Protein AF-A0A7G2CVJ4-F1 (afdb_monomer_lite)

Foldseek 3Di:
DDDDDDDDDDDDPPVVVVVVVVVPPPDDPVLVVLQVVLLVLLCLLCLQFAAPVVVDDPVCLLPACPCCPAWFPLQFLLLLLVQLQSQCCQQLVQRGFSLNLCLQQVNACLSRRDQAAALQNSQQSSQSSLCSQQQDDPVPCPPPDPVSCPVNVRSVVRDDPVSSVLSNQKAKEWEAQFQFFQDPPPVAPPPQQSYDAHNNDLVSVLVCCSVAVSDSNKKKKWFFAVQLLLVVVLCVVLVVDPDPVVSVSSVVSDPDDPQDATAIWIFSHADSVQQKTKIWRKGFTLDFDDGDPPDDPSSVVSCVNHCVRCRRIHTHIGIGHSVSRSVGQQDQGPQLLTGTTIMMIGGDPSRHDHFDFLDDLCQLQQVVFLFAGLLQFGLLFAQLLLLLLSLVSLCLVPQDDPVLNVLQVPDDPPPDPQFQPLVTRGRCSLVLCLLLLAFPQNRRDYDFLCSQLLSQVSSCVSCVSSVCCLQKDKFWDAWAFVVNDPPGDIPADLVLVVVLLVLCSVQVWKKKAKFQPCLQSSGCSDPDPGNIHIWIFTGDDVVVQWTKTAGSNCSSHHGIDITRSVSSVSGRHSRTMMIMHSDPVSNVSNVRVVVNVVSVVVCVCPRNPPCVVVVPDADQHQDFWPLLQLQVLCVLLVDPGHSSLLSRQQNDDPSLRPDLDFFQLNSQSSNQSSCVRPVVQQKDKDWDAQQAEVVRFPPPCPDPPPDDDLPLRDYDDLVNVVVVLVVQQVCVNFKWKKWQFAVVLQCVDVVFQPPDPFGRMWTFDDADPVVQWTKTATSHNDPSRRITIDRSVSRSVRQQDQDSFLNGGHTMMMMGRHGPVVLVPAWPPQRLSLAPSHNLRGFRLALLLSQLQSLLQLLLLPPDQDADPVRHHPPPVDPVVVVVNVLSNDRHYSSLLQSLDPDDDSSCSSNDAPLVDDSQVSSQSSCVSSVHQKHKDWVCVVPVCLLVDLVSVLDLLVPDPDSFKWKKWKFACCLVNVDGGIHIWTFTDWAAPPPPPPPPDPPDDDDDAGTKTWTQGSGSSNHRDTDIDGSNSSSVTTDTMMMMGGNDDDPDDPDD

InterPro domains:
  IPR038156 Phytochelatin synthase, N-terminal domain superfamily [G3DSA:3.90.70.30] (670-821)
  IPR038765 Papain-like cysteine peptidase superfamily [SSF54001] (490-579)
  IPR038765 Papain-like cysteine peptidase superfamily [SSF54001] (715-815)

Sequence (1056 aa):
MGVGRAARQRGNMFNDDADRARAVDGQDIASRQQAQAVRNARKHFFAGIPRLNDVVDHSRMLERNYLESEIILASAPCSWLFCMALAISFVSKVPTPVEKILRTNHLGLHHISLPAVTLAEMYDCCNDYIHSRFHRHTSYNKNCGDDEFEDDEDAAHFLTEEEMLRLEHLHCEMATFDTNVIDPDEEDFCVGMGEHPPIPSLAQFRKELVDHASDPNSLYIFNFDPYVIEENEVRLKSNMAESEEEAAAILAAMRHTKETKGCFGILLDFNVVQRTVTFGVPHMTVQQYEQTEEGGEEVHANLERYSSVFANLILEEHTVSMQTLYDSLVQIDFFSKLSRGFVRVFISEDFAPKVESIFPLFVVDGSSAGGLMTNLLDVKIAPHILGLAMLHHLTITFLLTDSARRKQSSRNLLSKVNVCDVKLRGIPLTKIIQQLSLPLSVIVTGSEKSSVATAFVWYLFFLQQLQVQSDVRLGLVLPERRGGAEDGQPNIYEEEFIDHLRIVVESKSVMLIGFNLNRALNVRISERKEPAHFAIVIGLDEERGIVRLADVNVKRFRKTWHIPLQRLYNATMGFGYMVASSDKKIIKSLNCKEFNDFALSQARFGLPPQVGVIQGRFEFPPGTYAVTVLADAVARLGYRSDVERFLNFSGFHYTYFLSKHMPLECATFVLQNYSHYALDDALTITPAHYCYHAGCLPAGEEDPYNNLVNPLHIIRTEEGFAEVINSALEDPENKILIVKYDWQIIRDVPAVWNGSYGGSYGIVVAYDKAAGLVTLSTGDAVPFYRVFACPLSLLFEAVCSWDPTDQRARGTILMEKKSQESNYINTKGFDMAHCLVHHPFKPIFSSTCSCLALATTEMMQNIQSPQLLGGAPLAVEDEDETKRYKRYNNIFSAEDFLYALPSFNVHDWEVKAQSEYSIVDMANMAFLALKLPLVAKDMLQEHPELLEDAAAFTEACRGVSGLLTITLIAYDTDKLHGLPGSSAGIVNRVATLDDEEDENDPQVFKGEGAGTVQLVEGDPARWGMLVERTIEELMAATTAIILIEEVMGDEEGEEQ

Radius of gyration: 31.4 Å; chains: 1; bounding box: 134×71×77 Å

Structure (mmCIF, N/CA/C/O backbone):
data_AF-A0A7G2CVJ4-F1
#
_entry.id   AF-A0A7G2CVJ4-F1
#
loop_
_atom_site.group_PDB
_atom_site.id
_atom_site.type_symbol
_atom_site.label_atom_id
_atom_site.label_alt_id
_atom_site.label_comp_id
_atom_site.label_asym_id
_atom_site.label_entity_id
_atom_site.label_seq_id
_atom_site.pdbx_PDB_ins_code
_atom_site.Cartn_x
_atom_site.Cartn_y
_atom_site.Cartn_z
_atom_site.occupancy
_atom_site.B_iso_or_equiv
_atom_site.auth_seq_id
_atom_site.auth_comp_id
_atom_site.auth_asym_id
_atom_site.auth_atom_id
_atom_site.pdbx_PDB_model_num
ATOM 1 N N . MET A 1 1 ? -86.954 13.129 -22.525 1.00 35.19 1 MET A N 1
ATOM 2 C CA . MET A 1 1 ? -86.243 13.904 -23.565 1.00 35.19 1 MET A CA 1
ATOM 3 C C . MET A 1 1 ? -85.806 15.181 -22.878 1.00 35.19 1 MET A C 1
ATOM 5 O O . MET A 1 1 ? -86.655 15.963 -22.504 1.00 35.19 1 MET A O 1
ATOM 9 N N . GLY A 1 2 ? -84.583 15.280 -22.386 1.00 34.91 2 GLY A N 1
ATOM 10 C CA . GLY A 1 2 ? -83.389 15.346 -23.210 1.00 34.91 2 GLY A CA 1
ATOM 11 C C . GLY A 1 2 ? -82.899 16.790 -23.136 1.00 34.91 2 GLY A C 1
ATOM 12 O O . GLY A 1 2 ? -83.612 17.688 -23.564 1.00 34.91 2 GLY A O 1
ATOM 13 N N . VAL A 1 3 ? -81.681 16.941 -22.610 1.00 34.78 3 VAL A N 1
ATOM 14 C CA . VAL A 1 3 ? -80.866 18.160 -22.461 1.00 34.78 3 VAL A CA 1
ATOM 15 C C . VAL A 1 3 ? -81.141 19.019 -21.213 1.00 34.78 3 VAL A C 1
ATOM 17 O O . VAL A 1 3 ? -82.174 19.664 -21.089 1.00 34.78 3 VAL A O 1
ATOM 20 N N . GLY A 1 4 ? -80.149 19.079 -20.312 1.00 23.45 4 GLY A N 1
ATOM 21 C CA . GLY A 1 4 ? -80.100 20.039 -19.203 1.00 23.45 4 GLY A CA 1
ATOM 22 C C . GLY A 1 4 ? -78.860 19.879 -18.313 1.00 23.45 4 GLY A C 1
ATOM 23 O O . GLY A 1 4 ? -78.821 19.001 -17.462 1.00 23.45 4 GLY A O 1
ATOM 24 N N . ARG A 1 5 ? -77.849 20.730 -18.536 1.00 36.78 5 ARG A N 1
ATOM 25 C CA . ARG A 1 5 ? -76.620 20.914 -17.734 1.00 36.78 5 ARG A CA 1
ATOM 26 C C . ARG A 1 5 ? -76.907 21.220 -16.253 1.00 36.78 5 ARG A C 1
ATOM 28 O O . ARG A 1 5 ? -77.816 21.995 -15.984 1.00 36.78 5 ARG A O 1
ATOM 35 N N . ALA A 1 6 ? -75.997 20.825 -15.356 1.00 25.22 6 ALA A N 1
ATOM 36 C CA . ALA A 1 6 ? -75.563 21.661 -14.227 1.00 25.22 6 ALA A CA 1
ATOM 37 C C . ALA A 1 6 ? -74.190 21.218 -13.688 1.00 25.22 6 ALA A C 1
ATOM 39 O O . ALA A 1 6 ? -73.814 20.053 -13.759 1.00 25.22 6 ALA A O 1
ATOM 40 N N . ALA A 1 7 ? -73.434 22.204 -13.217 1.00 26.05 7 ALA A N 1
ATOM 41 C CA . ALA A 1 7 ? -72.014 22.180 -12.921 1.00 26.05 7 ALA A CA 1
ATOM 42 C C . ALA A 1 7 ? -71.673 21.776 -11.473 1.00 26.05 7 ALA A C 1
ATOM 44 O O . ALA A 1 7 ? -72.473 21.945 -10.561 1.00 26.05 7 ALA A O 1
ATOM 45 N N . ARG A 1 8 ? -70.423 21.309 -11.326 1.00 34.09 8 ARG A N 1
ATOM 46 C CA . ARG A 1 8 ? -69.495 21.349 -10.175 1.00 34.09 8 ARG A CA 1
ATOM 47 C C . ARG A 1 8 ? -70.000 21.939 -8.846 1.00 34.09 8 ARG A C 1
ATOM 49 O O . ARG A 1 8 ? -70.315 23.121 -8.784 1.00 34.09 8 ARG A O 1
ATOM 56 N N . GLN A 1 9 ? -69.690 21.224 -7.761 1.00 26.05 9 GLN A N 1
ATOM 57 C CA . GLN A 1 9 ? -68.959 21.816 -6.635 1.00 26.05 9 GLN A CA 1
ATOM 58 C C . GLN A 1 9 ? -67.910 20.835 -6.091 1.00 26.05 9 GLN A C 1
ATOM 60 O O . GLN A 1 9 ? -68.173 19.653 -5.902 1.00 26.05 9 GLN A O 1
ATOM 65 N N . ARG A 1 10 ? -66.689 21.361 -5.938 1.00 38.44 10 ARG A N 1
ATOM 66 C CA . ARG A 1 10 ? -65.493 20.719 -5.383 1.00 38.44 10 ARG A CA 1
ATOM 67 C C . ARG A 1 10 ? -65.669 20.528 -3.874 1.00 38.44 10 ARG A C 1
ATOM 69 O O . ARG A 1 10 ? -66.059 21.477 -3.202 1.00 38.44 10 ARG A O 1
ATOM 76 N N . GLY A 1 11 ? -65.287 19.362 -3.361 1.00 26.67 11 GLY A N 1
ATOM 77 C CA . GLY A 1 11 ? -65.088 19.105 -1.937 1.00 26.67 11 GLY A CA 1
ATOM 78 C C . GLY A 1 11 ? -63.849 18.233 -1.743 1.00 26.67 11 GLY A C 1
ATOM 79 O O . GLY A 1 11 ? -63.885 17.056 -2.069 1.00 26.67 11 GLY A O 1
ATOM 80 N N . ASN A 1 12 ? -62.760 18.876 -1.312 1.00 31.89 12 ASN A N 1
ATOM 81 C CA . ASN A 1 12 ? -61.518 18.363 -0.720 1.00 31.89 12 ASN A CA 1
ATOM 82 C C . ASN A 1 12 ? -61.091 16.914 -1.011 1.00 31.89 12 ASN A C 1
ATOM 84 O O . ASN A 1 12 ? -61.378 16.004 -0.247 1.00 31.89 12 ASN A O 1
ATOM 88 N N . MET A 1 13 ? -60.249 16.767 -2.037 1.00 31.00 13 MET A N 1
ATOM 89 C CA . MET A 1 13 ? -59.409 15.589 -2.303 1.00 31.00 13 MET A CA 1
ATOM 90 C C . MET A 1 13 ? -57.975 15.746 -1.743 1.00 31.00 13 MET A C 1
ATOM 92 O O . MET A 1 13 ? -57.115 14.932 -2.036 1.00 31.00 13 MET A O 1
ATOM 96 N N . PHE A 1 14 ? -57.700 16.805 -0.967 1.00 33.00 14 PHE A N 1
ATOM 97 C CA . PHE A 1 14 ? -56.354 17.150 -0.474 1.00 33.00 14 PHE A CA 1
ATOM 98 C C . PHE A 1 14 ? -56.033 16.634 0.941 1.00 33.00 14 PHE A C 1
ATOM 100 O O . PHE A 1 14 ? -54.885 16.733 1.359 1.00 33.00 14 PHE A O 1
ATOM 107 N N . ASN A 1 15 ? -57.006 16.080 1.674 1.00 33.94 15 ASN A N 1
ATOM 108 C CA . ASN A 1 15 ? -56.750 15.523 3.011 1.00 33.94 15 ASN A CA 1
ATOM 109 C C . ASN A 1 15 ? -56.404 14.025 2.991 1.00 33.94 15 ASN A C 1
ATOM 111 O O . ASN A 1 15 ? -55.645 13.586 3.846 1.00 33.94 15 ASN A O 1
ATOM 115 N N . ASP A 1 16 ? -56.867 13.260 1.997 1.00 37.03 16 ASP A N 1
ATOM 116 C CA . ASP A 1 16 ? -56.649 11.804 1.967 1.00 37.03 16 ASP A CA 1
ATOM 117 C C . ASP A 1 16 ? -55.207 11.403 1.597 1.00 37.03 16 ASP A C 1
ATOM 119 O O . ASP A 1 16 ? -54.724 10.377 2.073 1.00 37.03 16 ASP A O 1
ATOM 123 N N . ASP A 1 17 ? -54.477 12.213 0.820 1.00 37.53 17 ASP A N 1
ATOM 124 C CA . ASP A 1 17 ? -53.053 11.963 0.527 1.00 37.53 17 ASP A CA 1
ATOM 125 C C . ASP A 1 17 ? -52.140 12.373 1.694 1.00 37.53 17 ASP A C 1
ATOM 127 O O . ASP A 1 17 ? -51.135 11.713 1.960 1.00 37.53 17 ASP A O 1
ATOM 131 N N . ALA A 1 18 ? -52.524 13.400 2.461 1.00 37.34 18 ALA A N 1
ATOM 132 C CA . ALA A 1 18 ? -51.840 13.774 3.698 1.00 37.34 18 ALA A CA 1
ATOM 133 C C . ALA A 1 18 ? -52.062 12.728 4.806 1.00 37.34 18 ALA A C 1
ATOM 135 O O . ALA A 1 18 ? -51.136 12.428 5.558 1.00 37.34 18 ALA A O 1
ATOM 136 N N . ASP A 1 19 ? -53.255 12.128 4.874 1.00 34.34 19 ASP A N 1
ATOM 137 C CA . ASP A 1 19 ? -53.570 11.060 5.828 1.00 34.34 19 ASP A CA 1
ATOM 138 C C . ASP A 1 19 ? -52.986 9.695 5.408 1.00 34.34 19 ASP A C 1
ATOM 140 O O . ASP A 1 19 ? -52.562 8.920 6.269 1.00 34.34 19 ASP A O 1
ATOM 144 N N . ARG A 1 20 ? -52.811 9.427 4.104 1.00 38.19 20 ARG A N 1
ATOM 145 C CA . ARG A 1 20 ? -52.020 8.276 3.620 1.00 38.19 20 ARG A CA 1
ATOM 146 C C . ARG A 1 20 ? -50.516 8.444 3.850 1.00 38.19 20 ARG A C 1
ATOM 148 O O . ARG A 1 20 ? -49.867 7.473 4.226 1.00 38.19 20 ARG A O 1
ATOM 155 N N . ALA A 1 21 ? -49.976 9.659 3.730 1.00 37.94 21 ALA A N 1
ATOM 156 C CA . ALA A 1 21 ? -48.592 9.975 4.104 1.00 37.94 21 ALA A CA 1
ATOM 157 C C . ALA A 1 21 ? -48.347 9.962 5.631 1.00 37.94 21 ALA A C 1
ATOM 159 O O . ALA A 1 21 ? -47.205 9.865 6.077 1.00 37.94 21 ALA A O 1
ATOM 160 N N . ARG A 1 22 ? -49.402 10.049 6.456 1.00 40.47 22 ARG A N 1
ATOM 161 C CA . ARG A 1 22 ? -49.329 9.877 7.922 1.00 40.47 22 ARG A CA 1
ATOM 162 C C . ARG A 1 22 ? -49.321 8.408 8.354 1.00 40.47 22 ARG A C 1
ATOM 164 O O . ARG A 1 22 ? -48.756 8.097 9.394 1.00 40.47 22 ARG A O 1
ATOM 171 N N . ALA A 1 23 ? -49.920 7.509 7.571 1.00 40.59 23 ALA A N 1
ATOM 172 C CA . ALA A 1 23 ? -50.085 6.100 7.941 1.00 40.59 23 ALA A CA 1
ATOM 173 C C . ALA A 1 23 ? -48.883 5.195 7.597 1.00 40.59 23 ALA A C 1
ATOM 175 O O . ALA A 1 23 ? -48.774 4.106 8.151 1.00 40.59 23 ALA A O 1
ATOM 176 N N . VAL A 1 24 ? -47.994 5.618 6.689 1.00 46.50 24 VAL A N 1
ATOM 177 C CA . VAL A 1 24 ? -46.853 4.802 6.215 1.00 46.50 24 VAL A CA 1
ATOM 178 C C . VAL A 1 24 ? -45.586 4.997 7.063 1.00 46.50 24 VAL A C 1
ATOM 180 O O . VAL A 1 24 ? -44.699 4.147 7.024 1.00 46.50 24 VAL A O 1
ATOM 183 N N . ASP A 1 25 ? -45.504 6.081 7.841 1.00 46.97 25 ASP A N 1
ATOM 184 C CA . ASP A 1 25 ? -44.219 6.572 8.353 1.00 46.97 25 ASP A CA 1
ATOM 185 C C . ASP A 1 25 ? -43.848 6.156 9.775 1.00 46.97 25 ASP A C 1
ATOM 187 O O . ASP A 1 25 ? -42.663 6.036 10.046 1.00 46.97 25 ASP A O 1
ATOM 191 N N . GLY A 1 26 ? -44.779 5.977 10.715 1.00 48.78 26 GLY A N 1
ATOM 192 C CA . GLY A 1 26 ? -44.416 5.701 12.119 1.00 48.78 26 GLY A CA 1
ATOM 193 C C . GLY A 1 26 ? -43.493 6.742 12.799 1.00 48.78 26 GLY A C 1
ATOM 194 O O . GLY A 1 26 ? -43.196 6.586 13.977 1.00 48.78 26 GLY A O 1
ATOM 195 N N . GLN A 1 27 ? -43.061 7.796 12.095 1.00 51.28 27 GLN A N 1
ATOM 196 C CA . GLN A 1 27 ? -42.213 8.878 12.584 1.00 51.28 27 GLN A CA 1
ATOM 197 C C . GLN A 1 27 ? -43.063 10.061 13.044 1.00 51.28 27 GLN A C 1
ATOM 199 O O . GLN A 1 27 ? -43.998 10.483 12.355 1.00 51.28 27 GLN A O 1
ATOM 204 N N . ASP A 1 28 ? -42.715 10.612 14.203 1.00 57.44 28 ASP A N 1
ATOM 205 C CA . ASP A 1 28 ? -43.415 11.743 14.802 1.00 57.44 28 ASP A CA 1
ATOM 206 C C . ASP A 1 28 ? -43.076 13.068 14.081 1.00 57.44 28 ASP A C 1
ATOM 208 O O . ASP A 1 28 ? -42.069 13.191 13.376 1.00 57.44 28 ASP A O 1
ATOM 212 N N . ILE A 1 29 ? -43.914 14.096 14.250 1.00 59.16 29 ILE A N 1
ATOM 213 C CA . ILE A 1 29 ? -43.754 15.412 13.592 1.00 59.16 29 ILE A CA 1
ATOM 214 C C . ILE A 1 29 ? -42.399 16.054 13.943 1.00 59.16 29 ILE A C 1
ATOM 216 O O . ILE A 1 29 ? -41.788 16.706 13.093 1.00 59.16 29 ILE A O 1
ATOM 220 N N . ALA A 1 30 ? -41.917 15.829 15.168 1.00 56.38 30 ALA A N 1
ATOM 221 C CA . ALA A 1 30 ? -40.620 16.301 15.646 1.00 56.38 30 ALA A CA 1
ATOM 222 C C . ALA A 1 30 ? -39.446 15.713 14.838 1.00 56.38 30 ALA A C 1
ATOM 224 O O . ALA A 1 30 ? -38.562 16.457 14.418 1.00 56.38 30 ALA A O 1
ATOM 225 N N . SER A 1 31 ? -39.481 14.414 14.520 1.00 61.00 31 SER A N 1
ATOM 226 C CA . SER A 1 31 ? -38.434 13.735 13.740 1.00 61.00 31 SER A CA 1
ATOM 227 C C . SER A 1 31 ? -38.341 14.273 12.308 1.00 61.00 31 SER A C 1
ATOM 229 O O . SER A 1 31 ? -37.248 14.422 11.768 1.00 61.00 31 SER A O 1
ATOM 231 N N . ARG A 1 32 ? -39.476 14.651 11.700 1.00 65.69 32 ARG A N 1
ATOM 232 C CA . ARG A 1 32 ? -39.496 15.282 10.365 1.00 65.69 32 ARG A CA 1
ATOM 233 C C . ARG A 1 32 ? -38.907 16.694 10.372 1.00 65.69 32 ARG A C 1
ATOM 235 O O . ARG A 1 32 ? -38.212 17.069 9.431 1.00 65.69 32 ARG A O 1
ATOM 242 N N . GLN A 1 33 ? -39.187 17.480 11.414 1.00 67.19 33 GLN A N 1
ATOM 243 C CA . GLN A 1 33 ? -38.603 18.817 11.571 1.00 67.19 33 GLN A CA 1
ATOM 244 C C . GLN A 1 33 ? -37.090 18.739 11.792 1.00 67.19 33 GLN A C 1
ATOM 246 O O . GLN A 1 33 ? -36.349 19.511 11.188 1.00 67.19 33 GLN A O 1
ATOM 251 N N . GLN A 1 34 ? -36.637 17.767 12.585 1.00 70.56 34 GLN A N 1
ATOM 252 C CA . GLN A 1 34 ? -35.221 17.504 12.817 1.00 70.56 34 GLN A CA 1
ATOM 253 C C . GLN A 1 34 ? -34.504 17.062 11.533 1.00 70.56 34 GLN A C 1
ATOM 255 O O . GLN A 1 34 ? -33.504 17.670 11.166 1.00 70.56 34 GLN A O 1
ATOM 260 N N . ALA A 1 35 ? -35.056 16.101 10.784 1.00 70.94 35 ALA A N 1
ATOM 261 C CA . ALA A 1 35 ? -34.494 15.677 9.498 1.00 70.94 35 ALA A CA 1
ATOM 262 C C . ALA A 1 35 ? -34.384 16.842 8.493 1.00 70.94 35 ALA A C 1
ATOM 264 O O . ALA A 1 35 ? -33.372 16.985 7.808 1.00 70.94 35 ALA A O 1
ATOM 265 N N . GLN A 1 36 ? -35.388 17.727 8.443 1.00 76.12 36 GLN A N 1
ATOM 266 C CA . GLN A 1 36 ? -35.334 18.929 7.607 1.00 76.12 36 GLN A CA 1
ATOM 267 C C . GLN A 1 36 ? -34.261 19.925 8.079 1.00 76.12 36 GLN A C 1
ATOM 269 O O . GLN A 1 36 ? -33.605 20.546 7.243 1.00 76.12 36 GLN A O 1
ATOM 274 N N . ALA A 1 37 ? -34.065 20.078 9.391 1.00 78.06 37 ALA A N 1
ATOM 275 C CA . ALA A 1 37 ? -33.021 20.934 9.949 1.00 78.06 37 ALA A CA 1
ATOM 276 C C . ALA A 1 37 ? -31.616 20.406 9.620 1.00 78.06 37 ALA A C 1
ATOM 278 O O . ALA A 1 37 ? -30.773 21.181 9.176 1.00 78.06 37 ALA A O 1
ATOM 279 N N . VAL A 1 38 ? -31.384 19.095 9.737 1.00 80.69 38 VAL A N 1
ATOM 280 C CA . VAL A 1 38 ? -30.104 18.465 9.358 1.00 80.69 38 VAL A CA 1
ATOM 281 C C . VAL A 1 38 ? -29.830 18.594 7.870 1.00 80.69 38 VAL A C 1
ATOM 283 O O . VAL A 1 38 ? -28.730 18.978 7.473 1.00 80.69 38 VAL A O 1
ATOM 286 N N . ARG A 1 39 ? -30.846 18.343 7.040 1.00 80.25 39 ARG A N 1
ATOM 287 C CA . ARG A 1 39 ? -30.757 18.539 5.591 1.00 80.25 39 ARG A CA 1
ATOM 288 C C . ARG A 1 39 ? -30.375 19.973 5.245 1.00 80.25 39 ARG A C 1
ATOM 290 O O . ARG A 1 39 ? -29.508 20.193 4.405 1.00 80.25 39 ARG A O 1
ATOM 297 N N . ASN A 1 40 ? -31.000 20.946 5.909 1.00 81.25 40 ASN A N 1
ATOM 298 C CA . ASN A 1 40 ? -30.638 22.344 5.743 1.00 81.25 40 ASN A CA 1
ATOM 299 C C . ASN A 1 40 ? -29.189 22.573 6.190 1.00 81.25 40 ASN A C 1
ATOM 301 O O . ASN A 1 40 ? -28.427 23.112 5.402 1.00 81.25 40 ASN A O 1
ATOM 305 N N . ALA A 1 41 ? -28.773 22.133 7.378 1.00 82.38 41 ALA A N 1
ATOM 306 C CA . ALA A 1 41 ? -27.409 22.337 7.877 1.00 82.38 41 ALA A CA 1
ATOM 307 C C . ALA A 1 41 ? -26.334 21.782 6.922 1.00 82.38 41 ALA A C 1
ATOM 309 O O . ALA A 1 41 ? -25.382 22.489 6.592 1.00 82.38 41 ALA A O 1
ATOM 310 N N . ARG A 1 42 ? -26.522 20.560 6.401 1.00 86.50 42 ARG A N 1
ATOM 311 C CA . ARG A 1 42 ? -25.635 19.985 5.373 1.00 86.50 42 ARG A CA 1
ATOM 312 C C . ARG A 1 42 ? -25.647 20.822 4.101 1.00 86.50 42 ARG A C 1
ATOM 314 O O . ARG A 1 42 ? -24.587 21.184 3.605 1.00 86.50 42 ARG A O 1
ATOM 321 N N . LYS A 1 43 ? -26.834 21.192 3.607 1.00 83.25 43 LYS A N 1
ATOM 322 C CA . LYS A 1 43 ? -26.959 22.039 2.417 1.00 83.25 43 LYS A CA 1
ATOM 323 C C . LYS A 1 43 ? -26.214 23.368 2.579 1.00 83.25 43 LYS A C 1
ATOM 325 O O . LYS A 1 43 ? -25.572 23.785 1.629 1.00 83.25 43 LYS A O 1
ATOM 330 N N . HIS A 1 44 ? -26.278 24.011 3.746 1.00 83.06 44 HIS A N 1
ATOM 331 C CA . HIS A 1 44 ? -25.570 25.271 4.000 1.00 83.06 44 HIS A CA 1
ATOM 332 C C . HIS A 1 44 ? -24.050 25.076 4.043 1.00 83.06 44 HIS A C 1
ATOM 334 O O . HIS A 1 44 ? -23.334 25.885 3.467 1.00 83.06 44 HIS A O 1
ATOM 340 N N . PHE A 1 45 ? -23.561 24.000 4.669 1.00 86.12 45 PHE A N 1
ATOM 341 C CA . PHE A 1 45 ? -22.127 23.693 4.702 1.00 86.12 45 PHE A CA 1
ATOM 342 C C . PHE A 1 45 ? -21.563 23.413 3.301 1.00 86.12 45 PHE A C 1
ATOM 344 O O . PHE A 1 45 ? -20.556 23.994 2.912 1.00 86.12 45 PHE A O 1
ATOM 351 N N . PHE A 1 46 ? -22.239 22.568 2.516 1.00 87.25 46 PHE A N 1
ATOM 352 C CA . PHE A 1 46 ? -21.778 22.184 1.178 1.00 87.25 46 PHE A CA 1
ATOM 353 C C . PHE A 1 46 ? -22.103 23.211 0.085 1.00 87.25 46 PHE A C 1
ATOM 355 O O . PHE A 1 46 ? -21.589 23.085 -1.020 1.00 87.25 46 PHE A O 1
ATOM 362 N N . ALA A 1 47 ? -22.926 24.231 0.362 1.00 81.12 47 ALA A N 1
ATOM 363 C CA . ALA A 1 47 ? -23.245 25.280 -0.612 1.00 81.12 47 ALA A CA 1
ATOM 364 C C . ALA A 1 47 ? -22.011 26.082 -1.050 1.00 81.12 47 ALA A C 1
ATOM 366 O O . ALA A 1 47 ? -21.991 26.587 -2.165 1.00 81.12 47 ALA A O 1
ATOM 367 N N . GLY A 1 48 ? -20.991 26.177 -0.191 1.00 75.75 48 GLY A N 1
ATOM 368 C CA . GLY A 1 48 ? -19.737 26.859 -0.509 1.00 75.75 48 GLY A CA 1
ATOM 369 C C . GLY A 1 48 ? -18.788 26.072 -1.418 1.00 75.75 48 GLY A C 1
ATOM 370 O O . GLY A 1 48 ? -17.715 26.580 -1.726 1.00 75.75 48 GLY A O 1
ATOM 371 N N . ILE A 1 49 ? -19.148 24.850 -1.829 1.00 85.94 49 ILE A N 1
ATOM 372 C CA . ILE A 1 49 ? -18.315 23.992 -2.679 1.00 85.94 49 ILE A CA 1
ATOM 373 C C . ILE A 1 49 ? -18.972 23.886 -4.065 1.00 85.94 49 ILE A C 1
ATOM 375 O O . ILE A 1 49 ? -20.119 23.428 -4.144 1.00 85.94 49 ILE A O 1
ATOM 379 N N . PRO A 1 50 ? -18.290 24.288 -5.155 1.00 86.50 50 PRO A N 1
ATOM 380 C CA . PRO A 1 50 ? -18.857 24.216 -6.498 1.00 86.50 50 PRO A CA 1
ATOM 381 C C . PRO A 1 50 ? -19.223 22.780 -6.901 1.00 86.50 50 PRO A C 1
ATOM 383 O O . PRO A 1 50 ? -18.541 21.810 -6.548 1.00 86.50 50 PRO A O 1
ATOM 386 N N . ARG A 1 51 ? -20.311 22.624 -7.661 1.00 88.19 51 ARG A N 1
ATOM 387 C CA . ARG A 1 51 ? -20.768 21.316 -8.152 1.00 88.19 51 ARG A CA 1
ATOM 388 C C . ARG A 1 51 ? -20.197 21.057 -9.536 1.00 88.19 51 ARG A C 1
ATOM 390 O O . ARG A 1 51 ? -20.169 21.959 -10.368 1.00 88.19 51 ARG A O 1
ATOM 397 N N . LEU A 1 52 ? -19.849 19.804 -9.828 1.00 86.31 52 LEU A N 1
ATOM 398 C CA . LEU A 1 52 ? -19.313 19.423 -11.138 1.00 86.31 52 LEU A CA 1
ATOM 399 C C . LEU A 1 52 ? -20.249 19.848 -12.288 1.00 86.31 52 LEU A C 1
ATOM 401 O O . LEU A 1 52 ? -19.795 20.399 -13.283 1.00 86.31 52 LEU A O 1
ATOM 405 N N . ASN A 1 53 ? -21.563 19.665 -12.130 1.00 83.12 53 ASN A N 1
ATOM 406 C CA . ASN A 1 53 ? -22.547 20.045 -13.152 1.00 83.12 53 ASN A CA 1
ATOM 407 C C . ASN A 1 53 ? -22.611 21.556 -13.429 1.00 83.12 53 ASN A C 1
ATOM 409 O O . ASN A 1 53 ? -23.042 21.934 -14.512 1.00 83.12 53 ASN A O 1
ATOM 413 N N . ASP A 1 54 ? -22.201 22.401 -12.480 1.00 82.19 54 ASP A N 1
ATOM 414 C CA . ASP A 1 54 ? -22.227 23.860 -12.646 1.00 82.19 54 ASP A CA 1
ATOM 415 C C . ASP A 1 54 ? -20.993 24.360 -13.419 1.00 82.19 54 ASP A C 1
ATOM 417 O O . ASP A 1 54 ? -20.998 25.457 -13.974 1.00 82.19 54 ASP A O 1
ATOM 421 N N . VAL A 1 55 ? -19.940 23.540 -13.463 1.00 81.88 55 VAL A N 1
ATOM 422 C CA . VAL A 1 55 ? -18.632 23.859 -14.048 1.00 81.88 55 VAL A CA 1
ATOM 423 C C . VAL A 1 55 ? -18.455 23.242 -15.441 1.00 81.88 55 VAL A C 1
ATOM 425 O O . VAL A 1 55 ? -17.729 23.773 -16.281 1.00 81.88 55 VAL A O 1
ATOM 428 N N . VAL A 1 56 ? -19.107 22.109 -15.699 1.00 80.12 56 VAL A N 1
ATOM 429 C CA . VAL A 1 56 ? -18.933 21.319 -16.922 1.00 80.12 56 VAL A CA 1
ATOM 430 C C . VAL A 1 56 ? -19.681 21.914 -18.117 1.00 80.12 56 VAL A C 1
ATOM 432 O O . VAL A 1 56 ? -20.887 22.155 -18.061 1.00 80.12 56 VAL A O 1
ATOM 435 N N . ASP A 1 57 ? -19.001 22.023 -19.263 1.00 77.44 57 ASP A N 1
ATOM 436 C CA . ASP A 1 57 ? -19.663 22.287 -20.543 1.00 77.44 57 ASP A CA 1
ATOM 437 C C . ASP A 1 57 ? -20.383 21.025 -21.055 1.00 77.44 57 ASP A C 1
ATOM 439 O O . ASP A 1 57 ? -19.778 20.082 -21.576 1.00 77.44 57 ASP A O 1
ATOM 443 N N . HIS A 1 58 ? -21.714 21.011 -20.935 1.00 71.38 58 HIS A N 1
ATOM 444 C CA . HIS A 1 58 ? -22.563 19.898 -21.371 1.00 71.38 58 HIS A CA 1
ATOM 445 C C . HIS A 1 58 ? -22.441 19.549 -22.861 1.00 71.38 58 HIS A C 1
ATOM 447 O O . HIS A 1 58 ? -22.767 18.424 -23.240 1.00 71.38 58 HIS A O 1
ATOM 453 N N . SER A 1 59 ? -21.958 20.465 -23.709 1.00 64.88 59 SER A N 1
ATOM 454 C CA . SER A 1 59 ? -21.730 20.176 -25.130 1.00 64.88 59 SER A CA 1
ATOM 455 C C . SER A 1 59 ? -20.508 19.281 -25.375 1.00 64.88 59 SER A C 1
ATOM 457 O O . SER A 1 59 ? -20.462 18.582 -26.388 1.00 64.88 59 SER A O 1
ATOM 459 N N . ARG A 1 60 ? -19.565 19.245 -24.422 1.00 67.62 60 ARG A N 1
ATOM 460 C CA . ARG A 1 60 ? -18.304 18.489 -24.492 1.00 67.62 60 ARG A CA 1
ATOM 461 C C . ARG A 1 60 ? -18.282 17.250 -23.594 1.00 67.62 60 ARG A C 1
ATOM 463 O O . ARG A 1 60 ? -17.355 16.457 -23.676 1.00 67.62 60 ARG A O 1
ATOM 470 N N . MET A 1 61 ? -19.328 17.003 -22.797 1.00 62.78 61 MET A N 1
ATOM 471 C CA . MET A 1 61 ? -19.413 15.828 -21.906 1.00 62.78 61 MET A CA 1
ATOM 472 C C . MET A 1 61 ? -19.349 14.466 -22.612 1.00 62.78 61 MET A C 1
ATOM 474 O O . MET A 1 61 ? -19.065 13.463 -21.963 1.00 62.78 61 MET A O 1
ATOM 478 N N . LEU A 1 62 ? -19.644 14.412 -23.912 1.00 60.69 62 LEU A N 1
ATOM 479 C CA . LEU A 1 62 ? -19.543 13.186 -24.710 1.00 60.69 62 LEU A CA 1
ATOM 480 C C . LEU A 1 62 ? -18.108 12.919 -25.206 1.00 60.69 62 LEU A C 1
ATOM 482 O O . LEU A 1 62 ? -17.846 11.847 -25.751 1.00 60.69 62 LEU A O 1
ATOM 486 N N . GLU A 1 63 ? -17.181 13.869 -25.037 1.00 64.31 63 GLU A N 1
ATOM 487 C CA . GLU A 1 63 ? -15.762 13.672 -25.334 1.00 64.31 63 GLU A CA 1
ATOM 488 C C . GLU A 1 63 ? -15.142 12.741 -24.283 1.00 64.31 63 GLU A C 1
ATOM 490 O O . GLU A 1 63 ? -15.164 13.001 -23.076 1.00 64.31 63 GLU A O 1
ATOM 495 N N . ARG A 1 64 ? -14.565 11.631 -24.751 1.00 55.16 64 ARG A N 1
ATOM 496 C CA . ARG A 1 64 ? -13.890 10.651 -23.899 1.00 55.16 64 ARG A CA 1
ATOM 497 C C . ARG A 1 64 ? -12.697 11.336 -23.218 1.00 55.16 64 ARG A C 1
ATOM 499 O O . ARG A 1 64 ? -11.756 11.719 -23.903 1.00 55.16 64 ARG A O 1
ATOM 506 N N . ASN A 1 65 ? -12.757 11.455 -21.890 1.00 62.59 65 ASN A N 1
ATOM 507 C CA . ASN A 1 65 ? -11.744 12.032 -20.988 1.00 62.59 65 ASN A CA 1
ATOM 508 C C . ASN A 1 65 ? -11.777 13.557 -20.767 1.00 62.59 65 ASN A C 1
ATOM 510 O O . ASN A 1 65 ? -10.917 14.045 -20.043 1.00 62.59 65 ASN A O 1
ATOM 514 N N . TYR A 1 66 ? -12.774 14.302 -21.269 1.00 71.44 66 TYR A N 1
ATOM 515 C CA . TYR A 1 66 ? -12.872 15.763 -21.051 1.00 71.44 66 TYR A CA 1
ATOM 516 C C . TYR A 1 66 ? -12.734 16.174 -19.572 1.00 71.44 66 TYR A C 1
ATOM 518 O O . TYR A 1 66 ? -12.002 17.101 -19.228 1.00 71.44 66 TYR A O 1
ATOM 526 N N . LEU A 1 67 ? -13.402 15.432 -18.684 1.00 73.06 67 LEU A N 1
ATOM 527 C CA . LEU A 1 67 ? -13.364 15.676 -17.243 1.00 73.06 67 LEU A CA 1
ATOM 528 C C . LEU A 1 67 ? -11.961 15.503 -16.650 1.00 73.06 67 LEU A C 1
ATOM 530 O O . LEU A 1 67 ? -11.563 16.307 -15.818 1.00 73.06 67 LEU A O 1
ATOM 534 N N . GLU A 1 68 ? -11.224 14.480 -17.078 1.00 70.81 68 GLU A N 1
ATOM 535 C CA . GLU A 1 68 ? -9.897 14.125 -16.553 1.00 70.81 68 GLU A CA 1
ATOM 536 C C . GLU A 1 68 ? -8.768 14.948 -17.192 1.00 70.81 68 GLU A C 1
ATOM 538 O O . GLU A 1 68 ? -7.664 14.987 -16.655 1.00 70.81 68 GLU A O 1
ATOM 543 N N . SER A 1 69 ? -9.029 15.599 -18.332 1.00 67.50 69 SER A N 1
ATOM 544 C CA . SER A 1 69 ? -8.048 16.430 -19.036 1.00 67.50 69 SER A CA 1
ATOM 545 C C . SER A 1 69 ? -8.172 17.926 -18.750 1.00 67.50 69 SER A C 1
ATOM 547 O O . SER A 1 69 ? -7.170 18.629 -18.840 1.00 67.50 69 SER A O 1
ATOM 549 N N . GLU A 1 70 ? -9.377 18.437 -18.461 1.00 73.94 70 GLU A N 1
ATOM 550 C CA . GLU A 1 70 ? -9.615 19.891 -18.358 1.00 73.94 70 GLU A CA 1
ATOM 551 C C . GLU A 1 70 ? -10.148 20.369 -16.999 1.00 73.94 70 GLU A C 1
ATOM 553 O O . GLU A 1 70 ? -10.005 21.551 -16.692 1.00 73.94 70 GLU A O 1
ATOM 558 N N . ILE A 1 71 ? -10.760 19.499 -16.185 1.00 81.44 71 ILE A N 1
ATOM 559 C CA . ILE A 1 71 ? -11.459 19.921 -14.955 1.00 81.44 71 ILE A CA 1
ATOM 560 C C . ILE A 1 71 ? -10.844 19.278 -13.712 1.00 81.44 71 ILE A C 1
ATOM 562 O O . ILE A 1 71 ? -10.430 19.984 -12.793 1.00 81.44 71 ILE A O 1
ATOM 566 N N . ILE A 1 72 ? -10.792 17.947 -13.677 1.00 83.75 72 ILE A N 1
ATOM 567 C CA . ILE A 1 72 ? -10.316 17.153 -12.544 1.00 83.75 72 ILE A CA 1
ATOM 568 C C . ILE A 1 72 ? -8.825 16.884 -12.712 1.00 83.75 72 ILE A C 1
ATOM 570 O O . ILE A 1 72 ? -8.374 16.462 -13.776 1.00 83.75 72 ILE A O 1
ATOM 574 N N . LEU A 1 73 ? -8.069 17.071 -11.635 1.00 79.06 73 LEU A N 1
ATOM 575 C CA . LEU A 1 73 ? -6.649 16.759 -11.598 1.00 79.06 73 LEU A CA 1
ATOM 576 C C . LEU A 1 73 ? -6.445 15.237 -11.477 1.00 79.06 73 LEU A C 1
ATOM 578 O O . LEU A 1 73 ? -6.476 14.668 -10.384 1.00 79.06 73 LEU A O 1
ATOM 582 N N . ALA A 1 74 ? -6.246 14.564 -12.613 1.00 70.00 74 ALA A N 1
ATOM 583 C CA . ALA A 1 74 ? -6.151 13.102 -12.685 1.00 70.00 74 ALA A CA 1
ATOM 584 C C . ALA A 1 74 ? -4.963 12.497 -11.906 1.00 70.00 74 ALA A C 1
ATOM 586 O O . ALA A 1 74 ? -5.016 11.323 -11.534 1.00 70.00 74 ALA A O 1
ATOM 587 N N . SER A 1 75 ? -3.909 13.275 -11.634 1.00 65.75 75 SER A N 1
ATOM 588 C CA . SER A 1 75 ? -2.762 12.849 -10.817 1.00 65.75 75 SER A CA 1
ATOM 589 C C . SER A 1 75 ? -3.078 12.761 -9.318 1.00 65.75 75 SER A C 1
ATOM 591 O O . SER A 1 75 ? -2.363 12.068 -8.594 1.00 65.75 75 SER A O 1
ATOM 593 N N . ALA A 1 76 ? -4.175 13.378 -8.860 1.00 72.12 76 ALA A N 1
ATOM 594 C CA . ALA A 1 76 ? -4.563 13.463 -7.453 1.00 72.12 76 ALA A CA 1
ATOM 595 C C . ALA A 1 76 ? -6.041 13.069 -7.211 1.00 72.12 76 ALA A C 1
ATOM 597 O O . ALA A 1 76 ? -6.828 13.873 -6.704 1.00 72.12 76 ALA A O 1
ATOM 598 N N . PRO A 1 77 ? -6.456 11.820 -7.506 1.00 74.25 77 PRO A N 1
ATOM 599 C CA . PRO A 1 77 ? -7.843 11.355 -7.365 1.00 74.25 77 PRO A CA 1
ATOM 600 C C . PRO A 1 77 ? -8.320 11.190 -5.905 1.00 74.25 77 PRO A C 1
ATOM 602 O O . PRO A 1 77 ? -9.247 10.428 -5.656 1.00 74.25 77 PRO A O 1
ATOM 605 N N . CYS A 1 78 ? -7.687 11.835 -4.924 1.00 82.38 78 CYS A N 1
ATOM 606 C CA . CYS A 1 78 ? -7.703 11.571 -3.478 1.00 82.38 78 CYS A CA 1
ATOM 607 C C . CYS A 1 78 ? -9.036 11.820 -2.731 1.00 82.38 78 CYS A C 1
ATOM 609 O O . CYS A 1 78 ? -9.058 12.318 -1.603 1.00 82.38 78 CYS A O 1
ATOM 611 N N . SER A 1 79 ? -10.163 11.410 -3.316 1.00 89.50 79 SER A N 1
ATOM 612 C CA . SER A 1 79 ? -11.521 11.614 -2.808 1.00 89.50 79 SER A CA 1
ATOM 613 C C . SER A 1 79 ? -11.716 11.115 -1.377 1.00 89.50 79 SER A C 1
ATOM 615 O O . SER A 1 79 ? -12.419 11.745 -0.595 1.00 89.50 79 SER A O 1
ATOM 617 N N . TRP A 1 80 ? -11.043 10.032 -0.986 1.00 91.25 80 TRP A N 1
ATOM 618 C CA . TRP A 1 80 ? -11.110 9.490 0.371 1.00 91.25 80 TRP A CA 1
ATOM 619 C C . TRP A 1 80 ? -10.556 10.460 1.433 1.00 91.25 80 TRP A C 1
ATOM 621 O O . TRP A 1 80 ? -11.191 10.640 2.475 1.00 91.25 80 TRP A O 1
ATOM 631 N N . LEU A 1 81 ? -9.433 11.140 1.149 1.00 91.94 81 LEU A N 1
ATOM 632 C CA . LEU A 1 81 ? -8.843 12.151 2.035 1.00 91.94 81 LEU A CA 1
ATOM 633 C C . LEU A 1 81 ? -9.766 13.362 2.161 1.00 91.94 81 LEU A C 1
ATOM 635 O O . LEU A 1 81 ? -10.001 13.843 3.268 1.00 91.94 81 LEU A O 1
ATOM 639 N N . PHE A 1 82 ? -10.340 13.817 1.045 1.00 92.44 82 PHE A N 1
ATOM 640 C CA . PHE A 1 82 ? -11.307 14.912 1.057 1.00 92.44 82 PHE A CA 1
ATOM 641 C C . PHE A 1 82 ? -12.595 14.552 1.790 1.00 92.44 82 PHE A C 1
ATOM 643 O O . PHE A 1 82 ? -13.093 15.360 2.567 1.00 92.44 82 PHE A O 1
ATOM 650 N N . CYS A 1 83 ? -13.129 13.342 1.608 1.00 94.88 83 CYS A N 1
ATOM 651 C CA . CYS A 1 83 ? -14.276 12.883 2.384 1.00 94.88 83 CYS A CA 1
ATOM 652 C C . CYS A 1 83 ? -13.973 12.906 3.888 1.00 94.88 83 CYS A C 1
ATOM 654 O O . CYS A 1 83 ? -14.825 13.334 4.667 1.00 94.88 83 CYS A O 1
ATOM 656 N N . MET A 1 84 ? -12.769 12.486 4.294 1.00 94.69 84 MET A N 1
ATOM 657 C CA . MET A 1 84 ? -12.335 12.535 5.692 1.00 94.69 84 MET A CA 1
ATOM 658 C C . MET A 1 84 ? -12.248 13.973 6.211 1.00 94.69 84 MET A C 1
ATOM 660 O O . MET A 1 84 ? -12.843 14.293 7.240 1.00 94.69 84 MET A O 1
ATOM 664 N N . ALA A 1 85 ? -11.564 14.841 5.464 1.00 93.38 85 ALA A N 1
ATOM 665 C CA . ALA A 1 85 ? -11.405 16.265 5.748 1.00 93.38 85 ALA A CA 1
ATOM 666 C C . ALA A 1 85 ? -12.758 16.973 5.912 1.00 93.38 85 ALA A C 1
ATOM 668 O O . ALA A 1 85 ? -12.995 17.656 6.912 1.00 93.38 85 ALA A O 1
ATOM 669 N N . LEU A 1 86 ? -13.678 16.754 4.968 1.00 93.75 86 LEU A N 1
ATOM 670 C CA . LEU A 1 86 ? -15.027 17.316 4.984 1.00 93.75 86 LEU A CA 1
ATOM 671 C C . LEU A 1 86 ? -15.850 16.792 6.162 1.00 93.75 86 LEU A C 1
ATOM 673 O O . LEU A 1 86 ? -16.529 17.580 6.817 1.00 93.75 86 LEU A O 1
ATOM 677 N N . ALA A 1 87 ? -15.789 15.491 6.463 1.00 94.50 87 ALA A N 1
ATOM 678 C CA . ALA A 1 87 ? -16.550 14.921 7.572 1.00 94.50 87 ALA A CA 1
ATOM 679 C C . ALA A 1 87 ? -16.074 15.415 8.931 1.00 94.50 87 ALA A C 1
ATOM 681 O O . ALA A 1 87 ? -16.896 15.833 9.749 1.00 94.50 87 ALA A O 1
ATOM 682 N N . ILE A 1 88 ? -14.760 15.432 9.152 1.00 93.69 88 ILE A N 1
ATOM 683 C CA . ILE A 1 88 ? -14.182 15.968 10.384 1.00 93.69 88 ILE A CA 1
ATOM 684 C C . ILE A 1 88 ? -14.514 17.458 10.498 1.00 93.69 88 ILE A C 1
ATOM 686 O O . ILE A 1 88 ? -15.009 17.878 11.543 1.00 93.69 88 ILE A O 1
ATOM 690 N N . SER A 1 89 ? -14.347 18.238 9.425 1.00 91.94 89 SER A N 1
ATOM 691 C CA . SER A 1 89 ? -14.667 19.674 9.426 1.00 91.94 89 SER A CA 1
ATOM 692 C C . SER A 1 89 ? -16.143 19.951 9.698 1.00 91.94 89 SER A C 1
ATOM 694 O O . SER A 1 89 ? -16.468 20.847 10.473 1.00 91.94 89 SER A O 1
ATOM 696 N N . PHE A 1 90 ? -17.051 19.170 9.110 1.00 91.62 90 PHE A N 1
ATOM 697 C CA . PHE A 1 90 ? -18.489 19.332 9.313 1.00 91.62 90 PHE A CA 1
ATOM 698 C C . PHE A 1 90 ? -18.912 19.022 10.752 1.00 91.62 90 PHE A C 1
ATOM 700 O O . PHE A 1 90 ? -19.719 19.766 11.319 1.00 91.62 90 PHE A O 1
ATOM 707 N N . VAL A 1 91 ? -18.397 17.933 11.333 1.00 92.56 91 VAL A N 1
ATOM 708 C CA . VAL A 1 91 ? -18.818 17.447 12.656 1.00 92.56 91 VAL A CA 1
ATOM 709 C C . VAL A 1 91 ? -18.130 18.221 13.782 1.00 92.56 91 VAL A C 1
ATOM 711 O O . VAL A 1 91 ? -18.810 18.692 14.688 1.00 92.56 91 VAL A O 1
ATOM 714 N N . SER A 1 92 ? -16.807 18.408 13.711 1.00 90.62 92 SER A N 1
ATOM 715 C CA . SER A 1 92 ? -16.036 19.153 14.726 1.00 90.62 92 SER A CA 1
ATOM 716 C C . SER A 1 92 ? -16.193 20.671 14.618 1.00 90.62 92 SER A C 1
ATOM 718 O O . SER A 1 92 ? -15.839 21.398 15.540 1.00 90.62 92 SER A O 1
ATOM 720 N N . LYS A 1 93 ? -16.663 21.158 13.462 1.00 88.56 93 LYS A N 1
ATOM 721 C CA . LYS A 1 93 ? -16.617 22.562 13.033 1.00 88.56 93 LYS A CA 1
ATOM 722 C C . LYS A 1 93 ? -15.197 23.120 12.841 1.00 88.56 93 LYS A C 1
ATOM 724 O O . LYS A 1 93 ? -15.060 24.231 12.340 1.00 88.56 93 LYS A O 1
ATOM 729 N N . VAL A 1 94 ? -14.126 22.388 13.124 1.00 88.00 94 VAL A N 1
ATOM 730 C CA . VAL A 1 94 ? -12.748 22.866 12.921 1.00 88.00 94 VAL A CA 1
ATOM 731 C C . VAL A 1 94 ? -12.330 22.678 11.455 1.00 88.00 94 VAL A C 1
ATOM 733 O O . VAL A 1 94 ? -12.398 21.550 10.964 1.00 88.00 94 VAL A O 1
ATOM 736 N N . PRO A 1 95 ? -11.891 23.729 10.733 1.00 87.38 95 PRO A N 1
ATOM 737 C CA . PRO A 1 95 ? -11.397 23.582 9.364 1.00 87.38 95 PRO A CA 1
ATOM 738 C C . PRO A 1 95 ? -10.221 22.597 9.308 1.00 87.38 95 PRO A C 1
ATOM 740 O O . PRO A 1 95 ? -9.175 22.822 9.913 1.00 87.38 95 PRO A O 1
ATOM 743 N N . THR A 1 96 ? -10.411 21.480 8.608 1.00 88.69 96 THR A N 1
ATOM 744 C CA . THR A 1 96 ? -9.445 20.378 8.542 1.00 88.69 96 THR A CA 1
ATOM 745 C C . THR A 1 96 ? -9.025 20.144 7.089 1.00 88.69 96 THR A C 1
ATOM 747 O O . THR A 1 96 ? -9.750 19.457 6.370 1.00 88.69 96 THR A O 1
ATOM 750 N N . PRO A 1 97 ? -7.888 20.705 6.633 1.00 87.06 97 PRO A N 1
ATOM 751 C CA . PRO A 1 97 ? -7.345 20.425 5.305 1.00 87.06 97 PRO A CA 1
ATOM 752 C C . PRO A 1 97 ? -6.778 19.004 5.196 1.00 87.06 97 PRO A C 1
ATOM 754 O O . PRO A 1 97 ? -6.420 18.370 6.196 1.00 87.06 97 PRO A O 1
ATOM 757 N N . VAL A 1 98 ? -6.638 18.520 3.959 1.00 88.00 98 VAL A N 1
ATOM 758 C CA . VAL A 1 98 ? -6.050 17.204 3.654 1.00 88.00 98 VAL A CA 1
ATOM 759 C C . VAL A 1 98 ? -4.593 17.125 4.124 1.00 88.00 98 VAL A C 1
ATOM 761 O O . VAL A 1 98 ? -4.142 16.098 4.623 1.00 88.00 98 VAL A O 1
ATOM 764 N N . GLU A 1 99 ? -3.865 18.229 4.052 1.00 85.94 99 GLU A N 1
ATOM 765 C CA . GLU A 1 99 ? -2.468 18.349 4.461 1.00 85.94 99 GLU A CA 1
ATOM 766 C C . GLU A 1 99 ? -2.295 18.140 5.965 1.00 85.94 99 GLU A C 1
ATOM 768 O O . GLU A 1 99 ? -1.360 17.463 6.395 1.00 85.94 99 GLU A O 1
ATOM 773 N N . LYS A 1 100 ? -3.245 18.632 6.773 1.00 84.81 100 LYS A N 1
ATOM 774 C CA . LYS A 1 100 ? -3.239 18.419 8.229 1.00 84.81 100 LYS A CA 1
ATOM 775 C C . LYS A 1 100 ? -3.461 16.948 8.565 1.00 84.81 100 LYS A C 1
ATOM 777 O O . LYS A 1 100 ? -2.820 16.413 9.468 1.00 84.81 100 LYS A O 1
ATOM 782 N N . ILE A 1 101 ? -4.334 16.282 7.812 1.00 87.19 101 ILE A N 1
ATOM 783 C CA . ILE A 1 101 ? -4.558 14.837 7.904 1.00 87.19 101 ILE A CA 1
ATOM 784 C C . ILE A 1 101 ? -3.287 14.051 7.567 1.00 87.19 101 ILE A C 1
ATOM 786 O O . ILE A 1 101 ? -2.923 13.147 8.322 1.00 87.19 101 ILE A O 1
ATOM 790 N N . LEU A 1 102 ? -2.637 14.391 6.450 1.00 83.50 102 LEU A N 1
ATOM 791 C CA . LEU A 1 102 ? -1.422 13.736 5.965 1.00 83.50 102 LEU A CA 1
ATOM 792 C C . LEU A 1 102 ? -0.284 13.868 6.986 1.00 83.50 102 LEU A C 1
ATOM 794 O O . LEU A 1 102 ? 0.291 12.854 7.384 1.00 83.50 102 LEU A O 1
ATOM 798 N N . ARG A 1 103 ? -0.046 15.093 7.479 1.00 80.06 103 ARG A N 1
ATOM 799 C CA . ARG A 1 103 ? 0.969 15.411 8.495 1.00 80.06 103 ARG A CA 1
ATOM 800 C C . ARG A 1 103 ? 0.715 14.674 9.812 1.00 80.06 103 ARG A C 1
ATOM 802 O O . ARG A 1 103 ? 1.603 13.992 10.302 1.00 80.06 103 ARG A O 1
ATOM 809 N N . THR A 1 104 ? -0.504 14.759 10.356 1.00 79.00 104 THR A N 1
ATOM 810 C CA . THR A 1 104 ? -0.851 14.165 11.669 1.00 79.00 104 THR A CA 1
ATOM 811 C C . THR A 1 104 ? -0.710 12.641 11.681 1.00 79.00 104 THR A C 1
ATOM 813 O O . THR A 1 104 ? -0.377 12.054 12.705 1.00 79.00 104 THR A O 1
ATOM 816 N N . ASN A 1 105 ? -0.995 11.988 10.552 1.00 78.00 105 ASN A N 1
ATOM 817 C CA . ASN A 1 105 ? -0.940 10.532 10.430 1.00 78.00 105 ASN A CA 1
ATOM 818 C C . ASN A 1 105 ? 0.369 10.020 9.799 1.00 78.00 105 ASN A C 1
ATOM 820 O O . ASN A 1 105 ? 0.489 8.813 9.593 1.00 78.00 105 ASN A O 1
ATOM 824 N N . HIS A 1 106 ? 1.315 10.906 9.458 1.00 74.56 106 HIS A N 1
ATOM 825 C CA . HIS A 1 106 ? 2.549 10.581 8.726 1.00 74.56 106 HIS A CA 1
ATOM 826 C C . HIS A 1 106 ? 2.298 9.707 7.477 1.00 74.56 106 HIS A C 1
ATOM 828 O O . HIS A 1 106 ? 2.928 8.664 7.273 1.00 74.56 106 HIS A O 1
ATOM 834 N N . LEU A 1 107 ? 1.308 10.087 6.660 1.00 76.81 107 LEU A N 1
ATOM 835 C CA . LEU A 1 107 ? 0.891 9.300 5.494 1.00 76.81 107 LEU A CA 1
ATOM 836 C C . LEU A 1 107 ? 1.800 9.550 4.294 1.00 76.81 107 LEU A C 1
ATOM 838 O O . LEU A 1 107 ? 1.979 10.682 3.883 1.00 76.81 107 LEU A O 1
ATOM 842 N N . GLY A 1 108 ? 2.277 8.489 3.644 1.00 73.50 108 GLY A N 1
ATOM 843 C CA . GLY A 1 108 ? 3.050 8.645 2.411 1.00 73.50 108 GLY A CA 1
ATOM 844 C C . GLY A 1 108 ? 2.230 9.292 1.292 1.00 73.50 108 GLY A C 1
ATOM 845 O O . GLY A 1 108 ? 1.084 8.903 1.056 1.00 73.50 108 GLY A O 1
ATOM 846 N N . LEU A 1 109 ? 2.825 10.216 0.539 1.00 74.94 109 LEU A N 1
ATOM 847 C CA . LEU A 1 109 ? 2.097 11.055 -0.432 1.00 74.94 109 LEU A CA 1
ATOM 848 C C . LEU A 1 109 ? 1.540 10.289 -1.630 1.00 74.94 109 LEU A C 1
ATOM 850 O O . LEU A 1 109 ? 0.601 10.727 -2.283 1.00 74.94 109 LEU A O 1
ATOM 854 N N . HIS A 1 110 ? 2.010 9.065 -1.846 1.00 72.44 110 HIS A N 1
ATOM 855 C CA . HIS A 1 110 ? 1.387 8.114 -2.762 1.00 72.44 110 HIS A CA 1
ATOM 856 C C . HIS A 1 110 ? -0.095 7.811 -2.439 1.00 72.44 110 HIS A C 1
ATOM 858 O O . HIS A 1 110 ? -0.778 7.147 -3.215 1.00 72.44 110 HIS A O 1
ATOM 864 N N . HIS A 1 111 ? -0.591 8.215 -1.266 1.00 76.19 111 HIS A N 1
ATOM 865 C CA . HIS A 1 111 ? -2.008 8.193 -0.891 1.00 76.19 111 HIS A CA 1
ATOM 866 C C . HIS A 1 111 ? -2.858 9.237 -1.633 1.00 76.19 111 HIS A C 1
ATOM 868 O O . HIS A 1 111 ? -4.081 9.087 -1.691 1.00 76.19 111 HIS A O 1
ATOM 874 N N . ILE A 1 112 ? -2.216 10.262 -2.199 1.00 77.62 112 ILE A N 1
ATOM 875 C CA . ILE A 1 112 ? -2.843 11.280 -3.044 1.00 77.62 112 ILE A CA 1
ATOM 876 C C . ILE A 1 112 ? -3.088 10.707 -4.442 1.00 77.62 112 ILE A C 1
ATOM 878 O O . ILE A 1 112 ? -4.204 10.768 -4.953 1.00 77.62 112 ILE A O 1
ATOM 882 N N . SER A 1 113 ? -2.059 10.090 -5.026 1.00 68.25 113 SER A N 1
ATOM 883 C CA . SER A 1 113 ? -2.081 9.593 -6.405 1.00 68.25 113 SER A CA 1
ATOM 884 C C . SER A 1 113 ? -2.736 8.222 -6.571 1.00 68.25 113 SER A C 1
ATOM 886 O O . SER A 1 113 ? -3.096 7.829 -7.681 1.00 68.25 113 SER A O 1
ATOM 888 N N . LEU A 1 114 ? -2.930 7.467 -5.482 1.00 67.31 114 LEU A N 1
ATOM 889 C CA . LEU A 1 114 ? -3.572 6.160 -5.551 1.00 67.31 114 LEU A CA 1
ATOM 890 C C . LEU A 1 114 ? -5.056 6.200 -5.174 1.00 67.31 114 LEU A C 1
ATOM 892 O O . LEU A 1 114 ? -5.387 6.399 -4.007 1.00 67.31 114 LEU A O 1
ATOM 896 N N . PRO A 1 115 ? -5.958 5.815 -6.095 1.00 57.56 115 PRO A N 1
ATOM 897 C CA . PRO A 1 115 ? -7.399 5.790 -5.835 1.00 57.56 115 PRO A CA 1
ATOM 898 C C . PRO A 1 115 ? -7.843 4.618 -4.938 1.00 57.56 115 PRO A C 1
ATOM 900 O O . PRO A 1 115 ? -9.029 4.417 -4.711 1.00 57.56 115 PRO A O 1
ATOM 903 N N . ALA A 1 116 ? -6.914 3.776 -4.474 1.00 65.94 116 ALA A N 1
ATOM 904 C CA . ALA A 1 116 ? -7.211 2.470 -3.891 1.00 65.94 116 ALA A CA 1
ATOM 905 C C . ALA A 1 116 ? -6.822 2.396 -2.413 1.00 65.94 116 ALA A C 1
ATOM 907 O O . ALA A 1 116 ? -5.793 1.808 -2.071 1.00 65.94 116 ALA A O 1
ATOM 908 N N . VAL A 1 117 ? -7.664 2.971 -1.558 1.00 81.31 117 VAL A N 1
ATOM 909 C CA . VAL A 1 117 ? -7.570 2.848 -0.098 1.00 81.31 117 VAL A CA 1
ATOM 910 C C . VAL A 1 117 ? -8.691 1.946 0.398 1.00 81.31 117 VAL A C 1
ATOM 912 O O . VAL A 1 117 ? -9.829 2.010 -0.077 1.00 81.31 117 VAL A O 1
ATOM 915 N N . THR A 1 118 ? -8.365 1.029 1.304 1.00 86.81 118 THR A N 1
ATOM 916 C CA . THR A 1 118 ? -9.374 0.141 1.885 1.00 86.81 118 THR A CA 1
ATOM 917 C C . THR A 1 118 ? -10.270 0.904 2.863 1.00 86.81 118 THR A C 1
ATOM 919 O O . THR A 1 118 ? -9.886 1.929 3.422 1.00 86.81 118 THR A O 1
ATOM 922 N N . LEU A 1 119 ? -11.484 0.399 3.104 1.00 89.00 119 LEU A N 1
ATOM 923 C CA . LEU A 1 119 ? -12.377 0.984 4.112 1.00 89.00 119 LEU A CA 1
ATOM 924 C C . LEU A 1 119 ? -11.716 1.024 5.503 1.00 89.00 119 LEU A C 1
ATOM 926 O O . LEU A 1 119 ? -11.901 1.985 6.243 1.00 89.00 119 LEU A O 1
ATOM 930 N N . ALA A 1 120 ? -10.927 -0.002 5.831 1.00 88.81 120 ALA A N 1
ATOM 931 C CA . ALA A 1 120 ? -10.253 -0.102 7.115 1.00 88.81 120 ALA A CA 1
ATOM 932 C C . ALA A 1 120 ? -9.100 0.898 7.262 1.00 88.81 120 ALA A C 1
ATOM 934 O O . ALA A 1 120 ? -9.007 1.541 8.300 1.00 88.81 120 ALA A O 1
ATOM 935 N N . GLU A 1 121 ? -8.294 1.103 6.215 1.00 87.44 121 GLU A N 1
ATOM 936 C CA . GLU A 1 121 ? -7.272 2.158 6.205 1.00 87.44 121 GLU A CA 1
ATOM 937 C C . GLU A 1 121 ? -7.897 3.544 6.411 1.00 87.44 121 GLU A C 1
ATOM 939 O O . GLU A 1 121 ? -7.422 4.307 7.245 1.00 87.44 121 GLU A O 1
ATOM 944 N N . MET A 1 122 ? -9.003 3.846 5.720 1.00 90.81 122 MET A N 1
ATOM 945 C CA . MET A 1 122 ? -9.746 5.097 5.911 1.00 90.81 122 MET A CA 1
ATOM 946 C C . MET A 1 122 ? -10.238 5.257 7.361 1.00 90.81 122 MET A C 1
ATOM 948 O O . MET A 1 122 ? -10.079 6.322 7.957 1.00 90.81 122 MET A O 1
ATOM 952 N N . TYR A 1 123 ? -10.809 4.201 7.948 1.00 92.12 123 TYR A N 1
ATOM 953 C CA . TYR A 1 123 ? -11.239 4.206 9.348 1.00 92.12 123 TYR A CA 1
ATOM 954 C C . TYR A 1 123 ? -10.073 4.442 10.311 1.00 92.12 123 TYR A C 1
ATOM 956 O O . TYR A 1 123 ? -10.175 5.311 11.174 1.00 92.12 123 TYR A O 1
ATOM 964 N N . ASP A 1 124 ? -8.974 3.702 10.161 1.00 89.50 124 ASP A N 1
ATOM 965 C CA . ASP A 1 124 ? -7.821 3.802 11.056 1.00 89.50 124 ASP A CA 1
ATOM 966 C C . ASP A 1 124 ? -7.178 5.195 10.970 1.00 89.50 124 ASP A C 1
ATOM 968 O O . ASP A 1 124 ? -6.928 5.802 12.007 1.00 89.50 124 ASP A O 1
ATOM 972 N N . CYS A 1 125 ? -7.012 5.760 9.766 1.00 89.44 125 CYS A N 1
ATOM 973 C CA . CYS A 1 125 ? -6.513 7.129 9.583 1.00 89.44 125 CYS A CA 1
ATOM 974 C C . CYS A 1 125 ? -7.448 8.192 10.183 1.00 89.44 125 CYS A C 1
ATOM 976 O O . CYS A 1 125 ? -6.984 9.155 10.796 1.00 89.44 125 CYS A O 1
ATOM 978 N N . CYS A 1 126 ? -8.766 8.028 10.029 1.00 91.88 126 CYS A N 1
ATOM 979 C CA . CYS A 1 126 ? -9.745 8.940 10.623 1.00 91.88 126 CYS A CA 1
ATOM 980 C C . CYS A 1 126 ? -9.711 8.859 12.152 1.00 91.88 126 CYS A C 1
ATOM 982 O O . CYS A 1 126 ? -9.723 9.879 12.842 1.00 91.88 126 CYS A O 1
ATOM 984 N N . ASN A 1 127 ? -9.656 7.639 12.683 1.00 88.69 127 ASN A N 1
ATOM 985 C CA . ASN A 1 127 ? -9.611 7.376 14.109 1.00 88.69 127 ASN A CA 1
ATOM 986 C C . ASN A 1 127 ? -8.326 7.936 14.732 1.00 88.69 127 ASN A C 1
ATOM 988 O O . ASN A 1 127 ? -8.396 8.623 15.750 1.00 88.69 127 ASN A O 1
ATOM 992 N N . ASP A 1 128 ? -7.173 7.684 14.119 1.00 85.31 128 ASP A N 1
ATOM 993 C CA . ASP A 1 128 ? -5.879 8.153 14.615 1.00 85.31 128 ASP A CA 1
ATOM 994 C C . ASP A 1 128 ? -5.776 9.679 14.561 1.00 85.31 128 ASP A C 1
ATOM 996 O O . ASP A 1 128 ? -5.348 10.283 15.544 1.00 85.31 128 ASP A O 1
ATOM 1000 N N . TYR A 1 129 ? -6.281 10.321 13.500 1.00 87.31 129 TYR A N 1
ATOM 1001 C CA . TYR A 1 129 ? -6.394 11.781 13.450 1.00 87.31 129 TYR A CA 1
ATOM 1002 C C . TYR A 1 129 ? -7.210 12.325 14.628 1.00 87.31 129 TYR A C 1
ATOM 1004 O O . TYR A 1 129 ? -6.748 13.204 15.358 1.00 87.31 129 TYR A O 1
ATOM 1012 N N . ILE A 1 130 ? -8.417 11.783 14.834 1.00 87.38 130 ILE A N 1
ATOM 1013 C CA . ILE A 1 130 ? -9.316 12.229 15.902 1.00 87.38 130 ILE A CA 1
ATOM 1014 C C . ILE A 1 130 ? -8.657 12.036 17.271 1.00 87.38 130 ILE A C 1
ATOM 1016 O O . ILE A 1 130 ? -8.683 12.941 18.102 1.00 87.38 130 ILE A O 1
ATOM 1020 N N . HIS A 1 131 ? -8.019 10.888 17.505 1.00 81.00 131 HIS A N 1
ATOM 1021 C CA . HIS A 1 131 ? -7.331 10.625 18.766 1.00 81.00 131 HIS A CA 1
ATOM 1022 C C . HIS A 1 131 ? -6.154 11.566 19.009 1.00 81.00 131 HIS A C 1
ATOM 1024 O O . HIS A 1 131 ? -6.044 12.124 20.101 1.00 81.00 131 HIS A O 1
ATOM 1030 N N . SER A 1 132 ? -5.301 11.754 18.006 1.00 78.56 132 SER A N 1
ATOM 1031 C CA . SER A 1 132 ? -4.107 12.589 18.116 1.00 78.56 132 SER A CA 1
ATOM 1032 C C . SER A 1 132 ? -4.441 14.069 18.277 1.00 78.56 132 SER A C 1
ATOM 1034 O O . SER A 1 132 ? -3.681 14.781 18.931 1.00 78.56 132 SER A O 1
ATOM 1036 N N . ARG A 1 133 ? -5.556 14.547 17.709 1.00 79.88 133 ARG A N 1
ATOM 1037 C CA . ARG A 1 133 ? -5.942 15.969 17.738 1.00 79.88 133 ARG A CA 1
ATOM 1038 C C . ARG A 1 133 ? -6.942 16.322 18.838 1.00 79.88 133 ARG A C 1
ATOM 1040 O O . ARG A 1 133 ? -6.812 17.387 19.423 1.00 79.88 133 ARG A O 1
ATOM 1047 N N . PHE A 1 134 ? -7.910 15.456 19.138 1.00 81.50 134 PHE A N 1
ATOM 1048 C CA . PHE A 1 134 ? -9.055 15.811 19.991 1.00 81.50 134 PHE A CA 1
ATOM 1049 C C . PHE A 1 134 ? -9.147 15.021 21.307 1.00 81.50 134 PHE A C 1
ATOM 1051 O O . PHE A 1 134 ? -9.760 15.504 22.251 1.00 81.50 134 PHE A O 1
ATOM 1058 N N . HIS A 1 135 ? -8.502 13.852 21.429 1.00 76.88 135 HIS A N 1
ATOM 1059 C CA . HIS A 1 135 ? -8.522 13.033 22.660 1.00 76.88 135 HIS A CA 1
ATOM 1060 C C . HIS A 1 135 ? -7.239 13.151 23.506 1.00 76.88 135 HIS A C 1
ATOM 1062 O O . HIS A 1 135 ? -6.828 12.199 24.179 1.00 76.88 135 HIS A O 1
ATOM 1068 N N . ARG A 1 136 ? -6.551 14.296 23.453 1.00 64.31 136 ARG A N 1
ATOM 1069 C CA . ARG A 1 136 ? -5.260 14.498 24.128 1.00 64.31 136 ARG A CA 1
ATOM 1070 C C . ARG A 1 136 ? -5.428 14.466 25.661 1.00 64.31 136 ARG A C 1
ATOM 1072 O O . ARG A 1 136 ? -5.927 15.411 26.259 1.00 64.31 136 ARG A O 1
ATOM 1079 N N . HIS A 1 137 ? -4.947 13.409 26.327 1.00 54.66 137 HIS A N 1
ATOM 1080 C CA . HIS A 1 137 ? -4.845 13.342 27.795 1.00 54.66 137 HIS A CA 1
ATOM 1081 C C . HIS A 1 137 ? -3.389 13.478 28.282 1.00 54.66 137 HIS A C 1
ATOM 1083 O O . HIS A 1 137 ? -2.455 12.916 27.705 1.00 54.66 137 HIS A O 1
ATOM 1089 N N . THR A 1 138 ? -3.194 14.159 29.419 1.00 39.03 138 THR A N 1
ATOM 1090 C CA . THR A 1 138 ? -1.882 14.438 30.054 1.00 39.03 138 THR A CA 1
ATOM 1091 C C . THR A 1 138 ? -1.053 13.195 30.418 1.00 39.03 138 THR A C 1
ATOM 1093 O O . THR A 1 138 ? 0.143 13.308 30.689 1.00 39.03 138 THR A O 1
ATOM 1096 N N . SER A 1 139 ? -1.649 12.000 30.428 1.00 40.81 139 SER A N 1
ATOM 1097 C CA . SER A 1 139 ? -0.964 10.723 30.664 1.00 40.81 139 SER A CA 1
ATOM 1098 C C . SER A 1 139 ? -0.268 10.148 29.421 1.00 40.81 139 SER A C 1
ATOM 1100 O O . SER A 1 139 ? 0.751 9.476 29.583 1.00 40.81 139 SER A O 1
ATOM 1102 N N . TYR A 1 140 ? -0.762 10.430 28.208 1.00 37.75 140 TYR A N 1
ATOM 1103 C CA . TYR A 1 140 ? -0.208 9.924 26.939 1.00 37.75 140 TYR A CA 1
ATOM 1104 C C . TYR A 1 140 ? 0.852 10.855 26.325 1.00 37.75 140 TYR A C 1
ATOM 1106 O O . TYR A 1 140 ? 1.790 10.376 25.692 1.00 37.75 140 TYR A O 1
ATOM 1114 N N . ASN A 1 141 ? 0.764 12.163 26.586 1.00 41.44 141 ASN A N 1
ATOM 1115 C CA . ASN A 1 141 ? 1.500 13.188 25.831 1.00 41.44 141 ASN A CA 1
ATOM 1116 C C . ASN A 1 141 ? 2.718 13.782 26.558 1.00 41.44 141 ASN A C 1
ATOM 1118 O O . ASN A 1 141 ? 3.227 14.824 26.163 1.00 41.44 141 ASN A O 1
ATOM 1122 N N . LYS A 1 142 ? 3.234 13.135 27.615 1.00 37.53 142 LYS A N 1
ATOM 1123 C CA . LYS A 1 142 ? 4.409 13.640 28.365 1.00 37.53 142 LYS A CA 1
ATOM 1124 C C . LYS A 1 142 ? 5.701 13.766 27.539 1.00 37.53 142 LYS A C 1
ATOM 1126 O O . LYS A 1 142 ? 6.657 14.342 28.045 1.00 37.53 142 LYS A O 1
ATOM 1131 N N . ASN A 1 143 ? 5.732 13.214 26.324 1.00 35.84 143 ASN A N 1
ATOM 1132 C CA . ASN A 1 143 ? 6.913 13.154 25.462 1.00 35.84 143 ASN A CA 1
ATOM 1133 C C . ASN A 1 143 ? 6.737 13.871 24.105 1.00 35.84 143 ASN A C 1
ATOM 1135 O O . ASN A 1 143 ? 7.633 13.757 23.273 1.00 35.84 143 ASN A O 1
ATOM 1139 N N . CYS A 1 144 ? 5.618 14.565 23.865 1.00 38.47 144 CYS A N 1
ATOM 1140 C CA . CYS A 1 144 ? 5.418 15.378 22.656 1.00 38.47 144 CYS A CA 1
ATOM 1141 C C . CYS A 1 144 ? 6.189 16.702 22.787 1.00 38.47 144 CYS A C 1
ATOM 1143 O O . CYS A 1 144 ? 6.220 17.279 23.876 1.00 38.47 144 CYS A O 1
ATOM 1145 N N . GLY A 1 145 ? 6.856 17.149 21.719 1.00 41.44 145 GLY A N 1
ATOM 1146 C CA . GLY A 1 145 ? 7.597 18.419 21.705 1.00 41.44 145 GLY A CA 1
ATOM 1147 C C . GLY A 1 145 ? 6.665 19.621 21.545 1.00 41.44 145 GLY A C 1
ATOM 1148 O O . GLY A 1 145 ? 5.617 19.472 20.928 1.00 41.44 145 GLY A O 1
ATOM 1149 N N . ASP A 1 146 ? 7.049 20.788 22.078 1.00 37.03 146 ASP A N 1
ATOM 1150 C CA . ASP A 1 146 ? 6.257 22.039 22.075 1.00 37.03 146 ASP A CA 1
ATOM 1151 C C . ASP A 1 146 ? 5.759 22.458 20.665 1.00 37.03 146 ASP A C 1
ATOM 1153 O O . ASP A 1 146 ? 4.702 23.068 20.531 1.00 37.03 146 ASP A O 1
ATOM 1157 N N . ASP A 1 147 ? 6.453 22.020 19.612 1.00 41.47 147 ASP A N 1
ATOM 1158 C CA . ASP A 1 147 ? 6.145 22.268 18.197 1.00 41.47 147 ASP A CA 1
ATOM 1159 C C . ASP A 1 147 ? 4.869 21.509 17.708 1.00 41.47 147 ASP A C 1
ATOM 1161 O O . ASP A 1 147 ? 4.221 21.916 16.748 1.00 41.47 147 ASP A O 1
ATOM 1165 N N . GLU A 1 148 ? 4.438 20.429 18.387 1.00 42.72 148 GLU A N 1
ATOM 1166 C CA . GLU A 1 148 ? 3.198 19.665 18.083 1.00 42.72 148 GLU A CA 1
ATOM 1167 C C . GLU A 1 148 ? 1.922 20.268 18.725 1.00 42.72 148 GLU A C 1
ATOM 1169 O O . GLU A 1 148 ? 0.822 19.684 18.655 1.00 42.72 148 GLU A O 1
ATOM 1174 N N . PHE A 1 149 ? 2.068 21.418 19.395 1.00 42.47 149 PHE A N 1
ATOM 1175 C CA . PHE A 1 149 ? 1.012 22.108 20.141 1.00 42.47 149 PHE A CA 1
ATOM 1176 C C . PHE A 1 149 ? 0.483 23.376 19.448 1.00 42.47 149 PHE A C 1
ATOM 1178 O O . PHE A 1 149 ? -0.562 23.865 19.871 1.00 42.47 149 PHE A O 1
ATOM 1185 N N . GLU A 1 150 ? 1.109 23.862 18.364 1.00 48.75 150 GLU A N 1
ATOM 1186 C CA . GLU A 1 150 ? 0.609 25.027 17.597 1.00 48.75 150 GLU A CA 1
ATOM 1187 C C . GLU A 1 150 ? -0.820 24.798 17.067 1.00 48.75 150 GLU A C 1
ATOM 1189 O O . GLU A 1 150 ? -1.672 25.681 17.110 1.00 48.75 150 GLU A O 1
ATOM 1194 N N . ASP A 1 151 ? -1.138 23.568 16.661 1.00 50.88 151 ASP A N 1
ATOM 1195 C CA . ASP A 1 151 ? -2.430 23.232 16.057 1.00 50.88 151 ASP A CA 1
ATOM 1196 C C . ASP A 1 151 ? -3.624 23.237 17.044 1.00 50.88 151 ASP A C 1
ATOM 1198 O O . ASP A 1 151 ? -4.780 23.234 16.607 1.00 50.88 151 ASP A O 1
ATOM 1202 N N . ASP A 1 152 ? -3.386 23.171 18.363 1.00 51.12 152 ASP A N 1
ATOM 1203 C CA . ASP A 1 152 ? -4.451 23.228 19.385 1.00 51.12 152 ASP A CA 1
ATOM 1204 C C . ASP A 1 152 ? -4.961 24.663 19.588 1.00 51.12 152 ASP A C 1
ATOM 1206 O O . ASP A 1 152 ? -6.121 24.857 19.963 1.00 51.12 152 ASP A O 1
ATOM 1210 N N . GLU A 1 153 ? -4.142 25.667 19.255 1.00 61.53 153 GLU A N 1
ATOM 1211 C CA . GLU A 1 153 ? -4.571 27.064 19.225 1.00 61.53 153 GLU A CA 1
ATOM 1212 C C . GLU A 1 153 ? -5.593 27.296 18.104 1.00 61.53 153 GLU A C 1
ATOM 1214 O O . GLU A 1 153 ? -6.587 27.987 18.327 1.00 61.53 153 GLU A O 1
ATOM 1219 N N . ASP A 1 154 ? -5.440 26.662 16.934 1.00 65.69 154 ASP A N 1
ATOM 1220 C CA . ASP A 1 154 ? -6.362 26.812 15.795 1.00 65.69 154 ASP A CA 1
ATOM 1221 C C . ASP A 1 154 ? -7.818 26.514 16.171 1.00 65.69 154 ASP A C 1
ATOM 1223 O O . ASP A 1 154 ? -8.721 27.279 15.841 1.00 65.69 154 ASP A O 1
ATOM 1227 N N . ALA A 1 155 ? -8.077 25.410 16.880 1.00 69.44 155 ALA A N 1
ATOM 1228 C CA . ALA A 1 155 ? -9.443 25.029 17.248 1.00 69.44 155 ALA A CA 1
ATOM 1229 C C . ALA A 1 155 ? -10.093 26.070 18.178 1.00 69.44 155 ALA A C 1
ATOM 1231 O O . ALA A 1 155 ? -11.274 26.389 18.011 1.00 69.44 155 ALA A O 1
ATOM 1232 N N . ALA A 1 156 ? -9.311 26.652 19.093 1.00 70.00 156 ALA A N 1
ATOM 1233 C CA . ALA A 1 156 ? -9.759 27.699 20.008 1.00 70.00 156 ALA A CA 1
ATOM 1234 C C . ALA A 1 156 ? -10.102 29.023 19.298 1.00 70.00 156 ALA A C 1
ATOM 1236 O O . ALA A 1 156 ? -10.888 29.808 19.825 1.00 70.00 156 ALA A O 1
ATOM 1237 N N . HIS A 1 157 ? -9.581 29.265 18.087 1.00 79.81 157 HIS A N 1
ATOM 1238 C CA . HIS A 1 157 ? -9.971 30.425 17.275 1.00 79.81 157 HIS A CA 1
ATOM 1239 C C . HIS A 1 157 ? -11.392 30.303 16.711 1.00 79.81 157 HIS A C 1
ATOM 1241 O O . HIS A 1 157 ? -12.039 31.318 16.447 1.00 79.81 157 HIS A O 1
ATOM 1247 N N . PHE A 1 158 ? -11.884 29.077 16.510 1.00 79.56 158 PHE A N 1
ATOM 1248 C CA . PHE A 1 158 ? -13.148 28.833 15.810 1.00 79.56 158 PHE A CA 1
ATOM 1249 C C . PHE A 1 158 ? -14.292 28.347 16.703 1.00 79.56 158 PHE A C 1
ATOM 1251 O O . PHE A 1 158 ? -15.430 28.264 16.228 1.00 79.56 158 PHE A O 1
ATOM 1258 N N . LEU A 1 159 ? -13.996 27.964 17.944 1.00 84.19 159 LEU A N 1
ATOM 1259 C CA . LEU A 1 159 ? -14.934 27.317 18.856 1.00 84.19 159 LEU A CA 1
ATOM 1260 C C . LEU A 1 159 ? -15.035 28.073 20.178 1.00 84.19 159 LEU A C 1
ATOM 1262 O O . LEU A 1 159 ? -14.071 28.651 20.674 1.00 84.19 159 LEU A O 1
ATOM 1266 N N . THR A 1 160 ? -16.217 28.025 20.781 1.00 85.31 160 THR A N 1
ATOM 1267 C CA . THR A 1 160 ? -16.420 28.431 22.175 1.00 85.31 160 THR A CA 1
ATOM 1268 C C . THR A 1 160 ? -15.838 27.393 23.144 1.00 85.31 160 THR A C 1
ATOM 1270 O O . THR A 1 160 ? -15.641 26.235 22.778 1.00 85.31 160 THR A O 1
ATOM 1273 N N . GLU A 1 161 ? -15.606 27.765 24.410 1.00 82.12 161 GLU A N 1
ATOM 1274 C CA . GLU A 1 161 ? -15.128 26.818 25.440 1.00 82.12 161 GLU A CA 1
ATOM 1275 C C . GLU A 1 161 ? -16.040 25.584 25.579 1.00 82.12 161 GLU A C 1
ATOM 1277 O O . GLU A 1 161 ? -15.552 24.469 25.746 1.00 82.12 161 GLU A O 1
ATOM 1282 N N . GLU A 1 162 ? -17.361 25.763 25.465 1.00 82.75 162 GLU A N 1
ATOM 1283 C CA . GLU A 1 162 ? -18.331 24.662 25.521 1.00 82.75 162 GLU A CA 1
ATOM 1284 C C . GLU A 1 162 ? -18.204 23.731 24.306 1.00 82.75 162 GLU A C 1
ATOM 1286 O O . GLU A 1 162 ? -18.219 22.513 24.458 1.00 82.75 162 GLU A O 1
ATOM 1291 N N . GLU A 1 163 ? -18.025 24.279 23.103 1.00 84.06 163 GLU A N 1
ATOM 1292 C CA . GLU A 1 163 ? -17.811 23.485 21.887 1.00 84.06 163 GLU A CA 1
ATOM 1293 C C . GLU A 1 163 ? -16.471 22.746 21.906 1.00 84.06 163 GLU A C 1
ATOM 1295 O O . GLU A 1 163 ? -16.408 21.605 21.448 1.00 84.06 163 GLU A O 1
ATOM 1300 N N . MET A 1 164 ? -15.426 23.344 22.485 1.00 82.88 164 MET A N 1
ATOM 1301 C CA . MET A 1 164 ? -14.139 22.672 22.666 1.00 82.88 164 MET A CA 1
ATOM 1302 C C . MET A 1 164 ? -14.252 21.450 23.579 1.00 82.88 164 MET A C 1
ATOM 1304 O O . MET A 1 164 ? -13.709 20.400 23.245 1.00 82.88 164 MET A O 1
ATOM 1308 N N . LEU A 1 165 ? -15.003 21.541 24.683 1.00 83.00 165 LEU A N 1
ATOM 1309 C CA . LEU A 1 165 ? -15.227 20.395 25.578 1.00 83.00 165 LEU A CA 1
ATOM 1310 C C . LEU A 1 165 ? -15.943 19.233 24.872 1.00 83.00 165 LEU A C 1
ATOM 1312 O O . LEU A 1 165 ? -15.728 18.074 25.215 1.00 83.00 165 LEU A O 1
ATOM 1316 N N . ARG A 1 166 ? -16.759 19.516 23.849 1.00 85.06 166 ARG A N 1
ATOM 1317 C CA . ARG A 1 166 ? -17.449 18.474 23.070 1.00 85.06 166 ARG A CA 1
ATOM 1318 C C . ARG A 1 166 ? -16.519 17.707 22.130 1.00 85.06 166 ARG A C 1
ATOM 1320 O O . ARG A 1 166 ? -16.892 16.617 21.699 1.00 85.06 166 ARG A O 1
ATOM 1327 N N . LEU A 1 167 ? -15.331 18.234 21.818 1.00 85.25 167 LEU A N 1
ATOM 1328 C CA . LEU A 1 167 ? -14.363 17.556 20.950 1.00 85.25 167 LEU A CA 1
ATOM 1329 C C . LEU A 1 167 ? -13.807 16.272 21.579 1.00 85.25 167 LEU A C 1
ATOM 1331 O O . LEU A 1 167 ? -13.484 15.344 20.842 1.00 85.25 167 LEU A O 1
ATOM 1335 N N . GLU A 1 168 ? -13.780 16.167 22.914 1.00 83.06 168 GLU A N 1
ATOM 1336 C CA . GLU A 1 168 ? -13.398 14.930 23.621 1.00 83.06 168 GLU A CA 1
ATOM 1337 C C . GLU A 1 168 ? -14.364 13.760 23.348 1.00 83.06 168 GLU A C 1
ATOM 1339 O O . GLU A 1 168 ? -14.034 12.599 23.588 1.00 83.06 168 GLU A O 1
ATOM 1344 N N . HIS A 1 169 ? -15.557 14.068 22.832 1.00 87.62 169 HIS A N 1
ATOM 1345 C CA . HIS A 1 169 ? -16.607 13.114 22.482 1.00 87.62 169 HIS A CA 1
ATOM 1346 C C . HIS A 1 169 ? -16.732 12.903 20.966 1.00 87.62 169 HIS A C 1
ATOM 1348 O O . HIS A 1 169 ? -17.726 12.340 20.499 1.00 87.62 169 HIS A O 1
ATOM 1354 N N . LEU A 1 170 ? -15.769 13.392 20.173 1.00 89.94 170 LEU A N 1
ATOM 1355 C CA . LEU A 1 170 ? -15.727 13.158 18.734 1.00 89.94 170 LEU A CA 1
ATOM 1356 C C . LEU A 1 170 ? -15.210 11.747 18.455 1.00 89.94 170 LEU A C 1
ATOM 1358 O O . LEU A 1 170 ? -14.105 11.369 18.828 1.00 89.94 170 LEU A O 1
ATOM 1362 N N . HIS A 1 171 ? -15.983 10.957 17.730 1.00 89.81 171 HIS A N 1
ATOM 1363 C CA . HIS A 1 171 ? -15.663 9.569 17.451 1.00 89.81 171 HIS A CA 1
ATOM 1364 C C . HIS A 1 171 ? -15.864 9.245 15.976 1.00 89.81 171 HIS A C 1
ATOM 1366 O O . HIS A 1 171 ? -16.513 9.969 15.216 1.00 89.81 171 HIS A O 1
ATOM 1372 N N . CYS A 1 172 ? -15.295 8.116 15.566 1.00 91.44 172 CYS A N 1
ATOM 1373 C CA . CYS A 1 172 ? -15.653 7.499 14.307 1.00 91.44 172 CYS A CA 1
ATOM 1374 C C . CYS A 1 172 ? -15.849 5.996 14.479 1.00 91.44 172 CYS A C 1
ATOM 1376 O O . CYS A 1 172 ? -15.290 5.367 15.381 1.00 91.44 172 CYS A O 1
ATOM 1378 N N . GLU A 1 173 ? -16.649 5.427 13.592 1.00 90.25 173 GLU A N 1
ATOM 1379 C CA . GLU A 1 173 ? -16.918 3.997 13.518 1.00 90.25 173 GLU A CA 1
ATOM 1380 C C . GLU A 1 173 ? -16.984 3.550 12.059 1.00 90.25 173 GLU A C 1
ATOM 1382 O O . GLU A 1 173 ? -17.151 4.362 11.148 1.00 90.25 173 GLU A O 1
ATOM 1387 N N . MET A 1 174 ? -16.862 2.246 11.842 1.00 90.19 174 MET A N 1
ATOM 1388 C CA . MET A 1 174 ? -16.877 1.627 10.524 1.00 90.19 174 MET A CA 1
ATOM 1389 C C . MET A 1 174 ? -17.847 0.452 10.517 1.00 90.19 174 MET A C 1
ATOM 1391 O O . MET A 1 174 ? -17.839 -0.345 11.455 1.00 90.19 174 MET A O 1
ATOM 1395 N N . ALA A 1 175 ? -18.606 0.310 9.430 1.00 89.06 175 ALA A N 1
ATOM 1396 C CA . ALA A 1 175 ? -19.456 -0.849 9.178 1.00 89.06 175 ALA A CA 1
ATOM 1397 C C . ALA A 1 175 ? -19.231 -1.398 7.765 1.00 89.06 175 ALA A C 1
ATOM 1399 O O . ALA A 1 175 ? -19.153 -0.633 6.802 1.00 89.06 175 ALA A O 1
ATOM 1400 N N . THR A 1 176 ? -19.177 -2.725 7.636 1.00 89.12 176 THR A N 1
ATOM 1401 C CA . THR A 1 176 ? -19.203 -3.436 6.346 1.00 89.12 176 THR A CA 1
ATOM 1402 C C . THR A 1 176 ? -20.614 -3.932 6.028 1.00 89.12 176 THR A C 1
ATOM 1404 O O . THR A 1 176 ? -21.470 -4.012 6.910 1.00 89.12 176 THR A O 1
ATOM 1407 N N . PHE A 1 177 ? -20.881 -4.272 4.767 1.00 89.25 177 PHE A N 1
ATOM 1408 C CA . PHE A 1 177 ? -22.190 -4.748 4.290 1.00 89.25 177 PHE A CA 1
ATOM 1409 C C . PHE A 1 177 ? -22.208 -6.271 4.093 1.00 89.25 177 PHE A C 1
ATOM 1411 O O . PHE A 1 177 ? -22.894 -6.808 3.220 1.00 89.25 177 PHE A O 1
ATOM 1418 N N . ASP A 1 178 ? -21.434 -6.986 4.910 1.00 80.25 178 ASP A N 1
ATOM 1419 C CA . ASP A 1 178 ? -21.351 -8.438 4.853 1.00 80.25 178 ASP A CA 1
ATOM 1420 C C . ASP A 1 178 ? -22.677 -9.047 5.341 1.00 80.25 178 ASP A C 1
ATOM 1422 O O . ASP A 1 178 ? -23.139 -8.796 6.453 1.00 80.25 178 ASP A O 1
ATOM 1426 N N . THR A 1 179 ? -23.309 -9.867 4.501 1.00 69.62 179 THR A N 1
ATOM 1427 C CA . THR A 1 179 ? -24.715 -10.277 4.679 1.00 69.62 179 THR A CA 1
ATOM 1428 C C . THR A 1 179 ? -24.923 -11.555 5.495 1.00 69.62 179 THR A C 1
ATOM 1430 O O . THR A 1 179 ? -26.048 -11.868 5.884 1.00 69.62 179 THR A O 1
ATOM 1433 N N . ASN A 1 180 ? -23.854 -12.297 5.793 1.00 76.75 180 ASN A N 1
ATOM 1434 C CA . ASN A 1 180 ? -23.922 -13.631 6.396 1.00 76.75 180 ASN A CA 1
ATOM 1435 C C . ASN A 1 180 ? -23.492 -13.624 7.875 1.00 76.75 180 ASN A C 1
ATOM 1437 O O . ASN A 1 180 ? -22.400 -14.097 8.208 1.00 76.75 180 ASN A O 1
ATOM 1441 N N . VAL A 1 181 ? -24.348 -13.104 8.759 1.00 73.62 181 VAL A N 1
ATOM 1442 C CA . VAL A 1 181 ? -24.169 -13.187 10.224 1.00 73.62 181 VAL A CA 1
ATOM 1443 C C . VAL A 1 181 ? -24.351 -14.638 10.687 1.00 73.62 181 VAL A C 1
ATOM 1445 O O . VAL A 1 181 ? -25.246 -15.332 10.202 1.00 73.62 181 VAL A O 1
ATOM 1448 N N . ILE A 1 182 ? -23.474 -15.119 11.573 1.00 74.69 182 ILE A N 1
ATOM 1449 C CA . ILE A 1 182 ? -23.446 -16.535 11.992 1.00 74.69 182 ILE A CA 1
ATOM 1450 C C . ILE A 1 182 ? -24.376 -16.779 13.176 1.00 74.69 182 ILE A C 1
ATOM 1452 O O . ILE A 1 182 ? -25.131 -17.750 13.152 1.00 74.69 182 ILE A O 1
ATOM 1456 N N . ASP A 1 183 ? -24.324 -15.898 14.172 1.00 68.00 183 ASP A N 1
ATOM 1457 C CA . ASP A 1 183 ? -25.174 -15.932 15.355 1.00 68.00 183 ASP A CA 1
ATOM 1458 C C . ASP A 1 183 ? -25.980 -14.622 15.456 1.00 68.00 183 ASP A C 1
ATOM 1460 O O . ASP A 1 183 ? -25.390 -13.562 15.677 1.00 68.00 183 ASP A O 1
ATOM 1464 N N . PRO A 1 184 ? -27.298 -14.645 15.188 1.00 57.22 184 PRO A N 1
ATOM 1465 C CA . PRO A 1 184 ? -28.127 -13.447 15.129 1.00 57.22 184 PRO A CA 1
ATOM 1466 C C . PRO A 1 184 ? -28.660 -12.976 16.494 1.00 57.22 184 PRO A C 1
ATOM 1468 O O . PRO A 1 184 ? -29.503 -12.078 16.501 1.00 57.22 184 PRO A O 1
ATOM 1471 N N . ASP A 1 185 ? -28.239 -13.561 17.621 1.00 58.06 185 ASP A N 1
ATOM 1472 C CA . ASP A 1 185 ? -28.723 -13.147 18.945 1.00 58.06 185 ASP A CA 1
ATOM 1473 C C . ASP A 1 185 ? -28.386 -11.665 19.235 1.00 58.06 185 ASP A C 1
ATOM 1475 O O . ASP A 1 185 ? -27.228 -11.245 19.252 1.00 58.06 185 ASP A O 1
ATOM 1479 N N . GLU A 1 186 ? -29.433 -10.853 19.457 1.00 49.25 186 GLU A N 1
ATOM 1480 C CA . GLU A 1 186 ? -29.362 -9.383 19.572 1.00 49.25 186 GLU A CA 1
ATOM 1481 C C . GLU A 1 186 ? -28.507 -8.889 20.758 1.00 49.25 186 GLU A C 1
ATOM 1483 O O . GLU A 1 186 ? -27.959 -7.788 20.702 1.00 49.25 186 GLU A O 1
ATOM 1488 N N . GLU A 1 187 ? -28.356 -9.703 21.810 1.00 51.34 187 GLU A N 1
ATOM 1489 C CA . GLU A 1 187 ? -27.573 -9.374 23.015 1.00 51.34 187 GLU A CA 1
ATOM 1490 C C . GLU A 1 187 ? -26.053 -9.490 22.805 1.00 51.34 187 GLU A C 1
ATOM 1492 O O . GLU A 1 187 ? -25.286 -8.974 23.616 1.00 51.34 187 GLU A O 1
ATOM 1497 N N . ASP A 1 188 ? -25.617 -10.126 21.712 1.00 47.66 188 ASP A N 1
ATOM 1498 C CA . ASP A 1 188 ? -24.207 -10.406 21.423 1.00 47.66 188 ASP A CA 1
ATOM 1499 C C . ASP A 1 188 ? -23.634 -9.465 20.333 1.00 47.66 188 ASP A C 1
ATOM 1501 O O . ASP A 1 188 ? -22.447 -9.513 19.994 1.00 47.66 188 ASP A O 1
ATOM 1505 N N . PHE A 1 189 ? -24.442 -8.557 19.767 1.00 50.03 189 PHE A N 1
ATOM 1506 C CA . PHE A 1 189 ? -23.916 -7.505 18.889 1.00 50.03 189 PHE A CA 1
ATOM 1507 C C . PHE A 1 189 ? -23.090 -6.504 19.703 1.00 50.03 189 PHE A C 1
ATOM 1509 O O . PHE A 1 189 ? -23.406 -6.219 20.850 1.00 50.03 189 PHE A O 1
ATOM 1516 N N . CYS A 1 190 ? -22.018 -5.986 19.094 1.00 50.88 190 CYS A N 1
ATOM 1517 C CA . CYS A 1 190 ? -20.948 -5.162 19.673 1.00 50.88 190 CYS A CA 1
ATOM 1518 C C . CYS A 1 190 ? -21.386 -3.786 20.240 1.00 50.88 190 CYS A C 1
ATOM 1520 O O . CYS A 1 190 ? -20.709 -2.779 20.023 1.00 50.88 190 CYS A O 1
ATOM 1522 N N . VAL A 1 191 ? -22.508 -3.703 20.956 1.00 43.34 191 VAL A N 1
ATOM 1523 C CA . VAL A 1 191 ? -23.017 -2.471 21.555 1.00 43.34 191 VAL A CA 1
ATOM 1524 C C . VAL A 1 191 ? -22.031 -2.012 22.629 1.00 43.34 191 VAL A C 1
ATOM 1526 O O . VAL A 1 191 ? -21.745 -2.724 23.588 1.00 43.34 191 VAL A O 1
ATOM 1529 N N . GLY A 1 192 ? -21.475 -0.815 22.444 1.00 44.91 192 GLY A N 1
ATOM 1530 C CA . GLY A 1 192 ? -20.546 -0.213 23.398 1.00 44.91 192 GLY A CA 1
ATOM 1531 C C . GLY A 1 192 ? -19.083 -0.622 23.223 1.00 44.91 192 GLY A C 1
ATOM 1532 O O . GLY A 1 192 ? -18.303 -0.422 24.137 1.00 44.91 192 GLY A O 1
ATOM 1533 N N . MET A 1 193 ? -18.663 -1.173 22.084 1.00 51.03 193 MET A N 1
ATOM 1534 C CA . MET A 1 193 ? -17.245 -1.512 21.834 1.00 51.03 193 MET A CA 1
ATOM 1535 C C . MET A 1 193 ? -16.498 -0.450 21.015 1.00 51.03 193 MET A C 1
ATOM 1537 O O . MET A 1 193 ? -15.318 -0.607 20.708 1.00 51.03 193 MET A O 1
ATOM 1541 N N . GLY A 1 194 ? -17.210 0.612 20.631 1.00 51.50 194 GLY A N 1
ATOM 1542 C CA . GLY A 1 194 ? -16.766 1.603 19.657 1.00 51.50 194 GLY A CA 1
ATOM 1543 C C . GLY A 1 194 ? -16.706 1.094 18.214 1.00 51.50 194 GLY A C 1
ATOM 1544 O O . GLY A 1 194 ? -16.047 1.692 17.368 1.00 51.50 194 GLY A O 1
ATOM 1545 N N . GLU A 1 195 ? -17.372 -0.027 17.940 1.00 65.38 195 GLU A N 1
ATOM 1546 C CA . GLU A 1 195 ? -17.377 -0.709 16.653 1.00 65.38 195 GLU A CA 1
ATOM 1547 C C . GLU A 1 195 ? -18.820 -0.899 16.186 1.00 65.38 195 GLU A C 1
ATOM 1549 O O . GLU A 1 195 ? -19.633 -1.476 16.911 1.00 65.38 195 GLU A O 1
ATOM 1554 N N . HIS A 1 196 ? -19.134 -0.440 14.975 1.00 77.88 196 HIS A N 1
ATOM 1555 C CA . HIS A 1 196 ? -20.467 -0.611 14.413 1.00 77.88 196 HIS A CA 1
ATOM 1556 C C . HIS A 1 196 ? -20.632 -2.043 13.876 1.00 77.88 196 HIS A C 1
ATOM 1558 O O . HIS A 1 196 ? -19.747 -2.539 13.167 1.00 77.88 196 HIS A O 1
ATOM 1564 N N . PRO A 1 197 ? -21.740 -2.743 14.179 1.00 76.62 197 PRO A N 1
ATOM 1565 C CA . PRO A 1 197 ? -21.984 -4.063 13.618 1.00 76.62 197 PRO A CA 1
ATOM 1566 C C . PRO A 1 197 ? -22.147 -4.000 12.087 1.00 76.62 197 PRO A C 1
ATOM 1568 O O . PRO A 1 197 ? -22.597 -2.983 11.550 1.00 76.62 197 PRO A O 1
ATOM 1571 N N . PRO A 1 198 ? -21.831 -5.085 11.361 1.00 81.94 198 PRO A N 1
ATOM 1572 C CA . PRO A 1 198 ? -22.085 -5.162 9.925 1.00 81.94 198 PRO A CA 1
ATOM 1573 C C . PRO A 1 198 ? -23.567 -4.957 9.581 1.00 81.94 198 PRO A C 1
ATOM 1575 O O . PRO A 1 198 ? -24.449 -5.238 10.395 1.00 81.94 198 PRO A O 1
ATOM 1578 N N . ILE A 1 199 ? -23.839 -4.472 8.366 1.00 86.31 199 ILE A N 1
ATOM 1579 C CA . ILE A 1 199 ? -25.182 -4.190 7.843 1.00 86.31 199 ILE A CA 1
ATOM 1580 C C . ILE A 1 199 ? -25.650 -5.353 6.942 1.00 86.31 199 ILE A C 1
ATOM 1582 O O . ILE A 1 199 ? -25.404 -5.341 5.734 1.00 86.31 199 ILE A O 1
ATOM 1586 N N . PRO A 1 200 ? -26.365 -6.362 7.477 1.00 81.81 200 PRO A N 1
ATOM 1587 C CA . PRO A 1 200 ? -26.727 -7.571 6.741 1.00 81.81 200 PRO A CA 1
ATOM 1588 C C . PRO A 1 200 ? -27.861 -7.409 5.727 1.00 81.81 200 PRO A C 1
ATOM 1590 O O . PRO A 1 200 ? -28.071 -8.293 4.899 1.00 81.81 200 PRO A O 1
ATOM 1593 N N . SER A 1 201 ? -28.650 -6.332 5.795 1.00 87.38 201 SER A N 1
ATOM 1594 C CA . SER A 1 201 ? -29.823 -6.175 4.931 1.00 87.38 201 SER A CA 1
ATOM 1595 C C . SER A 1 201 ? -30.128 -4.723 4.590 1.00 87.38 201 SER A C 1
ATOM 1597 O O . SER A 1 201 ? -29.857 -3.806 5.364 1.00 87.38 201 SER A O 1
ATOM 1599 N N . LEU A 1 202 ? -30.809 -4.527 3.460 1.00 89.88 202 LEU A N 1
ATOM 1600 C CA . LEU A 1 202 ? -31.336 -3.226 3.050 1.00 89.88 202 LEU A CA 1
ATOM 1601 C C . LEU A 1 202 ? -32.282 -2.612 4.097 1.00 89.88 202 LEU A C 1
ATOM 1603 O O . LEU A 1 202 ? -32.339 -1.395 4.249 1.00 89.88 202 LEU A O 1
ATOM 1607 N N . ALA A 1 203 ? -33.046 -3.438 4.819 1.00 87.94 203 ALA A N 1
ATOM 1608 C CA . ALA A 1 203 ? -33.959 -2.960 5.855 1.00 87.94 203 ALA A CA 1
ATOM 1609 C C . ALA A 1 203 ? -33.197 -2.356 7.043 1.00 87.94 203 ALA A C 1
ATOM 1611 O O . ALA A 1 203 ? -33.583 -1.297 7.536 1.00 87.94 203 ALA A O 1
ATOM 1612 N N . GLN A 1 204 ? -32.097 -2.992 7.452 1.00 87.62 204 GLN A N 1
ATOM 1613 C CA . GLN A 1 204 ? -31.212 -2.456 8.482 1.00 87.62 204 GLN A CA 1
ATOM 1614 C C . GLN A 1 204 ? -30.462 -1.223 7.986 1.00 87.62 204 GLN A C 1
ATOM 1616 O O . GLN A 1 204 ? -30.389 -0.247 8.718 1.00 87.62 204 GLN A O 1
ATOM 1621 N N . PHE A 1 205 ? -30.014 -1.206 6.728 1.00 91.06 205 PHE A N 1
ATOM 1622 C CA . PHE A 1 205 ? -29.416 -0.005 6.144 1.00 91.06 205 PHE A CA 1
ATOM 1623 C C . PHE A 1 205 ? -30.390 1.181 6.138 1.00 91.06 205 PHE A C 1
ATOM 1625 O O . PHE A 1 205 ? -30.027 2.302 6.480 1.00 91.06 205 PHE A O 1
ATOM 1632 N N . ARG A 1 206 ? -31.665 0.935 5.812 1.00 89.25 206 ARG A N 1
ATOM 1633 C CA . ARG A 1 206 ? -32.706 1.963 5.902 1.00 89.25 206 ARG A CA 1
ATOM 1634 C C . ARG A 1 206 ? -32.859 2.473 7.330 1.00 89.25 206 ARG A C 1
ATOM 1636 O O . ARG A 1 206 ? -32.996 3.676 7.509 1.00 89.25 206 ARG A O 1
ATOM 1643 N N . LYS A 1 207 ? -32.892 1.570 8.313 1.00 87.62 207 LYS A N 1
ATOM 1644 C CA . LYS A 1 207 ? -32.985 1.936 9.729 1.00 87.62 207 LYS A CA 1
ATOM 1645 C C . LYS A 1 207 ? -31.790 2.805 10.135 1.00 87.62 207 LYS A C 1
ATOM 1647 O O . LYS A 1 207 ? -32.012 3.880 10.667 1.00 87.62 207 LYS A O 1
ATOM 1652 N N . GLU A 1 208 ? -30.577 2.403 9.761 1.00 88.38 208 GLU A N 1
ATOM 1653 C CA . GLU A 1 208 ? -29.337 3.148 10.015 1.00 88.38 208 GLU A CA 1
ATOM 1654 C C . GLU A 1 208 ? -29.414 4.589 9.493 1.00 88.38 208 GLU A C 1
ATOM 1656 O O . GLU A 1 208 ? -29.224 5.552 10.235 1.00 88.38 208 GLU A O 1
ATOM 1661 N N . LEU A 1 209 ? -29.790 4.758 8.221 1.00 87.31 209 LEU A N 1
ATOM 1662 C CA . LEU A 1 209 ? -29.941 6.088 7.633 1.00 87.31 209 LEU A CA 1
ATOM 1663 C C . LEU A 1 209 ? -31.071 6.888 8.291 1.00 87.31 209 LEU A C 1
ATOM 1665 O O . LEU A 1 209 ? -30.952 8.095 8.461 1.00 87.31 209 LEU A O 1
ATOM 1669 N N . VAL A 1 210 ? -32.177 6.253 8.672 1.00 84.19 210 VAL A N 1
ATOM 1670 C CA . VAL A 1 210 ? -33.281 6.953 9.338 1.00 84.19 210 VAL A CA 1
ATOM 1671 C C . VAL A 1 210 ? -32.868 7.459 10.723 1.00 84.19 210 VAL A C 1
ATOM 1673 O O . VAL A 1 210 ? -33.108 8.632 11.029 1.00 84.19 210 VAL A O 1
ATOM 1676 N N . ASP A 1 211 ? -32.248 6.591 11.520 1.00 79.62 211 ASP A N 1
ATOM 1677 C CA . ASP A 1 211 ? -31.926 6.839 12.925 1.00 79.62 211 ASP A CA 1
ATOM 1678 C C . ASP A 1 211 ? -30.774 7.847 13.061 1.00 79.62 211 ASP A C 1
ATOM 1680 O O . ASP A 1 211 ? -30.820 8.724 13.922 1.00 79.62 211 ASP A O 1
ATOM 1684 N N . HIS A 1 212 ? -29.786 7.787 12.161 1.00 76.31 212 HIS A N 1
ATOM 1685 C CA . HIS A 1 212 ? -28.537 8.537 12.309 1.00 76.31 212 HIS A CA 1
ATOM 1686 C C . HIS A 1 212 ? -28.254 9.546 11.192 1.00 76.31 212 HIS A C 1
ATOM 1688 O O . HIS A 1 212 ? -27.576 10.541 11.439 1.00 76.31 212 HIS A O 1
ATOM 1694 N N . ALA A 1 213 ? -28.788 9.392 9.972 1.00 68.56 213 ALA A N 1
ATOM 1695 C CA . ALA A 1 213 ? -28.596 10.443 8.961 1.00 68.56 213 ALA A CA 1
ATOM 1696 C C . ALA A 1 213 ? -29.377 11.724 9.297 1.00 68.56 213 ALA A C 1
ATOM 1698 O O . ALA A 1 213 ? -29.074 12.773 8.726 1.00 68.56 213 ALA A O 1
ATOM 1699 N N . SER A 1 214 ? -30.335 11.646 10.226 1.00 69.38 214 SER A N 1
ATOM 1700 C CA . SER A 1 214 ? -31.088 12.780 10.778 1.00 69.38 214 SER A CA 1
ATOM 1701 C C . SER A 1 214 ? -30.416 13.422 12.003 1.00 69.38 214 SER A C 1
ATOM 1703 O O . SER A 1 214 ? -31.021 14.297 12.624 1.00 69.38 214 SER A O 1
ATOM 1705 N N . ASP A 1 215 ? -29.199 13.002 12.368 1.00 81.06 215 ASP A N 1
ATOM 1706 C CA . ASP A 1 215 ? -28.392 13.621 13.423 1.00 81.06 215 ASP A CA 1
ATOM 1707 C C . ASP A 1 215 ? -27.516 14.751 12.836 1.00 81.06 215 ASP A C 1
ATOM 1709 O O . ASP A 1 215 ? -26.729 14.498 11.915 1.00 81.06 215 ASP A O 1
ATOM 1713 N N . PRO A 1 216 ? -27.637 16.007 13.321 1.00 79.00 216 PRO A N 1
ATOM 1714 C CA . PRO A 1 216 ? -26.803 17.117 12.855 1.00 79.00 216 PRO A CA 1
ATOM 1715 C C . PRO A 1 216 ? -25.319 16.956 13.208 1.00 79.00 216 PRO A C 1
ATOM 1717 O O . PRO A 1 216 ? -24.487 17.609 12.581 1.00 79.00 216 PRO A O 1
ATOM 1720 N N . ASN A 1 217 ? -24.988 16.101 14.180 1.00 86.44 217 ASN A N 1
ATOM 1721 C CA . ASN A 1 217 ? -23.622 15.860 14.639 1.00 86.44 217 ASN A CA 1
ATOM 1722 C C . ASN A 1 217 ? -23.032 14.579 14.043 1.00 86.44 217 ASN A C 1
ATOM 1724 O O . ASN A 1 217 ? -22.107 14.021 14.622 1.00 86.44 217 ASN A O 1
ATOM 1728 N N . SER A 1 218 ? -23.570 14.092 12.920 1.00 90.25 218 SER A N 1
ATOM 1729 C CA . SER A 1 218 ? -23.118 12.863 12.270 1.00 90.25 218 SER A CA 1
ATOM 1730 C C . SER A 1 218 ? -22.983 13.032 10.758 1.00 90.25 218 SER A C 1
ATOM 1732 O O . SER A 1 218 ? -23.830 13.655 10.097 1.00 90.25 218 SER A O 1
ATOM 1734 N N . LEU A 1 219 ? -21.929 12.439 10.192 1.00 93.19 219 LEU A N 1
ATOM 1735 C CA . LEU A 1 219 ? -21.712 12.388 8.752 1.00 93.19 219 LEU A CA 1
ATOM 1736 C C . LEU A 1 219 ? -21.143 11.043 8.296 1.00 93.19 219 LEU A C 1
ATOM 1738 O O . LEU A 1 219 ? -20.255 10.476 8.929 1.00 93.19 219 LEU A O 1
ATOM 1742 N N . TYR A 1 220 ? -21.663 10.561 7.167 1.00 94.69 220 TYR A N 1
ATOM 1743 C CA . TYR A 1 220 ? -21.316 9.273 6.574 1.00 94.69 220 TYR A CA 1
ATOM 1744 C C . TYR A 1 220 ? -20.411 9.444 5.364 1.00 94.69 220 TYR A C 1
ATOM 1746 O O . TYR A 1 220 ? -20.673 10.279 4.496 1.00 94.69 220 TYR A O 1
ATOM 1754 N N . ILE A 1 221 ? -19.411 8.576 5.285 1.00 96.06 221 ILE A N 1
ATOM 1755 C CA . ILE A 1 221 ? -18.514 8.410 4.151 1.00 96.06 221 ILE A CA 1
ATOM 1756 C C . ILE A 1 221 ? -18.679 6.979 3.650 1.00 96.06 221 ILE A C 1
ATOM 1758 O O . ILE A 1 221 ? -18.376 6.030 4.369 1.00 96.06 221 ILE A O 1
ATOM 1762 N N . PHE A 1 222 ? -19.154 6.812 2.425 1.00 95.69 222 PHE A N 1
ATOM 1763 C CA . PHE A 1 222 ? -19.367 5.516 1.791 1.00 95.69 222 PHE A CA 1
ATOM 1764 C C . PHE A 1 222 ? -18.172 5.137 0.924 1.00 95.69 222 PHE A C 1
ATOM 1766 O O . PHE A 1 222 ? -17.762 5.934 0.090 1.00 95.69 222 PHE A O 1
ATOM 1773 N N . ASN A 1 223 ? -17.670 3.911 1.065 1.00 94.12 223 ASN A N 1
ATOM 1774 C CA . ASN A 1 223 ? -16.846 3.241 0.059 1.00 94.12 223 ASN A CA 1
ATOM 1775 C C . ASN A 1 223 ? -17.784 2.422 -0.827 1.00 94.12 223 ASN A C 1
ATOM 1777 O O . ASN A 1 223 ? -18.382 1.467 -0.338 1.00 94.12 223 ASN A O 1
ATOM 1781 N N . PHE A 1 224 ? -17.920 2.772 -2.099 1.00 93.44 224 PHE A N 1
ATOM 1782 C CA . PHE A 1 224 ? -18.880 2.153 -3.011 1.00 93.44 224 PHE A CA 1
ATOM 1783 C C . PHE A 1 224 ? -18.228 1.718 -4.326 1.00 93.44 224 PHE A C 1
ATOM 1785 O O . PHE A 1 224 ? -17.093 2.081 -4.638 1.00 93.44 224 PHE A O 1
ATOM 1792 N N . ASP A 1 225 ? -18.940 0.886 -5.085 1.00 92.56 225 ASP A N 1
ATOM 1793 C CA . ASP A 1 225 ? -18.562 0.529 -6.450 1.00 92.56 225 ASP A CA 1
ATOM 1794 C C . ASP A 1 225 ? -19.076 1.598 -7.436 1.00 92.56 225 ASP A C 1
ATOM 1796 O O . ASP A 1 225 ? -20.293 1.681 -7.654 1.00 92.56 225 ASP A O 1
ATOM 1800 N N . PRO A 1 226 ? -18.190 2.419 -8.033 1.00 91.00 226 PRO A N 1
ATOM 1801 C CA . PRO A 1 226 ? -18.613 3.517 -8.894 1.00 91.00 226 PRO A CA 1
ATOM 1802 C C . PRO A 1 226 ? -19.243 3.044 -10.206 1.00 91.00 226 PRO A C 1
ATOM 1804 O O . PRO A 1 226 ? -20.106 3.735 -10.744 1.00 91.00 226 PRO A O 1
ATOM 1807 N N . TYR A 1 227 ? -18.909 1.839 -10.681 1.00 91.12 227 TYR A N 1
ATOM 1808 C CA . TYR A 1 227 ? -19.529 1.275 -11.877 1.00 91.12 227 TYR A CA 1
ATOM 1809 C C . TYR A 1 227 ? -21.014 0.977 -11.661 1.00 91.12 227 TYR A C 1
ATOM 1811 O O . TYR A 1 227 ? -21.826 1.226 -12.548 1.00 91.12 227 TYR A O 1
ATOM 1819 N N . VAL A 1 228 ? -21.399 0.485 -10.479 1.00 92.94 228 VAL A N 1
ATOM 1820 C CA . VAL A 1 228 ? -22.811 0.189 -10.166 1.00 92.94 228 VAL A CA 1
ATOM 1821 C C . VAL A 1 228 ? -23.656 1.467 -10.136 1.00 92.94 228 VAL A C 1
ATOM 1823 O O . VAL A 1 228 ? -24.796 1.468 -10.609 1.00 92.94 228 VAL A O 1
ATOM 1826 N N . ILE A 1 229 ? -23.097 2.552 -9.594 1.00 93.75 229 ILE A N 1
ATOM 1827 C CA . ILE A 1 229 ? -23.747 3.868 -9.555 1.00 93.75 229 ILE A CA 1
ATOM 1828 C C . ILE A 1 229 ? -23.895 4.423 -10.972 1.00 93.75 229 ILE A C 1
ATOM 1830 O O . ILE A 1 229 ? -25.015 4.711 -11.401 1.00 93.75 229 ILE A O 1
ATOM 1834 N N . GLU A 1 230 ? -22.789 4.502 -11.715 1.00 90.44 230 GLU A N 1
ATOM 1835 C CA . GLU A 1 230 ? -22.772 5.069 -13.064 1.00 90.44 230 GLU A CA 1
ATOM 1836 C C . GLU A 1 230 ? -23.647 4.256 -14.026 1.00 90.44 230 GLU A C 1
ATOM 1838 O O . GLU A 1 230 ? -24.446 4.831 -14.762 1.00 90.44 230 GLU A O 1
ATOM 1843 N N . GLU A 1 231 ? -23.604 2.919 -13.972 1.00 90.88 231 GLU A N 1
ATOM 1844 C CA . GLU A 1 231 ? -24.458 2.060 -14.800 1.00 90.88 231 GLU A CA 1
ATOM 1845 C C . GLU A 1 231 ? -25.948 2.357 -14.565 1.00 90.88 231 GLU A C 1
ATOM 1847 O O . GLU A 1 231 ? -26.740 2.370 -15.512 1.00 90.88 231 GLU A O 1
ATOM 1852 N N . ASN A 1 232 ? -26.356 2.608 -13.317 1.00 90.62 232 ASN A N 1
ATOM 1853 C CA . ASN A 1 232 ? -27.743 2.937 -13.003 1.00 90.62 232 ASN A CA 1
ATOM 1854 C C . ASN A 1 232 ? -28.150 4.300 -13.578 1.00 90.62 232 ASN A C 1
ATOM 1856 O O . ASN A 1 232 ? -29.187 4.400 -14.238 1.00 90.62 232 ASN A O 1
ATOM 1860 N N . GLU A 1 233 ? -27.324 5.325 -13.369 1.00 88.81 233 GLU A N 1
ATOM 1861 C CA . GLU A 1 233 ? -27.580 6.686 -13.849 1.00 88.81 233 GLU A CA 1
ATOM 1862 C C . GLU A 1 233 ? -27.580 6.755 -15.383 1.00 88.81 233 GLU A C 1
ATOM 1864 O O . GLU A 1 233 ? -28.494 7.327 -15.983 1.00 88.81 233 GLU A O 1
ATOM 1869 N N . VAL A 1 234 ? -26.611 6.109 -16.035 1.00 86.38 234 VAL A N 1
ATOM 1870 C CA . VAL A 1 234 ? -26.491 6.049 -17.498 1.00 86.38 234 VAL A CA 1
ATOM 1871 C C . VAL A 1 234 ? -27.644 5.260 -18.114 1.00 86.38 234 VAL A C 1
ATOM 1873 O O . VAL A 1 234 ? -28.213 5.703 -19.111 1.00 86.38 234 VAL A O 1
ATOM 1876 N N . ARG A 1 235 ? -28.075 4.140 -17.515 1.00 86.50 235 ARG A N 1
ATOM 1877 C CA . ARG A 1 235 ? -29.270 3.410 -17.985 1.00 86.50 235 ARG A CA 1
ATOM 1878 C C . ARG A 1 235 ? -30.538 4.251 -17.872 1.00 86.50 235 ARG A C 1
ATOM 1880 O O . ARG A 1 235 ? -31.377 4.197 -18.769 1.00 86.50 235 ARG A O 1
ATOM 1887 N N . LEU A 1 236 ? -30.695 5.023 -16.797 1.00 86.31 236 LEU A N 1
ATOM 1888 C CA . LEU A 1 236 ? -31.830 5.938 -16.651 1.00 86.31 236 LEU A CA 1
ATOM 1889 C C . LEU A 1 236 ? -31.805 7.032 -17.725 1.00 86.31 236 LEU A C 1
ATOM 1891 O O . LEU A 1 236 ? -32.835 7.252 -18.358 1.00 86.31 236 LEU A O 1
ATOM 1895 N N . LYS A 1 237 ? -30.641 7.646 -17.982 1.00 84.88 237 LYS A N 1
ATOM 1896 C CA . LYS A 1 237 ? -30.457 8.644 -19.053 1.00 84.88 237 LYS A CA 1
ATOM 1897 C C . LYS A 1 237 ? -30.723 8.051 -20.441 1.00 84.88 237 LYS A C 1
ATOM 1899 O O . LYS A 1 237 ? -31.477 8.628 -21.213 1.00 84.88 237 LYS A O 1
ATOM 1904 N N . SER A 1 238 ? -30.185 6.867 -20.728 1.00 86.75 238 SER A N 1
ATOM 1905 C CA . SER A 1 238 ? -30.374 6.147 -21.996 1.00 86.75 238 SER A CA 1
ATOM 1906 C C . SER A 1 238 ? -31.849 5.812 -22.255 1.00 86.75 238 SER A C 1
ATOM 1908 O O . SER A 1 238 ? -32.345 6.013 -23.359 1.00 86.75 238 SER A O 1
ATOM 1910 N N . ASN A 1 239 ? -32.599 5.405 -21.223 1.00 87.12 239 ASN A N 1
ATOM 1911 C CA . ASN A 1 239 ? -34.045 5.169 -21.329 1.00 87.12 239 ASN A CA 1
ATOM 1912 C C . ASN A 1 239 ? -34.866 6.446 -21.593 1.00 87.12 239 ASN A C 1
ATOM 1914 O O . ASN A 1 239 ? -36.033 6.346 -21.973 1.00 87.12 239 ASN A O 1
ATOM 1918 N N . MET A 1 240 ? -34.292 7.625 -21.342 1.00 86.62 240 MET A N 1
ATOM 1919 C CA . MET A 1 240 ? -34.909 8.929 -21.601 1.00 86.62 240 MET A CA 1
ATOM 1920 C C . MET A 1 240 ? -34.451 9.556 -22.928 1.00 86.62 240 MET A C 1
ATOM 1922 O O . MET A 1 240 ? -34.974 10.609 -23.283 1.00 86.62 240 MET A O 1
ATOM 1926 N N . ALA A 1 241 ? -33.511 8.930 -23.648 1.00 85.88 241 ALA A N 1
ATOM 1927 C CA . ALA A 1 241 ? -32.994 9.429 -24.920 1.00 85.88 241 ALA A CA 1
ATOM 1928 C C . ALA A 1 241 ? -34.073 9.428 -26.014 1.00 85.88 241 ALA A C 1
ATOM 1930 O O . ALA A 1 241 ? -34.934 8.542 -26.065 1.00 85.88 241 ALA A O 1
ATOM 1931 N N . GLU A 1 242 ? -34.012 10.406 -26.918 1.00 85.69 242 GLU A N 1
ATOM 1932 C CA . GLU A 1 242 ? -35.008 10.556 -27.986 1.00 85.69 242 GLU A CA 1
ATOM 1933 C C . GLU A 1 242 ? -34.706 9.651 -29.197 1.00 85.69 242 GLU A C 1
ATOM 1935 O O . GLU A 1 242 ? -35.600 9.374 -30.003 1.00 85.69 242 GLU A O 1
ATOM 1940 N N . SER A 1 243 ? -33.466 9.152 -29.320 1.00 86.88 243 SER A N 1
ATOM 1941 C CA . SER A 1 243 ? -33.015 8.285 -30.420 1.00 86.88 243 SER A CA 1
ATOM 1942 C C . SER A 1 243 ? -32.129 7.117 -29.962 1.00 86.88 243 SER A C 1
ATOM 1944 O O . SER A 1 243 ? -31.480 7.177 -28.920 1.00 86.88 243 SER A O 1
ATOM 1946 N N . GLU A 1 244 ? -32.063 6.050 -30.770 1.00 83.56 244 GLU A N 1
ATOM 1947 C CA . GLU A 1 244 ? -31.170 4.904 -30.515 1.00 83.56 244 GLU A CA 1
ATOM 1948 C C . GLU A 1 244 ? -29.682 5.288 -30.598 1.00 83.56 244 GLU A C 1
ATOM 1950 O O . GLU A 1 244 ? -28.868 4.740 -29.857 1.00 83.56 244 GLU A O 1
ATOM 1955 N N . GLU A 1 245 ? -29.323 6.244 -31.462 1.00 83.31 245 GLU A N 1
ATOM 1956 C CA . GLU A 1 245 ? -27.948 6.750 -31.592 1.00 83.31 245 GLU A CA 1
ATOM 1957 C C . GLU A 1 245 ? -27.512 7.509 -30.331 1.00 83.31 245 GLU A C 1
ATOM 1959 O O . GLU A 1 245 ? -26.421 7.274 -29.815 1.00 83.31 245 GLU A O 1
ATOM 1964 N N . GLU A 1 246 ? -28.387 8.355 -29.782 1.00 79.88 246 GLU A N 1
ATOM 1965 C CA . GLU A 1 246 ? -28.160 9.061 -28.516 1.00 79.88 246 GLU A CA 1
ATOM 1966 C C . GLU A 1 246 ? -28.088 8.084 -27.333 1.00 79.88 246 GLU A C 1
ATOM 1968 O O . GLU A 1 246 ? -27.175 8.163 -26.512 1.00 79.88 246 GLU A O 1
ATOM 1973 N N . ALA A 1 247 ? -28.994 7.102 -27.279 1.00 80.25 247 ALA A N 1
ATOM 1974 C CA . ALA A 1 247 ? -28.980 6.059 -26.256 1.00 80.25 247 ALA A CA 1
ATOM 1975 C C . ALA A 1 247 ? -27.673 5.245 -26.271 1.00 80.25 247 ALA A C 1
ATOM 1977 O O . ALA A 1 247 ? -27.139 4.922 -25.205 1.00 80.25 247 ALA A O 1
ATOM 1978 N N . ALA A 1 248 ? -27.153 4.928 -27.463 1.00 82.50 248 ALA A N 1
ATOM 1979 C CA . ALA A 1 248 ? -25.884 4.230 -27.643 1.00 82.50 248 ALA A CA 1
ATOM 1980 C C . ALA A 1 248 ? -24.680 5.108 -27.271 1.00 82.50 248 ALA A C 1
ATOM 1982 O O . ALA A 1 248 ? -23.761 4.619 -26.615 1.00 82.50 248 ALA A O 1
ATOM 1983 N N . ALA A 1 249 ? -24.699 6.397 -27.627 1.00 79.00 249 ALA A N 1
ATOM 1984 C CA . ALA A 1 249 ? -23.656 7.351 -27.252 1.00 79.00 249 ALA A CA 1
ATOM 1985 C C . ALA A 1 249 ? -23.568 7.534 -25.727 1.00 79.00 249 ALA A C 1
ATOM 1987 O O . ALA A 1 249 ? -22.474 7.497 -25.169 1.00 79.00 249 ALA A O 1
ATOM 1988 N N . ILE A 1 250 ? -24.714 7.633 -25.043 1.00 79.44 250 ILE A N 1
ATOM 1989 C CA . ILE A 1 250 ? -24.794 7.713 -23.575 1.00 79.44 250 ILE A CA 1
ATOM 1990 C C . ILE A 1 250 ? -24.166 6.473 -22.921 1.00 79.44 250 ILE A C 1
ATOM 1992 O O . ILE A 1 250 ? -23.385 6.602 -21.983 1.00 79.44 250 ILE A O 1
ATOM 1996 N N . LEU A 1 251 ? -24.465 5.271 -23.425 1.00 80.31 251 LEU A N 1
ATOM 1997 C CA . LEU A 1 251 ? -23.884 4.027 -22.903 1.00 80.31 251 LEU A CA 1
ATOM 1998 C C . LEU A 1 251 ? -22.380 3.910 -23.188 1.00 80.31 251 LEU A C 1
ATOM 2000 O O . LEU A 1 251 ? -21.648 3.360 -22.368 1.00 80.31 251 LEU A O 1
ATOM 2004 N N . ALA A 1 252 ? -21.919 4.421 -24.331 1.00 77.19 252 ALA A N 1
ATOM 2005 C CA . ALA A 1 252 ? -20.505 4.425 -24.700 1.00 77.19 252 ALA A CA 1
ATOM 2006 C C . ALA A 1 252 ? -19.665 5.422 -23.878 1.00 77.19 252 ALA A C 1
ATOM 2008 O O . ALA A 1 252 ? -18.446 5.272 -23.824 1.00 77.19 252 ALA A O 1
ATOM 2009 N N . ALA A 1 253 ? -20.302 6.404 -23.232 1.00 75.31 253 ALA A N 1
ATOM 2010 C CA . ALA A 1 253 ? -19.648 7.440 -22.433 1.00 75.31 253 ALA A CA 1
ATOM 2011 C C . ALA A 1 253 ? -19.364 7.041 -20.967 1.00 75.31 253 ALA A C 1
ATOM 2013 O O . ALA A 1 253 ? -18.861 7.870 -20.214 1.00 75.31 253 ALA A O 1
ATOM 2014 N N . MET A 1 254 ? -19.674 5.805 -20.541 1.00 79.25 254 MET A N 1
ATOM 2015 C CA . MET A 1 254 ? -19.338 5.331 -19.186 1.00 79.25 254 MET A CA 1
ATOM 2016 C C . MET A 1 254 ? -17.826 5.405 -18.929 1.00 79.25 254 MET A C 1
ATOM 2018 O O . MET A 1 254 ? -17.034 4.875 -19.714 1.00 79.25 254 MET A O 1
ATOM 2022 N N . ARG A 1 255 ? -17.436 6.020 -17.806 1.00 79.12 255 ARG A N 1
ATOM 2023 C CA . ARG A 1 255 ? -16.033 6.143 -17.375 1.00 79.12 255 ARG A CA 1
ATOM 2024 C C . ARG A 1 255 ? -15.553 4.903 -16.630 1.00 79.12 255 ARG A C 1
ATOM 2026 O O . ARG A 1 255 ? -14.384 4.528 -16.720 1.00 79.12 255 ARG A O 1
ATOM 2033 N N . HIS A 1 256 ? -16.441 4.259 -15.882 1.00 83.81 256 HIS A N 1
ATOM 2034 C CA . HIS A 1 256 ? -16.110 3.134 -15.026 1.00 83.81 256 HIS A CA 1
ATOM 2035 C C . HIS A 1 256 ? -16.420 1.797 -15.698 1.00 83.81 256 HIS A C 1
ATOM 2037 O O . HIS A 1 256 ? -17.340 1.633 -16.499 1.00 83.81 256 HIS A O 1
ATOM 2043 N N . THR A 1 257 ? -15.631 0.795 -15.333 1.00 80.75 257 THR A N 1
ATOM 2044 C CA . THR A 1 257 ? -15.778 -0.592 -15.766 1.00 80.75 257 THR A CA 1
ATOM 2045 C C . THR A 1 257 ? -16.034 -1.473 -14.550 1.00 80.75 257 THR A C 1
ATOM 2047 O O . THR A 1 257 ? -15.787 -1.075 -13.414 1.00 80.75 257 THR A O 1
ATOM 2050 N N . LYS A 1 258 ? -16.429 -2.729 -14.772 1.00 80.31 258 LYS A N 1
ATOM 2051 C CA . LYS A 1 258 ? -16.584 -3.730 -13.696 1.00 80.31 258 LYS A CA 1
ATOM 2052 C C . LYS A 1 258 ? -15.306 -3.996 -12.891 1.00 80.31 258 LYS A C 1
ATOM 2054 O O . LYS A 1 258 ? -15.363 -4.671 -11.870 1.00 80.31 258 LYS A O 1
ATOM 2059 N N . GLU A 1 259 ? -14.156 -3.545 -13.384 1.00 72.44 259 GLU A N 1
ATOM 2060 C CA . GLU A 1 259 ? -12.859 -3.698 -12.721 1.00 72.44 259 GLU A CA 1
ATOM 2061 C C . GLU A 1 259 ? -12.386 -2.419 -12.035 1.00 72.44 259 GLU A C 1
ATOM 2063 O O . GLU A 1 259 ? -11.333 -2.424 -11.390 1.00 72.44 259 GLU A O 1
ATOM 2068 N N . THR A 1 260 ? -13.142 -1.328 -12.175 1.00 77.50 260 THR A N 1
ATOM 2069 C CA . THR A 1 260 ? -12.842 -0.072 -11.504 1.00 77.50 260 THR A CA 1
ATOM 2070 C C . THR A 1 260 ? -12.826 -0.300 -9.996 1.00 77.50 260 THR A C 1
ATOM 2072 O O . THR A 1 260 ? -13.662 -1.001 -9.422 1.00 77.50 260 THR A O 1
ATOM 2075 N N . LYS A 1 261 ? -11.803 0.255 -9.346 1.00 80.25 261 LYS A N 1
ATOM 2076 C CA . LYS A 1 261 ? -11.629 0.140 -7.898 1.00 80.25 261 LYS A CA 1
ATOM 2077 C C . LYS A 1 261 ? -12.705 0.950 -7.167 1.00 80.25 261 LYS A C 1
ATOM 2079 O O . LYS A 1 261 ? -13.398 1.763 -7.767 1.00 80.25 261 LYS A O 1
ATOM 2084 N N . GLY A 1 262 ? -12.841 0.703 -5.866 1.00 84.62 262 GLY A N 1
ATOM 2085 C CA . GLY A 1 262 ? -13.777 1.461 -5.033 1.00 84.62 262 GLY A CA 1
ATOM 2086 C C . GLY A 1 262 ? -13.538 2.959 -5.067 1.00 84.62 262 GLY A C 1
ATOM 2087 O O . GLY A 1 262 ? -12.396 3.387 -5.207 1.00 84.62 262 GLY A O 1
ATOM 2088 N N . CYS A 1 263 ? -14.609 3.724 -4.885 1.00 90.31 263 CYS A N 1
ATOM 2089 C CA . CYS A 1 263 ? -14.558 5.169 -4.706 1.00 90.31 263 CYS A CA 1
ATOM 2090 C C . CYS A 1 263 ? -15.192 5.553 -3.363 1.00 90.31 263 CYS A C 1
ATOM 2092 O O . CYS A 1 263 ? -15.974 4.783 -2.798 1.00 90.31 263 CYS A O 1
ATOM 2094 N N . PHE A 1 264 ? -14.847 6.735 -2.855 1.00 93.88 264 PHE A N 1
ATOM 2095 C CA . PHE A 1 264 ? -15.404 7.282 -1.626 1.00 93.88 264 PHE A CA 1
ATOM 2096 C C . PHE A 1 264 ? -16.310 8.478 -1.915 1.00 93.88 264 PHE A C 1
ATOM 2098 O O . PHE A 1 264 ? -15.996 9.314 -2.758 1.00 93.88 264 PHE A O 1
ATOM 2105 N N . GLY A 1 265 ? -17.438 8.551 -1.210 1.00 94.81 265 GLY A N 1
ATOM 2106 C CA . GLY A 1 265 ? -18.397 9.647 -1.327 1.00 94.81 265 GLY A CA 1
ATOM 2107 C C . GLY A 1 265 ? -19.052 9.977 0.009 1.00 94.81 265 GLY A C 1
ATOM 2108 O O . GLY A 1 265 ? -19.160 9.124 0.889 1.00 94.81 265 GLY A O 1
ATOM 2109 N N . ILE A 1 266 ? -19.493 11.220 0.169 1.00 94.75 266 ILE A N 1
ATOM 2110 C CA . ILE A 1 266 ? -20.037 11.754 1.421 1.00 94.75 266 ILE A CA 1
ATOM 2111 C C . ILE A 1 266 ? -21.552 11.918 1.343 1.00 94.75 266 ILE A C 1
ATOM 2113 O O . ILE A 1 266 ? -22.079 12.388 0.335 1.00 94.75 266 ILE A O 1
ATOM 2117 N N . LEU A 1 267 ? -22.275 11.534 2.395 1.00 93.69 267 LEU A N 1
ATOM 2118 C CA . LEU A 1 267 ? -23.732 11.661 2.430 1.00 93.69 267 LEU A CA 1
ATOM 2119 C C . LEU A 1 267 ? -24.153 13.135 2.506 1.00 93.69 267 LEU A C 1
ATOM 2121 O O . LEU A 1 267 ? -23.926 13.796 3.519 1.00 93.69 267 LEU A O 1
ATOM 2125 N N . LEU A 1 268 ? -24.839 13.620 1.471 1.00 91.31 268 LEU A N 1
ATOM 2126 C CA . LEU A 1 268 ? -25.370 14.985 1.423 1.00 91.31 268 LEU A CA 1
ATOM 2127 C C . LEU A 1 268 ? -26.820 15.027 1.912 1.00 91.31 268 LEU A C 1
ATOM 2129 O O . LEU A 1 268 ? -27.185 15.875 2.729 1.00 91.31 268 LEU A O 1
ATOM 2133 N N . ASP A 1 269 ? -27.648 14.092 1.440 1.00 89.56 269 ASP A N 1
ATOM 2134 C CA . ASP A 1 269 ? -29.077 14.051 1.747 1.00 89.56 269 ASP A CA 1
ATOM 2135 C C . ASP A 1 269 ? -29.647 12.629 1.670 1.00 89.56 269 ASP A C 1
ATOM 2137 O O . ASP A 1 269 ? -29.220 11.799 0.865 1.00 89.56 269 ASP A O 1
ATOM 2141 N N . PHE A 1 270 ? -30.666 12.363 2.485 1.00 89.12 270 PHE A N 1
ATOM 2142 C CA . PHE A 1 270 ? -31.450 11.136 2.423 1.00 89.12 270 PHE A CA 1
ATOM 2143 C C . PHE A 1 270 ? -32.941 11.463 2.486 1.00 89.12 270 PHE A C 1
ATOM 2145 O O . PHE A 1 270 ? -33.480 11.871 3.517 1.00 89.12 270 PHE A O 1
ATOM 2152 N N . ASN A 1 271 ? -33.639 11.233 1.373 1.00 85.81 271 ASN A N 1
ATOM 2153 C CA . ASN A 1 271 ? -35.079 11.421 1.308 1.00 85.81 271 ASN A CA 1
ATOM 2154 C C . ASN A 1 271 ? -35.798 10.127 1.698 1.00 85.81 271 ASN A C 1
ATOM 2156 O O . ASN A 1 271 ? -35.963 9.215 0.884 1.00 85.81 271 ASN A O 1
ATOM 2160 N N . VAL A 1 272 ? -36.296 10.081 2.934 1.00 80.06 272 VAL A N 1
ATOM 2161 C CA . VAL A 1 272 ? -37.015 8.923 3.492 1.00 80.06 272 VAL A CA 1
ATOM 2162 C C . VAL A 1 272 ? -38.243 8.532 2.653 1.00 80.06 272 VAL A C 1
ATOM 2164 O O . VAL A 1 272 ? -38.526 7.341 2.491 1.00 80.06 272 VAL A O 1
ATOM 2167 N N . VAL A 1 273 ? -38.953 9.515 2.082 1.00 79.06 273 VAL A N 1
ATOM 2168 C CA . VAL A 1 273 ? -40.203 9.305 1.326 1.00 79.06 273 VAL A CA 1
ATOM 2169 C C . VAL A 1 273 ? -39.918 8.717 -0.052 1.00 79.06 273 VAL A C 1
ATOM 2171 O O . VAL A 1 273 ? -40.546 7.738 -0.455 1.00 79.06 273 VAL A O 1
ATOM 2174 N N . GLN A 1 274 ? -38.964 9.306 -0.773 1.00 81.62 274 GLN A N 1
ATOM 2175 C CA . GLN A 1 274 ? -38.587 8.860 -2.118 1.00 81.62 274 GLN A CA 1
ATOM 2176 C C . GLN A 1 274 ? -37.615 7.674 -2.092 1.00 81.62 274 GLN A C 1
ATOM 2178 O O . GLN A 1 274 ? -37.423 7.022 -3.116 1.00 81.62 274 GLN A O 1
ATOM 2183 N N . ARG A 1 275 ? -37.038 7.362 -0.921 1.00 86.25 275 ARG A N 1
ATOM 2184 C CA . ARG A 1 275 ? -35.960 6.378 -0.733 1.00 86.25 275 ARG A CA 1
ATOM 2185 C C . ARG A 1 275 ? -34.780 6.647 -1.664 1.00 86.25 275 ARG A C 1
ATOM 2187 O O . ARG A 1 275 ? -34.194 5.715 -2.215 1.00 86.25 275 ARG A O 1
ATOM 2194 N N . THR A 1 276 ? -34.464 7.922 -1.847 1.00 90.94 276 THR A N 1
ATOM 2195 C CA . THR A 1 276 ? -33.332 8.381 -2.648 1.00 90.94 276 THR A CA 1
ATOM 2196 C C . THR A 1 276 ? -32.238 8.886 -1.726 1.00 90.94 276 THR A C 1
ATOM 2198 O O . THR A 1 276 ? -32.516 9.544 -0.720 1.00 90.94 276 THR A O 1
ATOM 2201 N N . VAL A 1 277 ? -31.003 8.556 -2.075 1.00 92.31 277 VAL A N 1
ATOM 2202 C CA . VAL A 1 277 ? -29.800 9.017 -1.390 1.00 92.31 277 VAL A CA 1
ATOM 2203 C C . VAL A 1 277 ? -29.058 9.932 -2.350 1.00 92.31 277 VAL A C 1
ATOM 2205 O O . VAL A 1 277 ? -28.866 9.574 -3.514 1.00 92.31 277 VAL A O 1
ATOM 2208 N N . THR A 1 278 ? -28.651 11.094 -1.853 1.00 92.69 278 THR A N 1
ATOM 2209 C CA . THR A 1 278 ? -27.757 12.004 -2.561 1.00 92.69 278 THR A CA 1
ATOM 2210 C C . THR A 1 278 ? -26.425 12.025 -1.832 1.00 92.69 278 THR A C 1
ATOM 2212 O O . THR A 1 278 ? -26.370 12.310 -0.631 1.00 92.69 278 THR A O 1
ATOM 2215 N N . PHE A 1 279 ? -25.352 11.710 -2.548 1.00 93.81 279 PHE A N 1
ATOM 2216 C CA . PHE A 1 279 ? -23.991 11.747 -2.026 1.00 93.81 279 PHE A CA 1
ATOM 2217 C C . PHE A 1 279 ? -23.068 12.476 -3.004 1.00 93.81 279 PHE A C 1
ATOM 2219 O O . PHE A 1 279 ? -23.343 12.524 -4.201 1.00 93.81 279 PHE A O 1
ATOM 2226 N N . GLY A 1 280 ? -22.007 13.078 -2.473 1.00 93.50 280 GLY A N 1
ATOM 2227 C CA . GLY A 1 280 ? -21.022 13.831 -3.243 1.00 93.50 280 GLY A CA 1
ATOM 2228 C C . GLY A 1 280 ? -19.687 13.102 -3.293 1.00 93.50 280 GLY A C 1
ATOM 2229 O O . GLY A 1 280 ? -19.198 12.656 -2.253 1.00 93.50 280 GLY A O 1
ATOM 2230 N N . VAL A 1 281 ? -19.092 12.997 -4.476 1.00 94.12 281 VAL A N 1
ATOM 2231 C CA . VAL A 1 281 ? -17.708 12.552 -4.659 1.00 94.12 281 VAL A CA 1
ATOM 2232 C C . VAL A 1 281 ? -16.836 13.798 -4.833 1.00 94.12 281 VAL A C 1
ATOM 2234 O O . VAL A 1 281 ? -17.016 14.527 -5.811 1.00 94.12 281 VAL A O 1
ATOM 2237 N N . PRO A 1 282 ? -15.945 14.100 -3.875 1.00 92.44 282 PRO A N 1
ATOM 2238 C CA . PRO A 1 282 ? -15.042 15.236 -3.989 1.00 92.44 282 PRO A CA 1
ATOM 2239 C C . PRO A 1 282 ? -13.898 14.947 -4.962 1.00 92.44 282 PRO A C 1
ATOM 2241 O O . PRO A 1 282 ? -13.249 13.904 -4.861 1.00 92.44 282 PRO A O 1
ATOM 2244 N N . HIS A 1 283 ? -13.616 15.908 -5.840 1.00 89.38 283 HIS A N 1
ATOM 2245 C CA . HIS A 1 283 ? -12.496 15.878 -6.783 1.00 89.38 283 HIS A CA 1
ATOM 2246 C C . HIS A 1 283 ? -11.648 17.143 -6.663 1.00 89.38 283 HIS A C 1
ATOM 2248 O O . HIS A 1 283 ? -12.189 18.243 -6.529 1.00 89.38 283 HIS A O 1
ATOM 2254 N N . MET A 1 284 ? -10.325 16.986 -6.741 1.00 87.94 284 MET A N 1
ATOM 2255 C CA . MET A 1 284 ? -9.400 18.115 -6.861 1.00 87.94 284 MET A CA 1
ATOM 2256 C C . MET A 1 284 ? -9.443 18.665 -8.287 1.00 87.94 284 MET A C 1
ATOM 2258 O O . MET A 1 284 ? -9.477 17.885 -9.242 1.00 87.94 284 MET A O 1
ATOM 2262 N N . THR A 1 285 ? -9.437 19.986 -8.442 1.00 87.25 285 THR A N 1
ATOM 2263 C CA . THR A 1 285 ? -9.521 20.633 -9.758 1.00 87.25 285 THR A CA 1
ATOM 2264 C C . THR A 1 285 ? -8.190 21.168 -10.260 1.00 87.25 285 THR A C 1
ATOM 2266 O O . THR A 1 285 ? -7.299 21.451 -9.472 1.00 87.25 285 THR A O 1
ATOM 2269 N N . VAL A 1 286 ? -8.061 21.312 -11.585 1.00 81.06 286 VAL A N 1
ATOM 2270 C CA . VAL A 1 286 ? -6.878 21.918 -12.236 1.00 81.06 286 VAL A CA 1
ATOM 2271 C C . VAL A 1 286 ? -6.833 23.438 -12.025 1.00 81.06 286 VAL A C 1
ATOM 2273 O O . VAL A 1 286 ? -5.766 24.045 -12.010 1.00 81.06 286 VAL A O 1
ATOM 2276 N N . GLN A 1 287 ? -8.000 24.070 -11.893 1.00 79.50 287 GLN A N 1
ATOM 2277 C CA . GLN A 1 287 ? -8.150 25.507 -11.673 1.00 79.50 287 GLN A CA 1
ATOM 2278 C C . GLN A 1 287 ? -9.068 25.771 -10.481 1.00 79.50 287 GLN A C 1
ATOM 2280 O O . GLN A 1 287 ? -9.888 24.929 -10.108 1.00 79.50 287 GLN A O 1
ATOM 2285 N N . GLN A 1 288 ? -8.954 26.967 -9.910 1.00 78.06 288 GLN A N 1
ATOM 2286 C CA . GLN A 1 288 ? -9.883 27.458 -8.899 1.00 78.06 288 GLN A CA 1
ATOM 2287 C C . GLN A 1 288 ? -11.198 27.885 -9.544 1.00 78.06 288 GLN A C 1
ATOM 2289 O O . GLN A 1 288 ? -11.201 28.646 -10.512 1.00 78.06 288 GLN A O 1
ATOM 2294 N N . TYR A 1 289 ? -12.311 27.426 -8.977 1.00 74.12 289 TYR A N 1
ATOM 2295 C CA . TYR A 1 289 ? -13.647 27.848 -9.382 1.00 74.12 289 TYR A CA 1
ATOM 2296 C C . TYR A 1 289 ? -14.219 28.801 -8.335 1.00 74.12 289 TYR A C 1
ATOM 2298 O O . TYR A 1 289 ? -14.192 28.514 -7.138 1.00 74.12 289 TYR A O 1
ATOM 2306 N N . GLU A 1 290 ? -14.706 29.958 -8.790 1.00 62.69 290 GLU A N 1
ATOM 2307 C CA . GLU A 1 290 ? -15.255 30.985 -7.906 1.00 62.69 290 GLU A CA 1
ATOM 2308 C C . GLU A 1 290 ? -16.464 30.455 -7.127 1.00 62.69 290 GLU A C 1
ATOM 2310 O O . GLU A 1 290 ? -17.356 29.797 -7.667 1.00 62.69 290 GLU A O 1
ATOM 2315 N N . GLN A 1 291 ? -16.499 30.776 -5.837 1.00 63.62 291 GLN A N 1
ATOM 2316 C CA . GLN A 1 291 ? -17.608 30.439 -4.958 1.00 63.62 291 GLN A CA 1
ATOM 2317 C C . GLN A 1 291 ? -18.779 31.379 -5.257 1.00 63.62 291 GLN A C 1
ATOM 2319 O O . GLN A 1 291 ? -18.656 32.598 -5.153 1.00 63.62 291 GLN A O 1
ATOM 2324 N N . THR A 1 292 ? -19.936 30.833 -5.626 1.00 55.31 292 THR A N 1
ATOM 2325 C CA . THR A 1 292 ? -21.139 31.643 -5.848 1.00 55.31 292 THR A CA 1
ATOM 2326 C C . THR A 1 292 ? -21.686 32.171 -4.519 1.00 55.31 292 THR A C 1
ATOM 2328 O O . THR A 1 292 ? -22.126 31.389 -3.678 1.00 55.31 292 THR A O 1
ATOM 2331 N N . GLU A 1 293 ? -21.724 33.497 -4.351 1.00 54.41 293 GLU A N 1
ATOM 2332 C CA . GLU A 1 293 ? -22.252 34.232 -3.180 1.00 54.41 293 GLU A CA 1
ATOM 2333 C C . GLU A 1 293 ? -23.785 34.112 -2.971 1.00 54.41 293 GLU A C 1
ATOM 2335 O O . GLU A 1 293 ? -24.406 34.946 -2.310 1.00 54.41 293 GLU A O 1
ATOM 2340 N N . GLU A 1 294 ? -24.455 33.105 -3.534 1.00 53.22 294 GLU A N 1
ATOM 2341 C CA . GLU A 1 294 ? -25.908 32.965 -3.397 1.00 53.22 294 GLU A CA 1
ATOM 2342 C C . GLU A 1 294 ? -26.279 32.291 -2.062 1.00 53.22 294 GLU A C 1
ATOM 2344 O O . GLU A 1 294 ? -26.519 31.085 -1.983 1.00 53.22 294 GLU A O 1
ATOM 2349 N N . GLY A 1 295 ? -26.357 33.079 -0.983 1.00 57.41 295 GLY A N 1
ATOM 2350 C CA . GLY A 1 295 ? -26.725 32.573 0.343 1.00 57.41 295 GLY A CA 1
ATOM 2351 C C . GLY A 1 295 ? -27.081 33.649 1.376 1.00 57.41 295 GLY A C 1
ATOM 2352 O O . GLY A 1 295 ? -26.878 34.837 1.165 1.00 57.41 295 GLY A O 1
ATOM 2353 N N . GLY A 1 296 ? -27.676 33.238 2.502 1.00 64.88 296 GLY A N 1
ATOM 2354 C CA . GLY A 1 296 ? -27.902 34.118 3.663 1.00 64.88 296 GLY A CA 1
ATOM 2355 C C . GLY A 1 296 ? -26.639 34.304 4.522 1.00 64.88 296 GLY A C 1
ATOM 2356 O O . GLY A 1 296 ? -25.613 33.690 4.246 1.00 64.88 296 GLY A O 1
ATOM 2357 N N . GLU A 1 297 ? -26.717 35.090 5.606 1.00 68.50 297 GLU A N 1
ATOM 2358 C CA . GLU A 1 297 ? -25.580 35.394 6.512 1.00 68.50 297 GLU A CA 1
ATOM 2359 C C . GLU A 1 297 ? -24.826 34.142 7.014 1.00 68.50 297 GLU A C 1
ATOM 2361 O O . GLU A 1 297 ? -23.603 34.148 7.113 1.00 68.50 297 GLU A O 1
ATOM 2366 N N . GLU A 1 298 ? -25.536 33.041 7.273 1.00 64.06 298 GLU A N 1
ATOM 2367 C CA . GLU A 1 298 ? -24.952 31.777 7.747 1.00 64.06 298 GLU A CA 1
ATOM 2368 C C . GLU A 1 298 ? -24.138 31.039 6.664 1.00 64.06 298 GLU A C 1
ATOM 2370 O O . GLU A 1 298 ? -23.160 30.357 6.972 1.00 64.06 298 GLU A O 1
ATOM 2375 N N . VAL A 1 299 ? -24.501 31.196 5.384 1.00 65.94 299 VAL A N 1
ATOM 2376 C CA . VAL A 1 299 ? -23.709 30.668 4.259 1.00 65.94 299 VAL A CA 1
ATOM 2377 C C . VAL A 1 299 ? -22.424 31.472 4.127 1.00 65.94 299 VAL A C 1
ATOM 2379 O O . VAL A 1 299 ? -21.365 30.870 4.015 1.00 65.94 299 VAL A O 1
ATOM 2382 N N . HIS A 1 300 ? -22.503 32.804 4.220 1.00 68.88 300 HIS A N 1
ATOM 2383 C CA . HIS A 1 300 ? -21.328 33.677 4.167 1.00 68.88 300 HIS A CA 1
ATOM 2384 C C . HIS A 1 300 ? -20.333 33.395 5.296 1.00 68.88 300 HIS A C 1
ATOM 2386 O O . HIS A 1 300 ? -19.145 33.262 5.025 1.00 68.88 300 HIS A O 1
ATOM 2392 N N . ALA A 1 301 ? -20.802 33.215 6.535 1.00 70.88 301 ALA A N 1
ATOM 2393 C CA . ALA A 1 301 ? -19.926 32.879 7.660 1.00 70.88 301 ALA A CA 1
ATOM 2394 C C . ALA A 1 301 ? -19.219 31.519 7.478 1.00 70.88 301 ALA A C 1
ATOM 2396 O O . ALA A 1 301 ? -18.041 31.378 7.804 1.00 70.88 301 ALA A O 1
ATOM 2397 N N . ASN A 1 302 ? -19.913 30.514 6.929 1.00 71.56 302 ASN A N 1
ATOM 2398 C CA . ASN A 1 302 ? -19.291 29.228 6.593 1.00 71.56 302 ASN A CA 1
ATOM 2399 C C . ASN A 1 302 ? -18.322 29.349 5.409 1.00 71.56 302 ASN A C 1
ATOM 2401 O O . ASN A 1 302 ? -17.272 28.708 5.421 1.00 71.56 302 ASN A O 1
ATOM 2405 N N . LEU A 1 303 ? -18.649 30.178 4.415 1.00 71.25 303 LEU A N 1
ATOM 2406 C CA . LEU A 1 303 ? -17.767 30.485 3.293 1.00 71.25 303 LEU A CA 1
ATOM 2407 C C . LEU A 1 303 ? -16.460 31.096 3.807 1.00 71.25 303 LEU A C 1
ATOM 2409 O O . LEU A 1 303 ? -15.388 30.583 3.516 1.00 71.25 303 LEU A O 1
ATOM 2413 N N . GLU A 1 304 ? -16.528 32.121 4.657 1.00 74.44 304 GLU A N 1
ATOM 2414 C CA . GLU A 1 304 ? -15.341 32.727 5.275 1.00 74.44 304 GLU A CA 1
ATOM 2415 C C . GLU A 1 304 ? -14.531 31.703 6.085 1.00 74.44 304 GLU A C 1
ATOM 2417 O O . GLU A 1 304 ? -13.304 31.691 6.011 1.00 74.44 304 GLU A O 1
ATOM 2422 N N . ARG A 1 305 ? -15.206 30.799 6.806 1.00 80.38 305 ARG A N 1
ATOM 2423 C CA . ARG A 1 305 ? -14.562 29.790 7.661 1.00 80.38 305 ARG A CA 1
ATOM 2424 C C . ARG A 1 305 ? -13.849 28.671 6.893 1.00 80.38 305 ARG A C 1
ATOM 2426 O O . ARG A 1 305 ? -12.819 28.199 7.366 1.00 80.38 305 ARG A O 1
ATOM 2433 N N . TYR A 1 306 ? -14.396 28.206 5.766 1.00 82.06 306 TYR A N 1
ATOM 2434 C CA . TYR A 1 306 ? -13.903 27.007 5.063 1.00 82.06 306 TYR A CA 1
ATOM 2435 C C . TYR A 1 306 ? -13.379 27.266 3.641 1.00 82.06 306 TYR A C 1
ATOM 2437 O O . TYR A 1 306 ? -12.807 26.356 3.038 1.00 82.06 306 TYR A O 1
ATOM 2445 N N . SER A 1 307 ? -13.545 28.478 3.099 1.00 73.12 307 SER A N 1
ATOM 2446 C CA . SER A 1 307 ? -13.178 28.809 1.711 1.00 73.12 307 SER A CA 1
ATOM 2447 C C . SER A 1 307 ? -11.716 28.534 1.393 1.00 73.12 307 SER A C 1
ATOM 2449 O O . SER A 1 307 ? -11.435 27.959 0.349 1.00 73.12 307 SER A O 1
ATOM 2451 N N . SER A 1 308 ? -10.796 28.879 2.295 1.00 71.62 308 SER A N 1
ATOM 2452 C CA . SER A 1 308 ? -9.359 28.649 2.108 1.00 71.62 308 SER A CA 1
ATOM 2453 C C . SER A 1 308 ? -8.977 27.166 2.109 1.00 71.62 308 SER A C 1
ATOM 2455 O O . SER A 1 308 ? -7.996 26.787 1.477 1.00 71.62 308 SER A O 1
ATOM 2457 N N . VAL A 1 309 ? -9.756 26.320 2.791 1.00 76.19 309 VAL A N 1
ATOM 2458 C CA . VAL A 1 309 ? -9.466 24.890 2.977 1.00 76.19 309 VAL A CA 1
ATOM 2459 C C . VAL A 1 309 ? -9.961 24.051 1.799 1.00 76.19 309 VAL A C 1
ATOM 2461 O O . VAL A 1 309 ? -9.323 23.068 1.431 1.00 76.19 309 VAL A O 1
ATOM 2464 N N . PHE A 1 310 ? -11.082 24.441 1.186 1.00 82.38 310 PHE A N 1
ATOM 2465 C CA . PHE A 1 310 ? -11.725 23.690 0.099 1.00 82.38 310 PHE A CA 1
ATOM 2466 C C . PHE A 1 310 ? -11.791 24.471 -1.225 1.00 82.38 310 PHE A C 1
ATOM 2468 O O . PHE A 1 310 ? -12.639 24.185 -2.064 1.00 82.38 310 PHE A O 1
ATOM 2475 N N . ALA A 1 311 ? -10.898 25.447 -1.431 1.00 78.06 311 ALA A N 1
ATOM 2476 C CA . ALA A 1 311 ? -10.885 26.314 -2.616 1.00 78.06 311 ALA A CA 1
ATOM 2477 C C . ALA A 1 311 ? -10.719 25.559 -3.951 1.00 78.06 311 ALA A C 1
ATOM 2479 O O . ALA A 1 311 ? -11.274 25.969 -4.966 1.00 78.06 311 ALA A O 1
ATOM 2480 N N . ASN A 1 312 ? -9.965 24.456 -3.946 1.00 84.75 312 ASN A N 1
ATOM 2481 C CA . ASN A 1 312 ? -9.607 23.682 -5.145 1.00 84.75 312 ASN A CA 1
ATOM 2482 C C . ASN A 1 312 ? -10.420 22.380 -5.262 1.00 84.75 312 ASN A C 1
ATOM 2484 O O . ASN A 1 312 ? -9.915 21.356 -5.729 1.00 84.75 312 ASN A O 1
ATOM 2488 N N . LEU A 1 313 ? -11.643 22.387 -4.729 1.00 88.31 313 LEU A N 1
ATOM 2489 C CA . LEU A 1 313 ? -12.488 21.208 -4.594 1.00 88.31 313 LEU A CA 1
ATOM 2490 C C . LEU A 1 313 ? -13.806 21.401 -5.338 1.00 88.31 313 LEU A C 1
ATOM 2492 O O . LEU A 1 313 ? -14.478 22.415 -5.163 1.00 88.31 313 LEU A O 1
ATOM 2496 N N . ILE A 1 314 ? -14.224 20.379 -6.082 1.00 90.62 314 ILE A N 1
ATOM 2497 C CA . ILE A 1 314 ? -15.583 20.282 -6.624 1.00 90.62 314 ILE A CA 1
ATOM 2498 C C . ILE A 1 314 ? -16.274 19.018 -6.133 1.00 90.62 314 ILE A C 1
ATOM 2500 O O . ILE A 1 314 ? -15.629 18.002 -5.866 1.00 90.62 314 ILE A O 1
ATOM 2504 N N . LEU A 1 315 ? -17.602 19.068 -6.041 1.00 91.00 315 LEU A N 1
ATOM 2505 C CA . LEU A 1 315 ? -18.427 17.910 -5.704 1.00 91.00 315 LEU A CA 1
ATOM 2506 C C . LEU A 1 315 ? -19.167 17.388 -6.934 1.00 91.00 315 LEU A C 1
ATOM 2508 O O . LEU A 1 315 ? -20.011 18.071 -7.520 1.00 91.00 315 LEU A O 1
ATOM 2512 N N . GLU A 1 316 ? -18.896 16.138 -7.294 1.00 91.88 316 GLU A N 1
ATOM 2513 C CA . GLU A 1 316 ? -19.736 15.371 -8.206 1.00 91.88 316 GLU A CA 1
ATOM 2514 C C . GLU A 1 316 ? -20.905 14.758 -7.421 1.00 91.88 316 GLU A C 1
ATOM 2516 O O . GLU A 1 316 ? -20.724 13.854 -6.607 1.00 91.88 316 GLU A O 1
ATOM 2521 N N . GLU A 1 317 ? -22.114 15.289 -7.616 1.00 93.06 317 GLU A N 1
ATOM 2522 C CA . GLU A 1 317 ? -23.311 14.805 -6.923 1.00 93.06 317 GLU A CA 1
ATOM 2523 C C . GLU A 1 317 ? -23.976 13.650 -7.677 1.00 93.06 317 GLU A C 1
ATOM 2525 O O . GLU A 1 317 ? -24.410 13.808 -8.819 1.00 93.06 317 GLU A O 1
ATOM 2530 N N . HIS A 1 318 ? -24.173 12.531 -6.983 1.00 93.31 318 HIS A N 1
ATOM 2531 C CA . HIS A 1 318 ? -24.979 11.407 -7.453 1.00 93.31 318 HIS A CA 1
ATOM 2532 C C . HIS A 1 318 ? -26.280 11.340 -6.662 1.00 93.31 318 HIS A C 1
ATOM 2534 O O . HIS A 1 318 ? -26.280 11.427 -5.431 1.00 93.31 318 HIS A O 1
ATOM 2540 N N . THR A 1 319 ? -27.404 11.165 -7.358 1.00 92.75 319 THR A N 1
ATOM 2541 C CA . THR A 1 319 ? -28.717 10.970 -6.723 1.00 92.75 319 THR A CA 1
ATOM 2542 C C . THR A 1 319 ? -29.328 9.674 -7.221 1.00 92.75 319 THR A C 1
ATOM 2544 O O . THR A 1 319 ? -29.861 9.596 -8.327 1.00 92.75 319 THR A O 1
ATOM 2547 N N . VAL A 1 320 ? -29.287 8.656 -6.365 1.00 94.50 320 VAL A N 1
ATOM 2548 C CA . VAL A 1 320 ? -29.690 7.290 -6.709 1.00 94.50 320 VAL A CA 1
ATOM 2549 C C . VAL A 1 320 ? -30.714 6.742 -5.726 1.00 94.50 320 VAL A C 1
ATOM 2551 O O . VAL A 1 320 ? -30.946 7.282 -4.641 1.00 94.50 320 VAL A O 1
ATOM 2554 N N . SER A 1 321 ? -31.352 5.632 -6.094 1.00 93.88 321 SER A N 1
ATOM 2555 C CA . SER A 1 321 ? -32.186 4.897 -5.146 1.00 93.88 321 SER A CA 1
ATOM 2556 C C . SER A 1 321 ? -31.330 4.291 -4.025 1.00 93.88 321 SER A C 1
ATOM 2558 O O . SER A 1 321 ? -30.195 3.872 -4.250 1.00 93.88 321 SER A O 1
ATOM 2560 N N . MET A 1 322 ? -31.896 4.167 -2.824 1.00 93.31 322 MET A N 1
ATOM 2561 C CA . MET A 1 322 ? -31.248 3.489 -1.692 1.00 93.31 322 MET A CA 1
ATOM 2562 C C . MET A 1 322 ? -30.861 2.038 -2.031 1.00 93.31 322 MET A C 1
ATOM 2564 O O . MET A 1 322 ? -29.866 1.539 -1.518 1.00 93.31 322 MET A O 1
ATOM 2568 N N . GLN A 1 323 ? -31.625 1.375 -2.910 1.00 94.12 323 GLN A N 1
ATOM 2569 C CA . GLN A 1 323 ? -31.293 0.041 -3.418 1.00 94.12 323 GLN A CA 1
ATOM 2570 C C . GLN A 1 323 ? -29.997 0.068 -4.233 1.00 94.12 323 GLN A C 1
ATOM 2572 O O . GLN A 1 323 ? -29.117 -0.740 -3.981 1.00 94.12 323 GLN A O 1
ATOM 2577 N N . THR A 1 324 ? -29.864 1.018 -5.163 1.00 95.06 324 THR A N 1
ATOM 2578 C CA . THR A 1 324 ? -28.663 1.168 -5.997 1.00 95.06 324 THR A CA 1
ATOM 2579 C C . THR A 1 324 ? -27.420 1.386 -5.135 1.00 95.06 324 THR A C 1
ATOM 2581 O O . THR A 1 324 ? -26.405 0.726 -5.342 1.00 95.06 324 THR A O 1
ATOM 2584 N N . LEU A 1 325 ? -27.510 2.268 -4.129 1.00 95.25 325 LEU A N 1
ATOM 2585 C CA . LEU A 1 325 ? -26.405 2.482 -3.196 1.00 95.25 325 LEU A CA 1
ATOM 2586 C C . LEU A 1 325 ? -26.090 1.196 -2.423 1.00 95.25 325 LEU A C 1
ATOM 2588 O O . LEU A 1 325 ? -24.941 0.775 -2.399 1.00 95.25 325 LEU A O 1
ATOM 2592 N N . TYR A 1 326 ? -27.093 0.518 -1.863 1.00 94.81 326 TYR A N 1
ATOM 2593 C CA . TYR A 1 326 ? -26.885 -0.754 -1.167 1.00 94.81 326 TYR A CA 1
ATOM 2594 C C . TYR A 1 326 ? -26.196 -1.807 -2.053 1.00 94.81 326 TYR A C 1
ATOM 2596 O O . TYR A 1 326 ? -25.216 -2.416 -1.631 1.00 94.81 326 TYR A O 1
ATOM 2604 N N . ASP A 1 327 ? -26.638 -1.966 -3.302 1.00 93.94 327 ASP A N 1
ATOM 2605 C CA . ASP A 1 327 ? -26.059 -2.921 -4.256 1.00 93.94 327 ASP A CA 1
ATOM 2606 C C . ASP A 1 327 ? -24.595 -2.597 -4.593 1.00 93.94 327 ASP A C 1
ATOM 2608 O O . ASP A 1 327 ? -23.802 -3.513 -4.828 1.00 93.94 327 ASP A O 1
ATOM 2612 N N . SER A 1 328 ? -24.225 -1.310 -4.579 1.00 94.38 328 SER A N 1
ATOM 2613 C CA . SER A 1 328 ? -22.839 -0.858 -4.756 1.00 94.38 328 SER A CA 1
ATOM 2614 C C . SER A 1 328 ? -21.960 -1.100 -3.519 1.00 94.38 328 SER A C 1
ATOM 2616 O O . SER A 1 328 ? -20.753 -1.283 -3.663 1.00 94.38 328 SER A O 1
ATOM 2618 N N . LEU A 1 329 ? -22.549 -1.137 -2.314 1.00 93.44 329 LEU A N 1
ATOM 2619 C CA . LEU A 1 329 ? -21.845 -1.351 -1.041 1.00 93.44 329 LEU A CA 1
ATOM 2620 C C . LEU A 1 329 ? -21.629 -2.841 -0.729 1.00 93.44 329 LEU A C 1
ATOM 2622 O O . LEU A 1 329 ? -20.604 -3.215 -0.164 1.00 93.44 329 LEU A O 1
ATOM 2626 N N . VAL A 1 330 ? -22.564 -3.709 -1.130 1.00 91.19 330 VAL A N 1
ATOM 2627 C CA . VAL A 1 330 ? -22.493 -5.167 -0.892 1.00 91.19 330 VAL A CA 1
ATOM 2628 C C . VAL A 1 330 ? -21.438 -5.858 -1.772 1.00 91.19 330 VAL A C 1
ATOM 2630 O O . VAL A 1 330 ? -21.054 -6.996 -1.494 1.00 91.19 330 VAL A O 1
ATOM 2633 N N . GLN A 1 331 ? -20.937 -5.194 -2.822 1.00 88.00 331 GLN A N 1
ATOM 2634 C CA . GLN A 1 331 ? -19.893 -5.758 -3.683 1.00 88.00 331 GLN A CA 1
ATOM 2635 C C . GLN A 1 331 ? -18.641 -6.119 -2.878 1.00 88.00 331 GLN A C 1
ATOM 2637 O O . GLN A 1 331 ? -18.155 -5.333 -2.067 1.00 88.00 331 GLN A O 1
ATOM 2642 N N . ILE A 1 332 ? -18.096 -7.310 -3.129 1.00 86.12 332 ILE A N 1
ATOM 2643 C CA . ILE A 1 332 ? -16.863 -7.763 -2.485 1.00 86.12 332 ILE A CA 1
ATOM 2644 C C . ILE A 1 332 ? -15.676 -7.147 -3.219 1.00 86.12 332 ILE A C 1
ATOM 2646 O O . ILE A 1 332 ? -15.441 -7.438 -4.394 1.00 86.12 332 ILE A O 1
ATOM 2650 N N . ASP A 1 333 ? -14.891 -6.346 -2.505 1.00 82.50 333 ASP A N 1
ATOM 2651 C CA . ASP A 1 333 ? -13.663 -5.771 -3.028 1.00 82.50 333 ASP A CA 1
ATOM 2652 C C . ASP A 1 333 ? -12.656 -6.877 -3.386 1.00 82.50 333 ASP A C 1
ATOM 2654 O O . ASP A 1 333 ? -12.380 -7.805 -2.614 1.00 82.50 333 ASP A O 1
ATOM 2658 N N . PHE A 1 334 ? -12.088 -6.799 -4.591 1.00 78.06 334 PHE A N 1
ATOM 2659 C CA . PHE A 1 334 ? -11.199 -7.846 -5.086 1.00 78.06 334 PHE A CA 1
ATOM 2660 C C . PHE A 1 334 ? -9.891 -7.938 -4.284 1.00 78.06 334 PHE A C 1
ATOM 2662 O O . PHE A 1 334 ? -9.315 -9.031 -4.214 1.00 78.06 334 PHE A O 1
ATOM 2669 N N . PHE A 1 335 ? -9.409 -6.831 -3.716 1.00 78.44 335 PHE A N 1
ATOM 2670 C CA . PHE A 1 335 ? -8.142 -6.761 -2.995 1.00 78.44 335 PHE A CA 1
ATOM 2671 C C . PHE A 1 335 ? -8.305 -7.200 -1.535 1.00 78.44 335 PHE A C 1
ATOM 2673 O O . PHE A 1 335 ? -7.637 -8.150 -1.121 1.00 78.44 335 PHE A O 1
ATOM 2680 N N . SER A 1 336 ? -9.232 -6.597 -0.784 1.00 82.56 336 SER A N 1
ATOM 2681 C CA . SER A 1 336 ? -9.462 -6.927 0.633 1.00 82.56 336 SER A CA 1
ATOM 2682 C C . SER A 1 336 ? -10.293 -8.200 0.838 1.00 82.56 336 SER A C 1
ATOM 2684 O O . SER A 1 336 ? -10.235 -8.811 1.908 1.00 82.56 336 SER A O 1
ATOM 2686 N N . LYS A 1 337 ? -11.051 -8.643 -0.177 1.00 83.56 337 LYS A N 1
ATOM 2687 C CA . LYS A 1 337 ? -12.027 -9.745 -0.067 1.00 83.56 337 LYS A CA 1
ATOM 2688 C C . LYS A 1 337 ? -13.071 -9.510 1.034 1.00 83.56 337 LYS A C 1
ATOM 2690 O O . LYS A 1 337 ? -13.512 -10.476 1.654 1.00 83.56 337 LYS A O 1
ATOM 2695 N N . LEU A 1 338 ? -13.416 -8.252 1.293 1.00 84.75 338 LEU A N 1
ATOM 2696 C CA . LEU A 1 338 ? -14.515 -7.834 2.164 1.00 84.75 338 LEU A CA 1
ATOM 2697 C C . LEU A 1 338 ? -15.558 -7.100 1.328 1.00 84.75 338 LEU A C 1
ATOM 2699 O O . LEU A 1 338 ? -15.212 -6.529 0.290 1.00 84.75 338 LEU A O 1
ATOM 2703 N N . SER A 1 339 ? -16.815 -7.101 1.769 1.00 87.19 339 SER A N 1
ATOM 2704 C CA . SER A 1 339 ? -17.764 -6.114 1.248 1.00 87.19 339 SER A CA 1
ATOM 2705 C C . SER A 1 339 ? -17.275 -4.696 1.546 1.00 87.19 339 SER A C 1
ATOM 2707 O O . SER A 1 339 ? -16.427 -4.465 2.418 1.00 87.19 339 SER A O 1
ATOM 2709 N N . ARG A 1 340 ? -17.799 -3.730 0.796 1.00 90.75 340 ARG A N 1
ATOM 2710 C CA . ARG A 1 340 ? -17.564 -2.322 1.097 1.00 90.75 340 ARG A CA 1
ATOM 2711 C C . ARG A 1 340 ? -18.457 -1.877 2.261 1.00 90.75 340 ARG A C 1
ATOM 2713 O O . ARG A 1 340 ? -19.044 -2.694 2.975 1.00 90.75 340 ARG A O 1
ATOM 2720 N N . GLY A 1 341 ? -18.548 -0.571 2.486 1.00 92.56 341 GLY A N 1
ATOM 2721 C CA . GLY A 1 341 ? -19.369 -0.050 3.568 1.00 92.56 341 GLY A CA 1
ATOM 2722 C C . GLY A 1 341 ? -19.154 1.421 3.848 1.00 92.56 341 GLY A C 1
ATOM 2723 O O . GLY A 1 341 ? -18.926 2.189 2.916 1.00 92.56 341 GLY A O 1
ATOM 2724 N N . PHE A 1 342 ? -19.261 1.819 5.114 1.00 94.06 342 PHE A N 1
ATOM 2725 C CA . PHE A 1 342 ? -19.137 3.220 5.504 1.00 94.06 342 PHE A CA 1
ATOM 2726 C C . PHE A 1 342 ? -18.214 3.436 6.699 1.00 94.06 342 PHE A C 1
ATOM 2728 O O . PHE A 1 342 ? -18.036 2.551 7.538 1.00 94.06 342 PHE A O 1
ATOM 2735 N N . VAL A 1 343 ? -17.680 4.653 6.774 1.00 94.44 343 VAL A N 1
ATOM 2736 C CA . VAL A 1 343 ? -17.147 5.265 7.992 1.00 94.44 343 VAL A CA 1
ATOM 2737 C C . VAL A 1 343 ? -18.091 6.391 8.398 1.00 94.44 343 VAL A C 1
ATOM 2739 O O . VAL A 1 343 ? -18.488 7.200 7.558 1.00 94.44 343 VAL A O 1
ATOM 2742 N N . ARG A 1 344 ? -18.470 6.440 9.674 1.00 93.44 344 ARG A N 1
ATOM 2743 C CA . ARG A 1 344 ? -19.301 7.506 10.243 1.00 93.44 344 ARG A CA 1
ATOM 2744 C C . ARG A 1 344 ? -18.470 8.306 11.232 1.00 93.44 344 ARG A C 1
ATOM 2746 O O . ARG A 1 344 ? -17.906 7.720 12.150 1.00 93.44 344 ARG A O 1
ATOM 2753 N N . VAL A 1 345 ? -18.425 9.623 11.063 1.00 94.19 345 VAL A N 1
ATOM 2754 C CA . VAL A 1 345 ? -17.832 10.568 12.024 1.00 94.19 345 VAL A CA 1
ATOM 2755 C C . VAL A 1 345 ? -18.972 11.218 12.797 1.00 94.19 345 VAL A C 1
ATOM 2757 O O . VAL A 1 345 ? -19.947 11.652 12.179 1.00 94.19 345 VAL A O 1
ATOM 2760 N N . PHE A 1 346 ? -18.897 11.242 14.127 1.00 92.88 346 PHE A N 1
ATOM 2761 C CA . PHE A 1 346 ? -19.991 11.739 14.964 1.00 92.88 346 PHE A CA 1
ATOM 2762 C C . PHE A 1 346 ? -19.544 12.176 16.365 1.00 92.88 346 PHE A C 1
ATOM 2764 O O . PHE A 1 346 ? -18.482 11.770 16.818 1.00 92.88 346 PHE A O 1
ATOM 2771 N N . ILE A 1 347 ? -20.359 12.973 17.064 1.00 90.75 347 ILE A N 1
ATOM 2772 C CA . ILE A 1 347 ? -20.144 13.323 18.483 1.00 90.75 347 ILE A CA 1
ATOM 2773 C C . ILE A 1 347 ? -21.098 12.514 19.367 1.00 90.75 347 ILE A C 1
ATOM 2775 O O . ILE A 1 347 ? -22.304 12.523 19.123 1.00 90.75 347 ILE A O 1
ATOM 2779 N N . SER A 1 348 ? -20.581 11.842 20.401 1.00 87.00 348 SER A N 1
ATOM 2780 C CA . SER A 1 348 ? -21.393 11.054 21.340 1.00 87.00 348 SER A CA 1
ATOM 2781 C C . SER A 1 348 ? -20.765 10.960 22.730 1.00 87.00 348 SER A C 1
ATOM 2783 O O . SER A 1 348 ? -19.707 10.363 22.891 1.00 87.00 348 SER A O 1
ATOM 2785 N N . GLU A 1 349 ? -21.474 11.439 23.754 1.00 82.88 349 GLU A N 1
ATOM 2786 C CA . GLU A 1 349 ? -21.062 11.309 25.164 1.00 82.88 349 GLU A CA 1
ATOM 2787 C C . GLU A 1 349 ? -21.189 9.866 25.687 1.00 82.88 349 GLU A C 1
ATOM 2789 O O . GLU A 1 349 ? -20.415 9.439 26.538 1.00 82.88 349 GLU A O 1
ATOM 2794 N N . ASP A 1 350 ? -22.118 9.083 25.129 1.00 77.62 350 ASP A N 1
ATOM 2795 C CA . ASP A 1 350 ? -22.403 7.701 25.548 1.00 77.62 350 ASP A CA 1
ATOM 2796 C C . ASP A 1 350 ? -21.437 6.661 24.939 1.00 77.62 350 ASP A C 1
ATOM 2798 O O . ASP A 1 350 ? -21.675 5.450 25.002 1.00 77.62 350 ASP A O 1
ATOM 2802 N N . PHE A 1 351 ? -20.347 7.103 24.304 1.00 73.31 351 PHE A N 1
ATOM 2803 C CA . PHE A 1 351 ? -19.400 6.199 23.660 1.00 73.31 351 PHE A CA 1
ATOM 2804 C C . PHE A 1 351 ? -18.506 5.531 24.706 1.00 73.31 351 PHE A C 1
ATOM 2806 O O . PHE A 1 351 ? -17.806 6.188 25.475 1.00 73.31 351 PHE A O 1
ATOM 2813 N N . ALA A 1 352 ? -18.525 4.199 24.755 1.00 69.38 352 ALA A N 1
ATOM 2814 C CA . ALA A 1 352 ? -17.792 3.498 25.796 1.00 69.38 352 ALA A CA 1
ATOM 2815 C C . ALA A 1 352 ? -16.269 3.670 25.630 1.00 69.38 352 ALA A C 1
ATOM 2817 O O . ALA A 1 352 ? -15.756 3.623 24.505 1.00 69.38 352 ALA A O 1
ATOM 2818 N N . PRO A 1 353 ? -15.518 3.777 26.740 1.00 68.69 353 PRO A N 1
ATOM 2819 C CA . PRO A 1 353 ? -14.075 3.942 26.682 1.00 68.69 353 PRO A CA 1
ATOM 2820 C C . PRO A 1 353 ? -13.407 2.718 26.049 1.00 68.69 353 PRO A C 1
ATOM 2822 O O . PRO A 1 353 ? -13.839 1.574 26.234 1.00 68.69 353 PRO A O 1
ATOM 2825 N N . LYS A 1 354 ? -12.324 2.957 25.306 1.00 75.44 354 LYS A N 1
ATOM 2826 C CA . LYS A 1 354 ? -11.509 1.887 24.722 1.00 75.44 354 LYS A CA 1
ATOM 2827 C C . LYS A 1 354 ? -10.728 1.171 25.823 1.00 75.44 354 LYS A C 1
ATOM 2829 O O . LYS A 1 354 ? -10.222 1.809 26.743 1.00 75.44 354 LYS A O 1
ATOM 2834 N N . VAL A 1 355 ? -10.578 -0.147 25.693 1.00 82.62 355 VAL A N 1
ATOM 2835 C CA . VAL A 1 355 ? -9.732 -0.935 26.604 1.00 82.62 355 VAL A CA 1
ATOM 2836 C C . VAL A 1 355 ? -8.281 -0.474 26.455 1.00 82.62 355 VAL A C 1
ATOM 2838 O O . VAL A 1 355 ? -7.769 -0.365 25.334 1.00 82.62 355 VAL A O 1
ATOM 2841 N N . GLU A 1 356 ? -7.614 -0.187 27.572 1.00 83.75 356 GLU A N 1
ATOM 2842 C CA . GLU A 1 356 ? -6.227 0.278 27.559 1.00 83.75 356 GLU A CA 1
ATOM 2843 C C . GLU A 1 356 ? -5.284 -0.762 26.942 1.00 83.75 356 GLU A C 1
ATOM 2845 O O . GLU A 1 356 ? -5.458 -1.973 27.090 1.00 83.75 356 GLU A O 1
ATOM 2850 N N . SER A 1 357 ? -4.271 -0.271 26.226 1.00 87.62 357 SER A N 1
ATOM 2851 C CA . SER A 1 357 ? -3.258 -1.114 25.598 1.00 87.62 357 SER A CA 1
ATOM 2852 C C . SER A 1 357 ? -2.025 -1.237 26.494 1.00 87.62 357 SER A C 1
ATOM 2854 O O . SER A 1 357 ? -1.484 -0.231 26.949 1.00 87.62 357 SER A O 1
ATOM 2856 N N . ILE A 1 358 ? -1.517 -2.456 26.694 1.00 91.88 358 ILE A N 1
ATOM 2857 C CA . ILE A 1 358 ? -0.267 -2.723 27.430 1.00 91.88 358 ILE A CA 1
ATOM 2858 C C . ILE A 1 358 ? 0.981 -2.244 26.675 1.00 91.88 358 ILE A C 1
ATOM 2860 O O . ILE A 1 358 ? 2.041 -2.073 27.285 1.00 91.88 358 ILE A O 1
ATOM 2864 N N . PHE A 1 359 ? 0.855 -2.020 25.364 1.00 85.75 359 PHE A N 1
ATOM 2865 C CA . PHE A 1 359 ? 1.887 -1.455 24.496 1.00 85.75 359 PHE A CA 1
ATOM 2866 C C . PHE A 1 359 ? 1.391 -0.135 23.887 1.00 85.75 359 PHE A C 1
ATOM 2868 O O . PHE A 1 359 ? 0.230 -0.064 23.477 1.00 85.75 359 PHE A O 1
ATOM 2875 N N . PRO A 1 360 ? 2.233 0.902 23.752 1.00 82.62 360 PRO A N 1
ATOM 2876 C CA . PRO A 1 360 ? 1.849 2.098 23.010 1.00 82.62 360 PRO A CA 1
ATOM 2877 C C . PRO A 1 360 ? 1.475 1.747 21.562 1.00 82.62 360 PRO A C 1
ATOM 2879 O O . PRO A 1 360 ? 2.204 1.009 20.899 1.00 82.62 360 PRO A O 1
ATOM 2882 N N . LEU A 1 361 ? 0.347 2.262 21.063 1.00 80.06 361 LEU A N 1
ATOM 2883 C CA . LEU A 1 361 ? -0.196 1.861 19.755 1.00 80.06 361 LEU A CA 1
ATOM 2884 C C . LEU A 1 361 ? 0.743 2.204 18.592 1.00 80.06 361 LEU A C 1
ATOM 2886 O O . LEU A 1 361 ? 0.925 1.369 17.712 1.00 80.06 361 LEU A O 1
ATOM 2890 N N . PHE A 1 362 ? 1.426 3.350 18.668 1.00 73.31 362 PHE A N 1
ATOM 2891 C CA . PHE A 1 362 ? 2.448 3.764 17.699 1.00 73.31 362 PHE A CA 1
ATOM 2892 C C . PHE A 1 362 ? 3.674 2.825 17.665 1.00 73.31 362 PHE A C 1
ATOM 2894 O O . PHE A 1 362 ? 4.471 2.850 16.733 1.00 73.31 362 PHE A O 1
ATOM 2901 N N . VAL A 1 363 ? 3.880 1.997 18.697 1.00 77.00 363 VAL A N 1
ATOM 2902 C CA . VAL A 1 363 ? 4.893 0.930 18.673 1.00 77.00 363 VAL A CA 1
ATOM 2903 C C . VAL A 1 363 ? 4.308 -0.326 18.038 1.00 77.00 363 VAL A C 1
ATOM 2905 O O . VAL A 1 363 ? 4.994 -0.989 17.267 1.00 77.00 363 VAL A O 1
ATOM 2908 N N . VAL A 1 364 ? 3.056 -0.666 18.354 1.00 81.12 364 VAL A N 1
ATOM 2909 C CA . VAL A 1 364 ? 2.375 -1.866 17.838 1.00 81.12 364 VAL A CA 1
ATOM 2910 C C . VAL A 1 364 ? 2.252 -1.835 16.318 1.00 81.12 364 VAL A C 1
ATOM 2912 O O . VAL A 1 364 ? 2.482 -2.857 15.673 1.00 81.12 364 VAL A O 1
ATOM 2915 N N . ASP A 1 365 ? 1.936 -0.674 15.749 1.00 74.75 365 ASP A N 1
ATOM 2916 C CA . ASP A 1 365 ? 1.797 -0.506 14.303 1.00 74.75 365 ASP A CA 1
ATOM 2917 C C . ASP A 1 365 ? 3.129 -0.284 13.563 1.00 74.75 365 ASP A C 1
ATOM 2919 O O . ASP A 1 365 ? 3.144 -0.324 12.332 1.00 74.75 365 ASP A O 1
ATOM 2923 N N . GLY A 1 366 ? 4.240 -0.142 14.296 1.00 70.62 366 GLY A N 1
ATOM 2924 C CA . GLY A 1 366 ? 5.593 0.024 13.762 1.00 70.62 366 GLY A CA 1
ATOM 2925 C C . GLY A 1 366 ? 6.041 1.476 13.559 1.00 70.62 366 GLY A C 1
ATOM 2926 O O . GLY A 1 366 ? 7.207 1.682 13.215 1.00 70.62 366 GLY A O 1
ATOM 2927 N N . SER A 1 367 ? 5.179 2.465 13.821 1.00 66.75 367 SER A N 1
ATOM 2928 C CA . SER A 1 367 ? 5.457 3.894 13.581 1.00 66.75 367 SER A CA 1
ATOM 2929 C C . SER A 1 367 ? 6.663 4.406 14.375 1.00 66.75 367 SER A C 1
ATOM 2931 O O . SER A 1 367 ? 7.513 5.113 13.842 1.00 66.75 367 SER A O 1
ATOM 2933 N N . SER A 1 368 ? 6.818 3.959 15.628 1.00 57.53 368 SER A N 1
ATOM 2934 C CA . SER A 1 368 ? 7.912 4.354 16.532 1.00 57.53 368 SER A CA 1
ATOM 2935 C C . SER A 1 368 ? 9.308 4.053 16.000 1.00 57.53 368 SER A C 1
ATOM 2937 O O . SER A 1 368 ? 10.298 4.560 16.521 1.00 57.53 368 SER A O 1
ATOM 2939 N N . ALA A 1 369 ? 9.408 3.107 15.069 1.00 50.69 369 ALA A N 1
ATOM 2940 C CA . ALA A 1 369 ? 10.684 2.670 14.548 1.00 50.69 369 ALA A CA 1
ATOM 2941 C C . ALA A 1 369 ? 11.143 3.532 13.369 1.00 50.69 369 ALA A C 1
ATOM 2943 O O . ALA A 1 369 ? 12.325 3.461 13.062 1.00 50.69 369 ALA A O 1
ATOM 2944 N N . GLY A 1 370 ? 10.266 4.332 12.742 1.00 49.66 370 GLY A N 1
ATOM 2945 C CA . GLY A 1 370 ? 10.584 5.136 11.555 1.00 49.66 370 GLY A CA 1
ATOM 2946 C C . GLY A 1 370 ? 10.774 4.301 10.283 1.00 49.66 370 GLY A C 1
ATOM 2947 O O . GLY A 1 370 ? 11.695 4.561 9.518 1.00 49.66 370 GLY A O 1
ATOM 2948 N N . GLY A 1 371 ? 9.985 3.235 10.094 1.00 58.12 371 GLY A N 1
ATOM 2949 C CA . GLY A 1 371 ? 10.035 2.423 8.870 1.00 58.12 371 GLY A CA 1
ATOM 2950 C C . GLY A 1 371 ? 8.711 1.740 8.535 1.00 58.12 371 GLY A C 1
ATOM 2951 O O . GLY A 1 371 ? 7.662 2.333 8.759 1.00 58.12 371 GLY A O 1
ATOM 2952 N N . LEU A 1 372 ? 8.725 0.527 7.964 1.00 64.94 372 LEU A N 1
ATOM 2953 C CA . LEU A 1 372 ? 7.524 -0.060 7.358 1.00 64.94 372 LEU A CA 1
ATOM 2954 C C . LEU A 1 372 ? 6.446 -0.383 8.407 1.00 64.94 372 LEU A C 1
ATOM 2956 O O . LEU A 1 372 ? 6.555 -1.352 9.170 1.00 64.94 372 LEU A O 1
ATOM 2960 N N . MET A 1 373 ? 5.396 0.436 8.409 1.00 72.12 373 MET A N 1
ATOM 2961 C CA . MET A 1 373 ? 4.214 0.283 9.250 1.00 72.12 373 MET A CA 1
ATOM 2962 C C . MET A 1 373 ? 3.356 -0.917 8.822 1.00 72.12 373 MET A C 1
ATOM 2964 O O . MET A 1 373 ? 3.359 -1.350 7.667 1.00 72.12 373 MET A O 1
ATOM 2968 N N . THR A 1 374 ? 2.568 -1.442 9.758 1.00 77.38 374 THR A N 1
ATOM 2969 C CA . THR A 1 374 ? 1.657 -2.584 9.537 1.00 77.38 374 THR A CA 1
ATOM 2970 C C . THR A 1 374 ? 0.626 -2.358 8.422 1.00 77.38 374 THR A C 1
ATOM 2972 O O . THR A 1 374 ? 0.287 -3.306 7.715 1.00 77.38 374 THR A O 1
ATOM 2975 N N . ASN A 1 375 ? 0.171 -1.120 8.203 1.00 72.81 375 ASN A N 1
ATOM 2976 C CA . ASN A 1 375 ? -0.750 -0.748 7.114 1.00 72.81 375 ASN A CA 1
ATOM 2977 C C . ASN A 1 375 ? -0.104 -0.810 5.712 1.00 72.81 375 ASN A C 1
ATOM 2979 O O . ASN A 1 375 ? -0.799 -0.926 4.699 1.00 72.81 375 ASN A O 1
ATOM 2983 N N . LEU A 1 376 ? 1.230 -0.783 5.632 1.00 75.38 376 LEU A N 1
ATOM 2984 C CA . LEU A 1 376 ? 1.965 -0.928 4.378 1.00 75.38 376 LEU A CA 1
ATOM 2985 C C . LEU A 1 376 ? 2.202 -2.397 4.002 1.00 75.38 376 LEU A C 1
ATOM 2987 O O . LEU A 1 376 ? 2.622 -2.659 2.879 1.00 75.38 376 LEU A O 1
ATOM 2991 N N . LEU A 1 377 ? 1.921 -3.362 4.888 1.00 82.00 377 LEU A N 1
ATOM 2992 C CA . LEU A 1 377 ? 2.066 -4.796 4.609 1.00 82.00 377 LEU A CA 1
ATOM 2993 C C . LEU A 1 377 ? 0.950 -5.297 3.673 1.00 82.00 377 LEU A C 1
ATOM 2995 O O . LEU A 1 377 ? -0.212 -4.918 3.800 1.00 82.00 377 LEU A O 1
ATOM 2999 N N . ASP A 1 378 ? 1.299 -6.147 2.702 1.00 85.88 378 ASP A N 1
ATOM 3000 C CA . ASP A 1 378 ? 0.358 -6.578 1.662 1.00 85.88 378 ASP A CA 1
ATOM 3001 C C . ASP A 1 378 ? -0.628 -7.616 2.214 1.00 85.88 378 ASP A C 1
ATOM 3003 O O . ASP A 1 378 ? -0.245 -8.580 2.885 1.00 85.88 378 ASP A O 1
ATOM 3007 N N . VAL A 1 379 ? -1.909 -7.447 1.880 1.00 85.69 379 VAL A N 1
ATOM 3008 C CA . VAL A 1 379 ? -3.015 -8.283 2.375 1.00 85.69 379 VAL A CA 1
ATOM 3009 C C . VAL A 1 379 ? -2.896 -9.762 2.000 1.00 85.69 379 VAL A C 1
ATOM 3011 O O . VAL A 1 379 ? -3.554 -10.596 2.629 1.00 85.69 379 VAL A O 1
ATOM 3014 N N . LYS A 1 380 ? -2.096 -10.097 0.976 1.00 88.88 380 LYS A N 1
ATOM 3015 C CA . LYS A 1 380 ? -1.881 -11.472 0.498 1.00 88.88 380 LYS A CA 1
ATOM 3016 C C . LYS A 1 380 ? -0.920 -12.264 1.380 1.00 88.88 380 LYS A C 1
ATOM 3018 O O . LYS A 1 380 ? -0.884 -13.486 1.252 1.00 88.88 380 LYS A O 1
ATOM 3023 N N . ILE A 1 381 ? -0.133 -11.604 2.232 1.00 91.81 381 ILE A N 1
ATOM 3024 C CA . ILE A 1 381 ? 0.821 -12.289 3.108 1.00 91.81 381 ILE A CA 1
ATOM 3025 C C . ILE A 1 381 ? 0.055 -13.082 4.164 1.00 91.81 381 ILE A C 1
ATOM 3027 O O . ILE A 1 381 ? -0.922 -12.610 4.750 1.00 91.81 381 ILE A O 1
ATOM 3031 N N . ALA A 1 382 ? 0.502 -14.310 4.409 1.00 92.25 382 ALA A N 1
ATOM 3032 C CA . ALA A 1 382 ? -0.124 -15.200 5.365 1.00 92.25 382 ALA A CA 1
ATOM 3033 C C . ALA A 1 382 ? -0.182 -14.556 6.767 1.00 92.25 382 ALA A C 1
ATOM 3035 O O . ALA A 1 382 ? 0.864 -14.170 7.302 1.00 92.25 382 ALA A O 1
ATOM 3036 N N . PRO A 1 383 ? -1.359 -14.505 7.425 1.00 93.62 383 PRO A N 1
ATOM 3037 C CA . PRO A 1 383 ? -1.496 -13.872 8.738 1.00 93.62 383 PRO A CA 1
ATOM 3038 C C . PRO A 1 383 ? -0.538 -14.409 9.810 1.00 93.62 383 PRO A C 1
ATOM 3040 O O . PRO A 1 383 ? -0.087 -13.658 10.664 1.00 93.62 383 PRO A O 1
ATOM 3043 N N . HIS A 1 384 ? -0.174 -15.695 9.769 1.00 93.69 384 HIS A N 1
ATOM 3044 C CA . HIS A 1 384 ? 0.764 -16.260 10.745 1.00 93.69 384 HIS A CA 1
ATOM 3045 C C . HIS A 1 384 ? 2.204 -15.752 10.553 1.00 93.69 384 HIS A C 1
ATOM 3047 O O . HIS A 1 384 ? 2.939 -15.654 11.530 1.00 93.69 384 HIS A O 1
ATOM 3053 N N . ILE A 1 385 ? 2.603 -15.390 9.327 1.00 94.31 385 ILE A N 1
ATOM 3054 C CA . ILE A 1 385 ? 3.921 -14.803 9.030 1.00 94.31 385 ILE A CA 1
ATOM 3055 C C . ILE A 1 385 ? 3.946 -13.335 9.467 1.00 94.31 385 ILE A C 1
ATOM 3057 O O . ILE A 1 385 ? 4.884 -12.921 10.149 1.00 94.31 385 ILE A O 1
ATOM 3061 N N . LEU A 1 386 ? 2.891 -12.572 9.154 1.00 93.50 386 LEU A N 1
ATOM 3062 C CA . LEU A 1 386 ? 2.720 -11.200 9.654 1.00 93.50 386 LEU A CA 1
ATOM 3063 C C . LEU A 1 386 ? 2.716 -11.171 11.190 1.00 93.50 386 LEU A C 1
ATOM 3065 O O . LEU A 1 386 ? 3.424 -10.376 11.807 1.00 93.50 386 LEU A O 1
ATOM 3069 N N . GLY A 1 387 ? 2.002 -12.115 11.808 1.00 94.00 387 GLY A N 1
ATOM 3070 C CA . GLY A 1 387 ? 1.962 -12.288 13.255 1.00 94.00 387 GLY A CA 1
ATOM 3071 C C . GLY A 1 387 ? 3.321 -12.598 13.872 1.00 94.00 387 GLY A C 1
ATOM 3072 O O . GLY A 1 387 ? 3.636 -12.050 14.924 1.00 94.00 387 GLY A O 1
ATOM 3073 N N . LEU A 1 388 ? 4.163 -13.406 13.218 1.00 93.88 388 LEU A N 1
ATOM 3074 C CA . LEU A 1 388 ? 5.545 -13.620 13.661 1.00 93.88 388 LEU A CA 1
ATOM 3075 C C . LEU A 1 388 ? 6.388 -12.345 13.586 1.00 93.88 388 LEU A C 1
ATOM 3077 O O . LEU A 1 388 ? 7.174 -12.088 14.498 1.00 93.88 388 LEU A O 1
ATOM 3081 N N . ALA A 1 389 ? 6.216 -11.542 12.535 1.00 91.88 389 ALA A N 1
ATOM 3082 C CA . ALA A 1 389 ? 6.919 -10.271 12.387 1.00 91.88 389 ALA A CA 1
ATOM 3083 C C . ALA A 1 389 ? 6.537 -9.277 13.483 1.00 91.88 389 ALA A C 1
ATOM 3085 O O . ALA A 1 389 ? 7.421 -8.747 14.158 1.00 91.88 389 ALA A O 1
ATOM 3086 N N . MET A 1 390 ? 5.242 -9.109 13.747 1.00 92.31 390 MET A N 1
ATOM 3087 C CA . MET A 1 390 ? 4.764 -8.261 14.844 1.00 92.31 390 MET A CA 1
ATOM 3088 C C . MET A 1 390 ? 5.164 -8.798 16.224 1.00 92.31 390 MET A C 1
ATOM 3090 O O . MET A 1 390 ? 5.622 -8.034 17.073 1.00 92.31 390 MET A O 1
ATOM 3094 N N . LEU A 1 391 ? 5.068 -10.115 16.448 1.00 94.06 391 LEU A N 1
ATOM 3095 C CA . LEU A 1 391 ? 5.532 -10.760 17.681 1.00 94.06 391 LEU A CA 1
ATOM 3096 C C . LEU A 1 391 ? 7.017 -10.471 17.923 1.00 94.06 391 LEU A C 1
ATOM 3098 O O . LEU A 1 391 ? 7.408 -10.140 19.046 1.00 94.06 391 LEU A O 1
ATOM 3102 N N . HIS A 1 392 ? 7.848 -10.588 16.885 1.00 91.25 392 HIS A N 1
ATOM 3103 C CA . HIS A 1 392 ? 9.276 -10.330 17.002 1.00 91.25 392 HIS A CA 1
ATOM 310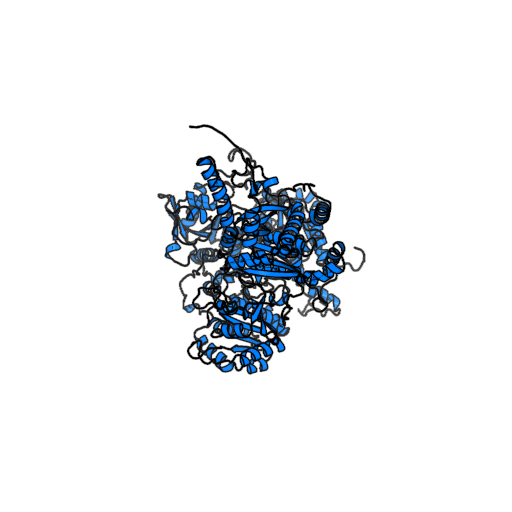4 C C . HIS A 1 392 ? 9.585 -8.852 17.233 1.00 91.25 392 HIS A C 1
ATOM 3106 O O . HIS A 1 392 ? 10.390 -8.549 18.111 1.00 91.25 392 HIS A O 1
ATOM 3112 N N . HIS A 1 393 ? 8.906 -7.948 16.523 1.00 87.81 393 HIS A N 1
ATOM 3113 C CA . HIS A 1 393 ? 9.002 -6.501 16.741 1.00 87.81 393 HIS A CA 1
ATOM 3114 C C . HIS A 1 393 ? 8.767 -6.135 18.211 1.00 87.81 393 HIS A C 1
ATOM 3116 O O . HIS A 1 393 ? 9.632 -5.557 18.868 1.00 87.81 393 HIS A O 1
ATOM 3122 N N . LEU A 1 394 ? 7.646 -6.582 18.781 1.00 88.88 394 LEU A N 1
ATOM 3123 C CA . LEU A 1 394 ? 7.325 -6.332 20.188 1.00 88.88 394 LEU A CA 1
ATOM 3124 C C . LEU A 1 394 ? 8.298 -7.039 21.144 1.00 88.88 394 LEU A C 1
ATOM 3126 O O . LEU A 1 394 ? 8.648 -6.492 22.189 1.00 88.88 394 LEU A O 1
ATOM 3130 N N . THR A 1 395 ? 8.796 -8.224 20.778 1.00 89.62 395 THR A N 1
ATOM 3131 C CA . THR A 1 395 ? 9.828 -8.929 21.556 1.00 89.62 395 THR A CA 1
ATOM 3132 C C . THR A 1 395 ? 11.126 -8.116 21.624 1.00 89.62 395 THR A C 1
ATOM 3134 O O . THR A 1 395 ? 11.706 -7.990 22.704 1.00 89.62 395 THR A O 1
ATOM 3137 N N . ILE A 1 396 ? 11.585 -7.547 20.504 1.00 83.44 396 ILE A N 1
ATOM 3138 C CA . ILE A 1 396 ? 12.785 -6.696 20.459 1.00 83.44 396 ILE A CA 1
ATOM 3139 C C . ILE A 1 396 ? 12.602 -5.464 21.345 1.00 83.44 396 ILE A C 1
ATOM 3141 O O . ILE A 1 396 ? 13.496 -5.123 22.132 1.00 83.44 396 ILE A O 1
ATOM 3145 N N . THR A 1 397 ? 11.443 -4.819 21.228 1.00 81.56 397 THR A N 1
ATOM 3146 C CA . THR A 1 397 ? 11.169 -3.551 21.901 1.00 81.56 397 THR A CA 1
ATOM 3147 C C . THR A 1 397 ? 10.997 -3.725 23.409 1.00 81.56 397 THR A C 1
ATOM 3149 O O . THR A 1 397 ? 11.611 -2.986 24.179 1.00 81.56 397 THR A O 1
ATOM 3152 N N . PHE A 1 398 ? 10.236 -4.735 23.848 1.00 85.62 398 PHE A N 1
ATOM 3153 C CA . PHE A 1 398 ? 9.815 -4.862 25.250 1.00 85.62 398 PHE A CA 1
ATOM 3154 C C . PHE A 1 398 ? 10.485 -5.992 26.038 1.00 85.62 398 PHE A C 1
ATOM 3156 O O . PHE A 1 398 ? 10.560 -5.898 27.262 1.00 85.62 398 PHE A O 1
ATOM 3163 N N . LEU A 1 399 ? 10.970 -7.057 25.387 1.00 88.69 399 LEU A N 1
ATOM 3164 C CA . LEU A 1 399 ? 11.455 -8.254 26.094 1.00 88.69 399 LEU A CA 1
ATOM 3165 C C . LEU A 1 399 ? 12.981 -8.416 26.076 1.00 88.69 399 LEU A C 1
ATOM 3167 O O . LEU A 1 399 ? 13.538 -9.003 27.005 1.00 88.69 399 LEU A O 1
ATOM 3171 N N . LEU A 1 400 ? 13.670 -7.931 25.039 1.00 83.50 400 LEU A N 1
ATOM 3172 C CA . LEU A 1 400 ? 15.122 -8.086 24.910 1.00 83.50 400 LEU A CA 1
ATOM 3173 C C . LEU A 1 400 ? 15.916 -7.054 25.720 1.00 83.50 400 LEU A C 1
ATOM 3175 O O . LEU A 1 400 ? 15.552 -5.887 25.825 1.00 83.50 400 LEU A O 1
ATOM 3179 N N . THR A 1 401 ? 17.077 -7.480 26.224 1.00 78.81 401 THR A N 1
ATOM 3180 C CA . THR A 1 401 ? 18.079 -6.572 26.806 1.00 78.81 401 THR A CA 1
ATOM 3181 C C . THR A 1 401 ? 18.836 -5.811 25.712 1.00 78.81 401 THR A C 1
ATOM 3183 O O . THR A 1 401 ? 18.978 -6.311 24.595 1.00 78.81 401 THR A O 1
ATOM 3186 N N . ASP A 1 402 ? 19.427 -4.654 26.033 1.00 69.62 402 ASP A N 1
ATOM 3187 C CA . ASP A 1 402 ? 20.272 -3.899 25.086 1.00 69.62 402 ASP A CA 1
ATOM 3188 C C . ASP A 1 402 ? 21.405 -4.740 24.491 1.00 69.62 402 ASP A C 1
ATOM 3190 O O . ASP A 1 402 ? 21.716 -4.647 23.303 1.00 69.62 402 ASP A O 1
ATOM 3194 N N . SER A 1 403 ? 22.008 -5.605 25.309 1.00 71.88 403 SER A N 1
ATOM 3195 C CA . SER A 1 403 ? 23.075 -6.502 24.863 1.00 71.88 403 SER A CA 1
ATOM 3196 C C . SER A 1 403 ? 22.581 -7.530 23.839 1.00 71.88 403 SER A C 1
ATOM 3198 O O . SER A 1 403 ? 23.299 -7.843 22.889 1.00 71.88 403 SER A O 1
ATOM 3200 N N . ALA A 1 404 ? 21.354 -8.036 24.003 1.00 72.75 404 ALA A N 1
ATOM 3201 C CA . ALA A 1 404 ? 20.728 -8.968 23.074 1.00 72.75 404 ALA A CA 1
ATOM 3202 C C . ALA A 1 404 ? 20.281 -8.258 21.788 1.00 72.75 404 ALA A C 1
ATOM 3204 O O . ALA A 1 404 ? 20.506 -8.793 20.705 1.00 72.75 404 ALA A O 1
ATOM 3205 N N . ARG A 1 405 ? 19.757 -7.027 21.888 1.00 71.69 405 ARG A N 1
ATOM 3206 C CA . ARG A 1 405 ? 19.426 -6.184 20.725 1.00 71.69 405 ARG A CA 1
ATOM 3207 C C . ARG A 1 405 ? 20.644 -5.936 19.831 1.00 71.69 405 ARG A C 1
ATOM 3209 O O . ARG A 1 405 ? 20.593 -6.210 18.637 1.00 71.69 405 ARG A O 1
ATOM 3216 N N . ARG A 1 406 ? 21.785 -5.530 20.403 1.00 66.00 406 ARG A N 1
ATOM 3217 C CA . ARG A 1 406 ? 23.031 -5.274 19.639 1.00 66.00 406 ARG A CA 1
ATOM 3218 C C . ARG A 1 406 ? 23.611 -6.520 18.952 1.00 66.00 406 ARG A C 1
ATOM 3220 O O . ARG A 1 406 ? 24.275 -6.416 17.922 1.00 66.00 406 ARG A O 1
ATOM 3227 N N . LYS A 1 407 ? 23.373 -7.720 19.494 1.00 65.94 407 LYS A N 1
ATOM 3228 C CA . LYS A 1 407 ? 23.787 -8.978 18.839 1.00 65.94 407 LYS A CA 1
ATOM 3229 C C . LYS A 1 407 ? 23.005 -9.256 17.554 1.00 65.94 407 LYS A C 1
ATOM 3231 O O . LYS A 1 407 ? 23.517 -9.959 16.691 1.00 65.94 407 LYS A O 1
ATOM 3236 N N . GLN A 1 408 ? 21.788 -8.725 17.432 1.00 63.16 408 GLN A N 1
ATOM 3237 C CA . GLN A 1 408 ? 20.933 -8.933 16.262 1.00 63.16 408 GLN A CA 1
ATOM 3238 C C . GLN A 1 408 ? 21.245 -7.991 15.099 1.00 63.16 408 GLN A C 1
ATOM 3240 O O . GLN A 1 408 ? 20.925 -8.342 13.965 1.00 63.16 408 GLN A O 1
ATOM 3245 N N . SER A 1 409 ? 21.838 -6.824 15.367 1.00 55.31 409 SER A N 1
ATOM 3246 C CA . SER A 1 409 ? 22.234 -5.840 14.349 1.00 55.31 409 SER A CA 1
ATOM 3247 C C . SER A 1 409 ? 23.622 -6.098 13.753 1.00 55.31 409 SER A C 1
ATOM 3249 O O . SER A 1 409 ? 23.980 -5.497 12.753 1.00 55.31 409 SER A O 1
ATOM 3251 N N . SER A 1 410 ? 24.421 -6.977 14.366 1.00 45.03 410 SER A N 1
ATOM 3252 C CA . SER A 1 410 ? 25.820 -7.241 13.985 1.00 45.03 410 SER A CA 1
ATOM 3253 C C . SER A 1 410 ? 26.029 -8.564 13.240 1.00 45.03 410 SER A C 1
ATOM 3255 O O . SER A 1 410 ? 27.161 -8.904 12.898 1.00 45.03 410 SER A O 1
ATOM 3257 N N . ARG A 1 411 ? 24.973 -9.356 13.020 1.00 51.28 411 ARG A N 1
ATOM 3258 C CA . ARG A 1 411 ? 25.085 -10.723 12.492 1.00 51.28 411 ARG A CA 1
ATOM 3259 C C . ARG A 1 411 ? 24.067 -11.002 11.395 1.00 51.28 411 ARG A C 1
ATOM 3261 O O . ARG A 1 411 ? 22.953 -11.428 11.685 1.00 51.28 411 ARG A O 1
ATOM 3268 N N . ASN A 1 412 ? 24.518 -10.885 10.151 1.00 50.03 412 ASN A N 1
ATOM 3269 C CA . ASN A 1 412 ? 23.886 -11.539 9.010 1.00 50.03 412 ASN A CA 1
ATOM 3270 C C . ASN A 1 412 ? 24.439 -12.963 8.904 1.00 50.03 412 ASN A C 1
ATOM 3272 O O . ASN A 1 412 ? 25.635 -13.177 8.718 1.00 50.03 412 ASN A O 1
ATOM 3276 N N . LEU A 1 413 ? 23.578 -13.954 9.151 1.00 47.06 413 LEU A N 1
ATOM 3277 C CA . LEU A 1 413 ? 23.967 -15.366 9.286 1.00 47.06 413 LEU A CA 1
ATOM 3278 C C . LEU A 1 413 ? 24.017 -16.121 7.958 1.00 47.06 413 LEU A C 1
ATOM 3280 O O . LEU A 1 413 ? 24.565 -17.223 7.903 1.00 47.06 413 LEU A O 1
ATOM 3284 N N . LEU A 1 414 ? 23.482 -15.542 6.886 1.00 48.59 414 LEU A N 1
ATOM 3285 C CA . LEU A 1 414 ? 23.776 -16.007 5.540 1.00 48.59 414 LEU A CA 1
ATOM 3286 C C . LEU A 1 414 ? 25.209 -15.562 5.245 1.00 48.59 414 LEU A C 1
ATOM 3288 O O . LEU A 1 414 ? 25.468 -14.389 5.027 1.00 48.59 414 LEU A O 1
ATOM 3292 N N . SER A 1 415 ? 26.148 -16.502 5.326 1.00 41.72 415 SER A N 1
ATOM 3293 C CA . SER A 1 415 ? 27.609 -16.330 5.312 1.00 41.72 415 SER A CA 1
ATOM 3294 C C . SER A 1 415 ? 28.206 -15.778 4.002 1.00 41.72 415 SER A C 1
ATOM 3296 O O . SER A 1 415 ? 29.318 -16.150 3.625 1.00 41.72 415 SER A O 1
ATOM 3298 N N . LYS A 1 416 ? 27.467 -14.944 3.272 1.00 42.53 416 LYS A N 1
ATOM 3299 C CA . LYS A 1 416 ? 27.939 -14.163 2.135 1.00 42.53 416 LYS A CA 1
ATOM 3300 C C . LYS A 1 416 ? 27.934 -12.690 2.522 1.00 42.53 416 LYS A C 1
ATOM 3302 O O . LYS A 1 416 ? 26.980 -12.207 3.115 1.00 42.53 416 LYS A O 1
ATOM 3307 N N . VAL A 1 417 ? 28.986 -11.997 2.108 1.00 44.78 417 VAL A N 1
ATOM 3308 C CA . VAL A 1 417 ? 29.191 -10.550 2.268 1.00 44.78 417 VAL A CA 1
ATOM 3309 C C . VAL A 1 417 ? 28.079 -9.719 1.589 1.00 44.78 417 VAL A C 1
ATOM 3311 O O . VAL A 1 417 ? 27.929 -8.551 1.905 1.00 44.78 417 VAL A O 1
ATOM 3314 N N . ASN A 1 418 ? 27.230 -10.336 0.752 1.00 41.66 418 ASN A N 1
ATOM 3315 C CA . ASN A 1 418 ? 26.303 -9.647 -0.156 1.00 41.66 418 ASN A CA 1
ATOM 3316 C C . ASN A 1 418 ? 24.815 -9.976 0.083 1.00 41.66 418 ASN A C 1
ATOM 3318 O O . ASN A 1 418 ? 24.019 -9.931 -0.851 1.00 41.66 418 ASN A O 1
ATOM 3322 N N . VAL A 1 419 ? 24.405 -10.387 1.287 1.00 45.09 419 VAL A N 1
ATOM 3323 C CA . VAL A 1 419 ? 22.961 -10.385 1.592 1.00 45.09 419 VAL A CA 1
ATOM 3324 C C . VAL A 1 419 ? 22.593 -8.946 1.902 1.00 45.09 419 VAL A C 1
ATOM 33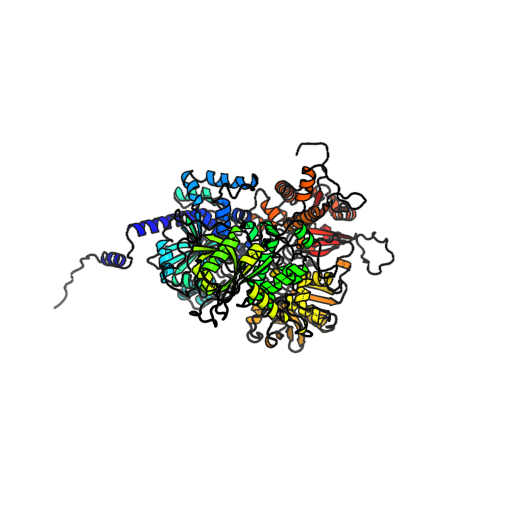26 O O . VAL A 1 419 ? 23.143 -8.389 2.851 1.00 45.09 419 VAL A O 1
ATOM 3329 N N . CYS A 1 420 ? 21.690 -8.362 1.112 1.00 45.25 420 CYS A N 1
ATOM 3330 C CA . CYS A 1 420 ? 21.102 -7.065 1.419 1.00 45.25 420 CYS A CA 1
ATOM 3331 C C . CYS A 1 420 ? 20.393 -7.187 2.767 1.00 45.25 420 CYS A C 1
ATOM 3333 O O . CYS A 1 420 ? 19.268 -7.692 2.858 1.00 45.25 420 CYS A O 1
ATOM 3335 N N . ASP A 1 421 ? 21.080 -6.773 3.826 1.00 44.53 421 ASP A N 1
ATOM 3336 C CA . ASP A 1 421 ? 20.460 -6.463 5.098 1.00 44.53 421 ASP A CA 1
ATOM 3337 C C . ASP A 1 421 ? 19.655 -5.211 4.828 1.00 44.53 421 ASP A C 1
ATOM 3339 O O . ASP A 1 421 ? 20.164 -4.098 4.927 1.00 44.53 421 ASP A O 1
ATOM 3343 N N . VAL A 1 422 ? 18.431 -5.396 4.339 1.00 48.69 422 VAL A N 1
ATOM 3344 C CA . VAL A 1 422 ? 17.528 -4.277 4.158 1.00 48.69 422 VAL A CA 1
ATOM 3345 C C . VAL A 1 422 ? 17.273 -3.783 5.578 1.00 48.69 422 VAL A C 1
ATOM 3347 O O . VAL A 1 422 ? 16.450 -4.358 6.297 1.00 48.69 422 VAL A O 1
ATOM 3350 N N . LYS A 1 423 ? 18.045 -2.779 6.017 1.00 50.41 423 LYS A N 1
ATOM 3351 C CA . LYS A 1 423 ? 17.982 -2.145 7.342 1.00 50.41 423 LYS A CA 1
ATOM 3352 C C . LYS A 1 423 ? 16.702 -1.312 7.456 1.00 50.41 423 LYS A C 1
ATOM 3354 O O . LYS A 1 423 ? 16.719 -0.166 7.892 1.00 50.41 423 LYS A O 1
ATOM 3359 N N . LEU A 1 424 ? 15.574 -1.878 7.040 1.00 49.59 424 LEU A N 1
ATOM 3360 C CA . LEU A 1 424 ? 14.278 -1.257 7.196 1.00 49.59 424 LEU A CA 1
ATOM 3361 C C . LEU A 1 424 ? 13.934 -1.276 8.677 1.00 49.59 424 LEU A C 1
ATOM 3363 O O . LEU A 1 424 ? 13.844 -2.322 9.324 1.00 49.59 424 LEU A O 1
ATOM 3367 N N . ARG A 1 425 ? 13.750 -0.069 9.195 1.00 51.59 425 ARG A N 1
ATOM 3368 C CA . ARG A 1 425 ? 13.054 0.204 10.443 1.00 51.59 425 ARG A CA 1
ATOM 3369 C C . ARG A 1 425 ? 11.624 -0.372 10.374 1.00 51.59 425 ARG A C 1
ATOM 3371 O O . ARG A 1 425 ? 11.070 -0.544 9.290 1.00 51.59 425 ARG A O 1
ATOM 3378 N N . GLY A 1 426 ? 11.007 -0.665 11.516 1.00 65.88 426 GLY A N 1
ATOM 3379 C CA . GLY A 1 426 ? 9.618 -1.150 11.583 1.00 65.88 426 GLY A CA 1
ATOM 3380 C C . GLY A 1 426 ? 9.481 -2.666 11.723 1.00 65.88 426 GLY A C 1
ATOM 3381 O O . GLY A 1 426 ? 10.319 -3.329 12.338 1.00 65.88 426 GLY A O 1
ATOM 3382 N N . ILE A 1 427 ? 8.381 -3.214 11.200 1.00 78.81 427 ILE A N 1
ATOM 3383 C CA . ILE A 1 427 ? 8.033 -4.632 11.356 1.00 78.81 427 ILE A CA 1
ATOM 3384 C C . ILE A 1 427 ? 9.045 -5.512 10.585 1.00 78.81 427 ILE A C 1
ATOM 3386 O O . ILE A 1 427 ? 9.124 -5.406 9.360 1.00 78.81 427 ILE A O 1
ATOM 3390 N N . PRO A 1 428 ? 9.797 -6.427 11.242 1.00 81.31 428 PRO A N 1
ATOM 3391 C CA . PRO A 1 428 ? 10.947 -7.133 10.659 1.00 81.31 428 PRO A CA 1
ATOM 3392 C C . PRO A 1 428 ? 10.542 -8.325 9.771 1.00 81.31 428 PRO A C 1
ATOM 3394 O O . PRO A 1 428 ? 11.046 -9.442 9.927 1.00 81.31 428 PRO A O 1
ATOM 3397 N N . LEU A 1 429 ? 9.616 -8.110 8.836 1.00 85.62 429 LEU A N 1
ATOM 3398 C CA . LEU A 1 429 ? 9.049 -9.161 7.993 1.00 85.62 429 LEU A CA 1
ATOM 3399 C C . LEU A 1 429 ? 10.097 -9.782 7.060 1.00 85.62 429 LEU A C 1
ATOM 3401 O O . LEU A 1 429 ? 10.266 -11.003 7.061 1.00 85.62 429 LEU A O 1
ATOM 3405 N N . THR A 1 430 ? 10.836 -8.957 6.310 1.00 81.75 430 THR A N 1
ATOM 3406 C CA . THR A 1 430 ? 11.900 -9.424 5.400 1.00 81.75 430 THR A CA 1
ATOM 3407 C C . THR A 1 430 ? 12.941 -10.266 6.133 1.00 81.75 430 THR A C 1
ATOM 3409 O O . THR A 1 430 ? 13.286 -11.348 5.664 1.00 81.75 430 THR A O 1
ATOM 3412 N N . LYS A 1 431 ? 13.371 -9.833 7.327 1.00 80.44 431 LYS A N 1
ATOM 3413 C CA . LYS A 1 431 ? 14.351 -10.562 8.143 1.00 80.44 431 LYS A CA 1
ATOM 3414 C C . LYS A 1 431 ? 13.851 -11.950 8.531 1.00 80.44 431 LYS A C 1
ATOM 3416 O O . LYS A 1 431 ? 14.602 -12.916 8.435 1.00 80.44 431 LYS A O 1
ATOM 3421 N N . ILE A 1 432 ? 12.590 -12.066 8.950 1.00 86.31 432 ILE A N 1
ATOM 3422 C CA . ILE A 1 432 ? 11.992 -13.365 9.285 1.00 86.31 432 ILE A CA 1
ATOM 3423 C C . ILE A 1 432 ? 11.946 -14.270 8.057 1.00 86.31 432 ILE A C 1
ATOM 3425 O O . ILE A 1 432 ? 12.379 -15.417 8.138 1.00 86.31 432 ILE A O 1
ATOM 3429 N N . ILE A 1 433 ? 11.468 -13.756 6.924 1.00 86.75 433 ILE A N 1
ATOM 3430 C CA . ILE A 1 433 ? 11.336 -14.528 5.685 1.00 86.75 433 ILE A CA 1
ATOM 3431 C C . ILE A 1 433 ? 12.702 -15.021 5.186 1.00 86.75 433 ILE A C 1
ATOM 3433 O O . ILE A 1 433 ? 12.851 -16.211 4.909 1.00 86.75 433 ILE A O 1
ATOM 3437 N N . GLN A 1 434 ? 13.704 -14.137 5.129 1.00 81.25 434 GLN A N 1
ATOM 3438 C CA . GLN A 1 434 ? 15.068 -14.455 4.690 1.00 81.25 434 GLN A CA 1
ATOM 3439 C C . GLN A 1 434 ? 15.731 -15.495 5.600 1.00 81.25 434 GLN A C 1
ATOM 3441 O O . GLN A 1 434 ? 16.288 -16.486 5.128 1.00 81.25 434 GLN A O 1
ATOM 3446 N N . GLN A 1 435 ? 15.656 -15.286 6.917 1.00 80.50 435 GLN A N 1
ATOM 3447 C CA . GLN A 1 435 ? 16.342 -16.114 7.911 1.00 80.50 435 GLN A CA 1
ATOM 3448 C C . GLN A 1 435 ? 15.724 -17.517 8.030 1.00 80.50 435 GLN A C 1
ATOM 3450 O O . GLN A 1 435 ? 16.432 -18.489 8.317 1.00 80.50 435 GLN A O 1
ATOM 3455 N N . LEU A 1 436 ? 14.418 -17.617 7.771 1.00 82.19 436 LEU A N 1
ATOM 3456 C CA . LEU A 1 436 ? 13.693 -18.878 7.656 1.00 82.19 436 LEU A CA 1
ATOM 3457 C C . LEU A 1 436 ? 13.750 -19.489 6.250 1.00 82.19 436 LEU A C 1
ATOM 3459 O O . LEU A 1 436 ? 13.362 -20.643 6.117 1.00 82.19 436 LEU A O 1
ATOM 3463 N N . SER A 1 437 ? 14.221 -18.766 5.228 1.00 80.56 437 SER A N 1
ATOM 3464 C CA . SER A 1 437 ? 14.238 -19.222 3.827 1.00 80.56 437 SER A CA 1
ATOM 3465 C C . SER A 1 437 ? 12.848 -19.677 3.352 1.00 80.56 437 SER A C 1
ATOM 3467 O O . SER A 1 437 ? 12.656 -20.808 2.907 1.00 80.56 437 SER A O 1
ATOM 3469 N N . LEU A 1 438 ? 11.834 -18.820 3.543 1.00 84.31 438 LEU A N 1
ATOM 3470 C CA . LEU A 1 438 ? 10.459 -19.142 3.147 1.00 84.31 438 LEU A CA 1
ATOM 3471 C C . LEU A 1 438 ? 10.247 -18.874 1.645 1.00 84.31 438 LEU A C 1
ATOM 3473 O O . LEU A 1 438 ? 10.480 -17.748 1.204 1.00 84.31 438 LEU A O 1
ATOM 3477 N N . PRO A 1 439 ? 9.744 -19.851 0.866 1.00 84.88 439 PRO A N 1
ATOM 3478 C CA . PRO A 1 439 ? 9.433 -19.650 -0.548 1.00 84.88 439 PRO A CA 1
ATOM 3479 C C . PRO A 1 439 ? 8.168 -18.799 -0.730 1.00 84.88 439 PRO A C 1
ATOM 3481 O O . PRO A 1 439 ? 7.298 -18.758 0.150 1.00 84.88 439 PRO A O 1
ATOM 3484 N N . LEU A 1 440 ? 8.022 -18.151 -1.892 1.00 87.31 440 LEU A N 1
ATOM 3485 C CA . LEU A 1 440 ? 6.936 -17.189 -2.126 1.00 87.31 440 LEU A CA 1
ATOM 3486 C C . LEU A 1 440 ? 5.552 -17.831 -2.019 1.00 87.31 440 LEU A C 1
ATOM 3488 O O . LEU A 1 440 ? 4.638 -17.222 -1.467 1.00 87.31 440 LEU A O 1
ATOM 3492 N N . SER A 1 441 ? 5.404 -19.077 -2.472 1.00 84.50 441 SER A N 1
ATOM 3493 C CA . SER A 1 441 ? 4.176 -19.857 -2.308 1.00 84.50 441 SER A CA 1
ATOM 3494 C C . SER A 1 441 ? 3.762 -19.975 -0.847 1.00 84.50 441 SER A C 1
ATOM 3496 O O . SER A 1 441 ? 2.585 -19.805 -0.560 1.00 84.50 441 SER A O 1
ATOM 3498 N N . VAL A 1 442 ? 4.693 -20.191 0.086 1.00 86.38 442 VAL A N 1
ATOM 3499 C CA . VAL A 1 442 ? 4.390 -20.256 1.525 1.00 86.38 442 VAL A CA 1
ATOM 3500 C C . VAL A 1 442 ? 4.028 -18.875 2.070 1.00 86.38 442 VAL A C 1
ATOM 3502 O O . VAL A 1 442 ? 3.090 -18.765 2.856 1.00 86.38 442 VAL A O 1
ATOM 3505 N N . ILE A 1 443 ? 4.712 -17.821 1.611 1.00 89.75 443 ILE A N 1
ATOM 3506 C CA . ILE A 1 443 ? 4.461 -16.435 2.037 1.00 89.75 443 ILE A CA 1
ATOM 3507 C C . ILE A 1 443 ? 3.030 -15.996 1.713 1.00 89.75 443 ILE A C 1
ATOM 3509 O O . ILE A 1 443 ? 2.390 -15.353 2.545 1.00 89.75 443 ILE A O 1
ATOM 3513 N N . VAL A 1 444 ? 2.520 -16.352 0.529 1.00 88.44 444 VAL A N 1
ATOM 3514 C CA . VAL A 1 444 ? 1.181 -15.945 0.058 1.00 88.44 444 VAL A CA 1
ATOM 3515 C C . VAL A 1 444 ? 0.103 -17.016 0.254 1.00 88.44 444 VAL A C 1
ATOM 3517 O O . VAL A 1 444 ? -1.037 -16.843 -0.183 1.00 88.44 444 VAL A O 1
ATOM 3520 N N . THR A 1 445 ? 0.435 -18.139 0.898 1.00 83.00 445 THR A N 1
ATOM 3521 C CA . THR A 1 445 ? -0.554 -19.170 1.240 1.00 83.00 445 THR A CA 1
ATOM 3522 C C . THR A 1 445 ? -1.275 -18.776 2.520 1.00 83.00 445 THR A C 1
ATOM 3524 O O . THR A 1 445 ? -0.657 -18.481 3.537 1.00 83.00 445 THR A O 1
ATOM 3527 N N . GLY A 1 446 ? -2.609 -18.777 2.490 1.00 82.50 446 GLY A N 1
ATOM 3528 C CA . GLY A 1 446 ? -3.408 -18.441 3.666 1.00 82.50 446 GLY A CA 1
ATOM 3529 C C . GLY A 1 446 ? -3.107 -19.344 4.870 1.00 82.50 446 GLY A C 1
ATOM 3530 O O . GLY A 1 446 ? -2.735 -20.501 4.716 1.00 82.50 446 GLY A O 1
ATOM 3531 N N . SER A 1 447 ? -3.309 -18.826 6.082 1.00 90.38 447 SER A N 1
ATOM 3532 C CA . SER A 1 447 ? -3.144 -19.611 7.313 1.00 90.38 447 SER A CA 1
ATOM 3533 C C . SER A 1 447 ? -4.206 -20.710 7.462 1.00 90.38 447 SER A C 1
ATOM 3535 O O . SER A 1 447 ? -5.342 -20.540 7.006 1.00 90.38 447 SER A O 1
ATOM 3537 N N . GLU A 1 448 ? -3.848 -21.763 8.199 1.00 91.06 448 GLU A N 1
ATOM 3538 C CA . GLU A 1 448 ? -4.665 -22.926 8.572 1.00 91.06 448 GLU A CA 1
ATOM 3539 C C . GLU A 1 448 ? -4.679 -23.115 10.103 1.00 91.06 448 GLU A C 1
ATOM 3541 O O . GLU A 1 448 ? -3.986 -22.402 10.837 1.00 91.06 448 GLU A O 1
ATOM 3546 N N . LYS A 1 449 ? -5.448 -24.087 10.611 1.00 88.62 449 LYS A N 1
ATOM 3547 C CA . LYS A 1 449 ? -5.536 -24.378 12.057 1.00 88.62 449 LYS A CA 1
ATOM 3548 C C . LYS A 1 449 ? -4.188 -24.712 12.697 1.00 88.62 449 LYS A C 1
ATOM 3550 O O . LYS A 1 449 ? -3.907 -24.284 13.813 1.00 88.62 449 LYS A O 1
ATOM 3555 N N . SER A 1 450 ? -3.318 -25.424 11.982 1.00 87.88 450 SER A N 1
ATOM 3556 C CA . SER A 1 450 ? -1.984 -25.801 12.467 1.00 87.88 450 SER A CA 1
ATOM 3557 C C . SER A 1 450 ? -0.951 -24.671 12.400 1.00 87.88 450 SER A C 1
ATOM 3559 O O . SER A 1 450 ? 0.160 -24.839 12.909 1.00 87.88 450 SER A O 1
ATOM 3561 N N . SER A 1 451 ? -1.280 -23.520 11.799 1.00 91.12 451 SER A N 1
ATOM 3562 C CA . SER A 1 451 ? -0.310 -22.447 11.560 1.00 91.12 451 SER A CA 1
ATOM 3563 C C . SER A 1 451 ? 0.298 -21.873 12.843 1.00 91.12 451 SER A C 1
ATOM 3565 O O . SER A 1 451 ? 1.445 -21.443 12.797 1.00 91.12 451 SER A O 1
ATOM 3567 N N . VAL A 1 452 ? -0.398 -21.895 13.990 1.00 92.62 452 VAL A N 1
ATOM 3568 C CA . VAL A 1 452 ? 0.176 -21.424 15.270 1.00 92.62 452 VAL A CA 1
ATOM 3569 C C . VAL A 1 452 ? 1.323 -22.333 15.716 1.00 92.62 452 VAL A C 1
ATOM 3571 O O . VAL A 1 452 ? 2.381 -21.846 16.108 1.00 92.62 452 VAL A O 1
ATOM 3574 N N . ALA A 1 453 ? 1.150 -23.655 15.615 1.00 90.62 453 ALA A N 1
ATOM 3575 C CA . ALA A 1 453 ? 2.199 -24.615 15.951 1.00 90.62 453 ALA A CA 1
ATOM 3576 C C . ALA A 1 453 ? 3.396 -24.488 14.995 1.00 90.62 453 ALA A C 1
ATOM 3578 O O . ALA A 1 453 ? 4.542 -24.483 15.445 1.00 90.62 453 ALA A O 1
ATOM 3579 N N . THR A 1 454 ? 3.135 -24.312 13.694 1.00 89.12 454 THR A N 1
ATOM 3580 C CA . THR A 1 454 ? 4.175 -24.022 12.694 1.00 89.12 454 THR A CA 1
ATOM 3581 C C . THR A 1 454 ? 4.933 -22.743 13.039 1.00 89.12 454 THR A C 1
ATOM 3583 O O . THR A 1 454 ? 6.161 -22.750 13.103 1.00 89.12 454 THR A O 1
ATOM 3586 N N . ALA A 1 455 ? 4.212 -21.662 13.335 1.00 91.75 455 ALA A N 1
ATOM 3587 C CA . ALA A 1 455 ? 4.802 -20.381 13.684 1.00 91.75 455 ALA A CA 1
ATOM 3588 C C . ALA A 1 455 ? 5.638 -20.469 14.976 1.00 91.75 455 ALA A C 1
ATOM 3590 O O . ALA A 1 455 ? 6.732 -19.916 15.033 1.00 91.75 455 ALA A O 1
ATOM 3591 N N . PHE A 1 456 ? 5.199 -21.239 15.978 1.00 94.06 456 PHE A N 1
ATOM 3592 C CA . PHE A 1 456 ? 5.976 -21.500 17.195 1.00 94.06 456 PHE A CA 1
ATOM 3593 C C . PHE A 1 456 ? 7.314 -22.189 16.890 1.00 94.06 456 PHE A C 1
ATOM 3595 O O . PHE A 1 456 ? 8.362 -21.770 17.387 1.00 94.06 456 PHE A O 1
ATOM 3602 N N . VAL A 1 457 ? 7.295 -23.224 16.045 1.00 91.50 457 VAL A N 1
ATOM 3603 C CA . VAL A 1 457 ? 8.504 -23.953 15.627 1.00 91.50 457 VAL A CA 1
ATOM 3604 C C . VAL A 1 457 ? 9.446 -23.040 14.843 1.00 91.50 457 VAL A C 1
ATOM 3606 O O . VAL A 1 457 ? 10.646 -23.008 15.125 1.00 91.50 457 VAL A O 1
ATOM 3609 N N . TRP A 1 458 ? 8.911 -22.276 13.888 1.00 90.88 458 TRP A N 1
ATOM 3610 C CA . TRP A 1 458 ? 9.682 -21.312 13.106 1.00 90.88 458 TRP A CA 1
ATOM 3611 C C . TRP A 1 458 ? 10.306 -20.241 13.991 1.00 90.88 458 TRP A C 1
ATOM 3613 O O . TRP A 1 458 ? 11.494 -19.962 13.855 1.00 90.88 458 TRP A O 1
ATOM 3623 N N . TYR A 1 459 ? 9.558 -19.694 14.950 1.00 92.75 459 TYR A N 1
ATOM 3624 C CA . TYR A 1 459 ? 10.087 -18.664 15.835 1.00 92.75 459 TYR A CA 1
ATOM 3625 C C . TYR A 1 459 ? 11.168 -19.205 16.772 1.00 92.75 459 TYR A C 1
ATOM 3627 O O . TYR A 1 459 ? 12.189 -18.551 16.964 1.00 92.75 459 TYR A O 1
ATOM 3635 N N . LEU A 1 460 ? 11.019 -20.431 17.289 1.00 90.88 460 LEU A N 1
ATOM 3636 C CA . LEU A 1 460 ? 12.092 -21.096 18.033 1.00 90.88 460 LEU A CA 1
ATOM 3637 C C . LEU A 1 460 ? 13.372 -21.220 17.199 1.00 90.88 460 LEU A C 1
ATOM 3639 O O . LEU A 1 460 ? 14.449 -20.884 17.691 1.00 90.88 460 LEU A O 1
ATOM 3643 N N . PHE A 1 461 ? 13.261 -21.687 15.954 1.00 87.81 461 PHE A N 1
ATOM 3644 C CA . PHE A 1 461 ? 14.404 -21.830 15.051 1.00 87.81 461 PHE A CA 1
ATOM 3645 C C . PHE A 1 461 ? 15.039 -20.474 14.706 1.00 87.81 461 PHE A C 1
ATOM 3647 O O . PHE A 1 461 ? 16.258 -20.322 14.761 1.00 87.81 461 PHE A O 1
ATOM 3654 N N . PHE A 1 462 ? 14.217 -19.461 14.455 1.00 87.69 462 PHE A N 1
ATOM 3655 C CA . PHE A 1 462 ? 14.662 -18.096 14.201 1.00 87.69 462 PHE A CA 1
ATOM 3656 C C . PHE A 1 462 ? 15.416 -17.497 15.403 1.00 87.69 462 PHE A C 1
ATOM 3658 O O . PHE A 1 462 ? 16.533 -17.001 15.258 1.00 87.69 462 PHE A O 1
ATOM 3665 N N . LEU A 1 463 ? 14.878 -17.621 16.624 1.00 87.88 463 LEU A N 1
ATOM 3666 C CA . LEU A 1 463 ? 15.559 -17.179 17.850 1.00 87.88 463 LEU A CA 1
ATOM 3667 C C . LEU A 1 463 ? 16.858 -17.959 18.118 1.00 87.88 463 LEU A C 1
ATOM 3669 O O . LEU A 1 463 ? 17.796 -17.397 18.697 1.00 87.88 463 LEU A O 1
ATOM 3673 N N . GLN A 1 464 ? 16.921 -19.235 17.711 1.00 86.19 464 GLN A N 1
ATOM 3674 C CA . GLN A 1 464 ? 18.140 -20.050 17.769 1.00 86.19 464 GLN A CA 1
ATOM 3675 C C . GLN A 1 464 ? 19.212 -19.522 16.822 1.00 86.19 464 GLN A C 1
ATOM 3677 O O . GLN A 1 464 ? 20.354 -19.327 17.245 1.00 86.19 464 GLN A O 1
ATOM 3682 N N . GLN A 1 465 ? 18.845 -19.241 15.569 1.00 81.31 465 GLN A N 1
ATOM 3683 C CA . GLN A 1 465 ? 19.752 -18.652 14.586 1.00 81.31 465 GLN A CA 1
ATOM 3684 C C . GLN A 1 465 ? 20.290 -17.308 15.094 1.00 81.31 465 GLN A C 1
ATOM 3686 O O . GLN A 1 465 ? 21.503 -17.118 15.138 1.00 81.31 465 GLN A O 1
ATOM 3691 N N . LEU A 1 466 ? 19.419 -16.442 15.621 1.00 79.00 466 LEU A N 1
ATOM 3692 C CA . LEU A 1 466 ? 19.807 -15.157 16.216 1.00 79.00 466 LEU A CA 1
ATOM 3693 C C . LEU A 1 466 ? 20.568 -15.267 17.555 1.00 79.00 466 LEU A C 1
ATOM 3695 O O . LEU A 1 466 ? 21.061 -14.260 18.062 1.00 79.00 466 LEU A O 1
ATOM 3699 N N . GLN A 1 467 ? 20.679 -16.463 18.143 1.00 81.50 467 GLN A N 1
ATOM 3700 C CA . GLN A 1 467 ? 21.325 -16.718 19.440 1.00 81.50 467 GLN A CA 1
ATOM 3701 C C . GLN A 1 467 ? 20.738 -15.912 20.618 1.00 81.50 467 GLN A C 1
ATOM 3703 O O . GLN A 1 467 ? 21.450 -15.599 21.573 1.00 81.50 467 GLN A O 1
ATOM 3708 N N . VAL A 1 468 ? 19.436 -15.609 20.575 1.00 83.81 468 VAL A N 1
ATOM 3709 C CA . VAL A 1 468 ? 18.692 -14.908 21.650 1.00 83.81 468 VAL A CA 1
ATOM 3710 C C . VAL A 1 468 ? 17.664 -15.803 22.350 1.00 83.81 468 VAL A C 1
ATOM 3712 O O . VAL A 1 468 ? 16.907 -15.366 23.212 1.00 83.81 468 VAL A O 1
ATOM 3715 N N . GLN A 1 469 ? 17.670 -17.099 22.037 1.00 84.56 469 GLN A N 1
ATOM 3716 C CA . GLN A 1 469 ? 16.867 -18.132 22.704 1.00 84.56 469 GLN A CA 1
ATOM 3717 C C . GLN A 1 469 ? 17.045 -18.175 24.234 1.00 84.56 469 GLN A C 1
ATOM 3719 O O . GLN A 1 469 ? 16.225 -18.751 24.942 1.00 84.56 469 GLN A O 1
ATOM 3724 N N . SER A 1 470 ? 18.153 -17.641 24.762 1.00 84.62 470 SER A N 1
ATOM 3725 C CA . SER A 1 470 ? 18.420 -17.530 26.198 1.00 84.62 470 SER A CA 1
ATOM 3726 C C . SER A 1 470 ? 17.641 -16.397 26.853 1.00 84.62 470 SER A C 1
ATOM 3728 O O . SER A 1 470 ? 17.334 -16.520 28.037 1.00 84.62 470 SER A O 1
ATOM 3730 N N . ASP A 1 471 ? 17.312 -15.359 26.096 1.00 87.88 471 ASP A N 1
ATOM 3731 C CA . ASP A 1 471 ? 16.712 -14.111 26.565 1.00 87.88 471 ASP A CA 1
ATOM 3732 C C . ASP A 1 471 ? 15.184 -14.149 26.452 1.00 87.88 471 ASP A C 1
ATOM 3734 O O . ASP A 1 471 ? 14.487 -13.556 27.269 1.00 87.88 471 ASP A O 1
ATOM 3738 N N . VAL A 1 472 ? 14.662 -14.918 25.492 1.00 91.19 472 VAL A N 1
ATOM 3739 C CA . VAL A 1 472 ? 13.223 -15.079 25.253 1.00 91.19 472 VAL A CA 1
ATOM 3740 C C . VAL A 1 472 ? 12.808 -16.524 25.508 1.00 91.19 472 VAL A C 1
ATOM 3742 O O . VAL A 1 472 ? 13.452 -17.477 25.063 1.00 91.19 472 VAL A O 1
ATOM 3745 N N . ARG A 1 473 ? 11.718 -16.708 26.251 1.00 92.19 473 ARG A N 1
ATOM 3746 C CA . ARG A 1 473 ? 11.067 -17.996 26.503 1.00 92.19 473 ARG A CA 1
ATOM 3747 C C . ARG A 1 473 ? 9.757 -18.039 25.735 1.00 92.19 473 ARG A C 1
ATOM 3749 O O . ARG A 1 473 ? 9.008 -17.070 25.754 1.00 92.19 473 ARG A O 1
ATOM 3756 N N . LEU A 1 474 ? 9.489 -19.178 25.102 1.00 94.75 474 LEU A N 1
ATOM 3757 C CA . LEU A 1 474 ? 8.270 -19.412 24.338 1.00 94.75 474 LEU A CA 1
ATOM 3758 C C . LEU A 1 474 ? 7.430 -20.514 24.983 1.00 94.75 474 LEU A C 1
ATOM 3760 O O . LEU A 1 474 ? 7.976 -21.523 25.441 1.00 94.75 474 LEU A O 1
ATOM 3764 N N . GLY A 1 475 ? 6.115 -20.327 24.985 1.00 95.56 475 GLY A N 1
ATOM 3765 C CA . GLY A 1 475 ? 5.128 -21.346 25.333 1.00 95.56 475 GLY A CA 1
ATOM 3766 C C . GLY A 1 475 ? 4.042 -21.423 24.269 1.00 95.56 475 GLY A C 1
ATOM 3767 O O . GLY A 1 475 ? 3.622 -20.387 23.762 1.00 95.56 475 GLY A O 1
ATOM 3768 N N . LEU A 1 476 ? 3.604 -22.634 23.932 1.00 96.88 476 LEU A N 1
ATOM 3769 C CA . LEU A 1 476 ? 2.518 -22.905 22.994 1.00 96.88 476 LEU A CA 1
ATOM 3770 C C . LEU A 1 476 ? 1.345 -23.540 23.738 1.00 96.88 476 LEU A C 1
ATOM 3772 O O . LEU A 1 476 ? 1.529 -24.517 24.458 1.00 96.88 476 LEU A O 1
ATOM 3776 N N . VAL A 1 477 ? 0.133 -23.043 23.524 1.00 97.06 477 VAL A N 1
ATOM 3777 C CA . VAL A 1 477 ? -1.090 -23.673 24.028 1.00 97.06 477 VAL A CA 1
ATOM 3778 C C . VAL A 1 477 ? -1.994 -24.004 22.849 1.00 97.06 477 VAL A C 1
ATOM 3780 O O . VAL A 1 477 ? -2.278 -23.149 22.010 1.00 97.06 477 VAL A O 1
ATOM 3783 N N . LEU A 1 478 ? -2.431 -25.263 22.780 1.00 94.94 478 LEU A N 1
ATOM 3784 C CA . LEU A 1 478 ? -3.284 -25.789 21.713 1.00 94.94 478 LEU A CA 1
ATOM 3785 C C . LEU A 1 478 ? -4.639 -26.215 22.309 1.00 94.94 478 LEU A C 1
ATOM 3787 O O . LEU A 1 478 ? -4.825 -27.393 22.628 1.00 94.94 478 LEU A O 1
ATOM 3791 N N . PRO A 1 479 ? -5.574 -25.268 22.512 1.00 92.88 479 PRO A N 1
ATOM 3792 C CA . PRO A 1 479 ? -6.916 -25.569 22.969 1.00 92.88 479 PRO A CA 1
ATOM 3793 C C . PRO A 1 479 ? -7.659 -26.340 21.877 1.00 92.88 479 PRO A C 1
ATOM 3795 O O . PRO A 1 479 ? -7.713 -25.924 20.720 1.00 92.88 479 PRO A O 1
ATOM 3798 N N . GLU A 1 480 ? -8.240 -27.472 22.242 1.00 91.31 480 GLU A N 1
ATOM 3799 C CA . GLU A 1 480 ? -8.979 -28.357 21.355 1.00 91.31 480 GLU A CA 1
ATOM 3800 C C . GLU A 1 480 ? -10.113 -29.039 22.130 1.00 91.31 480 GLU A C 1
ATOM 3802 O O . GLU A 1 480 ? -9.995 -29.364 23.316 1.00 91.31 480 GLU A O 1
ATOM 3807 N N . ARG A 1 481 ? -11.227 -29.288 21.440 1.00 89.06 481 ARG A N 1
ATOM 3808 C CA . ARG A 1 481 ? -12.315 -30.120 21.957 1.00 89.06 481 ARG A CA 1
ATOM 3809 C C . ARG A 1 481 ? -12.056 -31.575 21.608 1.00 89.06 481 ARG A C 1
ATOM 3811 O O . ARG A 1 481 ? -11.598 -31.891 20.510 1.00 89.06 481 ARG A O 1
ATOM 3818 N N . ARG A 1 482 ? -12.387 -32.485 22.523 1.00 85.69 482 ARG A N 1
ATOM 3819 C CA . ARG A 1 482 ? -12.197 -33.926 22.319 1.00 85.69 482 ARG A CA 1
ATOM 3820 C C . ARG A 1 482 ? -12.802 -34.393 20.986 1.00 85.69 482 ARG A C 1
ATOM 3822 O O . ARG A 1 482 ? -14.010 -34.314 20.785 1.00 85.69 482 ARG A O 1
ATOM 3829 N N . GLY A 1 483 ? -11.954 -34.916 20.097 1.00 76.25 483 GLY A N 1
ATOM 3830 C CA . GLY A 1 483 ? -12.363 -35.414 18.777 1.00 76.25 483 GLY A CA 1
ATOM 3831 C C . GLY A 1 483 ? -12.816 -34.330 17.789 1.00 76.25 483 GLY A C 1
ATOM 3832 O O . GLY A 1 483 ? -13.419 -34.671 16.776 1.00 76.25 483 GLY A O 1
ATOM 3833 N N . GLY A 1 484 ? -12.570 -33.049 18.083 1.00 75.12 484 GLY A N 1
ATOM 3834 C CA . GLY A 1 484 ? -12.986 -31.912 17.259 1.00 75.12 484 GLY A CA 1
ATOM 3835 C C . GLY A 1 484 ? -14.489 -31.612 17.281 1.00 75.12 484 GLY A C 1
ATOM 3836 O O . GLY A 1 484 ? -14.942 -30.780 16.497 1.00 75.12 484 GLY A O 1
ATOM 3837 N N . ALA A 1 485 ? -15.263 -32.279 18.144 1.00 78.06 485 ALA A N 1
ATOM 3838 C CA . ALA A 1 485 ? -16.708 -32.088 18.256 1.00 78.06 485 ALA A CA 1
ATOM 3839 C C . ALA A 1 485 ? -17.050 -30.777 18.986 1.00 78.06 485 ALA A C 1
ATOM 3841 O O . ALA A 1 485 ? -16.370 -30.412 19.945 1.00 78.06 485 ALA A O 1
ATOM 3842 N N . GLU A 1 486 ? -18.105 -30.072 18.563 1.00 72.62 486 GLU A N 1
ATOM 3843 C CA . GLU A 1 486 ? -18.512 -28.791 19.171 1.00 72.62 486 GLU A CA 1
ATOM 3844 C C . GLU A 1 486 ? -18.960 -28.939 20.632 1.00 72.62 486 GLU A C 1
ATOM 3846 O O . GLU A 1 486 ? -18.652 -28.086 21.461 1.00 72.62 486 GLU A O 1
ATOM 3851 N N . ASP A 1 487 ? -19.592 -30.062 20.967 1.00 77.56 487 ASP A N 1
ATOM 3852 C CA . ASP A 1 487 ? -19.984 -30.473 22.320 1.00 77.56 487 ASP A CA 1
ATOM 3853 C C . ASP A 1 487 ? -18.887 -31.269 23.053 1.00 77.56 487 ASP A C 1
ATOM 3855 O O . ASP A 1 487 ? -19.059 -31.694 24.198 1.00 77.56 487 ASP A O 1
ATOM 3859 N N . GLY A 1 488 ? -17.734 -31.471 22.410 1.00 84.25 488 GLY A N 1
ATOM 3860 C CA . GLY A 1 488 ? -16.597 -32.159 23.001 1.00 84.25 488 GLY A CA 1
ATOM 3861 C C . GLY A 1 488 ? -16.040 -31.399 24.206 1.00 84.25 488 GLY A C 1
ATOM 3862 O O . GLY A 1 488 ? -15.929 -30.169 24.194 1.00 84.25 488 GLY A O 1
ATOM 3863 N N . GLN A 1 489 ? -15.638 -32.149 25.237 1.00 88.69 489 GLN A N 1
ATOM 3864 C CA . GLN A 1 489 ? -14.966 -31.597 26.415 1.00 88.69 489 GLN A CA 1
ATOM 3865 C C . GLN A 1 489 ? -13.664 -30.890 25.989 1.00 88.69 489 GLN A C 1
ATOM 3867 O O . GLN A 1 489 ? -12.858 -31.520 25.290 1.00 88.69 489 GLN A O 1
ATOM 3872 N N . PRO A 1 490 ? -13.455 -29.614 26.369 1.00 92.06 490 PRO A N 1
ATOM 3873 C CA . PRO A 1 490 ? -12.236 -28.892 26.036 1.00 92.06 490 PRO A CA 1
ATOM 3874 C C . PRO A 1 490 ? -11.072 -29.363 26.916 1.00 92.06 490 PRO A C 1
ATOM 3876 O O . PRO A 1 490 ? -11.262 -29.734 28.076 1.00 92.06 490 PRO A O 1
ATOM 3879 N N . ASN A 1 491 ? -9.862 -29.355 26.360 1.00 92.44 491 ASN A N 1
ATOM 3880 C CA . ASN A 1 491 ? -8.632 -29.596 27.122 1.00 92.44 491 ASN A CA 1
ATOM 3881 C C . ASN A 1 491 ? -8.171 -28.365 27.930 1.00 92.44 491 ASN A C 1
ATOM 3883 O O . ASN A 1 491 ? -7.463 -28.548 28.912 1.00 92.44 491 ASN A O 1
ATOM 3887 N N . ILE A 1 492 ? -8.587 -27.157 27.531 1.00 93.25 492 ILE A N 1
ATOM 3888 C CA . ILE A 1 492 ? -8.369 -25.878 28.221 1.00 93.25 492 ILE A CA 1
ATOM 3889 C C . ILE A 1 492 ? -9.736 -25.235 28.458 1.00 93.25 492 ILE A C 1
ATOM 3891 O O . ILE A 1 492 ? -10.469 -24.964 27.501 1.00 93.25 492 ILE A O 1
ATOM 3895 N N . TYR A 1 493 ? -10.097 -25.004 29.717 1.00 93.38 493 TYR A N 1
ATOM 3896 C CA . TYR A 1 493 ? -11.377 -24.381 30.077 1.00 93.38 493 TYR A CA 1
ATOM 3897 C C . TYR A 1 493 ? -11.322 -22.856 29.932 1.00 93.38 493 TYR A C 1
ATOM 3899 O O . TYR A 1 493 ? -10.247 -22.267 29.868 1.00 93.38 493 TYR A O 1
ATOM 3907 N N . GLU A 1 494 ? -12.489 -22.218 29.873 1.00 92.12 494 GLU A N 1
ATOM 3908 C CA . GLU A 1 494 ? -12.608 -20.763 29.721 1.00 92.12 494 GLU A CA 1
ATOM 3909 C C . GLU A 1 494 ? -11.912 -19.999 30.858 1.00 92.12 494 GLU A C 1
ATOM 3911 O O . GLU A 1 494 ? -11.155 -19.074 30.590 1.00 92.12 494 GLU A O 1
ATOM 3916 N N . GLU A 1 495 ? -12.073 -20.446 32.107 1.00 93.88 495 GLU A N 1
ATOM 3917 C CA . GLU A 1 495 ? -11.396 -19.868 33.279 1.00 93.88 495 GLU A CA 1
ATOM 3918 C C . GLU A 1 495 ? -9.866 -19.885 33.121 1.00 93.88 495 GLU A C 1
ATOM 3920 O O . GLU A 1 495 ? -9.203 -18.871 33.317 1.00 93.88 495 GLU A O 1
ATOM 3925 N N . GLU A 1 496 ? -9.306 -21.013 32.673 1.00 95.12 496 GLU A N 1
ATOM 3926 C CA . GLU A 1 496 ? -7.865 -21.160 32.439 1.00 95.12 496 GLU A CA 1
ATOM 3927 C C . GLU A 1 496 ? -7.386 -20.282 31.268 1.00 95.12 496 GLU A C 1
ATOM 3929 O O . GLU A 1 496 ? -6.291 -19.724 31.304 1.00 95.12 496 GLU A O 1
ATOM 3934 N N . PHE A 1 497 ? -8.209 -20.111 30.230 1.00 95.81 497 PHE A N 1
ATOM 3935 C CA . PHE A 1 497 ? -7.913 -19.194 29.129 1.00 95.81 497 PHE A CA 1
ATOM 3936 C C . PHE A 1 497 ? -7.882 -17.726 29.585 1.00 95.81 497 PHE A C 1
ATOM 3938 O O . PHE A 1 497 ? -6.958 -16.999 29.215 1.00 95.81 497 PHE A O 1
ATOM 3945 N N . ILE A 1 498 ? -8.842 -17.303 30.415 1.00 95.75 498 ILE A N 1
ATOM 3946 C CA . ILE A 1 498 ? -8.878 -15.953 31.000 1.00 95.75 498 ILE A CA 1
ATOM 3947 C C . ILE A 1 498 ? -7.658 -15.731 31.900 1.00 95.75 498 ILE A C 1
ATOM 3949 O O . ILE A 1 498 ? -6.985 -14.708 31.769 1.00 95.75 498 ILE A O 1
ATOM 3953 N N . ASP A 1 499 ? -7.305 -16.709 32.739 1.00 96.00 499 ASP A N 1
ATOM 3954 C CA . ASP A 1 499 ? -6.106 -16.637 33.581 1.00 96.00 499 ASP A CA 1
ATOM 3955 C C . ASP A 1 499 ? -4.830 -16.474 32.738 1.00 96.00 499 ASP A C 1
ATOM 3957 O O . ASP A 1 499 ? -3.948 -15.683 33.081 1.00 96.00 499 ASP A O 1
ATOM 3961 N N . HIS A 1 500 ? -4.729 -17.164 31.597 1.00 96.88 500 HIS A N 1
ATOM 3962 C CA . HIS A 1 500 ? -3.611 -16.979 30.670 1.00 96.88 500 HIS A CA 1
ATOM 3963 C C . HIS A 1 500 ? -3.551 -15.557 30.092 1.00 96.88 500 HIS A C 1
ATOM 3965 O O . HIS A 1 500 ? -2.463 -14.976 30.049 1.00 96.88 500 HIS A O 1
ATOM 3971 N N . LEU A 1 501 ? -4.688 -14.981 29.683 1.00 96.75 501 LEU A N 1
ATOM 3972 C CA . LEU A 1 501 ? -4.755 -13.595 29.201 1.00 96.75 501 LEU A CA 1
ATOM 3973 C C . LEU A 1 501 ? -4.338 -12.603 30.293 1.00 96.75 501 LEU A C 1
ATOM 3975 O O . LEU A 1 501 ? -3.498 -11.737 30.037 1.00 96.75 501 LEU A O 1
ATOM 3979 N N . ARG A 1 502 ? -4.855 -12.774 31.516 1.00 96.62 502 ARG A N 1
ATOM 3980 C CA . ARG A 1 502 ? -4.515 -11.938 32.676 1.00 96.62 502 ARG A CA 1
ATOM 3981 C C . ARG A 1 502 ? -3.015 -11.952 32.947 1.00 96.62 502 ARG A C 1
ATOM 3983 O O . ARG A 1 502 ? -2.389 -10.897 33.003 1.00 96.62 502 ARG A O 1
ATOM 3990 N N . ILE A 1 503 ? -2.413 -13.142 33.018 1.00 95.50 503 ILE A N 1
ATOM 3991 C CA . ILE A 1 503 ? -0.970 -13.302 33.247 1.00 95.50 503 ILE A CA 1
ATOM 3992 C C . ILE A 1 503 ? -0.153 -12.575 32.168 1.00 95.50 503 ILE A C 1
ATOM 3994 O O . ILE A 1 503 ? 0.862 -11.945 32.477 1.00 95.50 503 ILE A O 1
ATOM 3998 N N . VAL A 1 504 ? -0.559 -12.657 30.898 1.00 94.50 504 VAL A N 1
ATOM 3999 C CA . VAL A 1 504 ? 0.138 -11.989 29.787 1.00 94.50 504 VAL A CA 1
ATOM 4000 C C . VAL A 1 504 ? 0.060 -10.469 29.918 1.00 94.50 504 VAL A C 1
ATOM 4002 O O . VAL A 1 504 ? 1.099 -9.812 29.820 1.00 94.50 504 VAL A O 1
ATOM 4005 N N . VAL A 1 505 ? -1.133 -9.930 30.183 1.00 94.25 505 VAL A N 1
ATOM 4006 C CA . VAL A 1 505 ? -1.382 -8.488 30.338 1.00 94.25 505 VAL A CA 1
ATOM 4007 C C . VAL A 1 505 ? -0.619 -7.927 31.540 1.00 94.25 505 VAL A C 1
ATOM 4009 O O . VAL A 1 505 ? 0.135 -6.964 31.391 1.00 94.25 505 VAL A O 1
ATOM 4012 N N . GLU A 1 506 ? -0.709 -8.574 32.705 1.00 93.81 506 GLU A N 1
ATOM 4013 C CA . GLU A 1 506 ? -0.014 -8.154 33.932 1.00 93.81 506 GLU A CA 1
ATOM 4014 C C . GLU A 1 506 ? 1.514 -8.214 33.794 1.00 93.81 506 GLU A C 1
ATOM 4016 O O . GLU A 1 506 ? 2.232 -7.344 34.292 1.00 93.81 506 GLU A O 1
ATOM 4021 N N . SER A 1 507 ? 2.030 -9.235 33.102 1.00 92.94 507 SER A N 1
ATOM 4022 C CA . SER A 1 507 ? 3.474 -9.404 32.888 1.00 92.94 507 SER A CA 1
ATOM 4023 C C . SER A 1 507 ? 4.026 -8.612 31.703 1.00 92.94 507 SER A C 1
ATOM 4025 O O . SER A 1 507 ? 5.241 -8.632 31.492 1.00 92.94 507 SER A O 1
ATOM 4027 N N . LYS A 1 508 ? 3.165 -7.944 30.921 1.00 92.31 508 LYS A N 1
ATOM 4028 C CA . LYS A 1 508 ? 3.512 -7.306 29.638 1.00 92.31 508 LYS A CA 1
ATOM 4029 C C . LYS A 1 508 ? 4.250 -8.258 28.685 1.00 92.31 508 LYS A C 1
ATOM 4031 O O . LYS A 1 508 ? 5.162 -7.858 27.958 1.00 92.31 508 LYS A O 1
ATOM 4036 N N . SER A 1 509 ? 3.881 -9.538 28.721 1.00 95.56 509 SER A N 1
ATOM 4037 C CA . SER A 1 509 ? 4.370 -10.543 27.771 1.00 95.56 509 SER A CA 1
ATOM 4038 C C . SER A 1 509 ? 3.674 -10.359 26.419 1.00 95.56 509 SER A C 1
ATOM 4040 O O . SER A 1 509 ? 2.613 -9.744 26.338 1.00 95.56 509 SER A O 1
ATOM 4042 N N . VAL A 1 510 ? 4.245 -10.901 25.342 1.00 97.00 510 VAL A N 1
ATOM 4043 C CA . VAL A 1 510 ? 3.642 -10.788 24.004 1.00 97.00 510 VAL A CA 1
ATOM 4044 C C . VAL A 1 510 ? 2.942 -12.098 23.658 1.00 97.00 510 VAL A C 1
ATOM 4046 O O . VAL A 1 510 ? 3.579 -13.151 23.635 1.00 97.00 510 VAL A O 1
ATOM 4049 N N . MET A 1 511 ? 1.638 -12.047 23.384 1.00 97.75 511 MET A N 1
ATOM 4050 C CA . MET A 1 511 ? 0.832 -13.218 23.026 1.00 97.75 511 MET A CA 1
ATOM 4051 C C . MET A 1 511 ? 0.281 -13.086 21.610 1.00 97.75 511 MET A C 1
ATOM 4053 O O . MET A 1 511 ? -0.488 -12.171 21.326 1.00 97.75 511 MET A O 1
ATOM 4057 N N . LEU A 1 512 ? 0.658 -14.030 20.748 1.00 98.00 512 LEU A N 1
ATOM 4058 C CA . LEU A 1 512 ? 0.126 -14.186 19.398 1.00 98.00 512 LEU A CA 1
ATOM 4059 C C . LEU A 1 512 ? -0.957 -15.267 19.424 1.00 98.00 512 LEU A C 1
ATOM 4061 O O . LEU A 1 512 ? -0.668 -16.433 19.712 1.00 98.00 512 LEU A O 1
ATOM 4065 N N . ILE A 1 513 ? -2.193 -14.878 19.122 1.00 97.62 513 ILE A N 1
ATOM 4066 C CA . ILE A 1 513 ? -3.367 -15.752 19.144 1.00 97.62 513 ILE A CA 1
ATOM 4067 C C . ILE A 1 513 ? -3.841 -16.048 17.723 1.00 97.62 513 ILE A C 1
ATOM 4069 O O . ILE A 1 513 ? -3.985 -15.137 16.911 1.00 97.62 513 ILE A O 1
ATOM 4073 N N . GLY A 1 514 ? -4.057 -17.328 17.421 1.00 96.75 514 GLY A N 1
ATOM 4074 C CA . GLY A 1 514 ? -4.706 -17.788 16.201 1.00 96.75 514 GLY A CA 1
ATOM 4075 C C . GLY A 1 514 ? -6.159 -18.154 16.481 1.00 96.75 514 GLY A C 1
ATOM 4076 O O . GLY A 1 514 ? -6.464 -18.781 17.495 1.00 96.75 514 GLY A O 1
ATOM 4077 N N . PHE A 1 515 ? -7.068 -17.782 15.586 1.00 95.06 515 PHE A N 1
ATOM 4078 C CA . PHE A 1 515 ? -8.499 -18.017 15.775 1.00 95.06 515 PHE A CA 1
ATOM 4079 C C . PHE A 1 515 ? -9.247 -18.165 14.449 1.00 95.06 515 PHE A C 1
ATOM 4081 O O . PHE A 1 515 ? -8.765 -17.814 13.368 1.00 95.06 515 PHE A O 1
ATOM 4088 N N . ASN A 1 516 ? -10.468 -18.683 14.545 1.00 93.50 516 ASN A N 1
ATOM 4089 C CA . ASN A 1 516 ? -11.437 -18.694 13.463 1.00 93.50 516 ASN A CA 1
ATOM 4090 C C . ASN A 1 516 ? -11.991 -17.280 13.243 1.00 93.50 516 ASN A C 1
ATOM 4092 O O . ASN A 1 516 ? -12.786 -16.797 14.051 1.00 93.50 516 ASN A O 1
ATOM 4096 N N . LEU A 1 517 ? -11.607 -16.653 12.131 1.00 90.00 517 LEU A N 1
ATOM 4097 C CA . LEU A 1 517 ? -12.019 -15.297 11.761 1.00 90.00 517 LEU A CA 1
ATOM 4098 C C . LEU A 1 517 ? -13.540 -15.126 11.767 1.00 90.00 517 LEU A C 1
ATOM 4100 O O . LEU A 1 517 ? -14.058 -14.161 12.320 1.00 90.00 517 LEU A O 1
ATOM 4104 N N . ASN A 1 518 ? -14.244 -16.091 11.176 1.00 88.19 518 ASN A N 1
ATOM 4105 C CA . ASN A 1 518 ? -15.687 -16.020 11.012 1.00 88.19 518 ASN A CA 1
ATOM 4106 C C . ASN A 1 518 ? -16.399 -16.027 12.374 1.00 88.19 518 ASN A C 1
ATOM 4108 O O . ASN A 1 518 ? -17.339 -15.270 12.586 1.00 88.19 518 ASN A O 1
ATOM 4112 N N . ARG A 1 519 ? -15.919 -16.850 13.319 1.00 87.75 519 ARG A N 1
ATOM 4113 C CA . ARG A 1 519 ? -16.456 -16.898 14.690 1.00 87.75 519 ARG A CA 1
ATOM 4114 C C . ARG A 1 519 ? -16.088 -15.657 15.497 1.00 87.75 519 ARG A C 1
ATOM 4116 O O . ARG A 1 519 ? -16.932 -15.146 16.217 1.00 87.75 519 ARG A O 1
ATOM 4123 N N . ALA A 1 520 ? -14.852 -15.175 15.374 1.00 87.00 520 ALA A N 1
ATOM 4124 C CA . ALA A 1 520 ? -14.378 -14.005 16.111 1.00 87.00 520 ALA A CA 1
ATOM 4125 C C . ALA A 1 520 ? -15.156 -12.730 15.745 1.00 87.00 520 ALA A C 1
ATOM 4127 O O . ALA A 1 520 ? -15.519 -11.962 16.632 1.00 87.00 520 ALA A O 1
ATOM 4128 N N . LEU A 1 521 ? -15.450 -12.540 14.455 1.00 81.19 521 LEU A N 1
ATOM 4129 C CA . LEU A 1 521 ? -16.174 -11.372 13.942 1.00 81.19 521 LEU A CA 1
ATOM 4130 C C . LEU A 1 521 ? -17.691 -11.590 13.816 1.00 81.19 521 LEU A C 1
ATOM 4132 O O . LEU A 1 521 ? -18.399 -10.682 13.401 1.00 81.19 521 LEU A O 1
ATOM 4136 N N . ASN A 1 522 ? -18.190 -12.782 14.159 1.00 82.12 522 ASN A N 1
ATOM 4137 C CA . ASN A 1 522 ? -19.590 -13.194 14.005 1.00 82.12 522 ASN A CA 1
ATOM 4138 C C . ASN A 1 522 ? -20.165 -13.021 12.576 1.00 82.12 522 ASN A C 1
ATOM 4140 O O . ASN A 1 522 ? -21.368 -12.872 12.370 1.00 82.12 522 ASN A O 1
ATOM 4144 N N . VAL A 1 523 ? -19.303 -13.066 11.558 1.00 80.56 523 VAL A N 1
ATOM 4145 C CA . VAL A 1 523 ? -19.682 -12.897 10.151 1.00 80.56 523 VAL A CA 1
ATOM 4146 C C . VAL A 1 523 ? -18.897 -13.861 9.280 1.00 80.56 523 VAL A C 1
ATOM 4148 O O . VAL A 1 523 ? -17.695 -14.065 9.452 1.00 80.56 523 VAL A O 1
ATOM 4151 N N . ARG A 1 524 ? -19.568 -14.465 8.300 1.00 82.69 524 ARG A N 1
ATOM 4152 C CA . ARG A 1 524 ? -18.942 -15.358 7.323 1.00 82.69 524 ARG A CA 1
ATOM 4153 C C . ARG A 1 524 ? -18.164 -14.559 6.272 1.00 82.69 524 ARG A C 1
ATOM 4155 O O . ARG A 1 524 ? -18.644 -14.322 5.170 1.00 82.69 524 ARG A O 1
ATOM 4162 N N . ILE A 1 525 ? -16.942 -14.183 6.636 1.00 80.12 525 ILE A N 1
ATOM 4163 C CA . ILE A 1 525 ? -16.009 -13.401 5.808 1.00 80.12 525 ILE A CA 1
ATOM 4164 C C . ILE A 1 525 ? -15.175 -14.295 4.881 1.00 80.12 525 ILE A C 1
ATOM 4166 O O . ILE A 1 525 ? -14.812 -13.920 3.769 1.00 80.12 525 ILE A O 1
ATOM 4170 N N . SER A 1 526 ? -14.820 -15.494 5.342 1.00 82.50 526 SER A N 1
ATOM 4171 C CA . SER A 1 526 ? -13.973 -16.426 4.599 1.00 82.50 526 SER A CA 1
ATOM 4172 C C . SER A 1 526 ? -14.701 -17.741 4.351 1.00 82.50 526 SER A C 1
ATOM 4174 O O . SER A 1 526 ? -15.018 -18.466 5.290 1.00 82.50 526 SER A O 1
ATOM 4176 N N . GLU A 1 527 ? -14.848 -18.104 3.077 1.00 83.12 527 GLU A N 1
ATOM 4177 C CA . GLU A 1 527 ? -15.407 -19.391 2.627 1.00 83.12 527 GLU A CA 1
ATOM 4178 C C . GLU A 1 527 ? -14.424 -20.568 2.748 1.00 83.12 527 GLU A C 1
ATOM 4180 O O . GLU A 1 527 ? -14.768 -21.720 2.481 1.00 83.12 527 GLU A O 1
ATOM 4185 N N . ARG A 1 528 ? -13.172 -20.301 3.144 1.00 83.69 528 ARG A N 1
ATOM 4186 C CA . ARG A 1 528 ? -12.171 -21.350 3.372 1.00 83.69 528 ARG A CA 1
ATOM 4187 C C . ARG A 1 528 ? -12.670 -22.338 4.427 1.00 83.69 528 ARG A C 1
ATOM 4189 O O . ARG A 1 528 ? -13.214 -21.932 5.451 1.00 83.69 528 ARG A O 1
ATOM 4196 N N . LYS A 1 529 ? -12.367 -23.626 4.225 1.00 83.19 529 LYS A N 1
ATOM 4197 C CA . LYS A 1 529 ? -12.630 -24.701 5.202 1.00 83.19 529 LYS A CA 1
ATOM 4198 C C . LYS A 1 529 ? -12.065 -24.369 6.589 1.00 83.19 529 LYS A C 1
ATOM 4200 O O . LYS A 1 529 ? -12.658 -24.721 7.605 1.00 83.19 529 LYS A O 1
ATOM 4205 N N . GLU A 1 530 ? -10.923 -23.687 6.614 1.00 86.62 530 GLU A N 1
ATOM 4206 C CA . GLU A 1 530 ? -10.244 -23.235 7.824 1.00 86.62 530 GLU A CA 1
ATOM 4207 C C . GLU A 1 530 ? -9.963 -21.728 7.716 1.00 86.62 530 GLU A C 1
ATOM 4209 O O . GLU A 1 530 ? -8.941 -21.323 7.161 1.00 86.62 530 GLU A O 1
ATOM 4214 N N . PRO A 1 531 ? -10.876 -20.863 8.192 1.00 89.06 531 PRO A N 1
ATOM 4215 C CA . PRO A 1 531 ? -10.724 -19.412 8.115 1.00 89.06 531 PRO A CA 1
ATOM 4216 C C . PRO A 1 531 ? -9.785 -18.905 9.224 1.00 89.06 531 PRO A C 1
ATOM 4218 O O . PRO A 1 531 ? -10.189 -18.121 10.079 1.00 89.06 531 PRO A O 1
ATOM 4221 N N . ALA A 1 532 ? -8.540 -19.389 9.242 1.00 92.75 532 ALA A N 1
ATOM 4222 C CA . ALA A 1 532 ? -7.560 -19.013 10.255 1.00 92.75 532 ALA A CA 1
ATOM 4223 C C . ALA A 1 532 ? -7.105 -17.561 10.071 1.00 92.75 532 ALA A C 1
ATOM 4225 O O . ALA A 1 532 ? -6.761 -17.151 8.952 1.00 92.75 532 ALA A O 1
ATOM 4226 N N . HIS A 1 533 ? -7.064 -16.827 11.180 1.00 94.50 533 HIS A N 1
ATOM 4227 C CA . HIS A 1 533 ? -6.512 -15.481 11.294 1.00 94.50 533 HIS A CA 1
ATOM 4228 C C . HIS A 1 533 ? -5.758 -15.317 12.618 1.00 94.50 533 HIS A C 1
ATOM 4230 O O . HIS A 1 533 ? -5.801 -16.214 13.461 1.00 94.50 533 HIS A O 1
ATOM 4236 N N . PHE A 1 534 ? -4.990 -14.236 12.746 1.00 95.81 534 PHE A N 1
ATOM 4237 C CA . PHE A 1 534 ? -4.026 -14.038 13.826 1.00 95.81 534 PHE A CA 1
ATOM 4238 C C . PHE A 1 534 ? -4.079 -12.603 14.349 1.00 95.81 534 PHE A C 1
ATOM 4240 O O . PHE A 1 534 ? -4.314 -11.677 13.580 1.00 95.81 534 PHE A O 1
ATOM 4247 N N . ALA A 1 535 ? -3.824 -12.423 15.643 1.00 96.31 5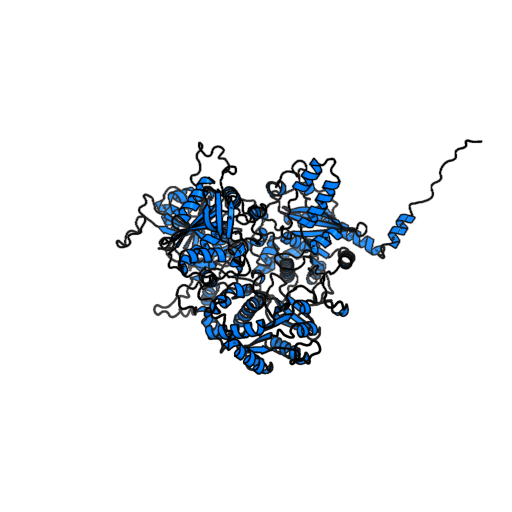35 ALA A N 1
ATOM 4248 C CA . ALA A 1 535 ? -3.732 -11.110 16.278 1.00 96.31 535 ALA A CA 1
ATOM 4249 C C . ALA A 1 535 ? -2.791 -11.142 17.492 1.00 96.31 535 ALA A C 1
ATOM 4251 O O . ALA A 1 535 ? -2.491 -12.213 18.028 1.00 96.31 535 ALA A O 1
ATOM 4252 N N . ILE A 1 536 ? -2.338 -9.973 17.942 1.00 97.06 536 ILE A N 1
ATOM 4253 C CA . ILE A 1 536 ? -1.605 -9.815 19.204 1.00 97.06 536 ILE A CA 1
ATOM 4254 C C . ILE A 1 536 ? -2.575 -9.366 20.295 1.00 97.06 536 ILE A C 1
ATOM 4256 O O . ILE A 1 536 ? -3.342 -8.431 20.092 1.00 97.06 536 ILE A O 1
ATOM 4260 N N . VAL A 1 537 ? -2.532 -9.996 21.467 1.00 97.19 537 VAL A N 1
ATOM 4261 C CA . VAL A 1 537 ? -3.291 -9.520 22.634 1.00 97.19 537 VAL A CA 1
ATOM 4262 C C . VAL A 1 537 ? -2.631 -8.255 23.175 1.00 97.19 537 VAL A C 1
ATOM 4264 O O . VAL A 1 537 ? -1.448 -8.283 23.521 1.00 97.19 537 VAL A O 1
ATOM 4267 N N . ILE A 1 538 ? -3.392 -7.160 23.254 1.00 94.94 538 ILE A N 1
ATOM 4268 C CA . ILE A 1 538 ? -2.889 -5.863 23.729 1.00 94.94 538 ILE A CA 1
ATOM 4269 C C . ILE A 1 538 ? -3.650 -5.312 24.934 1.00 94.94 538 ILE A C 1
ATOM 4271 O O . ILE A 1 538 ? -3.147 -4.402 25.574 1.00 94.94 538 ILE A O 1
ATOM 4275 N N . GLY A 1 539 ? -4.816 -5.849 25.289 1.00 93.62 539 GLY A N 1
ATOM 4276 C CA . GLY A 1 539 ? -5.559 -5.390 26.463 1.00 93.62 539 GLY A CA 1
ATOM 4277 C C . GLY A 1 539 ? -6.633 -6.378 26.900 1.00 93.62 539 GLY A C 1
ATOM 4278 O O . GLY A 1 539 ? -7.094 -7.198 26.104 1.00 93.62 539 GLY A O 1
ATOM 4279 N N . LEU A 1 540 ? -7.024 -6.291 28.168 1.00 94.56 540 LEU A N 1
ATOM 4280 C CA . LEU A 1 540 ? -8.062 -7.110 28.788 1.00 94.56 540 LEU A CA 1
ATOM 4281 C C . LEU A 1 540 ? -8.867 -6.236 29.752 1.00 94.56 540 LEU A C 1
ATOM 4283 O O . LEU A 1 540 ? -8.285 -5.580 30.612 1.00 94.56 540 LEU A O 1
ATOM 4287 N N . ASP A 1 541 ? -10.186 -6.264 29.611 1.00 90.69 541 ASP A N 1
ATOM 4288 C CA . ASP A 1 541 ? -11.140 -5.677 30.546 1.00 90.69 541 ASP A CA 1
ATOM 4289 C C . ASP A 1 541 ? -12.091 -6.784 31.000 1.00 90.69 541 ASP A C 1
ATOM 4291 O O . ASP A 1 541 ? -13.020 -7.178 30.292 1.00 90.69 541 ASP A O 1
ATOM 4295 N N . GLU A 1 542 ? -11.808 -7.349 32.169 1.00 88.81 542 GLU A N 1
ATOM 4296 C CA . GLU A 1 542 ? -12.585 -8.465 32.706 1.00 88.81 542 GLU A CA 1
ATOM 4297 C C . GLU A 1 542 ? -13.962 -8.036 33.208 1.00 88.81 542 GLU A C 1
ATOM 4299 O O . GLU A 1 542 ? -14.894 -8.835 33.157 1.00 88.81 542 GLU A O 1
ATOM 4304 N N . GLU A 1 543 ? -14.108 -6.786 33.659 1.00 86.50 543 GLU A N 1
ATOM 4305 C CA . GLU A 1 543 ? -15.382 -6.269 34.165 1.00 86.50 543 GLU A CA 1
ATOM 4306 C C . GLU A 1 543 ? -16.409 -6.178 33.040 1.00 86.50 543 GLU A C 1
ATOM 4308 O O . GLU A 1 543 ? -17.568 -6.559 33.215 1.00 86.50 543 GLU A O 1
ATOM 4313 N N . ARG A 1 544 ? -15.965 -5.719 31.866 1.00 84.81 544 ARG A N 1
ATOM 4314 C CA . ARG A 1 544 ? -16.796 -5.642 30.661 1.00 84.81 544 ARG A CA 1
ATOM 4315 C C . ARG A 1 544 ? -16.775 -6.924 29.830 1.00 84.81 544 ARG A C 1
ATOM 4317 O O . ARG A 1 544 ? -17.564 -7.051 28.898 1.00 84.81 544 ARG A O 1
ATOM 4324 N N . GLY A 1 545 ? -15.889 -7.868 30.144 1.00 88.31 545 GLY A N 1
ATOM 4325 C CA . GLY A 1 545 ? -15.763 -9.139 29.433 1.00 88.31 545 GLY A CA 1
ATOM 4326 C C . GLY A 1 545 ? -15.118 -9.015 28.047 1.00 88.31 545 GLY A C 1
ATOM 4327 O O . GLY A 1 545 ? -15.510 -9.726 27.121 1.00 88.31 545 GLY A O 1
ATOM 4328 N N . ILE A 1 546 ? -14.154 -8.107 27.880 1.00 88.56 546 ILE A N 1
ATOM 4329 C CA . ILE A 1 546 ? -13.599 -7.684 26.587 1.00 88.56 546 ILE A CA 1
ATOM 4330 C C . ILE A 1 546 ? -12.105 -7.987 26.502 1.00 88.56 546 ILE A C 1
ATOM 4332 O O . ILE A 1 546 ? -11.339 -7.699 27.419 1.00 88.56 546 ILE A O 1
ATOM 4336 N N . VAL A 1 547 ? -11.662 -8.449 25.334 1.00 92.00 547 VAL A N 1
ATOM 4337 C CA . VAL A 1 547 ? -10.244 -8.480 24.956 1.00 92.00 547 VAL A CA 1
ATOM 4338 C C . VAL A 1 547 ? -9.992 -7.509 23.819 1.00 92.00 547 VAL A C 1
ATOM 4340 O O . VAL A 1 547 ? -10.720 -7.503 22.823 1.00 92.00 547 VAL A O 1
ATOM 4343 N N . ARG A 1 548 ? -8.920 -6.726 23.940 1.00 92.75 548 ARG A N 1
ATOM 4344 C CA . ARG A 1 548 ? -8.417 -5.887 22.856 1.00 92.75 548 ARG A CA 1
ATOM 4345 C C . ARG A 1 548 ? -7.273 -6.586 22.135 1.00 92.75 548 ARG A C 1
ATOM 4347 O O . ARG A 1 548 ? -6.279 -6.976 22.753 1.00 92.75 548 ARG A O 1
ATOM 4354 N N . LEU A 1 549 ? -7.410 -6.720 20.822 1.00 93.94 549 LEU A N 1
ATOM 4355 C CA . LEU A 1 549 ? -6.428 -7.345 19.944 1.00 93.94 549 LEU A CA 1
ATOM 4356 C C . LEU A 1 549 ? -5.872 -6.324 18.948 1.00 93.94 549 LEU A C 1
ATOM 4358 O O . LEU A 1 549 ? -6.618 -5.480 18.463 1.00 93.94 549 LEU A O 1
ATOM 4362 N N . ALA A 1 550 ? -4.587 -6.418 18.619 1.00 93.62 550 ALA A N 1
ATOM 4363 C CA . ALA A 1 550 ? -3.987 -5.748 17.470 1.00 93.62 550 ALA A CA 1
ATOM 4364 C C . ALA A 1 550 ? -3.950 -6.709 16.281 1.00 93.62 550 ALA A C 1
ATOM 4366 O O . ALA A 1 550 ? -3.411 -7.816 16.396 1.00 93.62 550 ALA A O 1
ATOM 4367 N N . ASP A 1 551 ? -4.532 -6.301 15.159 1.00 93.25 551 ASP A N 1
ATOM 4368 C CA . ASP A 1 551 ? -4.617 -7.146 13.973 1.00 93.25 551 ASP A CA 1
ATOM 4369 C C . ASP A 1 551 ? -3.270 -7.248 13.256 1.00 93.25 551 ASP A C 1
ATOM 4371 O O . ASP A 1 551 ? -2.503 -6.288 13.207 1.00 93.25 551 ASP A O 1
ATOM 4375 N N . VAL A 1 552 ? -2.981 -8.412 12.671 1.00 91.94 552 VAL A N 1
ATOM 4376 C CA . VAL A 1 552 ? -1.734 -8.615 11.913 1.00 91.94 552 VAL A CA 1
ATOM 4377 C C . VAL A 1 552 ? -1.828 -8.212 10.444 1.00 91.94 552 VAL A C 1
ATOM 4379 O O . VAL A 1 552 ? -0.806 -8.103 9.776 1.00 91.94 552 VAL A O 1
ATOM 4382 N N . ASN A 1 553 ? -3.038 -8.021 9.922 1.00 88.75 553 ASN A N 1
ATOM 4383 C CA . ASN A 1 553 ? -3.347 -7.644 8.546 1.00 88.75 553 ASN A CA 1
ATOM 4384 C C . ASN A 1 553 ? -4.229 -6.381 8.533 1.00 88.75 553 ASN A C 1
ATOM 4386 O O . ASN A 1 553 ? -5.358 -6.374 8.036 1.00 88.75 553 ASN A O 1
ATOM 4390 N N . VAL A 1 554 ? -3.655 -5.300 9.064 1.00 85.94 554 VAL A N 1
ATOM 4391 C CA . VAL A 1 554 ? -4.239 -3.951 9.194 1.00 85.94 554 VAL A CA 1
ATOM 4392 C C . VAL A 1 554 ? -4.635 -3.324 7.853 1.00 85.94 554 VAL A C 1
ATOM 4394 O O . VAL A 1 554 ? -5.411 -2.387 7.800 1.00 85.94 554 VAL A O 1
ATOM 4397 N N . LYS A 1 555 ? -4.107 -3.812 6.730 1.00 84.19 555 LYS A N 1
ATOM 4398 C CA . LYS A 1 555 ? -4.536 -3.325 5.414 1.00 84.19 555 LYS A CA 1
ATOM 4399 C C . LYS A 1 555 ? -5.854 -3.960 4.959 1.00 84.19 555 LYS A C 1
ATOM 4401 O O . LYS A 1 555 ? -6.577 -3.401 4.142 1.00 84.19 555 LYS A O 1
ATOM 4406 N N . ARG A 1 556 ? -6.154 -5.171 5.437 1.00 85.50 556 ARG A N 1
ATOM 4407 C CA . ARG A 1 556 ? -7.394 -5.886 5.115 1.00 85.50 556 ARG A CA 1
ATOM 4408 C C . ARG A 1 556 ? -8.488 -5.590 6.130 1.00 85.50 556 ARG A C 1
ATOM 4410 O O . ARG A 1 556 ? -9.634 -5.390 5.744 1.00 85.50 556 ARG A O 1
ATOM 4417 N N . PHE A 1 557 ? -8.130 -5.643 7.404 1.00 86.56 557 PHE A N 1
ATOM 4418 C CA . PHE A 1 557 ? -8.989 -5.330 8.539 1.00 86.56 557 PHE A CA 1
ATOM 4419 C C . PHE A 1 557 ? -8.495 -4.040 9.185 1.00 86.56 557 PHE A C 1
ATOM 4421 O O . PHE A 1 557 ? -7.718 -3.335 8.582 1.00 86.56 557 PHE A O 1
ATOM 4428 N N . ARG A 1 558 ? -8.933 -3.716 10.395 1.00 86.56 558 ARG A N 1
ATOM 4429 C CA . ARG A 1 558 ? -8.520 -2.511 11.139 1.00 86.56 558 ARG A CA 1
ATOM 4430 C C . ARG A 1 558 ? -7.368 -2.782 12.113 1.00 86.56 558 ARG A C 1
ATOM 4432 O O . ARG A 1 558 ? -7.182 -3.938 12.507 1.00 86.56 558 ARG A O 1
ATOM 4439 N N . LYS A 1 559 ? -6.693 -1.730 12.591 1.00 87.50 559 LYS A N 1
ATOM 4440 C CA . LYS A 1 559 ? -5.563 -1.786 13.546 1.00 87.50 559 LYS A CA 1
ATOM 4441 C C . LYS A 1 559 ? -5.866 -2.577 14.815 1.00 87.50 559 LYS A C 1
ATOM 4443 O O . LYS A 1 559 ? -5.076 -3.432 15.214 1.00 87.50 559 LYS A O 1
ATOM 4448 N N . THR A 1 560 ? -6.988 -2.287 15.477 1.00 89.06 560 THR A N 1
ATOM 4449 C CA . THR A 1 560 ? -7.347 -2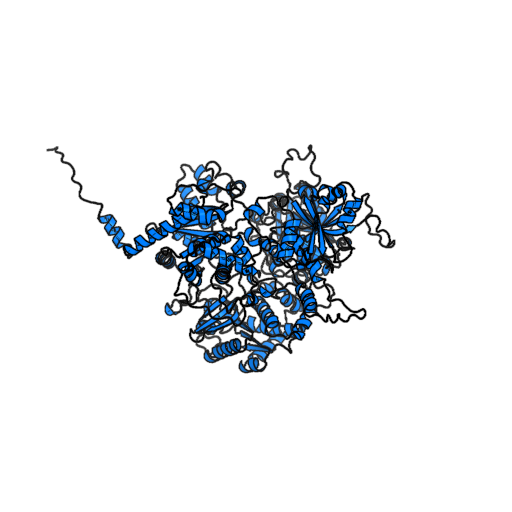.947 16.744 1.00 89.06 560 THR A CA 1
ATOM 4450 C C . THR A 1 560 ? -8.794 -3.391 16.789 1.00 89.06 560 THR A C 1
ATOM 4452 O O . THR A 1 560 ? -9.664 -2.698 16.269 1.00 89.06 560 THR A O 1
ATOM 4455 N N . TRP A 1 561 ? -9.044 -4.537 17.415 1.00 87.44 561 TRP A N 1
ATOM 4456 C CA . TRP A 1 561 ? -10.363 -5.141 17.574 1.00 87.44 561 TRP A CA 1
ATOM 4457 C C . TRP A 1 561 ? -10.706 -5.260 19.049 1.00 87.44 561 TRP A C 1
ATOM 4459 O O . TRP A 1 561 ? -9.827 -5.552 19.864 1.00 87.44 561 TRP A O 1
ATOM 4469 N N . HIS A 1 562 ? -11.985 -5.129 19.369 1.00 87.62 562 HIS A N 1
ATOM 4470 C CA . HIS A 1 562 ? -12.506 -5.422 20.693 1.00 87.62 562 HIS A CA 1
ATOM 4471 C C . HIS A 1 562 ? -13.483 -6.596 20.606 1.00 87.62 562 HIS A C 1
ATOM 4473 O O . HIS A 1 562 ? -14.547 -6.495 20.002 1.00 87.62 562 HIS A O 1
ATOM 4479 N N . ILE A 1 563 ? -13.102 -7.734 21.186 1.00 87.75 563 ILE A N 1
ATOM 4480 C CA . ILE A 1 563 ? -13.853 -8.988 21.065 1.00 87.75 563 ILE A CA 1
ATOM 4481 C C . ILE A 1 563 ? -14.327 -9.444 22.450 1.00 87.75 563 ILE A C 1
ATOM 4483 O O . ILE A 1 563 ? -13.515 -9.461 23.380 1.00 87.75 563 ILE A O 1
ATOM 4487 N N . PRO A 1 564 ? -15.597 -9.873 22.595 1.00 89.06 564 PRO A N 1
ATOM 4488 C CA . PRO A 1 564 ? -16.066 -10.531 23.811 1.00 89.06 564 PRO A CA 1
ATOM 4489 C C . PRO A 1 564 ? -15.219 -11.763 24.167 1.00 89.06 564 PRO A C 1
ATOM 4491 O O . PRO A 1 564 ? -14.935 -12.606 23.309 1.00 89.06 564 PRO A O 1
ATOM 4494 N N . LEU A 1 565 ? -14.847 -11.901 25.441 1.00 90.62 565 LEU A N 1
ATOM 4495 C CA . LEU A 1 565 ? -13.976 -12.971 25.948 1.00 90.62 565 LEU A CA 1
ATOM 4496 C C . LEU A 1 565 ? -14.447 -14.366 25.527 1.00 90.62 565 LEU A C 1
ATOM 4498 O O . LEU A 1 565 ? -13.674 -15.147 24.963 1.00 90.62 565 LEU A O 1
ATOM 4502 N N . GLN A 1 566 ? -15.733 -14.647 25.733 1.00 89.00 566 GLN A N 1
ATOM 4503 C CA . GLN A 1 566 ? -16.339 -15.939 25.420 1.00 89.00 566 GLN A CA 1
ATOM 4504 C C . GLN A 1 566 ? -16.279 -16.255 23.916 1.00 89.00 566 GLN A C 1
ATOM 4506 O O . GLN A 1 566 ? -15.995 -17.388 23.506 1.00 89.00 566 GLN A O 1
ATOM 4511 N N . ARG A 1 567 ? -16.488 -15.242 23.064 1.00 90.00 567 ARG A N 1
ATOM 4512 C CA . ARG A 1 567 ? -16.390 -15.383 21.605 1.00 90.00 567 ARG A CA 1
ATOM 4513 C C . ARG A 1 567 ? -14.960 -15.680 21.178 1.00 90.00 567 ARG A C 1
ATOM 4515 O O . ARG A 1 567 ? -14.743 -16.590 20.375 1.00 90.00 567 ARG A O 1
ATOM 4522 N N . LEU A 1 568 ? -13.983 -14.967 21.740 1.00 93.00 568 LEU A N 1
ATOM 4523 C CA . LEU A 1 568 ? -12.572 -15.206 21.448 1.00 93.00 568 LEU A CA 1
ATOM 4524 C C . LEU A 1 568 ? -12.136 -16.611 21.886 1.00 93.00 568 LEU A C 1
ATOM 4526 O O . LEU A 1 568 ? -11.488 -17.316 21.107 1.00 93.00 568 LEU A O 1
ATOM 4530 N N . TYR A 1 569 ? -12.537 -17.054 23.080 1.00 93.81 569 TYR A N 1
ATOM 4531 C CA . TYR A 1 569 ? -12.276 -18.411 23.572 1.00 93.81 569 TYR A CA 1
ATOM 4532 C C . TYR A 1 569 ? -12.793 -19.471 22.586 1.00 93.81 569 TYR A C 1
ATOM 4534 O O . TYR A 1 569 ? -12.039 -20.337 22.129 1.00 93.81 569 TYR A O 1
ATOM 4542 N N . ASN A 1 570 ? -14.055 -19.349 22.161 1.00 91.00 570 ASN A N 1
ATOM 4543 C CA . ASN A 1 570 ? -14.668 -20.265 21.197 1.00 91.00 570 ASN A CA 1
ATOM 4544 C C . ASN A 1 570 ? -14.040 -20.195 19.795 1.00 91.00 570 ASN A C 1
ATOM 4546 O O . ASN A 1 570 ? -13.965 -21.216 19.101 1.00 91.00 570 ASN A O 1
ATOM 4550 N N . ALA A 1 571 ? -13.584 -19.018 19.365 1.00 92.19 571 ALA A N 1
ATOM 4551 C CA . ALA A 1 571 ? -12.904 -18.837 18.085 1.00 92.19 571 ALA A CA 1
ATOM 4552 C C . ALA A 1 571 ? -11.488 -19.440 18.085 1.00 92.19 571 ALA A C 1
ATOM 4554 O O . ALA A 1 571 ? -11.022 -19.896 17.041 1.00 92.19 571 ALA A O 1
ATOM 4555 N N . THR A 1 572 ? -10.826 -19.485 19.242 1.00 94.69 572 THR A N 1
ATOM 4556 C CA . THR A 1 572 ? -9.452 -19.995 19.408 1.00 94.69 572 THR A CA 1
ATOM 4557 C C . THR A 1 572 ? -9.391 -21.528 19.442 1.00 94.69 572 THR A C 1
ATOM 4559 O O . THR A 1 572 ? -8.343 -22.121 19.174 1.00 94.69 572 THR A O 1
ATOM 4562 N N . MET A 1 573 ? -10.520 -22.193 19.716 1.00 91.94 573 MET A N 1
ATOM 4563 C CA . MET A 1 573 ? -10.630 -23.656 19.737 1.00 91.94 573 MET A CA 1
ATOM 4564 C C . MET A 1 573 ? -10.199 -24.297 18.412 1.00 91.94 573 MET A C 1
ATOM 4566 O O . MET A 1 573 ? -10.816 -24.095 17.363 1.00 91.94 573 MET A O 1
ATOM 4570 N N . GLY A 1 574 ? -9.158 -25.127 18.478 1.00 89.50 574 GLY A N 1
ATOM 4571 C CA . GLY A 1 574 ? -8.543 -25.806 17.340 1.00 89.50 574 GLY A CA 1
ATOM 4572 C C . GLY A 1 574 ? -7.478 -24.991 16.597 1.00 89.50 574 GLY A C 1
ATOM 4573 O O . GLY A 1 574 ? -6.982 -25.483 15.590 1.00 89.50 574 GLY A O 1
ATOM 4574 N N . PHE A 1 575 ? -7.135 -23.782 17.058 1.00 93.12 575 PHE A N 1
ATOM 4575 C CA . PHE A 1 575 ? -6.105 -22.914 16.462 1.00 93.12 575 PHE A CA 1
ATOM 4576 C C . PHE A 1 575 ? -4.963 -22.648 17.453 1.00 93.12 575 PHE A C 1
ATOM 4578 O O . PHE A 1 575 ? -3.805 -22.948 17.167 1.00 93.12 575 PHE A O 1
ATOM 4585 N N . GLY A 1 576 ? -5.300 -22.148 18.645 1.00 94.75 576 GLY A N 1
ATOM 4586 C CA . GLY A 1 576 ? -4.364 -21.925 19.747 1.00 94.75 576 GLY A CA 1
ATOM 4587 C C . GLY A 1 576 ? -3.564 -20.635 19.712 1.00 94.75 576 GLY A C 1
ATOM 4588 O O . GLY A 1 576 ? -3.844 -19.716 18.950 1.00 94.75 576 GLY A O 1
ATOM 4589 N N . TYR A 1 577 ? -2.593 -20.537 20.614 1.00 97.50 577 TYR A N 1
ATOM 4590 C CA . TYR A 1 577 ? -1.810 -19.320 20.817 1.00 97.50 577 TYR A CA 1
ATOM 4591 C C . TYR A 1 577 ? -0.409 -19.624 21.335 1.00 97.50 577 TYR A C 1
ATOM 4593 O O . TYR A 1 577 ? -0.161 -20.659 21.958 1.00 97.50 577 TYR A O 1
ATOM 4601 N N . MET A 1 578 ? 0.514 -18.695 21.092 1.00 96.75 578 MET A N 1
ATOM 4602 C CA . MET A 1 578 ? 1.862 -18.737 21.646 1.00 96.75 578 MET A CA 1
ATOM 4603 C C . MET A 1 578 ? 2.168 -17.472 22.443 1.00 96.75 578 MET A C 1
ATOM 4605 O O . MET A 1 578 ? 1.713 -16.381 22.102 1.00 96.75 578 MET A O 1
ATOM 4609 N N . VAL A 1 579 ? 2.983 -17.622 23.481 1.00 97.56 579 VAL A N 1
ATOM 4610 C CA . VAL A 1 579 ? 3.401 -16.532 24.365 1.00 97.56 579 VAL A CA 1
ATOM 4611 C C . VAL A 1 579 ? 4.918 -16.430 24.358 1.00 97.56 579 VAL A C 1
ATOM 4613 O O . VAL A 1 579 ? 5.611 -17.428 24.572 1.00 97.56 579 VAL A O 1
ATOM 4616 N N . ALA A 1 580 ? 5.422 -15.217 24.145 1.00 96.94 580 ALA A N 1
ATOM 4617 C CA . ALA A 1 580 ? 6.812 -14.841 24.330 1.00 96.94 580 ALA A CA 1
ATOM 4618 C C . ALA A 1 580 ? 6.967 -14.026 25.617 1.00 96.94 580 ALA A C 1
ATOM 4620 O O . ALA A 1 580 ? 6.261 -13.042 25.837 1.00 96.94 580 ALA A O 1
ATOM 4621 N N . SER A 1 581 ? 7.905 -14.435 26.470 1.00 95.56 581 SER A N 1
ATOM 4622 C CA . SER A 1 581 ? 8.192 -13.758 27.735 1.00 95.56 581 SER A CA 1
ATOM 4623 C C . SER A 1 581 ? 9.681 -13.812 28.061 1.00 95.56 581 SER A C 1
ATOM 4625 O O . SER A 1 581 ? 10.371 -14.769 27.705 1.00 95.56 581 SER A O 1
ATOM 4627 N N . SER A 1 582 ? 10.182 -12.808 28.774 1.00 92.50 582 SER A N 1
ATOM 4628 C CA . SER A 1 582 ? 11.533 -12.836 29.345 1.00 92.50 582 SER A CA 1
ATOM 4629 C C . SER A 1 582 ? 11.612 -13.740 30.587 1.00 92.50 582 SER A C 1
ATOM 4631 O O . SER A 1 582 ? 12.677 -14.285 30.894 1.00 92.50 582 SER A O 1
ATOM 4633 N N . ASP A 1 583 ? 10.486 -13.984 31.277 1.00 92.69 583 ASP A N 1
ATOM 4634 C CA . ASP A 1 583 ? 10.438 -14.814 32.482 1.00 92.69 583 ASP A CA 1
ATOM 4635 C C . ASP A 1 583 ? 9.958 -16.246 32.191 1.00 92.69 583 ASP A C 1
ATOM 4637 O O . ASP A 1 583 ? 8.859 -16.526 31.709 1.00 92.69 583 ASP A O 1
ATOM 4641 N N . LYS A 1 584 ? 10.788 -17.212 32.589 1.00 91.94 584 LYS A N 1
ATOM 4642 C CA . LYS A 1 584 ? 10.471 -18.641 32.524 1.00 91.94 584 LYS A CA 1
ATOM 4643 C C . LYS A 1 584 ? 9.287 -19.027 33.419 1.00 91.94 584 LYS A C 1
ATOM 4645 O O . LYS A 1 584 ? 8.661 -20.052 33.152 1.00 91.94 584 LYS A O 1
ATOM 4650 N N . LYS A 1 585 ? 9.010 -18.290 34.499 1.00 94.38 585 LYS A N 1
ATOM 4651 C CA . LYS A 1 585 ? 7.876 -18.568 35.396 1.00 94.38 585 LYS A CA 1
ATOM 4652 C C . LYS A 1 585 ? 6.542 -18.362 34.687 1.00 94.38 585 LYS A C 1
ATOM 4654 O O . LYS A 1 585 ? 5.688 -19.228 34.823 1.00 94.38 585 LYS A O 1
ATOM 4659 N N . ILE A 1 586 ? 6.432 -17.310 33.876 1.00 94.25 586 ILE A N 1
ATOM 4660 C CA . ILE A 1 586 ? 5.247 -17.018 33.061 1.00 94.25 586 ILE A CA 1
ATOM 4661 C C . ILE A 1 586 ? 4.978 -18.163 32.084 1.00 94.25 586 ILE A C 1
ATOM 4663 O O . ILE A 1 586 ? 3.887 -18.709 32.039 1.00 94.25 586 ILE A O 1
ATOM 4667 N N . ILE A 1 587 ? 6.001 -18.642 31.372 1.00 95.00 587 ILE A N 1
ATOM 4668 C CA . ILE A 1 587 ? 5.821 -19.780 30.455 1.00 95.00 587 ILE A CA 1
ATOM 4669 C C . ILE A 1 587 ? 5.438 -21.073 31.194 1.00 95.00 587 ILE A C 1
ATOM 4671 O O . ILE A 1 587 ? 4.683 -21.893 30.671 1.00 95.00 587 ILE A O 1
ATOM 4675 N N . LYS A 1 588 ? 5.934 -21.272 32.421 1.00 93.50 588 LYS A N 1
ATOM 4676 C CA . LYS A 1 588 ? 5.556 -22.430 33.242 1.00 93.50 588 LYS A CA 1
ATOM 4677 C C . LYS A 1 588 ? 4.109 -22.370 33.726 1.00 93.50 588 LYS A C 1
ATOM 4679 O O . LYS A 1 588 ? 3.505 -23.433 33.813 1.00 93.50 588 LYS A O 1
ATOM 4684 N N . SER A 1 589 ? 3.574 -21.189 34.046 1.00 93.88 589 SER A N 1
ATOM 4685 C CA . SER A 1 589 ? 2.187 -21.054 34.510 1.00 93.88 589 SER A CA 1
ATOM 4686 C C . SER A 1 589 ? 1.161 -21.356 33.419 1.00 93.88 589 SER A C 1
ATOM 4688 O O . SER A 1 589 ? 0.038 -21.690 33.759 1.00 93.88 589 SER A O 1
ATOM 4690 N N . LEU A 1 590 ? 1.559 -21.336 32.140 1.00 93.12 590 LEU A N 1
ATOM 4691 C CA . LEU A 1 590 ? 0.704 -21.726 31.010 1.00 93.12 590 LEU A CA 1
ATOM 4692 C C . LEU A 1 590 ? 0.470 -23.245 30.880 1.00 93.12 590 LEU A C 1
ATOM 4694 O O . LEU A 1 590 ? -0.179 -23.682 29.936 1.00 93.12 590 LEU A O 1
ATOM 4698 N N . ASN A 1 591 ? 1.115 -24.074 31.716 1.00 92.38 591 ASN A N 1
ATOM 4699 C CA . ASN A 1 591 ? 1.063 -25.544 31.642 1.00 92.38 591 ASN A CA 1
ATOM 4700 C C . ASN A 1 591 ? 1.355 -26.132 30.238 1.00 92.38 591 ASN A C 1
ATOM 4702 O O . ASN A 1 591 ? 0.921 -27.224 29.884 1.00 92.38 591 ASN A O 1
ATOM 4706 N N . CYS A 1 592 ? 2.176 -25.441 29.441 1.00 92.56 592 CYS A N 1
ATOM 4707 C CA . CYS A 1 592 ? 2.310 -25.663 27.997 1.00 92.56 592 CYS A CA 1
ATOM 4708 C C . CYS A 1 592 ? 3.247 -26.805 27.552 1.00 92.56 592 CYS A C 1
ATOM 4710 O O . CYS A 1 592 ? 3.503 -26.985 26.360 1.00 92.56 592 CYS A O 1
ATOM 4712 N N . LYS A 1 593 ? 3.828 -27.569 28.486 1.00 92.75 593 LYS A N 1
ATOM 4713 C CA . LYS A 1 593 ? 4.946 -28.478 28.175 1.00 92.75 593 LYS A CA 1
ATOM 4714 C C . LYS A 1 593 ? 4.573 -29.557 27.153 1.00 92.75 593 LYS A C 1
ATOM 4716 O O . LYS A 1 593 ? 5.337 -29.795 26.222 1.00 92.75 593 LYS A O 1
ATOM 4721 N N . GLU A 1 594 ? 3.418 -30.192 27.323 1.00 92.56 594 GLU A N 1
ATOM 4722 C CA . GLU A 1 594 ? 2.981 -31.284 26.446 1.00 92.56 594 GLU A CA 1
ATOM 4723 C C . GLU A 1 594 ? 2.705 -30.792 25.020 1.00 92.56 594 GLU A C 1
ATOM 4725 O O . GLU A 1 594 ? 3.074 -31.463 24.057 1.00 92.56 594 GLU A O 1
ATOM 4730 N N . PHE A 1 595 ? 2.148 -29.586 24.874 1.00 93.19 595 PHE A N 1
ATOM 4731 C CA . PHE A 1 595 ? 1.924 -28.954 23.572 1.00 93.19 595 PHE A CA 1
ATOM 4732 C C . PHE A 1 595 ? 3.240 -28.614 22.867 1.00 93.19 595 PHE A C 1
ATOM 4734 O O . PHE A 1 595 ? 3.389 -28.893 21.676 1.00 93.19 595 PHE A O 1
ATOM 4741 N N . ASN A 1 596 ? 4.212 -28.064 23.604 1.00 92.56 596 ASN A N 1
ATOM 4742 C CA . ASN A 1 596 ? 5.544 -27.772 23.071 1.00 92.56 596 ASN A CA 1
ATOM 4743 C C . ASN A 1 596 ? 6.227 -29.052 22.565 1.00 92.56 596 ASN A C 1
ATOM 4745 O O . ASN A 1 596 ? 6.725 -29.088 21.439 1.00 92.56 596 ASN A O 1
ATOM 4749 N N . ASP A 1 597 ? 6.230 -30.107 23.388 1.00 91.56 597 ASP A N 1
ATOM 4750 C CA . ASP A 1 597 ? 6.838 -31.398 23.053 1.00 91.56 597 ASP A CA 1
ATOM 4751 C C . ASP A 1 597 ? 6.137 -32.036 21.837 1.00 91.56 597 ASP A C 1
ATOM 4753 O O . ASP A 1 597 ? 6.804 -32.561 20.939 1.00 91.56 597 ASP A O 1
ATOM 4757 N N . PHE A 1 598 ? 4.804 -31.926 21.755 1.00 89.38 598 PHE A N 1
ATOM 4758 C CA . PHE A 1 598 ? 4.024 -32.367 20.599 1.00 89.38 598 PHE A CA 1
ATOM 4759 C C . PHE A 1 598 ? 4.422 -31.615 19.323 1.00 89.38 598 PHE A C 1
ATOM 4761 O O . PHE A 1 598 ? 4.821 -32.259 18.350 1.00 89.38 598 PHE A O 1
ATOM 4768 N N . ALA A 1 599 ? 4.395 -30.279 19.326 1.00 88.44 599 ALA A N 1
ATOM 4769 C CA . ALA A 1 599 ? 4.743 -29.473 18.153 1.00 88.44 599 ALA A CA 1
ATOM 4770 C C . ALA A 1 599 ? 6.176 -29.752 17.667 1.00 88.44 599 ALA A C 1
ATOM 4772 O O . ALA A 1 599 ? 6.399 -29.974 16.477 1.00 88.44 599 ALA A O 1
ATOM 4773 N N . LEU A 1 600 ? 7.141 -29.849 18.588 1.00 87.25 600 LEU A N 1
ATOM 4774 C CA . LEU A 1 600 ? 8.534 -30.181 18.264 1.00 87.25 600 LEU A CA 1
ATOM 4775 C C . LEU A 1 600 ? 8.705 -31.613 17.736 1.00 87.25 600 LEU A C 1
ATOM 4777 O O . LEU A 1 600 ? 9.586 -31.870 16.913 1.00 87.25 600 LEU A O 1
ATOM 4781 N N . SER A 1 601 ? 7.872 -32.559 18.181 1.00 83.75 601 SER A N 1
ATOM 4782 C CA . SER A 1 601 ? 7.886 -33.927 17.651 1.00 83.75 601 SER A CA 1
ATOM 4783 C C . SER A 1 601 ? 7.417 -33.984 16.193 1.00 83.75 601 SER A C 1
ATOM 4785 O O . SER A 1 601 ? 8.021 -34.706 15.396 1.00 83.75 601 SER A O 1
ATOM 4787 N N . GLN A 1 602 ? 6.413 -33.175 15.832 1.00 77.56 602 GLN A N 1
ATOM 4788 C CA . GLN A 1 602 ? 5.916 -33.040 14.457 1.00 77.56 602 GLN A CA 1
ATOM 4789 C C . GLN A 1 602 ? 6.897 -32.240 13.583 1.00 77.56 602 GLN A C 1
ATOM 4791 O O . GLN A 1 602 ? 7.107 -32.562 12.414 1.00 77.56 602 GLN A O 1
ATOM 4796 N N . ALA A 1 603 ? 7.590 -31.263 14.177 1.00 68.94 603 ALA A N 1
ATOM 4797 C CA . ALA A 1 603 ? 8.595 -30.430 13.517 1.00 68.94 603 ALA A CA 1
ATOM 4798 C C . ALA A 1 603 ? 9.818 -31.197 12.990 1.00 68.94 603 ALA A C 1
ATOM 4800 O O . ALA A 1 603 ? 10.535 -30.676 12.137 1.00 68.94 603 ALA A O 1
ATOM 4801 N N . ARG A 1 604 ? 10.056 -32.445 13.428 1.00 54.25 604 ARG A N 1
ATOM 4802 C CA . ARG A 1 604 ? 11.108 -33.312 12.852 1.00 54.25 604 ARG A CA 1
ATOM 4803 C C . ARG A 1 604 ? 10.945 -33.529 11.340 1.00 54.25 604 ARG A C 1
ATOM 4805 O O . ARG A 1 604 ? 11.921 -33.881 10.685 1.00 54.25 604 ARG A O 1
ATOM 4812 N N . PHE A 1 605 ? 9.748 -33.283 10.803 1.00 46.66 605 PHE A N 1
ATOM 4813 C CA . PHE A 1 605 ? 9.421 -33.316 9.375 1.00 46.66 605 PHE A CA 1
ATOM 4814 C C . PHE A 1 605 ? 9.082 -31.924 8.793 1.00 46.66 605 PHE A C 1
ATOM 4816 O O . PHE A 1 605 ? 8.700 -31.839 7.631 1.00 46.66 605 PHE A O 1
ATOM 4823 N N . GLY A 1 606 ? 9.210 -30.849 9.585 1.00 49.00 606 GLY A N 1
ATOM 4824 C CA . GLY A 1 606 ? 8.647 -29.515 9.323 1.00 49.00 606 GLY A CA 1
ATOM 4825 C C . GLY A 1 606 ? 9.540 -28.341 9.746 1.00 49.00 606 GLY A C 1
ATOM 4826 O O . GLY A 1 606 ? 9.036 -27.305 10.174 1.00 49.00 606 GLY A O 1
ATOM 4827 N N . LEU A 1 607 ? 10.866 -28.480 9.618 1.00 55.28 607 LEU A N 1
ATOM 4828 C CA . LEU A 1 607 ? 11.738 -27.308 9.431 1.00 55.28 607 LEU A CA 1
ATOM 4829 C C . LEU A 1 607 ? 11.215 -26.488 8.230 1.00 55.28 607 LEU A C 1
ATOM 4831 O O . LEU A 1 607 ? 10.526 -27.085 7.392 1.00 55.28 607 LEU A O 1
ATOM 4835 N N . PRO A 1 608 ? 11.497 -25.167 8.120 1.00 54.94 608 PRO A N 1
ATOM 4836 C CA . PRO A 1 608 ? 11.169 -24.418 6.903 1.00 54.94 608 PRO A CA 1
ATOM 4837 C C . PRO A 1 608 ? 11.541 -25.269 5.689 1.00 54.94 608 PRO A C 1
ATOM 4839 O O . PRO A 1 608 ? 12.583 -25.939 5.751 1.00 54.94 608 PRO A O 1
ATOM 4842 N N . PRO A 1 609 ? 10.625 -25.381 4.707 1.00 51.12 609 PRO A N 1
ATOM 4843 C CA . PRO A 1 609 ? 10.579 -26.495 3.770 1.00 51.12 609 PRO A CA 1
ATOM 4844 C C . PRO A 1 609 ? 11.991 -26.819 3.310 1.00 51.12 609 PRO A C 1
ATOM 4846 O O . PRO A 1 609 ? 12.652 -25.981 2.702 1.00 51.12 609 PRO A O 1
ATOM 4849 N N . GLN A 1 610 ? 12.497 -28.010 3.661 1.00 42.34 610 GLN A N 1
ATOM 4850 C CA . GLN A 1 610 ? 13.797 -28.404 3.150 1.00 42.34 610 GLN A CA 1
ATOM 4851 C C . GLN A 1 610 ? 13.651 -28.421 1.632 1.00 42.34 610 GLN A C 1
ATOM 4853 O O . GLN A 1 610 ? 12.953 -29.272 1.076 1.00 42.34 610 GLN A O 1
ATOM 4858 N N . VAL A 1 611 ? 14.328 -27.475 0.980 1.00 45.41 611 VAL A N 1
ATOM 4859 C CA . VAL A 1 611 ? 14.407 -27.252 -0.474 1.00 45.41 611 VAL A CA 1
ATOM 4860 C C . VAL A 1 611 ? 14.715 -28.552 -1.252 1.00 45.41 611 VAL A C 1
ATOM 4862 O O . VAL A 1 611 ? 14.542 -28.636 -2.464 1.00 45.41 611 VAL A O 1
ATOM 4865 N N . GLY A 1 612 ? 15.093 -29.625 -0.551 1.00 42.47 612 GLY A N 1
ATOM 4866 C CA . GLY A 1 612 ? 15.268 -30.985 -1.048 1.00 42.47 612 GLY A CA 1
ATOM 4867 C C . GLY A 1 612 ? 14.071 -31.638 -1.757 1.00 42.47 612 GLY A C 1
ATOM 4868 O O . GLY A 1 612 ? 14.308 -32.606 -2.472 1.00 42.47 612 GLY A O 1
ATOM 4869 N N . VAL A 1 613 ? 12.828 -31.142 -1.648 1.00 41.38 613 VAL A N 1
ATOM 4870 C CA . VAL A 1 613 ? 11.700 -31.663 -2.470 1.00 41.38 613 VAL A CA 1
ATOM 4871 C C . VAL A 1 613 ? 11.567 -30.925 -3.818 1.00 41.38 613 VAL A C 1
ATOM 4873 O O . VAL A 1 613 ? 10.959 -31.450 -4.750 1.00 41.38 613 VAL A O 1
ATOM 4876 N N . ILE A 1 614 ? 12.205 -29.757 -3.970 1.00 44.06 614 ILE A N 1
ATOM 4877 C CA . ILE A 1 614 ? 12.199 -28.921 -5.187 1.00 44.06 614 ILE A CA 1
ATOM 4878 C C . ILE A 1 614 ? 13.608 -28.839 -5.804 1.00 44.06 614 ILE A C 1
ATOM 4880 O O . ILE A 1 614 ? 13.981 -27.861 -6.448 1.00 44.06 614 ILE A O 1
ATOM 4884 N N . GLN A 1 615 ? 14.436 -29.875 -5.659 1.00 39.28 615 GLN A N 1
ATOM 4885 C CA . GLN A 1 615 ? 15.636 -29.966 -6.493 1.00 39.28 615 GLN A CA 1
ATOM 4886 C C . GLN A 1 615 ? 15.219 -30.288 -7.938 1.00 39.28 615 GLN A C 1
ATOM 4888 O O . GLN A 1 615 ? 15.074 -31.448 -8.317 1.00 39.28 615 GLN A O 1
ATOM 4893 N N . GLY A 1 616 ? 14.994 -29.233 -8.733 1.00 52.53 616 GLY A N 1
ATOM 4894 C CA . GLY A 1 616 ? 14.907 -29.295 -10.196 1.00 52.53 616 GLY A CA 1
ATOM 4895 C C . GLY A 1 616 ? 13.740 -28.562 -10.869 1.00 52.53 616 GLY A C 1
ATOM 4896 O O . GLY A 1 616 ? 13.646 -28.638 -12.092 1.00 52.53 616 GLY A O 1
ATOM 4897 N N . ARG A 1 617 ? 12.839 -27.880 -10.144 1.00 64.88 617 ARG A N 1
ATOM 4898 C CA . ARG A 1 617 ? 11.726 -27.129 -10.765 1.00 64.88 617 ARG A CA 1
ATOM 4899 C C . ARG A 1 617 ? 11.638 -25.704 -10.230 1.00 64.88 617 ARG A C 1
ATOM 4901 O O . ARG A 1 617 ? 11.594 -25.508 -9.026 1.00 64.88 617 ARG A O 1
ATOM 4908 N N . PHE A 1 618 ? 11.584 -24.737 -11.139 1.00 81.94 618 PHE A N 1
ATOM 4909 C CA . PHE A 1 618 ? 11.330 -23.337 -10.814 1.00 81.94 618 PHE A CA 1
ATOM 4910 C C . PHE A 1 618 ? 9.947 -23.180 -10.154 1.00 81.94 618 PHE A C 1
ATOM 4912 O O . PHE A 1 618 ? 8.981 -23.827 -10.572 1.00 81.94 618 PHE A O 1
ATOM 4919 N N . GLU A 1 619 ? 9.862 -22.358 -9.108 1.00 84.38 619 GLU A N 1
ATOM 4920 C CA . GLU A 1 619 ? 8.632 -22.120 -8.350 1.00 84.38 619 GLU A CA 1
ATOM 4921 C C . GLU A 1 619 ? 7.677 -21.188 -9.110 1.00 84.38 619 GLU A C 1
ATOM 4923 O O . GLU A 1 619 ? 8.065 -20.104 -9.534 1.00 84.38 619 GLU A O 1
ATOM 4928 N N . PHE A 1 620 ? 6.404 -21.576 -9.218 1.00 86.38 620 PHE A N 1
ATOM 4929 C CA . PHE A 1 620 ? 5.337 -20.713 -9.728 1.00 86.38 620 PHE A CA 1
ATOM 4930 C C . PHE A 1 620 ? 4.260 -20.563 -8.643 1.00 86.38 620 PHE A C 1
ATOM 4932 O O . PHE A 1 620 ? 3.489 -21.506 -8.432 1.00 86.38 620 PHE A O 1
ATOM 4939 N N . PRO A 1 621 ? 4.232 -19.440 -7.901 1.00 86.81 621 PRO A N 1
ATOM 4940 C CA . PRO A 1 621 ? 3.274 -19.224 -6.817 1.00 86.81 621 PRO A CA 1
ATOM 4941 C C . PRO A 1 621 ? 1.833 -19.107 -7.358 1.00 86.81 621 PRO A C 1
ATOM 4943 O O . PRO A 1 621 ? 1.652 -18.836 -8.541 1.00 86.81 621 PRO A O 1
ATOM 4946 N N . PRO A 1 622 ? 0.786 -19.247 -6.515 1.00 81.75 622 PRO A N 1
ATOM 4947 C CA . PRO A 1 622 ? -0.623 -19.228 -6.946 1.00 81.75 622 PRO A CA 1
ATOM 4948 C C . PRO A 1 622 ? -1.118 -17.944 -7.644 1.00 81.75 622 PRO A C 1
ATOM 4950 O O . PRO A 1 622 ? -2.253 -17.918 -8.116 1.00 81.75 622 PRO A O 1
ATOM 4953 N N . GLY A 1 623 ? -0.312 -16.880 -7.690 1.00 80.94 623 GLY A N 1
ATOM 4954 C CA . GLY A 1 623 ? -0.625 -15.616 -8.356 1.00 80.94 623 GLY A CA 1
ATOM 4955 C C . GLY A 1 623 ? 0.424 -15.243 -9.402 1.00 80.94 623 GLY A C 1
ATOM 4956 O O . GLY A 1 623 ? 1.584 -15.631 -9.301 1.00 80.94 623 GLY A O 1
ATOM 4957 N N . THR A 1 624 ? 0.021 -14.454 -10.396 1.00 84.75 624 THR A N 1
ATOM 4958 C CA . THR A 1 624 ? 0.927 -13.894 -11.404 1.00 84.75 624 THR A CA 1
ATOM 4959 C C . THR A 1 624 ? 1.629 -12.657 -10.843 1.00 84.75 624 THR A C 1
ATOM 4961 O O . THR A 1 624 ? 1.041 -11.573 -10.795 1.00 84.75 624 THR A O 1
ATOM 4964 N N . TYR A 1 625 ? 2.880 -12.812 -10.413 1.00 87.69 625 TYR A N 1
ATOM 4965 C CA . TYR A 1 625 ? 3.710 -11.708 -9.925 1.00 87.69 625 TYR A CA 1
ATOM 4966 C C . TYR A 1 625 ? 4.796 -11.358 -10.942 1.00 87.69 625 TYR A C 1
ATOM 4968 O O . TYR A 1 625 ? 5.381 -12.253 -11.556 1.00 87.69 625 TYR A O 1
ATOM 4976 N N . ALA A 1 626 ? 5.109 -10.065 -11.080 1.00 90.12 626 ALA A N 1
ATOM 4977 C CA . ALA A 1 626 ? 6.202 -9.604 -11.939 1.00 90.12 626 ALA A CA 1
ATOM 4978 C C . ALA A 1 626 ? 7.523 -10.291 -11.559 1.00 90.12 626 ALA A C 1
ATOM 4980 O O . ALA A 1 626 ? 8.213 -10.823 -12.423 1.00 90.12 626 ALA A O 1
ATOM 4981 N N . VAL A 1 627 ? 7.803 -10.409 -10.255 1.00 91.25 627 VAL A N 1
ATOM 4982 C CA . VAL A 1 627 ? 9.023 -11.046 -9.736 1.00 91.25 627 VAL A CA 1
ATOM 4983 C C . VAL A 1 627 ? 9.212 -12.491 -10.203 1.00 91.25 627 VAL A C 1
ATOM 4985 O O . VAL A 1 627 ? 10.339 -12.916 -10.435 1.00 91.25 627 VAL A O 1
ATOM 4988 N N . THR A 1 628 ? 8.127 -13.247 -10.403 1.00 92.06 628 THR A N 1
ATOM 4989 C CA . THR A 1 628 ? 8.199 -14.618 -10.927 1.00 92.06 628 THR A CA 1
ATOM 4990 C C . THR A 1 628 ? 8.723 -14.623 -12.362 1.00 92.06 628 THR A C 1
ATOM 4992 O O . THR A 1 628 ? 9.544 -15.469 -12.705 1.00 92.06 628 THR A O 1
ATOM 4995 N N . VAL A 1 629 ? 8.295 -13.658 -13.183 1.00 93.94 629 VAL A N 1
ATOM 4996 C CA . VAL A 1 629 ? 8.765 -13.487 -14.566 1.00 93.94 629 VAL A CA 1
ATOM 4997 C C . VAL A 1 629 ? 10.228 -13.037 -14.590 1.00 93.94 629 VAL A C 1
ATOM 4999 O O . VAL A 1 629 ? 11.020 -13.604 -15.338 1.00 93.94 629 VAL A O 1
ATOM 5002 N N . LEU A 1 630 ? 10.608 -12.077 -13.738 1.00 95.31 630 LEU A N 1
ATOM 5003 C CA . LEU A 1 630 ? 11.994 -11.594 -13.638 1.00 95.31 630 LEU A CA 1
ATOM 5004 C C . LEU A 1 630 ? 12.957 -12.719 -13.224 1.00 95.31 630 LEU A C 1
ATOM 5006 O O . LEU A 1 630 ? 13.995 -12.925 -13.852 1.00 95.31 630 LEU A O 1
ATOM 5010 N N . ALA A 1 631 ? 12.585 -13.501 -12.208 1.00 94.38 631 ALA A N 1
ATOM 5011 C CA . ALA A 1 631 ? 13.385 -14.628 -11.747 1.00 94.38 631 ALA A CA 1
ATOM 5012 C C . ALA A 1 631 ? 13.478 -15.757 -12.798 1.00 94.38 631 ALA A C 1
ATOM 5014 O O . ALA A 1 631 ? 14.560 -16.326 -12.961 1.00 94.38 631 ALA A O 1
ATOM 5015 N N . ASP A 1 632 ? 12.393 -16.051 -13.535 1.00 93.62 632 ASP A N 1
ATOM 5016 C CA . ASP A 1 632 ? 12.377 -17.054 -14.620 1.00 93.62 632 ASP A CA 1
ATOM 5017 C C . ASP A 1 632 ? 13.278 -16.615 -15.783 1.00 93.62 632 ASP A C 1
ATOM 5019 O O . ASP A 1 632 ? 14.039 -17.419 -16.318 1.00 93.62 632 ASP A O 1
ATOM 5023 N N . ALA A 1 633 ? 13.283 -15.322 -16.125 1.00 95.44 633 ALA A N 1
ATOM 5024 C CA . ALA A 1 633 ? 14.191 -14.777 -17.131 1.00 95.44 633 ALA A CA 1
ATOM 5025 C C . ALA A 1 633 ? 15.664 -15.011 -16.745 1.00 95.44 633 ALA A C 1
ATOM 5027 O O . ALA A 1 633 ? 16.421 -15.609 -17.509 1.00 95.44 633 ALA A O 1
ATOM 5028 N N . VAL A 1 634 ? 16.068 -14.655 -15.522 1.00 95.38 634 VAL A N 1
ATOM 5029 C CA . VAL A 1 634 ? 17.442 -14.916 -15.052 1.00 95.38 634 VAL A CA 1
ATOM 5030 C C . VAL A 1 634 ? 17.775 -16.417 -15.062 1.00 95.38 634 VAL A C 1
ATOM 5032 O O . VAL A 1 634 ? 18.879 -16.810 -15.448 1.00 95.38 634 VAL A O 1
ATOM 5035 N N . ALA A 1 635 ? 16.825 -17.272 -14.670 1.00 92.62 635 ALA A N 1
ATOM 5036 C CA . ALA A 1 635 ? 17.008 -18.722 -14.667 1.00 92.62 635 ALA A CA 1
ATOM 5037 C C . ALA A 1 635 ? 17.203 -19.295 -16.083 1.00 92.62 635 ALA A C 1
ATOM 5039 O O . ALA A 1 635 ? 18.040 -20.178 -16.283 1.00 92.62 635 ALA A O 1
ATOM 5040 N N . ARG A 1 636 ? 16.473 -18.779 -17.079 1.00 92.00 636 ARG A N 1
ATOM 5041 C CA . ARG A 1 636 ? 16.582 -19.184 -18.493 1.00 92.00 636 ARG A CA 1
ATOM 5042 C C . ARG A 1 636 ? 17.896 -18.763 -19.142 1.00 92.00 636 ARG A C 1
ATOM 5044 O O . ARG A 1 636 ? 18.386 -19.494 -19.996 1.00 92.00 636 ARG A O 1
ATOM 5051 N N . LEU A 1 637 ? 18.517 -17.681 -18.667 1.00 93.25 637 LEU A N 1
ATOM 5052 C CA . LEU A 1 637 ? 19.909 -17.354 -18.995 1.00 93.25 637 LEU A CA 1
ATOM 5053 C C . LEU A 1 637 ? 20.907 -18.357 -18.378 1.00 93.25 637 LEU A C 1
ATOM 5055 O O . LEU A 1 637 ? 22.106 -18.252 -18.595 1.00 93.25 637 LEU A O 1
ATOM 5059 N N . GLY A 1 638 ? 20.474 -19.364 -17.618 1.00 90.00 638 GLY A N 1
ATOM 5060 C CA . GLY A 1 638 ? 21.350 -20.408 -17.077 1.00 90.00 638 GLY A CA 1
ATOM 5061 C C . GLY A 1 638 ? 22.039 -20.040 -15.762 1.00 90.00 638 GLY A C 1
ATOM 5062 O O . GLY A 1 638 ? 22.884 -20.801 -15.285 1.00 90.00 638 GLY A O 1
ATOM 5063 N N . TYR A 1 639 ? 21.675 -18.913 -15.144 1.00 90.88 639 TYR A N 1
ATOM 5064 C CA . TYR A 1 639 ? 22.092 -18.600 -13.779 1.00 90.88 639 TYR A CA 1
ATOM 5065 C C . TYR A 1 639 ? 21.262 -19.390 -12.767 1.00 90.88 639 TYR A C 1
ATOM 5067 O O . TYR A 1 639 ? 20.102 -19.738 -12.994 1.00 90.88 639 TYR A O 1
ATOM 5075 N N . ARG A 1 640 ? 21.845 -19.651 -11.594 1.00 85.44 640 ARG A N 1
ATOM 5076 C CA . ARG A 1 640 ? 21.116 -20.265 -10.480 1.00 85.44 640 ARG A CA 1
ATOM 5077 C C . ARG A 1 640 ? 20.192 -19.225 -9.843 1.00 85.44 640 ARG A C 1
ATOM 5079 O O . ARG A 1 640 ? 20.583 -18.598 -8.861 1.00 85.44 640 ARG A O 1
ATOM 5086 N N . SER A 1 641 ? 18.992 -19.082 -10.396 1.00 86.50 641 SER A N 1
ATOM 5087 C CA . SER A 1 641 ? 17.937 -18.193 -9.908 1.00 86.50 641 SER A CA 1
ATOM 5088 C C . SER A 1 641 ? 16.628 -18.964 -9.724 1.00 86.50 641 SER A C 1
ATOM 5090 O O . SER A 1 641 ? 16.158 -19.646 -10.631 1.00 86.50 641 SER A O 1
ATOM 5092 N N . ASP A 1 642 ? 16.061 -18.876 -8.527 1.00 87.00 642 ASP A N 1
ATOM 5093 C CA . ASP A 1 642 ? 14.685 -19.245 -8.204 1.00 87.00 642 ASP A CA 1
ATOM 5094 C C . ASP A 1 642 ? 14.020 -18.032 -7.534 1.00 87.00 642 ASP A C 1
ATOM 5096 O O . ASP A 1 642 ? 14.695 -17.052 -7.215 1.00 87.00 642 ASP A O 1
ATOM 5100 N N . VAL A 1 643 ? 12.697 -18.061 -7.358 1.00 89.06 643 VAL A N 1
ATOM 5101 C CA . VAL A 1 643 ? 11.950 -16.907 -6.828 1.00 89.06 643 VAL A CA 1
ATOM 5102 C C . VAL A 1 643 ? 12.434 -16.517 -5.427 1.00 89.06 643 VAL A C 1
ATOM 5104 O O . VAL A 1 643 ? 12.626 -15.335 -5.157 1.00 89.06 643 VAL A O 1
ATOM 5107 N N . GLU A 1 644 ? 12.688 -17.495 -4.555 1.00 87.00 644 GLU A N 1
ATOM 5108 C CA . GLU A 1 644 ? 13.192 -17.271 -3.195 1.00 87.00 644 GLU A CA 1
ATOM 5109 C C . GLU A 1 644 ? 14.553 -16.559 -3.205 1.00 87.00 644 GLU A C 1
ATOM 5111 O O . GLU A 1 644 ? 14.734 -15.514 -2.575 1.00 87.00 644 GLU A O 1
ATOM 5116 N N . ARG A 1 645 ? 15.520 -17.093 -3.958 1.00 85.62 645 ARG A N 1
ATOM 5117 C CA . ARG A 1 645 ? 16.844 -16.492 -4.105 1.00 85.62 645 ARG A CA 1
ATOM 5118 C C . ARG A 1 645 ? 16.736 -15.115 -4.744 1.00 85.62 645 ARG A C 1
ATOM 5120 O O . ARG A 1 645 ? 17.423 -14.207 -4.295 1.00 85.62 645 ARG A O 1
ATOM 5127 N N . PHE A 1 646 ? 15.902 -14.952 -5.765 1.00 89.38 646 PHE A N 1
ATOM 5128 C CA . PHE A 1 646 ? 15.703 -13.662 -6.418 1.00 89.38 646 PHE A CA 1
ATOM 5129 C C . PHE A 1 646 ? 15.256 -12.590 -5.424 1.00 89.38 646 PHE A C 1
ATOM 5131 O O . PHE A 1 646 ? 15.906 -11.554 -5.297 1.00 89.38 646 PHE A O 1
ATOM 5138 N N . LEU A 1 647 ? 14.226 -12.888 -4.632 1.00 87.12 647 LEU A N 1
ATOM 5139 C CA . LEU A 1 647 ? 13.733 -11.994 -3.585 1.00 87.12 647 LEU A CA 1
ATOM 5140 C C . LEU A 1 647 ? 14.822 -11.672 -2.551 1.00 87.12 647 LEU A C 1
ATOM 5142 O O . LEU A 1 647 ? 15.049 -10.502 -2.248 1.00 87.12 647 LEU A O 1
ATOM 5146 N N . ASN A 1 648 ? 15.557 -12.683 -2.079 1.00 81.44 648 ASN A N 1
ATOM 5147 C CA . ASN A 1 648 ? 16.587 -12.522 -1.047 1.00 81.44 648 ASN A CA 1
ATOM 5148 C C . ASN A 1 648 ? 17.773 -11.625 -1.446 1.00 81.44 648 ASN A C 1
ATOM 5150 O O . ASN A 1 648 ? 18.400 -11.058 -0.555 1.00 81.44 648 ASN A O 1
ATOM 5154 N N . PHE A 1 649 ? 18.083 -11.500 -2.740 1.00 82.44 649 PHE A N 1
ATOM 5155 C CA . PHE A 1 649 ? 19.228 -10.717 -3.235 1.00 82.44 649 PHE A CA 1
ATOM 5156 C C . PHE A 1 649 ? 18.828 -9.505 -4.088 1.00 82.44 649 PHE A C 1
ATOM 5158 O O . PHE A 1 649 ? 19.679 -8.862 -4.685 1.00 82.44 649 PHE A O 1
ATOM 5165 N N . SER A 1 650 ? 17.537 -9.189 -4.163 1.00 78.88 650 SER A N 1
ATOM 5166 C CA . SER A 1 650 ? 17.040 -8.031 -4.917 1.00 78.88 650 SER A CA 1
ATOM 5167 C C . SER A 1 650 ? 17.173 -6.700 -4.165 1.00 78.88 650 SER A C 1
ATOM 5169 O O . SER A 1 650 ? 17.142 -5.650 -4.795 1.00 78.88 650 SER A O 1
ATOM 5171 N N . GLY A 1 651 ? 17.303 -6.731 -2.834 1.00 74.25 651 GLY A N 1
ATOM 5172 C CA . GLY A 1 651 ? 17.473 -5.533 -2.003 1.00 74.25 651 GLY A CA 1
ATOM 5173 C C . GLY A 1 651 ? 16.187 -4.814 -1.577 1.00 74.25 651 GLY A C 1
ATOM 5174 O O . GLY A 1 651 ? 16.274 -3.744 -0.987 1.00 74.25 651 GLY A O 1
ATOM 5175 N N . PHE A 1 652 ? 14.996 -5.382 -1.809 1.00 77.31 652 PHE A N 1
ATOM 5176 C CA . PHE A 1 652 ? 13.719 -4.731 -1.461 1.00 77.31 652 PHE A CA 1
ATOM 5177 C C . PHE A 1 652 ? 12.882 -5.517 -0.451 1.00 77.31 652 PHE A C 1
ATOM 5179 O O . PHE A 1 652 ? 13.021 -6.729 -0.283 1.00 77.31 652 PHE A O 1
ATOM 5186 N N . HIS A 1 653 ? 11.950 -4.820 0.207 1.00 79.25 653 HIS A N 1
ATOM 5187 C CA . HIS A 1 653 ? 10.994 -5.450 1.112 1.00 79.25 653 HIS A CA 1
ATOM 5188 C C . HIS A 1 653 ? 10.019 -6.380 0.373 1.00 79.25 653 HIS A C 1
ATOM 5190 O O . HIS A 1 653 ? 9.478 -6.036 -0.679 1.00 79.25 653 HIS A O 1
ATOM 5196 N N . TYR A 1 654 ? 9.712 -7.529 0.979 1.00 82.88 654 TYR A N 1
ATOM 5197 C CA . TYR A 1 654 ? 8.878 -8.577 0.376 1.00 82.88 654 TYR A CA 1
ATOM 5198 C C . TYR A 1 654 ? 7.479 -8.114 -0.045 1.00 82.88 654 TYR A C 1
ATOM 5200 O O . TYR A 1 654 ? 6.998 -8.512 -1.103 1.00 82.88 654 TYR A O 1
ATOM 5208 N N . THR A 1 655 ? 6.842 -7.251 0.752 1.00 81.81 655 THR A N 1
ATOM 5209 C CA . THR A 1 655 ? 5.547 -6.621 0.430 1.00 81.81 655 THR A CA 1
ATOM 5210 C C . THR A 1 655 ? 5.515 -6.060 -0.989 1.00 81.81 655 THR A C 1
ATOM 5212 O O . THR A 1 655 ? 4.531 -6.243 -1.699 1.00 81.81 655 THR A O 1
ATOM 5215 N N . TYR A 1 656 ? 6.584 -5.392 -1.420 1.00 80.12 656 TYR A N 1
ATOM 5216 C CA . TYR A 1 656 ? 6.582 -4.637 -2.669 1.00 80.12 656 TYR A CA 1
ATOM 5217 C C . TYR A 1 656 ? 6.482 -5.558 -3.889 1.00 80.12 656 TYR A C 1
ATOM 5219 O O . TYR A 1 656 ? 5.792 -5.245 -4.858 1.00 80.12 656 TYR A O 1
ATOM 5227 N N . PHE A 1 657 ? 7.063 -6.757 -3.806 1.00 84.50 657 PHE A N 1
ATOM 5228 C CA . PHE A 1 657 ? 6.983 -7.776 -4.857 1.00 84.50 657 PHE A CA 1
ATOM 5229 C C . PHE A 1 657 ? 5.599 -8.414 -5.013 1.00 84.50 657 PHE A C 1
ATOM 5231 O O . PHE A 1 657 ? 5.345 -9.099 -6.007 1.00 84.50 657 PHE A O 1
ATOM 5238 N N . LEU A 1 658 ? 4.701 -8.204 -4.046 1.00 85.50 658 LEU A N 1
ATOM 5239 C CA . LEU A 1 658 ? 3.333 -8.723 -4.079 1.00 85.50 658 LEU A CA 1
ATOM 5240 C C . LEU A 1 658 ? 2.361 -7.793 -4.804 1.00 85.50 658 LEU A C 1
ATOM 5242 O O . LEU A 1 658 ? 1.235 -8.217 -5.121 1.00 85.50 658 LEU A O 1
ATOM 5246 N N . SER A 1 659 ? 2.796 -6.569 -5.116 1.00 76.19 659 SER A N 1
ATOM 5247 C CA . SER A 1 659 ? 2.055 -5.667 -5.985 1.00 76.19 659 SER A CA 1
ATOM 5248 C C . SER A 1 659 ? 1.819 -6.323 -7.347 1.00 76.19 659 SER A C 1
ATOM 5250 O O . SER A 1 659 ? 2.702 -6.948 -7.934 1.00 76.19 659 SER A O 1
ATOM 5252 N N . LYS A 1 660 ? 0.593 -6.186 -7.866 1.00 70.38 660 LYS A N 1
ATOM 5253 C CA . LYS A 1 660 ? 0.274 -6.607 -9.242 1.00 70.38 660 LYS A CA 1
ATOM 5254 C C . LYS A 1 660 ? 0.941 -5.710 -10.283 1.00 70.38 660 LYS A C 1
ATOM 5256 O O . LYS A 1 660 ? 1.084 -6.113 -11.432 1.00 70.38 660 LYS A O 1
ATOM 5261 N N . HIS A 1 661 ? 1.278 -4.493 -9.879 1.00 76.50 661 HIS A N 1
ATOM 5262 C CA . HIS A 1 661 ? 1.836 -3.470 -10.735 1.00 76.50 661 HIS A CA 1
ATOM 5263 C C . HIS A 1 661 ? 3.249 -3.136 -10.253 1.00 76.50 661 HIS A C 1
ATOM 5265 O O . HIS A 1 661 ? 3.473 -2.866 -9.072 1.00 76.50 661 HIS A O 1
ATOM 5271 N N . MET A 1 662 ? 4.198 -3.254 -11.171 1.00 83.31 662 MET A N 1
ATOM 5272 C CA . MET A 1 662 ? 5.596 -2.894 -10.993 1.00 83.31 662 MET A CA 1
ATOM 5273 C C . MET A 1 662 ? 5.960 -2.086 -12.242 1.00 83.31 662 MET A C 1
ATOM 5275 O O . MET A 1 662 ? 5.829 -2.640 -13.342 1.00 83.31 662 MET A O 1
ATOM 5279 N N . PRO A 1 663 ? 6.356 -0.812 -12.114 1.00 84.12 663 PRO A N 1
ATOM 5280 C CA . PRO A 1 663 ? 6.831 -0.013 -13.234 1.00 84.12 663 PRO A CA 1
ATOM 5281 C C . PRO A 1 663 ? 8.007 -0.672 -13.953 1.00 84.12 663 PRO A C 1
ATOM 5283 O O . PRO A 1 663 ? 8.745 -1.455 -13.346 1.00 84.12 663 PRO A O 1
ATOM 5286 N N . LEU A 1 664 ? 8.177 -0.364 -15.243 1.00 87.12 664 LEU A N 1
ATOM 5287 C CA . LEU A 1 664 ? 9.255 -0.954 -16.051 1.00 87.12 664 LEU A CA 1
ATOM 5288 C C . LEU A 1 664 ? 10.632 -0.632 -15.453 1.00 87.12 664 LEU A C 1
ATOM 5290 O O . LEU A 1 664 ? 11.463 -1.524 -15.303 1.00 87.12 664 LEU A O 1
ATOM 5294 N N . GLU A 1 665 ? 10.834 0.619 -15.045 1.00 82.69 665 GLU A N 1
ATOM 5295 C CA . GLU A 1 665 ? 12.096 1.094 -14.472 1.00 82.69 665 GLU A CA 1
ATOM 5296 C C . GLU A 1 665 ? 12.375 0.470 -13.099 1.00 82.69 665 GLU A C 1
ATOM 5298 O O . GLU A 1 665 ? 13.493 0.044 -12.812 1.00 82.69 665 GLU A O 1
ATOM 5303 N N . CYS A 1 666 ? 11.342 0.270 -12.277 1.00 82.00 666 CYS A N 1
ATOM 5304 C CA . CYS A 1 666 ? 11.488 -0.464 -11.023 1.00 82.00 666 CYS A CA 1
ATOM 5305 C C . CYS A 1 666 ? 11.899 -1.927 -11.248 1.00 82.00 666 CYS A C 1
ATOM 5307 O O . CYS A 1 666 ? 12.724 -2.459 -10.506 1.00 82.00 666 CYS A O 1
ATOM 5309 N N . ALA A 1 667 ? 11.344 -2.590 -12.270 1.00 88.69 667 ALA A N 1
ATOM 5310 C CA . ALA A 1 667 ? 11.742 -3.950 -12.632 1.00 88.69 667 ALA A CA 1
ATOM 5311 C C . ALA A 1 667 ? 13.201 -4.007 -13.123 1.00 88.69 667 ALA A C 1
ATOM 5313 O O . ALA A 1 667 ? 13.928 -4.936 -12.762 1.00 88.69 667 ALA A O 1
ATOM 5314 N N . THR A 1 668 ? 13.641 -3.001 -13.886 1.00 88.94 668 THR A N 1
ATOM 5315 C CA . THR A 1 668 ? 15.046 -2.817 -14.282 1.00 88.94 668 THR A CA 1
ATOM 5316 C C . THR A 1 668 ? 15.952 -2.708 -13.062 1.00 88.94 668 THR A C 1
ATOM 5318 O O . THR A 1 668 ? 16.918 -3.462 -12.956 1.00 88.94 668 THR A O 1
ATOM 5321 N N . PHE A 1 669 ? 15.609 -1.838 -12.112 1.00 83.75 669 PHE A N 1
ATOM 5322 C CA . PHE A 1 669 ? 16.415 -1.610 -10.914 1.00 83.75 669 PHE A CA 1
ATOM 5323 C C . PHE A 1 669 ? 16.503 -2.863 -10.025 1.00 83.75 669 PHE A C 1
ATOM 5325 O O . PHE A 1 669 ? 17.579 -3.245 -9.567 1.00 83.75 669 PHE A O 1
ATOM 5332 N N . VAL A 1 670 ? 15.393 -3.593 -9.872 1.00 87.19 670 VAL A N 1
ATOM 5333 C CA . VAL A 1 670 ? 15.363 -4.901 -9.193 1.00 87.19 670 VAL A CA 1
ATOM 5334 C C . VAL A 1 670 ? 16.318 -5.909 -9.846 1.00 87.19 670 VAL A C 1
ATOM 5336 O O . VAL A 1 670 ? 17.021 -6.636 -9.139 1.00 87.19 670 VAL A O 1
ATOM 5339 N N . LEU A 1 671 ? 16.356 -5.974 -11.181 1.00 91.31 671 LEU A N 1
ATOM 5340 C CA . LEU A 1 671 ? 17.261 -6.866 -11.911 1.00 91.31 671 LEU A CA 1
ATOM 5341 C C . LEU A 1 671 ? 18.731 -6.436 -11.790 1.00 91.31 671 LEU A C 1
ATOM 5343 O O . LEU A 1 671 ? 19.592 -7.303 -11.630 1.00 91.31 671 LEU A O 1
ATOM 5347 N N . GLN A 1 672 ? 19.012 -5.131 -11.843 1.00 86.94 672 GLN A N 1
ATOM 5348 C CA . GLN A 1 672 ? 20.356 -4.570 -11.658 1.00 86.94 672 GLN A CA 1
ATOM 5349 C C . GLN A 1 672 ? 20.906 -4.901 -10.270 1.00 86.94 672 GLN A C 1
ATOM 5351 O O . GLN A 1 672 ? 21.999 -5.461 -10.177 1.00 86.94 672 GLN A O 1
ATOM 5356 N N . ASN A 1 673 ? 20.116 -4.681 -9.214 1.00 83.19 673 ASN A N 1
ATOM 5357 C CA . ASN A 1 673 ? 20.494 -5.044 -7.847 1.00 83.19 673 ASN A CA 1
ATOM 5358 C C . ASN A 1 673 ? 20.715 -6.550 -7.706 1.00 83.19 673 ASN A C 1
ATOM 5360 O O . ASN A 1 673 ? 21.719 -6.979 -7.143 1.00 83.19 673 ASN A O 1
ATOM 5364 N N . TYR A 1 674 ? 19.822 -7.375 -8.262 1.00 87.62 674 TYR A N 1
ATOM 5365 C CA . TYR A 1 674 ? 20.019 -8.823 -8.223 1.00 87.62 674 TYR A CA 1
ATOM 5366 C C . TYR A 1 674 ? 21.314 -9.251 -8.927 1.00 87.62 674 TYR A C 1
ATOM 5368 O O . TYR A 1 674 ? 22.038 -10.111 -8.423 1.00 87.62 674 TYR A O 1
ATOM 5376 N N . SER A 1 675 ? 21.619 -8.656 -10.082 1.00 89.62 675 SER A N 1
ATOM 5377 C CA . SER A 1 675 ? 22.866 -8.903 -10.804 1.00 89.62 675 SER A CA 1
ATOM 5378 C C . SER A 1 675 ? 24.085 -8.527 -9.953 1.00 89.62 675 SER A C 1
ATOM 5380 O O . SER A 1 675 ? 24.974 -9.361 -9.774 1.00 89.62 675 SER A O 1
ATOM 5382 N N . HIS A 1 676 ? 24.065 -7.353 -9.324 1.00 84.88 676 HIS A N 1
ATOM 5383 C CA . HIS A 1 676 ? 25.133 -6.881 -8.446 1.00 84.88 676 HIS A CA 1
ATOM 5384 C C . HIS A 1 676 ? 25.344 -7.788 -7.223 1.00 84.88 676 HIS A C 1
ATOM 5386 O O . HIS A 1 676 ? 26.434 -8.315 -6.999 1.00 84.88 676 HIS A O 1
ATOM 5392 N N . TYR A 1 677 ? 24.289 -8.072 -6.457 1.00 79.88 677 TYR A N 1
ATOM 5393 C CA . TYR A 1 677 ? 24.421 -8.807 -5.195 1.00 79.88 677 TYR A CA 1
ATOM 5394 C C . TYR A 1 677 ? 24.541 -10.330 -5.359 1.00 79.88 677 TYR A C 1
ATOM 5396 O O . TYR A 1 677 ? 25.160 -10.996 -4.518 1.00 79.88 677 TYR A O 1
ATOM 5404 N N . ALA A 1 678 ? 23.934 -10.916 -6.401 1.00 85.38 678 ALA A N 1
ATOM 5405 C CA . ALA A 1 678 ? 23.842 -12.371 -6.557 1.00 85.38 678 ALA A CA 1
ATOM 5406 C C . ALA A 1 678 ? 24.692 -12.959 -7.685 1.00 85.38 678 ALA A C 1
ATOM 5408 O O . ALA A 1 678 ? 24.985 -14.165 -7.616 1.00 85.38 678 ALA A O 1
ATOM 5409 N N . LEU A 1 679 ? 25.009 -12.166 -8.714 1.00 88.69 679 LEU A N 1
ATOM 5410 C CA . LEU A 1 679 ? 25.636 -12.622 -9.959 1.00 88.69 679 LEU A CA 1
ATOM 5411 C C . LEU A 1 679 ? 26.987 -11.954 -10.249 1.00 88.69 679 LEU A C 1
ATOM 5413 O O . LEU A 1 679 ? 27.516 -12.188 -11.333 1.00 88.69 679 LEU A O 1
ATOM 5417 N N . ASP A 1 680 ? 27.532 -11.173 -9.312 1.00 87.50 680 ASP A N 1
ATOM 5418 C CA . ASP A 1 680 ? 28.803 -10.454 -9.465 1.00 87.50 680 ASP A CA 1
ATOM 5419 C C . ASP A 1 680 ? 28.807 -9.599 -10.751 1.00 87.50 680 ASP A C 1
ATOM 5421 O O . ASP A 1 680 ? 29.697 -9.701 -11.592 1.00 87.50 680 ASP A O 1
ATOM 5425 N N . ASP A 1 681 ? 27.730 -8.830 -10.943 1.00 88.31 681 ASP A N 1
ATOM 5426 C CA . ASP A 1 681 ? 27.527 -7.909 -12.068 1.00 88.31 681 ASP A CA 1
ATOM 5427 C C . ASP A 1 681 ? 27.510 -8.544 -13.467 1.00 88.31 681 ASP A C 1
ATOM 5429 O O . ASP A 1 681 ? 27.652 -7.854 -14.470 1.00 88.31 681 ASP A O 1
ATOM 5433 N N . ALA A 1 682 ? 27.261 -9.850 -13.583 1.00 91.31 682 ALA A N 1
ATOM 5434 C CA . ALA A 1 682 ? 27.330 -10.565 -14.861 1.00 91.31 682 ALA A CA 1
ATOM 5435 C C . ALA A 1 682 ? 26.211 -10.259 -15.887 1.00 91.31 682 ALA A C 1
ATOM 5437 O O . ALA A 1 682 ? 26.234 -10.836 -16.981 1.00 91.31 682 ALA A O 1
ATOM 5438 N N . LEU A 1 683 ? 25.220 -9.421 -15.555 1.00 93.00 683 LEU A N 1
ATOM 5439 C CA . LEU A 1 683 ? 24.107 -9.061 -16.440 1.00 93.00 683 LEU A CA 1
ATOM 5440 C C . LEU A 1 683 ? 24.042 -7.558 -16.705 1.00 93.00 683 LEU A C 1
ATOM 5442 O O . LEU A 1 683 ? 24.058 -6.761 -15.775 1.00 93.00 683 LEU A O 1
ATOM 5446 N N . THR A 1 684 ? 23.840 -7.202 -17.974 1.00 93.31 684 THR A N 1
ATOM 5447 C CA . THR A 1 684 ? 23.462 -5.857 -18.414 1.00 93.31 684 THR A CA 1
ATOM 5448 C C . THR A 1 684 ? 21.961 -5.839 -18.679 1.00 93.31 684 THR A C 1
ATOM 5450 O O . THR A 1 684 ? 21.425 -6.751 -19.314 1.00 93.31 684 THR A O 1
ATOM 5453 N N . ILE A 1 685 ? 21.281 -4.803 -18.189 1.00 93.81 685 ILE A N 1
ATOM 5454 C CA . ILE A 1 685 ? 19.829 -4.648 -18.290 1.00 93.81 685 ILE A CA 1
ATOM 5455 C C . ILE A 1 685 ? 19.522 -3.333 -19.001 1.00 93.81 685 ILE A C 1
ATOM 5457 O O . ILE A 1 685 ? 19.971 -2.273 -18.570 1.00 93.81 685 ILE A O 1
ATOM 5461 N N . THR A 1 686 ? 18.756 -3.402 -20.090 1.00 92.00 686 THR A N 1
ATOM 5462 C CA . THR A 1 686 ? 18.415 -2.241 -20.921 1.00 92.00 686 THR A CA 1
ATOM 5463 C C . THR A 1 686 ? 16.896 -2.099 -21.053 1.00 92.00 686 THR A C 1
ATOM 5465 O O . THR A 1 686 ? 16.275 -2.881 -21.784 1.00 92.00 686 THR A O 1
ATOM 5468 N N . PRO A 1 687 ? 16.274 -1.123 -20.366 1.00 91.62 687 PRO A N 1
ATOM 5469 C CA . PRO A 1 687 ? 14.869 -0.795 -20.563 1.00 91.62 687 PRO A CA 1
ATOM 5470 C C . PRO A 1 687 ? 14.653 0.019 -21.843 1.00 91.62 687 PRO A C 1
ATOM 5472 O O . PRO A 1 687 ? 15.509 0.791 -22.276 1.00 91.62 687 PRO A O 1
ATOM 5475 N N . ALA A 1 688 ? 13.474 -0.121 -22.443 1.00 91.44 688 ALA A N 1
ATOM 5476 C CA . ALA A 1 688 ? 13.023 0.710 -23.551 1.00 91.44 688 ALA A CA 1
ATOM 5477 C C . ALA A 1 688 ? 11.522 0.978 -23.442 1.00 91.44 688 ALA A C 1
ATOM 5479 O O . ALA A 1 688 ? 10.716 0.053 -23.534 1.00 91.44 688 ALA A O 1
ATOM 5480 N N . HIS A 1 689 ? 11.158 2.250 -23.300 1.00 88.94 689 HIS A N 1
ATOM 5481 C CA . HIS A 1 689 ? 9.770 2.707 -23.316 1.00 88.94 689 HIS A CA 1
ATOM 5482 C C . HIS A 1 689 ? 9.292 3.052 -24.730 1.00 88.94 689 HIS A C 1
ATOM 5484 O O . HIS A 1 689 ? 10.080 3.458 -25.591 1.00 88.94 689 HIS A O 1
ATOM 5490 N N . TYR A 1 690 ? 7.985 2.905 -24.947 1.00 91.50 690 TYR A N 1
ATOM 5491 C CA . TYR A 1 690 ? 7.328 3.080 -26.246 1.00 91.50 690 TYR A CA 1
ATOM 5492 C C . TYR A 1 690 ? 6.414 4.315 -26.235 1.00 91.50 690 TYR A C 1
ATOM 5494 O O . TYR A 1 690 ? 5.274 4.260 -26.680 1.00 91.50 690 TYR A O 1
ATOM 5502 N N . CYS A 1 691 ? 6.928 5.425 -25.684 1.00 85.12 691 CYS A N 1
ATOM 5503 C CA . CYS A 1 691 ? 6.182 6.677 -25.468 1.00 85.12 691 CYS A CA 1
ATOM 5504 C C . CYS A 1 691 ? 5.721 7.331 -26.771 1.00 85.12 691 CYS A C 1
ATOM 5506 O O . CYS A 1 691 ? 4.646 7.917 -26.814 1.00 85.12 691 CYS A O 1
ATOM 5508 N N . TYR A 1 692 ? 6.535 7.213 -27.820 1.00 86.25 692 TYR A N 1
ATOM 5509 C CA . TYR A 1 692 ? 6.276 7.817 -29.117 1.00 86.25 692 TYR A CA 1
ATOM 5510 C C . TYR A 1 692 ? 6.166 6.729 -30.180 1.00 86.25 692 TYR A C 1
ATOM 5512 O O . TYR A 1 692 ? 7.034 5.857 -30.284 1.00 86.25 692 TYR A O 1
ATOM 5520 N N . HIS A 1 693 ? 5.096 6.774 -30.966 1.00 87.56 693 HIS A N 1
ATOM 5521 C CA . HIS A 1 693 ? 4.826 5.837 -32.057 1.00 87.56 693 HIS A CA 1
ATOM 5522 C C . HIS A 1 693 ? 3.907 6.485 -33.100 1.00 87.56 693 HIS A C 1
ATOM 5524 O O . HIS A 1 693 ? 3.418 7.601 -32.919 1.00 87.56 693 HIS A O 1
ATOM 5530 N N . ALA A 1 694 ? 3.640 5.789 -34.207 1.00 81.19 694 ALA A N 1
ATOM 5531 C CA . ALA A 1 694 ? 2.688 6.268 -35.207 1.00 81.19 694 ALA A CA 1
ATOM 5532 C C . ALA A 1 694 ? 1.318 6.557 -34.556 1.00 81.19 694 ALA A C 1
ATOM 5534 O O . ALA A 1 694 ? 0.707 5.656 -33.982 1.00 81.19 694 ALA A O 1
ATOM 5535 N N . GLY A 1 695 ? 0.858 7.811 -34.626 1.00 76.50 695 GLY A N 1
ATOM 5536 C CA . GLY A 1 695 ? -0.384 8.279 -33.994 1.00 76.50 695 GLY A CA 1
ATOM 5537 C C . GLY A 1 695 ? -0.225 8.930 -32.611 1.00 76.50 695 GLY A C 1
ATOM 5538 O O . GLY A 1 695 ? -1.192 9.507 -32.126 1.00 76.50 695 GLY A O 1
ATOM 5539 N N . CYS A 1 696 ? 0.968 8.891 -32.009 1.00 82.69 696 CYS A N 1
ATOM 5540 C CA . CYS A 1 696 ? 1.302 9.554 -30.744 1.00 82.69 696 CYS A CA 1
ATOM 5541 C C . CYS A 1 696 ? 2.727 10.129 -30.835 1.00 82.69 696 CYS A C 1
ATOM 5543 O O . CYS A 1 696 ? 3.702 9.472 -30.464 1.00 82.69 696 CYS A O 1
ATOM 5545 N N . LEU A 1 697 ? 2.848 11.324 -31.423 1.00 81.00 697 LEU A N 1
ATOM 5546 C CA . LEU A 1 697 ? 4.121 12.027 -31.626 1.00 81.00 697 LEU A CA 1
ATOM 5547 C C . LEU A 1 697 ? 4.424 12.988 -30.460 1.00 81.00 697 LEU A C 1
ATOM 5549 O O . LEU A 1 697 ? 3.489 13.396 -29.765 1.00 81.00 697 LEU A O 1
ATOM 5553 N N . PRO A 1 698 ? 5.698 13.370 -30.252 1.00 76.12 698 PRO A N 1
ATOM 5554 C CA . PRO A 1 698 ? 6.061 14.418 -29.302 1.00 76.12 698 PRO A CA 1
ATOM 5555 C C . PRO A 1 698 ? 5.338 15.742 -29.597 1.00 76.12 698 PRO A C 1
ATOM 5557 O O . PRO A 1 698 ? 5.059 16.084 -30.750 1.00 76.12 698 PRO A O 1
ATOM 5560 N N . ALA A 1 699 ? 5.036 16.508 -28.548 1.00 68.50 699 ALA A N 1
ATOM 5561 C CA . ALA A 1 699 ? 4.358 17.794 -28.685 1.00 68.50 699 ALA A CA 1
ATOM 5562 C C . ALA A 1 699 ? 5.213 18.787 -29.498 1.00 68.50 699 ALA A C 1
ATOM 5564 O O . ALA A 1 699 ? 6.386 18.993 -29.205 1.00 68.50 699 ALA A O 1
ATOM 5565 N N . GLY A 1 700 ? 4.621 19.421 -30.516 1.00 66.75 700 GLY A N 1
ATOM 5566 C CA . GLY A 1 700 ? 5.315 20.383 -31.386 1.00 66.75 700 GLY A CA 1
ATOM 5567 C C . GLY A 1 700 ? 6.077 19.771 -32.571 1.00 66.75 700 GLY A C 1
ATOM 5568 O O . GLY A 1 700 ? 6.557 20.518 -33.424 1.00 66.75 700 GLY A O 1
ATOM 5569 N N . GLU A 1 701 ? 6.136 18.441 -32.686 1.00 66.88 701 GLU A N 1
ATOM 5570 C CA . GLU A 1 701 ? 6.742 17.736 -33.822 1.00 66.88 701 GLU A CA 1
ATOM 5571 C C . GLU A 1 701 ? 5.654 17.257 -34.806 1.00 66.88 701 GLU A C 1
ATOM 5573 O O . GLU A 1 701 ? 5.171 16.130 -34.746 1.00 66.88 701 GLU A O 1
ATOM 5578 N N . GLU A 1 702 ? 5.231 18.134 -35.728 1.00 59.34 702 GLU A N 1
ATOM 5579 C CA . GLU A 1 702 ? 4.207 17.805 -36.744 1.00 59.34 702 GLU A CA 1
ATOM 5580 C C . GLU A 1 702 ? 4.747 16.966 -37.925 1.00 59.34 702 GLU A C 1
ATOM 5582 O O . GLU A 1 702 ? 3.964 16.387 -38.680 1.00 59.34 702 GLU A O 1
ATOM 5587 N N . ASP A 1 703 ? 6.074 16.873 -38.091 1.00 57.81 703 ASP A N 1
ATOM 5588 C CA . ASP A 1 703 ? 6.727 16.052 -39.120 1.00 57.81 703 ASP A CA 1
ATOM 5589 C C . ASP A 1 703 ? 7.935 15.291 -38.531 1.00 57.81 703 ASP A C 1
ATOM 5591 O O . ASP A 1 703 ? 8.992 15.900 -38.334 1.00 57.81 703 ASP A O 1
ATOM 5595 N N . PRO A 1 704 ? 7.821 13.967 -38.294 1.00 55.03 704 PRO A N 1
ATOM 5596 C CA . PRO A 1 704 ? 8.881 13.152 -37.697 1.00 55.03 704 PRO A CA 1
ATOM 5597 C C . PRO A 1 704 ? 10.119 12.966 -38.593 1.00 55.03 704 PRO A C 1
ATOM 5599 O O . PRO A 1 704 ? 11.078 12.313 -38.182 1.00 55.03 704 PRO A O 1
ATOM 5602 N N . TYR A 1 705 ? 10.113 13.508 -39.818 1.00 54.28 705 TYR A N 1
ATOM 5603 C CA . TYR A 1 705 ? 11.189 13.322 -40.791 1.00 54.28 705 TYR A CA 1
ATOM 5604 C C . TYR A 1 705 ? 11.883 14.617 -41.251 1.00 54.28 705 TYR A C 1
ATOM 5606 O O . TYR A 1 705 ? 12.919 14.506 -41.908 1.00 54.28 705 TYR A O 1
ATOM 5614 N N . ASN A 1 706 ? 11.374 15.824 -40.937 1.00 51.03 706 ASN A N 1
ATOM 5615 C CA . ASN A 1 706 ? 11.910 17.077 -41.516 1.00 51.03 706 ASN A CA 1
ATOM 5616 C C . ASN A 1 706 ? 12.178 18.257 -40.560 1.00 51.03 706 ASN A C 1
ATOM 5618 O O . ASN A 1 706 ? 12.893 19.172 -40.973 1.00 51.03 706 ASN A O 1
ATOM 5622 N N . ASN A 1 707 ? 11.672 18.276 -39.324 1.00 50.75 707 ASN A N 1
ATOM 5623 C CA . ASN A 1 707 ? 12.003 19.323 -38.343 1.00 50.75 707 ASN A CA 1
ATOM 5624 C C . ASN A 1 707 ? 12.822 18.719 -37.198 1.00 50.75 707 ASN A C 1
ATOM 5626 O O . ASN A 1 707 ? 12.627 17.554 -36.887 1.00 50.75 707 ASN A O 1
ATOM 5630 N N . LEU A 1 708 ? 13.776 19.482 -36.645 1.00 49.59 708 LEU A N 1
ATOM 5631 C CA . LEU A 1 708 ? 14.754 19.055 -35.629 1.00 49.59 708 LEU A CA 1
ATOM 5632 C C . LEU A 1 708 ? 14.104 18.227 -34.505 1.00 49.59 708 LEU A C 1
ATOM 5634 O O . LEU A 1 708 ? 13.613 18.784 -33.531 1.00 49.59 708 LEU A O 1
ATOM 5638 N N . VAL A 1 709 ? 14.135 16.904 -34.667 1.00 59.59 709 VAL A N 1
ATOM 5639 C CA . VAL A 1 709 ? 13.724 15.916 -33.669 1.00 59.59 709 VAL A CA 1
ATOM 5640 C C . VAL A 1 709 ? 14.751 15.992 -32.546 1.00 59.59 709 VAL A C 1
ATOM 5642 O O . VAL A 1 709 ? 15.952 15.856 -32.812 1.00 59.59 709 VAL A O 1
ATOM 5645 N N . ASN A 1 710 ? 14.315 16.231 -31.307 1.00 67.88 710 ASN A N 1
ATOM 5646 C CA . ASN A 1 710 ? 15.183 15.996 -30.152 1.00 67.88 710 ASN A CA 1
ATOM 5647 C C . ASN A 1 710 ? 15.699 14.549 -30.287 1.00 67.88 710 ASN A C 1
ATOM 5649 O O . ASN A 1 710 ? 14.875 13.640 -30.357 1.00 67.88 710 ASN A O 1
ATOM 5653 N N . PRO A 1 711 ? 17.017 14.278 -30.372 1.00 70.12 711 PRO A N 1
ATOM 5654 C CA . PRO A 1 711 ? 17.524 12.925 -30.633 1.00 70.12 711 PRO A CA 1
ATOM 5655 C C . PRO A 1 711 ? 17.086 11.895 -29.574 1.00 70.12 711 PRO A C 1
ATOM 5657 O O . PRO A 1 711 ? 17.174 10.690 -29.813 1.00 70.12 711 PRO A O 1
ATOM 5660 N N . LEU A 1 712 ? 16.587 12.360 -28.424 1.00 73.81 712 LEU A N 1
ATOM 5661 C CA . LEU A 1 712 ? 16.004 11.544 -27.362 1.00 73.81 712 LEU A CA 1
ATOM 5662 C C . LEU A 1 712 ? 14.536 11.135 -27.627 1.00 73.81 712 LEU A C 1
ATOM 5664 O O . LEU A 1 712 ? 14.053 10.180 -27.015 1.00 73.81 712 LEU A O 1
ATOM 5668 N N . HIS A 1 713 ? 13.829 11.781 -28.562 1.00 77.69 713 HIS A N 1
ATOM 5669 C CA . HIS A 1 713 ? 12.469 11.433 -28.997 1.00 77.69 713 HIS A CA 1
ATOM 5670 C C . HIS A 1 713 ? 12.471 10.234 -29.957 1.00 77.69 713 HIS A C 1
ATOM 5672 O O . HIS A 1 713 ? 12.279 10.342 -31.168 1.00 77.69 713 HIS A O 1
ATOM 5678 N N . ILE A 1 714 ? 12.696 9.041 -29.404 1.00 81.94 714 ILE A N 1
ATOM 5679 C CA . ILE A 1 714 ? 12.740 7.802 -30.188 1.00 81.94 714 ILE A CA 1
ATOM 5680 C C . ILE A 1 714 ? 11.318 7.356 -30.560 1.00 81.94 714 ILE A C 1
ATOM 5682 O O . ILE A 1 714 ? 10.592 6.805 -29.729 1.00 81.94 714 ILE A O 1
ATOM 5686 N N . ILE A 1 715 ? 10.953 7.517 -31.834 1.00 86.00 715 ILE A N 1
ATOM 5687 C CA . ILE A 1 715 ? 9.692 7.012 -32.396 1.00 86.00 715 ILE A CA 1
ATOM 5688 C C . ILE A 1 715 ? 9.816 5.506 -32.661 1.00 86.00 715 ILE A C 1
ATOM 5690 O O . ILE A 1 715 ? 10.631 5.061 -33.472 1.00 86.00 715 ILE A O 1
ATOM 5694 N N . ARG A 1 716 ? 9.002 4.702 -31.974 1.00 89.88 716 ARG A N 1
ATOM 5695 C CA . ARG A 1 716 ? 8.977 3.238 -32.101 1.00 89.88 716 ARG A CA 1
ATOM 5696 C C . ARG A 1 716 ? 8.024 2.796 -33.214 1.00 89.88 716 ARG A C 1
ATOM 5698 O O . ARG A 1 716 ? 6.948 3.367 -33.388 1.00 89.88 716 ARG A O 1
ATOM 5705 N N . THR A 1 717 ? 8.399 1.739 -33.933 1.00 92.50 717 THR A N 1
ATOM 5706 C CA . THR A 1 717 ? 7.574 1.106 -34.976 1.00 92.50 717 THR A CA 1
ATOM 5707 C C . THR A 1 717 ? 7.381 -0.383 -34.706 1.00 92.50 717 THR A C 1
ATOM 5709 O O . THR A 1 717 ? 8.162 -0.997 -33.970 1.00 92.50 717 THR A O 1
ATOM 5712 N N . GLU A 1 718 ? 6.355 -0.974 -35.323 1.00 94.50 718 GLU A N 1
ATOM 5713 C CA . GLU A 1 718 ? 6.100 -2.415 -35.242 1.00 94.50 718 GLU A CA 1
ATOM 5714 C C . GLU A 1 718 ? 7.272 -3.219 -35.835 1.00 94.50 718 GLU A C 1
ATOM 5716 O O . GLU A 1 718 ? 7.694 -4.220 -35.249 1.00 94.50 718 GLU A O 1
ATOM 5721 N N . GLU A 1 719 ? 7.869 -2.753 -36.941 1.00 93.94 719 GLU A N 1
ATOM 5722 C CA . GLU A 1 719 ? 9.050 -3.390 -37.535 1.00 93.94 719 GLU A CA 1
ATOM 5723 C C . GLU A 1 719 ? 10.253 -3.349 -36.588 1.00 93.94 719 GLU A C 1
ATOM 5725 O O . GLU A 1 719 ? 10.905 -4.373 -36.382 1.00 93.94 719 GLU A O 1
ATOM 5730 N N . GLY A 1 720 ? 10.511 -2.201 -35.949 1.00 93.25 720 GLY A N 1
ATOM 5731 C CA . GLY A 1 720 ? 11.591 -2.067 -34.970 1.00 93.25 720 GLY A CA 1
ATOM 5732 C C . GLY A 1 720 ? 11.376 -2.963 -33.747 1.00 93.25 720 GLY A C 1
ATOM 5733 O O . GLY A 1 720 ? 12.319 -3.569 -33.238 1.00 93.25 720 GLY A O 1
ATOM 5734 N N . PHE A 1 721 ? 10.127 -3.129 -33.301 1.00 96.06 721 PHE A N 1
ATOM 5735 C CA . PHE A 1 721 ? 9.807 -4.072 -32.229 1.00 96.06 721 PHE A CA 1
ATOM 5736 C C . PHE A 1 721 ? 10.078 -5.527 -32.644 1.00 96.06 721 PHE A C 1
ATOM 5738 O O . PHE A 1 721 ? 10.675 -6.293 -31.881 1.00 96.06 721 PHE A O 1
ATOM 5745 N N . ALA A 1 722 ? 9.719 -5.902 -33.877 1.00 96.56 722 ALA A N 1
ATOM 5746 C CA . ALA A 1 722 ? 10.032 -7.220 -34.427 1.00 96.56 722 ALA A CA 1
ATOM 5747 C C . ALA A 1 722 ? 11.546 -7.474 -34.517 1.00 96.56 722 ALA A C 1
ATOM 5749 O O . ALA A 1 722 ? 11.995 -8.598 -34.281 1.00 96.56 722 ALA A O 1
ATOM 5750 N N . GLU A 1 723 ? 12.345 -6.459 -34.855 1.00 95.56 723 GLU A N 1
ATOM 5751 C CA . GLU A 1 723 ? 13.811 -6.548 -34.880 1.00 95.56 723 GLU A CA 1
ATOM 5752 C C . GLU A 1 723 ? 14.391 -6.835 -33.492 1.00 95.56 723 GLU A C 1
ATOM 5754 O O . GLU A 1 723 ? 15.212 -7.745 -33.355 1.00 95.56 723 GLU A O 1
ATOM 5759 N N . VAL A 1 724 ? 13.912 -6.145 -32.452 1.00 95.25 724 VAL A N 1
ATOM 5760 C CA . VAL A 1 724 ? 14.334 -6.393 -31.061 1.00 95.25 724 VAL A CA 1
ATOM 5761 C C . VAL A 1 724 ? 13.959 -7.811 -30.614 1.00 95.25 724 VAL A C 1
ATOM 5763 O O . VAL A 1 724 ? 14.788 -8.510 -30.026 1.00 95.25 724 VAL A O 1
ATOM 5766 N N . ILE A 1 725 ? 12.749 -8.275 -30.951 1.00 97.44 725 ILE A N 1
ATOM 5767 C CA . ILE A 1 725 ? 12.315 -9.659 -30.700 1.00 97.44 725 ILE A CA 1
ATOM 5768 C C . ILE A 1 725 ? 13.259 -10.660 -31.376 1.00 97.44 725 ILE A C 1
ATOM 5770 O O . ILE A 1 725 ? 13.695 -11.622 -30.745 1.00 97.44 725 ILE A O 1
ATOM 5774 N N . ASN A 1 726 ? 13.600 -10.438 -32.646 1.00 95.81 726 ASN A N 1
ATOM 5775 C CA . ASN A 1 726 ? 14.495 -11.331 -33.381 1.00 95.81 726 ASN A CA 1
ATOM 5776 C C . ASN A 1 726 ? 15.902 -11.357 -32.792 1.00 95.81 726 ASN A C 1
ATOM 5778 O O . ASN A 1 726 ? 16.441 -12.439 -32.594 1.00 95.81 726 ASN A O 1
ATOM 5782 N N . SER A 1 727 ? 16.456 -10.192 -32.455 1.00 94.44 727 SER A N 1
ATOM 5783 C CA . SER A 1 727 ? 17.781 -10.068 -31.839 1.00 94.44 727 SER A CA 1
ATOM 5784 C C . SER A 1 727 ? 17.895 -10.894 -30.553 1.00 94.44 727 SER A C 1
ATOM 5786 O O . SER A 1 727 ? 18.889 -11.588 -30.343 1.00 94.44 727 SER A O 1
ATOM 5788 N N . ALA A 1 728 ? 16.853 -10.890 -29.715 1.00 94.56 728 ALA A N 1
ATOM 5789 C CA . ALA A 1 728 ? 16.828 -11.700 -28.499 1.00 94.56 728 ALA A CA 1
ATOM 5790 C C . ALA A 1 728 ? 16.694 -13.209 -28.783 1.00 94.56 728 ALA A C 1
ATOM 5792 O O . ALA A 1 728 ? 17.306 -14.023 -28.097 1.00 94.56 728 ALA A O 1
ATOM 5793 N N . LEU A 1 729 ? 15.909 -13.595 -29.794 1.00 95.69 729 LEU A N 1
ATOM 5794 C CA . LEU A 1 729 ? 15.677 -15.002 -30.150 1.00 95.69 729 LEU A CA 1
ATOM 5795 C C . LEU A 1 729 ? 16.816 -15.637 -30.965 1.00 95.69 729 LEU A C 1
ATOM 5797 O O . LEU A 1 729 ? 16.898 -16.864 -31.025 1.00 95.69 729 LEU A O 1
ATOM 5801 N N . GLU A 1 730 ? 17.675 -14.834 -31.597 1.00 95.50 730 GLU A N 1
ATOM 5802 C CA . GLU A 1 730 ? 18.862 -15.301 -32.327 1.00 95.50 730 GLU A CA 1
ATOM 5803 C C . GLU A 1 730 ? 19.974 -15.795 -31.389 1.00 95.50 730 GLU A C 1
ATOM 5805 O O . GLU A 1 730 ? 20.734 -16.686 -31.770 1.00 95.50 730 GLU A O 1
ATOM 5810 N N . ASP A 1 731 ? 20.035 -15.274 -30.159 1.00 93.62 731 ASP A N 1
ATOM 5811 C CA . ASP A 1 731 ? 21.024 -15.652 -29.141 1.00 93.62 731 ASP A CA 1
ATOM 5812 C C . ASP A 1 731 ? 20.384 -15.881 -27.752 1.00 93.62 731 ASP A C 1
ATOM 5814 O O . ASP A 1 731 ? 20.680 -15.169 -26.789 1.00 93.62 731 ASP A O 1
ATOM 5818 N N . PRO A 1 732 ? 19.503 -16.889 -27.608 1.00 90.00 732 PRO A N 1
ATOM 5819 C CA . PRO A 1 732 ? 18.723 -17.106 -26.388 1.00 90.00 732 PRO A CA 1
ATOM 5820 C C . PRO A 1 732 ? 19.567 -17.589 -25.196 1.00 90.00 732 PRO A C 1
ATOM 5822 O O . PRO A 1 732 ? 19.090 -17.598 -24.062 1.00 90.00 732 PRO A O 1
ATOM 5825 N N . GLU A 1 733 ? 20.814 -18.019 -25.429 1.00 91.06 733 GLU A N 1
ATOM 5826 C CA . GLU A 1 733 ? 21.742 -18.397 -24.357 1.00 91.06 733 GLU A CA 1
ATOM 5827 C C . GLU A 1 733 ? 22.350 -17.174 -23.661 1.00 91.06 733 GLU A C 1
ATOM 5829 O O . GLU A 1 733 ? 22.747 -17.276 -22.494 1.00 91.06 733 GLU A O 1
ATOM 5834 N N . ASN A 1 734 ? 22.418 -16.029 -24.350 1.00 94.62 734 ASN A N 1
ATOM 5835 C CA . ASN A 1 734 ? 23.011 -14.799 -23.826 1.00 94.62 734 ASN A CA 1
ATOM 5836 C C . ASN A 1 734 ? 22.023 -13.636 -23.726 1.00 94.62 734 ASN A C 1
ATOM 5838 O O . ASN A 1 734 ? 22.325 -12.687 -23.003 1.00 94.62 734 ASN A O 1
ATOM 5842 N N . LYS A 1 735 ? 20.868 -13.702 -24.400 1.00 96.38 735 LYS A N 1
ATOM 5843 C CA . LYS A 1 735 ? 19.872 -12.629 -24.449 1.00 96.38 735 LYS A CA 1
ATOM 5844 C C . LYS A 1 735 ? 18.477 -13.121 -24.095 1.00 96.38 735 LYS A C 1
ATOM 5846 O O . LYS A 1 735 ? 18.037 -14.169 -24.559 1.00 96.38 735 LYS A O 1
ATOM 5851 N N . ILE A 1 736 ? 17.749 -12.326 -23.316 1.00 97.12 736 ILE A N 1
ATOM 5852 C CA . ILE A 1 736 ? 16.317 -12.519 -23.062 1.00 97.12 736 ILE A CA 1
ATOM 5853 C C . ILE A 1 736 ? 15.592 -11.184 -23.159 1.00 97.12 736 ILE A C 1
ATOM 5855 O O . ILE A 1 736 ? 16.063 -10.173 -22.646 1.00 97.12 736 ILE A O 1
ATOM 5859 N N . LEU A 1 737 ? 14.414 -11.204 -23.784 1.00 98.12 737 LEU A N 1
ATOM 5860 C CA . LEU A 1 737 ? 13.521 -10.057 -23.875 1.00 98.12 737 LEU A CA 1
ATOM 5861 C C . LEU A 1 737 ? 12.287 -10.266 -22.995 1.00 98.12 737 LEU A C 1
ATOM 5863 O O . LEU A 1 737 ? 11.524 -11.221 -23.179 1.00 98.12 737 LEU A O 1
ATOM 5867 N N . ILE A 1 738 ? 12.082 -9.341 -22.065 1.00 98.00 738 ILE A N 1
ATOM 5868 C CA . ILE A 1 738 ? 10.872 -9.221 -21.254 1.00 98.00 738 ILE A CA 1
ATOM 5869 C C . ILE A 1 738 ? 10.024 -8.085 -21.831 1.00 98.00 738 ILE A C 1
ATOM 5871 O O . ILE A 1 738 ? 10.541 -7.022 -22.168 1.00 98.00 738 ILE A O 1
ATOM 5875 N N . VAL A 1 739 ? 8.715 -8.297 -21.922 1.00 96.62 739 VAL A N 1
ATOM 5876 C CA . VAL A 1 739 ? 7.725 -7.297 -22.339 1.00 96.62 739 VAL A CA 1
ATOM 5877 C C . VAL A 1 739 ? 6.840 -6.922 -21.150 1.00 96.62 739 VAL A C 1
ATOM 5879 O O . VAL A 1 739 ? 6.311 -7.809 -20.472 1.00 96.62 739 VAL A O 1
ATOM 5882 N N . LYS A 1 740 ? 6.657 -5.619 -20.913 1.00 94.56 740 LYS A N 1
ATOM 5883 C CA . LYS A 1 740 ? 5.584 -5.070 -20.077 1.00 94.56 740 LYS A CA 1
ATOM 5884 C C . LYS A 1 740 ? 4.457 -4.623 -21.004 1.00 94.56 740 LYS A C 1
ATOM 5886 O O . LYS A 1 740 ? 4.687 -3.799 -21.883 1.00 94.56 740 LYS A O 1
ATOM 5891 N N . TYR A 1 741 ? 3.254 -5.151 -20.821 1.00 92.62 741 TYR A N 1
ATOM 5892 C CA . TYR A 1 741 ? 2.125 -4.918 -21.728 1.00 92.62 741 TYR A CA 1
ATOM 5893 C C . TYR A 1 741 ? 0.814 -4.721 -20.966 1.00 92.62 741 TYR A C 1
ATOM 5895 O O . TYR A 1 741 ? 0.682 -5.110 -19.799 1.00 92.62 741 TYR A O 1
ATOM 5903 N N . ASP A 1 742 ? -0.163 -4.095 -21.620 1.00 90.69 742 ASP A N 1
ATOM 5904 C CA . ASP A 1 742 ? -1.525 -4.036 -21.105 1.00 90.69 742 ASP A CA 1
ATOM 5905 C C . ASP A 1 742 ? -2.253 -5.356 -21.355 1.00 90.69 742 ASP A C 1
ATOM 5907 O O . ASP A 1 742 ? -2.608 -5.720 -22.477 1.00 90.69 742 ASP A O 1
ATOM 5911 N N . TRP A 1 743 ? -2.461 -6.102 -20.277 1.00 87.12 743 TRP A N 1
ATOM 5912 C CA . TRP A 1 743 ? -3.151 -7.382 -20.332 1.00 87.12 743 TRP A CA 1
ATOM 5913 C C . TRP A 1 743 ? -4.648 -7.232 -20.653 1.00 87.12 743 TRP A C 1
ATOM 5915 O O . TRP A 1 743 ? -5.235 -8.193 -21.149 1.00 87.12 743 TRP A O 1
ATOM 5925 N N . GLN A 1 744 ? -5.266 -6.066 -20.404 1.00 85.75 744 GLN A N 1
ATOM 5926 C CA . GLN A 1 744 ? -6.680 -5.826 -20.722 1.00 85.75 744 GLN A CA 1
ATOM 5927 C C . GLN A 1 744 ? -6.891 -5.772 -22.238 1.00 85.75 744 GLN A C 1
ATOM 5929 O O . GLN A 1 744 ? -7.770 -6.468 -22.740 1.00 85.75 744 GLN A O 1
ATOM 5934 N N . ILE A 1 745 ? -6.008 -5.079 -22.971 1.00 89.69 745 ILE A N 1
ATOM 5935 C CA . ILE A 1 745 ? -6.026 -5.026 -24.446 1.00 89.69 745 ILE A CA 1
ATOM 5936 C C . ILE A 1 745 ? -5.974 -6.440 -25.046 1.00 89.69 745 ILE A C 1
ATOM 5938 O O . ILE A 1 745 ? -6.733 -6.770 -25.954 1.00 89.69 745 ILE A O 1
ATOM 5942 N N . ILE A 1 746 ? -5.123 -7.317 -24.501 1.00 89.38 746 ILE A N 1
ATOM 5943 C CA . ILE A 1 746 ? -5.024 -8.711 -24.965 1.00 89.38 746 ILE A CA 1
ATOM 5944 C C . ILE A 1 746 ? -6.274 -9.517 -24.594 1.00 89.38 746 ILE A C 1
ATOM 5946 O O . ILE A 1 746 ? -6.781 -10.294 -25.407 1.00 89.38 746 ILE A O 1
ATOM 5950 N N . ARG A 1 747 ? -6.772 -9.362 -23.363 1.00 86.50 747 ARG A N 1
ATOM 5951 C CA . ARG A 1 747 ? -7.948 -10.089 -22.872 1.00 86.50 747 ARG A CA 1
ATOM 5952 C C . ARG A 1 747 ? -9.205 -9.774 -23.678 1.00 86.50 747 ARG A C 1
ATOM 5954 O O . ARG A 1 747 ? -10.011 -10.677 -23.910 1.00 86.50 747 ARG A O 1
ATOM 5961 N N . ASP A 1 748 ? -9.368 -8.523 -24.089 1.00 86.62 748 ASP A N 1
ATOM 5962 C CA . ASP A 1 748 ? -10.555 -8.053 -24.806 1.00 86.62 748 ASP A CA 1
ATOM 5963 C C . ASP A 1 748 ? -10.650 -8.628 -26.233 1.00 86.62 748 ASP A C 1
ATOM 5965 O O . ASP A 1 748 ? -11.663 -8.451 -26.912 1.00 86.62 748 ASP A O 1
ATOM 5969 N N . VAL A 1 749 ? -9.643 -9.404 -26.661 1.00 89.44 749 VAL A N 1
ATOM 5970 C CA . VAL A 1 749 ? -9.632 -10.195 -27.895 1.00 89.44 749 VAL A CA 1
ATOM 5971 C C . VAL A 1 749 ? -9.781 -11.697 -27.571 1.00 89.44 749 VAL A C 1
ATOM 5973 O O . VAL A 1 749 ? -8.785 -12.399 -27.359 1.00 89.44 749 VAL A O 1
ATOM 5976 N N . PRO A 1 750 ? -11.007 -12.270 -27.613 1.00 87.06 750 PRO A N 1
ATOM 5977 C CA . PRO A 1 750 ? -11.262 -13.660 -27.208 1.00 87.06 750 PRO A CA 1
ATOM 5978 C C . PRO A 1 750 ? -10.499 -14.726 -28.005 1.00 87.06 750 PRO A C 1
ATOM 5980 O O . PRO A 1 750 ? -10.339 -15.846 -27.534 1.00 87.06 750 PRO A O 1
ATOM 5983 N N . ALA A 1 751 ? -10.057 -14.403 -29.225 1.00 87.25 751 ALA A N 1
ATOM 5984 C CA . ALA A 1 751 ? -9.292 -15.318 -30.074 1.00 87.25 751 ALA A CA 1
ATOM 5985 C C . ALA A 1 751 ? -7.842 -15.523 -29.598 1.00 87.25 751 ALA A C 1
ATOM 5987 O O . ALA A 1 751 ? -7.223 -16.524 -29.952 1.00 87.25 751 ALA A O 1
ATOM 5988 N N . VAL A 1 752 ? -7.309 -14.572 -28.826 1.00 85.69 752 VAL A N 1
ATOM 5989 C CA . VAL A 1 752 ? -5.931 -14.570 -28.311 1.00 85.69 752 VAL A CA 1
ATOM 5990 C C . VAL A 1 752 ? -5.912 -14.947 -26.832 1.00 85.69 752 VAL A C 1
ATOM 5992 O O . VAL A 1 752 ? -4.993 -15.619 -26.362 1.00 85.69 752 VAL A O 1
ATOM 5995 N N . TRP A 1 753 ? -6.947 -14.540 -26.097 1.00 83.19 753 TRP A N 1
ATOM 5996 C CA . TRP A 1 753 ? -7.035 -14.755 -24.666 1.00 83.19 753 TRP A CA 1
ATOM 5997 C C . TRP A 1 753 ? -7.097 -16.234 -24.277 1.00 83.19 753 TRP A C 1
ATOM 5999 O O . TRP A 1 753 ? -8.008 -16.965 -24.662 1.00 83.19 753 TRP A O 1
ATOM 6009 N N . ASN A 1 754 ? -6.148 -16.670 -23.447 1.00 80.81 754 ASN A N 1
ATOM 6010 C CA . ASN A 1 754 ? -6.056 -18.062 -23.008 1.00 80.81 754 ASN A CA 1
ATOM 6011 C C . ASN A 1 754 ? -6.866 -18.368 -21.734 1.00 80.81 754 ASN A C 1
ATOM 6013 O O . ASN A 1 754 ? -6.949 -19.533 -21.350 1.00 80.81 754 ASN A O 1
ATOM 6017 N N . GLY A 1 755 ? -7.476 -17.362 -21.095 1.00 75.25 755 GLY A N 1
ATOM 6018 C CA . GLY A 1 755 ? -8.356 -17.535 -19.936 1.00 75.25 755 GLY A CA 1
ATOM 6019 C C . GLY A 1 755 ? -7.714 -17.382 -18.550 1.00 75.25 755 GLY A C 1
ATOM 6020 O O . GLY A 1 755 ? -8.442 -17.531 -17.567 1.00 75.25 755 GLY A O 1
ATOM 6021 N N . SER A 1 756 ? -6.411 -17.094 -18.417 1.00 74.56 756 SER A N 1
ATOM 6022 C CA . SER A 1 756 ? -5.810 -16.820 -17.094 1.00 74.56 756 SER A CA 1
ATOM 6023 C C . SER A 1 756 ? -6.151 -15.437 -16.571 1.00 74.56 756 SER A C 1
ATOM 6025 O O . SER A 1 756 ? -6.411 -14.536 -17.333 1.00 74.56 756 SER A O 1
ATOM 6027 N N . TYR A 1 757 ? -6.077 -15.185 -15.268 1.00 65.56 757 TYR A N 1
ATOM 6028 C CA . TYR A 1 757 ? -6.012 -13.799 -14.790 1.00 65.56 757 TYR A CA 1
ATOM 6029 C C . TYR A 1 757 ? -4.565 -13.313 -14.968 1.00 65.56 757 TYR A C 1
ATOM 6031 O O . TYR A 1 757 ? -3.752 -13.469 -14.064 1.00 65.56 757 TYR A O 1
ATOM 6039 N N . GLY A 1 758 ? -4.232 -12.846 -16.176 1.00 62.44 758 GLY A N 1
ATOM 6040 C CA . GLY A 1 758 ? -2.866 -12.517 -16.601 1.00 62.44 758 GLY A CA 1
ATOM 6041 C C . GLY A 1 758 ? -2.147 -11.461 -15.745 1.00 62.44 758 GLY A C 1
ATOM 6042 O O . GLY A 1 758 ? -2.768 -10.669 -15.036 1.00 62.44 758 GLY A O 1
ATOM 6043 N N . GLY A 1 759 ? -0.812 -11.456 -15.828 1.00 77.12 759 GLY A N 1
ATOM 6044 C CA . GLY A 1 759 ? 0.056 -10.398 -15.296 1.00 77.12 759 GLY A CA 1
ATOM 6045 C C . GLY A 1 759 ? 0.503 -9.429 -16.395 1.00 77.12 759 GLY A C 1
ATOM 6046 O O . GLY A 1 759 ? 0.385 -9.738 -17.575 1.00 77.12 759 GLY A O 1
ATOM 6047 N N . SER A 1 760 ? 1.056 -8.276 -16.019 1.00 86.94 760 SER A N 1
ATOM 6048 C CA . SER A 1 760 ? 1.525 -7.242 -16.959 1.00 86.94 760 SER A CA 1
ATOM 6049 C C . SER A 1 760 ? 2.914 -7.502 -17.555 1.00 86.94 760 SER A C 1
ATOM 6051 O O . SER A 1 760 ? 3.409 -6.667 -18.302 1.00 86.94 760 SER A O 1
ATOM 6053 N N . TYR A 1 761 ? 3.544 -8.636 -17.230 1.00 93.19 761 TYR A N 1
ATOM 6054 C CA . TYR A 1 761 ? 4.886 -9.010 -17.679 1.00 93.19 761 TYR A CA 1
ATOM 6055 C C . TYR A 1 761 ? 4.893 -10.383 -18.356 1.00 93.19 761 TYR A C 1
ATOM 6057 O O . TYR A 1 761 ? 4.195 -11.310 -17.931 1.00 93.19 761 TYR A O 1
ATOM 6065 N N . GLY A 1 762 ? 5.726 -10.533 -19.385 1.00 94.12 762 GLY A N 1
ATOM 6066 C CA . GLY A 1 762 ? 5.958 -11.806 -20.066 1.00 94.12 762 GLY A CA 1
ATOM 6067 C C . GLY A 1 762 ? 7.342 -11.882 -20.704 1.00 94.12 762 GLY A C 1
ATOM 6068 O O . GLY A 1 762 ? 7.928 -10.865 -21.054 1.00 94.12 762 GLY A O 1
ATOM 6069 N N . ILE A 1 763 ? 7.863 -13.096 -20.857 1.00 96.62 763 ILE A N 1
ATOM 6070 C CA . ILE A 1 763 ? 9.118 -13.387 -21.560 1.00 96.62 763 ILE A CA 1
ATOM 6071 C C . ILE A 1 763 ? 8.784 -13.776 -22.994 1.00 96.62 763 ILE A C 1
ATOM 6073 O O . ILE A 1 763 ? 7.945 -14.653 -23.212 1.00 96.62 763 ILE A O 1
ATOM 6077 N N . VAL A 1 764 ? 9.462 -13.177 -23.968 1.00 97.12 764 VAL A N 1
ATOM 6078 C CA . VAL A 1 764 ? 9.355 -13.594 -25.369 1.00 97.12 764 VAL A CA 1
ATOM 6079 C C . VAL A 1 764 ? 10.097 -14.917 -25.556 1.00 97.12 764 VAL A C 1
ATOM 6081 O O . VAL A 1 764 ? 11.286 -15.010 -25.264 1.00 97.12 764 VAL A O 1
ATOM 6084 N N . VAL A 1 765 ? 9.393 -15.956 -26.021 1.00 95.38 765 VAL A N 1
ATOM 6085 C CA . VAL A 1 765 ? 9.964 -17.312 -26.169 1.00 95.38 765 VAL A CA 1
ATOM 6086 C C . VAL A 1 765 ? 10.059 -17.794 -27.612 1.00 95.38 765 VAL A C 1
ATOM 6088 O O . VAL A 1 765 ? 10.873 -18.664 -27.904 1.00 95.38 765 VAL A O 1
ATOM 6091 N N . ALA A 1 766 ? 9.232 -17.264 -28.513 1.00 96.25 766 ALA A N 1
ATOM 6092 C CA . ALA A 1 766 ? 9.291 -17.578 -29.937 1.00 96.25 766 ALA A CA 1
ATOM 6093 C C . ALA A 1 766 ? 8.605 -16.487 -30.763 1.00 96.25 766 ALA A C 1
ATOM 6095 O O . ALA A 1 766 ? 7.727 -15.784 -30.263 1.00 96.25 766 ALA A O 1
ATOM 6096 N N . TYR A 1 767 ? 8.958 -16.395 -32.043 1.00 97.31 767 TYR A N 1
ATOM 6097 C CA . TYR A 1 767 ? 8.291 -15.527 -33.006 1.00 97.31 767 TYR A CA 1
ATOM 6098 C C . TYR A 1 767 ? 8.147 -16.241 -34.354 1.00 97.31 767 TYR A C 1
ATOM 6100 O O . TYR A 1 767 ? 9.139 -16.584 -34.998 1.00 97.31 767 TYR A O 1
ATOM 6108 N N . ASP A 1 768 ? 6.904 -16.478 -34.776 1.00 96.00 768 ASP A N 1
ATOM 6109 C CA . ASP A 1 768 ? 6.583 -16.962 -36.116 1.00 96.00 768 ASP A CA 1
ATOM 6110 C C . ASP A 1 768 ? 6.388 -15.762 -37.049 1.00 96.00 768 ASP A C 1
ATOM 6112 O O . ASP A 1 768 ? 5.312 -15.163 -37.106 1.00 96.00 768 ASP A O 1
ATOM 6116 N N . LYS A 1 769 ? 7.441 -15.430 -37.803 1.00 91.81 769 LYS A N 1
ATOM 6117 C CA . LYS A 1 769 ? 7.432 -14.332 -38.783 1.00 91.81 769 LYS A CA 1
ATOM 6118 C C . LYS A 1 769 ? 6.390 -14.519 -39.887 1.00 91.81 769 LYS A C 1
ATOM 6120 O O . LYS A 1 769 ? 5.901 -13.531 -40.419 1.00 91.81 769 LYS A O 1
ATOM 6125 N N . ALA A 1 770 ? 6.081 -15.760 -40.270 1.00 91.75 770 ALA A N 1
ATOM 6126 C CA . ALA A 1 770 ? 5.156 -16.028 -41.369 1.00 91.75 770 ALA A CA 1
ATOM 6127 C C . ALA A 1 770 ? 3.700 -15.822 -40.935 1.00 91.75 770 ALA A C 1
ATOM 6129 O O . ALA A 1 770 ? 2.888 -15.338 -41.722 1.00 91.75 770 ALA A O 1
ATOM 6130 N N . ALA A 1 771 ? 3.386 -16.176 -39.686 1.00 90.25 771 ALA A N 1
ATOM 6131 C CA . ALA A 1 771 ? 2.068 -15.966 -39.095 1.00 90.25 771 ALA A CA 1
ATOM 6132 C C . ALA A 1 771 ? 1.914 -14.602 -38.393 1.00 90.25 771 ALA A C 1
ATOM 6134 O O . ALA A 1 771 ? 0.794 -14.224 -38.062 1.00 90.25 771 ALA A O 1
ATOM 6135 N N . GLY A 1 772 ? 3.014 -13.882 -38.143 1.00 93.88 772 GLY A N 1
ATOM 6136 C CA . GLY A 1 772 ? 3.016 -12.647 -37.352 1.00 93.88 772 GLY A CA 1
ATOM 6137 C C . GLY A 1 772 ? 2.676 -12.887 -35.877 1.00 93.88 772 GLY A C 1
ATOM 6138 O O . GLY A 1 772 ? 2.060 -12.031 -35.245 1.00 93.88 772 GLY A O 1
ATOM 6139 N N . LEU A 1 773 ? 3.023 -14.061 -35.333 1.00 96.25 773 LEU A N 1
ATOM 6140 C CA . LEU A 1 773 ? 2.639 -14.487 -33.982 1.00 96.25 773 LEU A CA 1
ATOM 6141 C C . LEU A 1 773 ? 3.846 -14.546 -33.046 1.00 96.25 773 LEU A C 1
ATOM 6143 O O . LEU A 1 773 ? 4.773 -15.331 -33.252 1.00 96.25 773 LEU A O 1
ATOM 6147 N N . VAL A 1 774 ? 3.800 -13.762 -31.973 1.00 96.75 774 VAL A N 1
ATOM 6148 C CA . VAL A 1 774 ? 4.785 -13.761 -30.886 1.00 96.75 774 VAL A CA 1
ATOM 6149 C C . VAL A 1 774 ? 4.278 -14.660 -29.764 1.00 96.75 774 VAL A C 1
ATOM 6151 O O . VAL A 1 774 ? 3.150 -14.518 -29.304 1.00 96.75 774 VAL A O 1
ATOM 6154 N N . THR A 1 775 ? 5.103 -15.595 -29.304 1.00 95.19 775 THR A N 1
ATOM 6155 C CA . THR A 1 775 ? 4.774 -16.457 -28.164 1.00 95.19 775 THR A CA 1
ATOM 6156 C C . THR A 1 775 ? 5.391 -15.890 -26.894 1.00 95.19 775 THR A C 1
ATOM 6158 O O . THR A 1 775 ? 6.599 -15.642 -26.845 1.00 95.19 775 THR A O 1
ATOM 6161 N N . LEU A 1 776 ? 4.566 -15.726 -25.861 1.00 93.88 776 LEU A N 1
ATOM 6162 C CA . LEU A 1 776 ? 4.954 -15.215 -24.550 1.00 93.88 776 LEU A CA 1
ATOM 6163 C C . LEU A 1 776 ? 4.851 -16.307 -23.484 1.00 93.88 776 LEU A C 1
ATOM 6165 O O . LEU A 1 776 ? 3.954 -17.147 -23.532 1.00 93.88 776 LEU A O 1
ATOM 6169 N N . SER A 1 777 ? 5.749 -16.262 -22.501 1.00 91.94 777 SER A N 1
ATOM 6170 C CA . SER A 1 777 ? 5.690 -17.043 -21.263 1.00 91.94 777 SER A CA 1
ATOM 6171 C C . SER A 1 777 ? 5.469 -16.113 -20.073 1.00 91.94 777 SER A C 1
ATOM 6173 O O . SER A 1 777 ? 6.221 -15.162 -19.882 1.00 91.94 777 SER A O 1
ATOM 6175 N N . THR A 1 778 ? 4.467 -16.394 -19.248 1.00 89.50 778 THR A N 1
ATOM 6176 C CA . THR A 1 778 ? 4.092 -15.593 -18.075 1.00 89.50 778 THR A CA 1
ATOM 6177 C C . THR A 1 778 ? 4.483 -16.285 -16.766 1.00 89.50 778 THR A C 1
ATOM 6179 O O . THR A 1 778 ? 5.020 -17.393 -16.760 1.00 89.50 778 THR A O 1
ATOM 6182 N N . GLY A 1 779 ? 4.200 -15.633 -15.636 1.00 85.75 779 GLY A N 1
ATOM 6183 C CA . GLY A 1 779 ? 4.393 -16.183 -14.291 1.00 85.75 779 GLY A CA 1
ATOM 6184 C C . GLY A 1 779 ? 3.234 -17.048 -13.778 1.00 85.75 779 GLY A C 1
ATOM 6185 O O . GLY A 1 779 ? 3.116 -17.206 -12.568 1.00 85.75 779 GLY A O 1
ATOM 6186 N N . ASP A 1 780 ? 2.347 -17.559 -14.643 1.00 87.94 780 ASP A N 1
ATOM 6187 C CA . ASP A 1 780 ? 1.152 -18.299 -14.206 1.00 87.94 780 ASP A CA 1
ATOM 6188 C C . ASP A 1 780 ? 1.496 -19.627 -13.495 1.00 87.94 780 ASP A C 1
ATOM 6190 O O . ASP A 1 780 ? 2.337 -20.425 -13.949 1.00 87.94 780 ASP A O 1
ATOM 6194 N N . ALA A 1 781 ? 0.802 -19.875 -12.380 1.00 85.38 781 ALA A N 1
ATOM 6195 C CA . ALA A 1 781 ? 0.901 -21.094 -11.581 1.00 85.38 781 ALA A CA 1
ATOM 6196 C C . ALA A 1 781 ? 0.563 -22.347 -12.401 1.00 85.38 781 ALA A C 1
ATOM 6198 O O . ALA A 1 781 ? 1.217 -23.387 -12.271 1.00 85.38 781 ALA A O 1
ATOM 6199 N N . VAL A 1 782 ? -0.448 -22.242 -13.265 1.00 86.56 782 VAL A N 1
ATOM 6200 C CA . VAL A 1 782 ? -0.969 -23.327 -14.087 1.00 86.56 782 VAL A CA 1
ATOM 6201 C C . VAL A 1 782 ? -0.173 -23.391 -15.394 1.00 86.56 782 VAL A C 1
ATOM 6203 O O . VAL A 1 782 ? -0.271 -22.488 -16.225 1.00 86.56 782 VAL A O 1
ATOM 6206 N N . PRO A 1 783 ? 0.566 -24.487 -15.659 1.00 85.38 783 PRO A N 1
ATOM 6207 C CA . PRO A 1 783 ? 1.404 -24.594 -16.856 1.00 85.38 783 PRO A CA 1
ATOM 6208 C C . PRO A 1 783 ? 0.650 -24.395 -18.177 1.00 85.38 783 PRO A C 1
ATOM 6210 O O . PRO A 1 783 ? 1.232 -23.907 -19.137 1.00 85.38 783 PRO A O 1
ATOM 6213 N N . PHE A 1 784 ? -0.638 -24.755 -18.222 1.00 85.81 784 PHE A N 1
ATOM 6214 C CA . PHE A 1 784 ? -1.487 -24.597 -19.405 1.00 85.81 784 PHE A CA 1
ATOM 6215 C C . PHE A 1 784 ? -1.683 -23.128 -19.810 1.00 85.81 784 PHE A C 1
ATOM 6217 O O . PHE A 1 784 ? -1.631 -22.827 -20.996 1.00 85.81 784 PHE A O 1
ATOM 6224 N N . TYR A 1 785 ? -1.855 -22.215 -18.849 1.00 86.81 785 TYR A N 1
ATOM 6225 C CA . TYR A 1 785 ? -2.065 -20.792 -19.140 1.00 86.81 785 TYR A CA 1
ATOM 6226 C C . TYR A 1 785 ? -0.770 -19.972 -19.170 1.00 86.81 785 TYR A C 1
ATOM 6228 O O . TYR A 1 785 ? -0.789 -18.761 -19.397 1.00 86.81 785 TYR A O 1
ATOM 6236 N N . ARG A 1 786 ? 0.372 -20.621 -18.933 1.00 87.50 786 ARG A N 1
ATOM 6237 C CA . ARG A 1 786 ? 1.662 -19.942 -18.840 1.00 87.50 786 ARG A CA 1
ATOM 6238 C C . ARG A 1 786 ? 2.164 -19.448 -20.186 1.00 87.50 786 ARG A C 1
ATOM 6240 O O . ARG A 1 786 ? 2.871 -18.452 -20.235 1.00 87.50 786 ARG A O 1
ATOM 6247 N N . VAL A 1 787 ? 1.833 -20.153 -21.263 1.00 89.50 787 VAL A N 1
ATOM 6248 C CA . VAL A 1 787 ? 2.326 -19.844 -22.603 1.00 89.50 787 VAL A CA 1
ATOM 6249 C C . VAL A 1 787 ? 1.147 -19.574 -23.523 1.00 89.50 787 VAL A C 1
ATOM 6251 O O . VAL A 1 787 ? 0.205 -20.362 -23.567 1.00 89.50 787 VAL A O 1
ATOM 6254 N N . PHE A 1 788 ? 1.201 -18.468 -24.258 1.00 91.88 788 PHE A N 1
ATOM 6255 C CA . PHE A 1 788 ? 0.203 -18.127 -25.270 1.00 91.88 788 PHE A CA 1
ATOM 6256 C C . PHE A 1 788 ? 0.847 -17.378 -26.439 1.00 91.88 788 PHE A C 1
ATOM 6258 O O . PHE A 1 788 ? 1.933 -16.813 -26.302 1.00 91.88 788 PHE A O 1
ATOM 6265 N N . ALA A 1 789 ? 0.189 -17.405 -27.597 1.00 93.25 789 ALA A N 1
ATOM 6266 C CA . ALA A 1 789 ? 0.617 -16.694 -28.797 1.00 93.25 789 ALA A CA 1
ATOM 6267 C C . ALA A 1 789 ? -0.254 -15.452 -29.010 1.00 93.25 789 ALA A C 1
ATOM 6269 O O . ALA A 1 789 ? -1.472 -15.533 -28.882 1.00 93.25 789 ALA A O 1
ATOM 6270 N N . CYS A 1 790 ? 0.369 -14.328 -29.354 1.00 94.88 790 CYS A N 1
ATOM 6271 C CA . CYS A 1 790 ? -0.263 -13.034 -29.578 1.00 94.88 790 CYS A CA 1
ATOM 6272 C C . CYS A 1 790 ? 0.166 -12.475 -30.948 1.00 94.88 790 CYS A C 1
ATOM 6274 O O . CYS A 1 790 ? 1.354 -12.556 -31.276 1.00 94.88 790 CYS A O 1
ATOM 6276 N N . PRO A 1 791 ? -0.750 -11.913 -31.761 1.00 96.75 791 PRO A N 1
ATOM 6277 C CA . PRO A 1 791 ? -0.376 -11.151 -32.950 1.00 96.75 791 PRO A CA 1
ATOM 6278 C C . PRO A 1 791 ? 0.590 -10.012 -32.606 1.00 96.75 791 PRO A C 1
ATOM 6280 O O . PRO A 1 791 ? 0.369 -9.298 -31.627 1.00 96.75 791 PRO A O 1
ATOM 6283 N N . LEU A 1 792 ? 1.639 -9.826 -33.413 1.00 97.19 792 LEU A N 1
ATOM 6284 C CA . LEU A 1 792 ? 2.658 -8.794 -33.186 1.00 97.19 792 LEU A CA 1
ATOM 6285 C C . LEU A 1 792 ? 2.038 -7.396 -33.057 1.00 97.19 792 LEU A C 1
ATOM 6287 O O . LEU A 1 792 ? 2.362 -6.684 -32.112 1.00 97.19 792 LEU A O 1
ATOM 6291 N N . SER A 1 793 ? 1.112 -7.043 -33.951 1.00 94.94 793 SER A N 1
ATOM 6292 C CA . SER A 1 793 ? 0.434 -5.743 -33.953 1.00 94.94 793 SER A CA 1
ATOM 6293 C C . SER A 1 793 ? -0.359 -5.489 -32.665 1.00 94.94 793 SER A C 1
ATOM 6295 O O . SER A 1 793 ? -0.298 -4.400 -32.103 1.00 94.94 793 SER A O 1
ATOM 6297 N N . LEU A 1 794 ? -1.052 -6.514 -32.148 1.00 96.00 794 LEU A N 1
ATOM 6298 C CA . LEU A 1 794 ? -1.807 -6.428 -30.892 1.00 96.00 794 LEU A CA 1
ATOM 6299 C C . LEU A 1 794 ? -0.868 -6.299 -29.685 1.00 96.00 794 LEU A C 1
ATOM 6301 O O . LEU A 1 794 ? -1.142 -5.542 -28.758 1.00 96.00 794 LEU A O 1
ATOM 6305 N N . LEU A 1 795 ? 0.256 -7.026 -29.689 1.00 95.88 795 LEU A N 1
ATOM 6306 C CA . LEU A 1 795 ? 1.265 -6.892 -28.640 1.00 95.88 795 LEU A CA 1
ATOM 6307 C C . LEU A 1 795 ? 1.934 -5.511 -28.678 1.00 95.88 795 LEU A C 1
ATOM 6309 O O . LEU A 1 795 ? 2.174 -4.939 -27.621 1.00 95.88 795 LEU A O 1
ATOM 6313 N N . PHE A 1 796 ? 2.211 -4.973 -29.868 1.00 96.62 796 PHE A N 1
ATOM 6314 C CA . PHE A 1 796 ? 2.770 -3.632 -30.040 1.00 96.62 796 PHE A CA 1
ATOM 6315 C C . PHE A 1 796 ? 1.823 -2.560 -29.487 1.00 96.62 796 PHE A C 1
ATOM 6317 O O . PHE A 1 796 ? 2.248 -1.754 -28.665 1.00 96.62 796 PHE A O 1
ATOM 6324 N N . GLU A 1 797 ? 0.528 -2.621 -29.819 1.00 95.00 797 GLU A N 1
ATOM 6325 C CA . GLU A 1 797 ? -0.503 -1.751 -29.230 1.00 95.00 797 GLU A CA 1
ATOM 6326 C C . GLU A 1 797 ? -0.519 -1.848 -27.693 1.00 95.00 797 GLU A C 1
ATOM 6328 O O . GLU A 1 797 ? -0.479 -0.835 -26.989 1.00 95.00 797 GLU A O 1
ATOM 6333 N N . ALA A 1 798 ? -0.484 -3.071 -27.155 1.00 94.06 798 ALA A N 1
ATOM 6334 C CA . ALA A 1 798 ? -0.466 -3.299 -25.714 1.00 94.06 798 ALA A CA 1
ATOM 6335 C C . ALA A 1 798 ? 0.808 -2.776 -25.024 1.00 94.06 798 ALA A C 1
ATOM 6337 O O . ALA A 1 798 ? 0.747 -2.393 -23.855 1.00 94.06 798 ALA A O 1
ATOM 6338 N N . VAL A 1 799 ? 1.952 -2.741 -25.709 1.00 95.25 799 VAL A N 1
ATOM 6339 C CA . VAL A 1 799 ? 3.222 -2.188 -25.198 1.00 95.25 799 VAL A CA 1
ATOM 6340 C C . VAL A 1 799 ? 3.264 -0.657 -25.317 1.00 95.25 799 VAL A C 1
ATOM 6342 O O . VAL A 1 799 ? 3.800 0.007 -24.432 1.00 95.25 799 VAL A O 1
ATOM 6345 N N . CYS A 1 800 ? 2.670 -0.084 -26.364 1.00 93.62 800 CYS A N 1
ATOM 6346 C CA . CYS A 1 800 ? 2.568 1.365 -26.566 1.00 93.62 800 CYS A CA 1
ATOM 6347 C C . CYS A 1 800 ? 1.561 2.043 -25.629 1.00 93.62 800 CYS A C 1
ATOM 6349 O O . CYS A 1 800 ? 1.671 3.237 -25.363 1.00 93.62 800 CYS A O 1
ATOM 6351 N N . SER A 1 801 ? 0.589 1.291 -25.113 1.00 90.38 801 SER A N 1
ATOM 6352 C CA . SER A 1 801 ? -0.438 1.826 -24.220 1.00 90.38 801 SER A CA 1
ATOM 6353 C C . SER A 1 801 ? 0.143 2.554 -22.996 1.00 90.38 801 SER A C 1
ATOM 6355 O O . SER A 1 801 ? 1.066 2.072 -22.323 1.00 90.38 801 SER A O 1
ATOM 6357 N N . TRP A 1 802 ? -0.446 3.712 -22.687 1.00 84.44 802 TRP A N 1
ATOM 6358 C CA . TRP A 1 802 ? -0.100 4.518 -21.520 1.00 84.44 802 TRP A CA 1
ATOM 6359 C C . TRP A 1 802 ? -0.437 3.778 -20.225 1.00 84.44 802 TRP A C 1
ATOM 6361 O O . TRP A 1 802 ? -1.514 3.188 -20.091 1.00 84.44 802 TRP A O 1
ATOM 6371 N N . ASP A 1 803 ? 0.488 3.784 -19.271 1.00 78.88 803 ASP A N 1
ATOM 6372 C CA . ASP A 1 803 ? 0.250 3.289 -17.924 1.00 78.88 803 ASP A CA 1
ATOM 6373 C C . ASP A 1 803 ? 0.015 4.494 -16.999 1.00 78.88 803 ASP A C 1
ATOM 6375 O O . ASP A 1 803 ? 0.955 5.247 -16.733 1.00 78.88 803 ASP A O 1
ATOM 6379 N N . PRO A 1 804 ? -1.217 4.700 -16.495 1.00 69.81 804 PRO A N 1
ATOM 6380 C CA . PRO A 1 804 ? -1.536 5.854 -15.657 1.00 69.81 804 PRO A CA 1
ATOM 6381 C C . PRO A 1 804 ? -0.801 5.831 -14.311 1.00 69.81 804 PRO A C 1
ATOM 6383 O O . PRO A 1 804 ? -0.674 6.871 -13.678 1.00 69.81 804 PRO A O 1
ATOM 6386 N N . THR A 1 805 ? -0.311 4.665 -13.869 1.00 69.62 805 THR A N 1
ATOM 6387 C CA . THR A 1 805 ? 0.465 4.560 -12.625 1.00 69.62 805 THR A CA 1
ATOM 6388 C C . THR A 1 805 ? 1.939 4.890 -12.854 1.00 69.62 805 THR A C 1
ATOM 6390 O O . THR A 1 805 ? 2.542 5.505 -11.987 1.00 69.62 805 THR A O 1
ATOM 6393 N N . ASP A 1 806 ? 2.517 4.519 -14.002 1.00 70.44 806 ASP A N 1
ATOM 6394 C CA . ASP A 1 806 ? 3.904 4.891 -14.350 1.00 70.44 806 ASP A CA 1
ATOM 6395 C C . ASP A 1 806 ? 4.001 6.319 -14.911 1.00 70.44 806 ASP A C 1
ATOM 6397 O O . ASP A 1 806 ? 5.109 6.814 -15.096 1.00 70.44 806 ASP A O 1
ATOM 6401 N N . GLN A 1 807 ? 2.864 6.935 -15.268 1.00 73.62 807 GLN A N 1
ATOM 6402 C CA . GLN A 1 807 ? 2.800 8.164 -16.070 1.00 73.62 807 GLN A CA 1
ATOM 6403 C C . GLN A 1 807 ? 3.695 8.078 -17.318 1.00 73.62 807 GLN A C 1
ATOM 6405 O O . GLN A 1 807 ? 4.369 9.030 -17.710 1.00 73.62 807 GLN A O 1
ATOM 6410 N N . ARG A 1 808 ? 3.726 6.891 -17.937 1.00 79.19 808 ARG A N 1
ATOM 6411 C CA . ARG A 1 808 ? 4.541 6.605 -19.118 1.00 79.19 808 ARG A CA 1
ATOM 6412 C C . ARG A 1 808 ? 3.960 5.437 -19.903 1.00 79.19 808 ARG A C 1
ATOM 6414 O O . ARG A 1 808 ? 3.274 4.577 -19.351 1.00 79.19 808 ARG A O 1
ATOM 6421 N N . ALA A 1 809 ? 4.267 5.358 -21.195 1.00 85.75 809 ALA A N 1
ATOM 6422 C CA . ALA A 1 809 ? 4.002 4.146 -21.966 1.00 85.75 809 ALA A CA 1
ATOM 6423 C C . ALA A 1 809 ? 4.770 2.950 -21.390 1.00 85.75 809 ALA A C 1
ATOM 6425 O O . ALA A 1 809 ? 5.843 3.107 -20.793 1.00 85.75 809 ALA A O 1
ATOM 6426 N N . ARG A 1 810 ? 4.247 1.742 -21.611 1.00 91.38 810 ARG A N 1
ATOM 6427 C CA . ARG A 1 810 ? 4.940 0.499 -21.249 1.00 91.38 810 ARG A CA 1
ATOM 6428 C C . ARG A 1 810 ? 6.129 0.257 -22.197 1.00 91.38 810 ARG A C 1
ATOM 6430 O O . ARG A 1 810 ? 6.628 1.172 -22.864 1.00 91.38 810 ARG A O 1
ATOM 6437 N N . GLY A 1 811 ? 6.674 -0.957 -22.196 1.00 94.44 811 GLY A N 1
ATOM 6438 C CA . GLY A 1 811 ? 7.920 -1.194 -22.907 1.00 94.44 811 GLY A CA 1
ATOM 6439 C C . GLY A 1 811 ? 8.525 -2.574 -22.741 1.00 94.44 811 GLY A C 1
ATOM 6440 O O . GLY A 1 811 ? 7.848 -3.554 -22.430 1.00 94.44 811 GLY A O 1
ATOM 6441 N N . THR A 1 812 ? 9.831 -2.638 -22.962 1.00 96.75 812 THR A N 1
ATOM 6442 C CA . THR A 1 812 ? 10.613 -3.875 -22.946 1.00 96.75 812 THR A CA 1
ATOM 6443 C C . THR A 1 812 ? 11.839 -3.758 -22.058 1.00 96.75 812 THR A C 1
ATOM 6445 O O . THR A 1 812 ? 12.415 -2.681 -21.955 1.00 96.75 812 THR A O 1
ATOM 6448 N N . ILE A 1 813 ? 12.285 -4.880 -21.497 1.00 97.25 813 ILE A N 1
ATOM 6449 C CA . ILE A 1 813 ? 13.592 -5.018 -20.849 1.00 97.25 813 ILE A CA 1
ATOM 6450 C C . ILE A 1 813 ? 14.384 -6.069 -21.624 1.00 97.25 813 ILE A C 1
ATOM 6452 O O . ILE A 1 813 ? 13.968 -7.228 -21.705 1.00 97.25 813 ILE A O 1
ATOM 6456 N N . LEU A 1 814 ? 15.521 -5.666 -22.186 1.00 96.94 814 LEU A N 1
ATOM 6457 C CA . LEU A 1 814 ? 16.502 -6.579 -22.762 1.00 96.94 814 LEU A CA 1
ATOM 6458 C C . LEU A 1 814 ? 17.551 -6.913 -21.697 1.00 96.94 814 LEU A C 1
ATOM 6460 O O . LEU A 1 814 ? 18.152 -6.017 -21.108 1.00 96.94 814 LEU A O 1
ATOM 6464 N N . MET A 1 815 ? 17.758 -8.203 -21.452 1.00 97.12 815 MET A N 1
ATOM 6465 C CA . MET A 1 815 ? 18.795 -8.714 -20.558 1.00 97.12 815 MET A CA 1
ATOM 6466 C C . MET A 1 815 ? 19.879 -9.391 -21.384 1.00 97.12 815 MET A C 1
ATOM 6468 O O . MET A 1 815 ? 19.568 -10.289 -22.167 1.00 97.12 815 MET A O 1
ATOM 6472 N N . GLU A 1 816 ? 21.135 -9.003 -21.175 1.00 96.12 816 GLU A N 1
ATOM 6473 C CA . GLU A 1 816 ? 22.292 -9.564 -21.877 1.00 96.12 816 GLU A CA 1
ATOM 6474 C C . GLU A 1 816 ? 23.356 -10.046 -20.882 1.00 96.12 816 GLU A C 1
ATOM 6476 O O . GLU A 1 816 ? 23.651 -9.367 -19.896 1.00 96.12 816 GLU A O 1
ATOM 6481 N N . LYS A 1 817 ? 23.968 -11.208 -21.149 1.00 94.50 817 LYS A N 1
ATOM 6482 C CA . LYS A 1 817 ? 25.133 -11.722 -20.404 1.00 94.50 817 LYS A CA 1
ATOM 6483 C C . LYS A 1 817 ? 26.386 -10.903 -20.689 1.00 94.50 817 LYS A C 1
ATOM 6485 O O . LYS A 1 817 ? 27.272 -11.306 -21.444 1.00 94.50 817 LYS A O 1
ATOM 6490 N N . LYS A 1 818 ? 26.441 -9.729 -20.087 1.00 93.12 818 LYS A N 1
ATOM 6491 C CA . LYS A 1 818 ? 27.526 -8.769 -20.212 1.00 93.12 818 LYS A CA 1
ATOM 6492 C C . LYS A 1 818 ? 27.709 -8.088 -18.863 1.00 93.12 818 LYS A C 1
ATOM 6494 O O . LYS A 1 818 ? 26.716 -7.761 -18.219 1.00 93.12 818 LYS A O 1
ATOM 6499 N N . SER A 1 819 ? 28.963 -7.885 -18.460 1.00 89.25 819 SER A N 1
ATOM 6500 C CA . SER A 1 819 ? 29.265 -7.234 -17.185 1.00 89.25 819 SER A CA 1
ATOM 6501 C C . SER A 1 819 ? 28.675 -5.823 -17.128 1.00 89.25 819 SER A C 1
ATOM 6503 O O . SER A 1 819 ? 28.807 -5.069 -18.095 1.00 89.25 819 SER A O 1
ATOM 6505 N N . GLN A 1 820 ? 28.053 -5.487 -16.001 1.00 86.94 820 GLN A N 1
ATOM 6506 C CA . GLN A 1 820 ? 27.632 -4.132 -15.633 1.00 86.94 820 GLN A CA 1
ATOM 6507 C C . GLN A 1 820 ? 28.534 -3.515 -14.549 1.00 86.94 820 GLN A C 1
ATOM 6509 O O . GLN A 1 820 ? 28.186 -2.476 -13.997 1.00 86.94 820 GLN A O 1
ATOM 6514 N N . GLU A 1 821 ? 29.671 -4.143 -14.224 1.00 84.19 821 GLU A N 1
ATOM 6515 C CA . GLU A 1 821 ? 30.594 -3.721 -13.155 1.00 84.19 821 GLU A CA 1
ATOM 6516 C C . GLU A 1 821 ? 30.991 -2.243 -13.282 1.00 84.19 821 GLU A C 1
ATOM 6518 O O . GLU A 1 821 ? 31.055 -1.522 -12.289 1.00 84.19 821 GLU A O 1
ATOM 6523 N N . SER A 1 822 ? 31.122 -1.747 -14.519 1.00 80.69 822 SER A N 1
ATOM 6524 C CA . SER A 1 822 ? 31.385 -0.337 -14.826 1.00 80.69 822 SER A CA 1
ATOM 6525 C C . SER A 1 822 ? 30.397 0.642 -14.188 1.00 80.69 822 SER A C 1
ATOM 6527 O O . SER A 1 822 ? 30.749 1.802 -13.987 1.00 80.69 822 SER A O 1
ATOM 6529 N N . ASN A 1 823 ? 29.176 0.212 -13.859 1.00 79.69 823 ASN A N 1
ATOM 6530 C CA . ASN A 1 823 ? 28.176 1.055 -13.206 1.00 79.69 823 ASN A CA 1
ATOM 6531 C C . ASN A 1 823 ? 28.503 1.339 -11.735 1.00 79.69 823 ASN A C 1
ATOM 6533 O O . ASN A 1 823 ? 28.006 2.334 -11.216 1.00 79.69 823 ASN A O 1
ATOM 6537 N N . TYR A 1 824 ? 29.323 0.500 -11.092 1.00 78.44 824 TYR A N 1
ATOM 6538 C CA . TYR A 1 824 ? 29.605 0.532 -9.650 1.00 78.44 824 TYR A CA 1
ATOM 6539 C C . TYR A 1 824 ? 31.064 0.889 -9.316 1.00 78.44 824 TYR A C 1
ATOM 6541 O O . TYR A 1 824 ? 31.418 1.062 -8.151 1.00 78.44 824 TYR A O 1
ATOM 6549 N N . ILE A 1 825 ? 31.928 1.036 -10.325 1.00 78.69 825 ILE A N 1
ATOM 6550 C CA . ILE A 1 825 ? 33.313 1.487 -10.135 1.00 78.69 825 ILE A CA 1
ATOM 6551 C C . ILE A 1 825 ? 33.328 2.966 -9.729 1.00 78.69 825 ILE A C 1
ATOM 6553 O O . ILE A 1 825 ? 32.715 3.801 -10.398 1.00 78.69 825 ILE A O 1
ATOM 6557 N N . ASN A 1 826 ? 34.073 3.294 -8.666 1.00 73.94 826 ASN A N 1
ATOM 6558 C CA . ASN A 1 826 ? 34.305 4.659 -8.171 1.00 73.94 826 ASN A CA 1
ATOM 6559 C C . ASN A 1 826 ? 33.021 5.464 -7.889 1.00 73.94 826 ASN A C 1
ATOM 6561 O O . ASN A 1 826 ? 32.993 6.683 -8.049 1.00 73.94 826 ASN A O 1
ATOM 6565 N N . THR A 1 827 ? 31.944 4.791 -7.482 1.00 77.38 827 THR A N 1
ATOM 6566 C CA . THR A 1 827 ? 30.685 5.441 -7.090 1.00 77.38 827 THR A CA 1
ATOM 6567 C C . THR A 1 827 ? 30.647 5.764 -5.599 1.00 77.38 827 THR A C 1
ATOM 6569 O O . THR A 1 827 ? 31.230 5.030 -4.800 1.00 77.38 827 THR A O 1
ATOM 6572 N N . LYS A 1 828 ? 29.879 6.787 -5.206 1.00 75.62 828 LYS A N 1
ATOM 6573 C CA . LYS A 1 828 ? 29.562 7.080 -3.796 1.00 75.62 828 LYS A CA 1
ATOM 6574 C C . LYS A 1 828 ? 28.745 5.961 -3.135 1.00 75.62 828 LYS A C 1
ATOM 6576 O O . LYS A 1 828 ? 28.859 5.774 -1.929 1.00 75.62 828 LYS A O 1
ATOM 6581 N N . GLY A 1 829 ? 27.998 5.178 -3.921 1.00 71.19 829 GLY A N 1
ATOM 6582 C CA . GLY A 1 829 ? 27.377 3.928 -3.468 1.00 71.19 829 GLY A CA 1
ATOM 6583 C C . GLY A 1 829 ? 26.144 4.131 -2.589 1.00 71.19 829 GLY A C 1
ATOM 6584 O O . GLY A 1 829 ? 25.946 3.367 -1.648 1.00 71.19 829 GLY A O 1
ATOM 6585 N N . PHE A 1 830 ? 25.344 5.163 -2.879 1.00 75.31 830 PHE A N 1
ATOM 6586 C CA . PHE A 1 830 ? 24.125 5.473 -2.130 1.00 75.31 830 PHE A CA 1
ATOM 6587 C C . PHE A 1 830 ? 23.180 4.269 -2.059 1.00 75.31 830 PHE A C 1
ATOM 6589 O O . PHE A 1 830 ? 22.860 3.660 -3.085 1.00 75.31 830 PHE A O 1
ATOM 6596 N N . ASP A 1 831 ? 22.708 3.942 -0.856 1.00 67.88 831 ASP A N 1
ATOM 6597 C CA . ASP A 1 831 ? 21.761 2.848 -0.664 1.00 67.88 831 ASP A CA 1
ATOM 6598 C C . ASP A 1 831 ? 20.336 3.403 -0.655 1.00 67.88 831 ASP A C 1
ATOM 6600 O O . ASP A 1 831 ? 19.876 4.012 0.311 1.00 67.88 831 ASP A O 1
ATOM 6604 N N . MET A 1 832 ? 19.591 3.151 -1.733 1.00 67.62 832 MET A N 1
ATOM 6605 C CA . MET A 1 832 ? 18.200 3.595 -1.844 1.00 67.62 832 MET A CA 1
ATOM 6606 C C . MET A 1 832 ? 17.328 3.079 -0.690 1.00 67.62 832 MET A C 1
ATOM 6608 O O . MET A 1 832 ? 16.367 3.747 -0.315 1.00 67.62 832 MET A O 1
ATOM 6612 N N . ALA A 1 833 ? 17.656 1.943 -0.061 1.00 60.12 833 ALA A N 1
ATOM 6613 C CA . ALA A 1 833 ? 16.917 1.449 1.102 1.00 60.12 833 ALA A CA 1
ATOM 6614 C C . ALA A 1 833 ? 16.938 2.429 2.289 1.00 60.12 833 ALA A C 1
ATOM 6616 O O . ALA A 1 833 ? 16.039 2.381 3.131 1.00 60.12 833 ALA A O 1
ATOM 6617 N N . HIS A 1 834 ? 17.916 3.337 2.343 1.00 61.38 834 HIS A N 1
ATOM 6618 C CA . HIS A 1 834 ? 18.035 4.357 3.378 1.00 61.38 834 HIS A CA 1
ATOM 6619 C C . HIS A 1 834 ? 17.039 5.514 3.244 1.00 61.38 834 HIS A C 1
ATOM 6621 O O . HIS A 1 834 ? 16.901 6.262 4.197 1.00 61.38 834 HIS A O 1
ATOM 6627 N N . CYS A 1 835 ? 16.313 5.658 2.133 1.00 59.44 835 CYS A N 1
ATOM 6628 C CA . CYS A 1 835 ? 15.288 6.705 1.967 1.00 59.44 835 CYS A CA 1
ATOM 6629 C C . CYS A 1 835 ? 13.868 6.142 1.752 1.00 59.44 835 CYS A C 1
ATOM 6631 O O . CYS A 1 835 ? 12.890 6.884 1.660 1.00 59.44 835 CYS A O 1
ATOM 6633 N N . LEU A 1 836 ? 13.729 4.812 1.679 1.00 59.53 836 LEU A N 1
ATOM 6634 C CA . LEU A 1 836 ? 12.475 4.137 1.343 1.00 59.53 836 LEU A CA 1
ATOM 6635 C C . LEU A 1 836 ? 11.631 3.838 2.590 1.00 59.53 836 LEU A C 1
ATOM 6637 O O . LEU A 1 836 ? 11.632 2.722 3.112 1.00 59.53 836 LEU A O 1
ATOM 6641 N N . VAL A 1 837 ? 10.849 4.823 3.033 1.00 52.44 837 VAL A N 1
ATOM 6642 C CA . VAL A 1 837 ? 9.824 4.631 4.083 1.00 52.44 837 VAL A CA 1
ATOM 6643 C C . VAL A 1 837 ? 8.470 4.188 3.489 1.00 52.44 837 VAL A C 1
ATOM 6645 O O . VAL A 1 837 ? 7.625 3.614 4.181 1.00 52.44 837 VAL A O 1
ATOM 6648 N N . HIS A 1 838 ? 8.289 4.336 2.169 1.00 57.59 838 HIS A N 1
ATOM 6649 C CA . HIS A 1 838 ? 7.073 3.969 1.435 1.00 57.59 838 HIS A CA 1
ATOM 6650 C C . HIS A 1 838 ? 7.345 3.037 0.241 1.00 57.59 838 HIS A C 1
ATOM 6652 O O . HIS A 1 838 ? 8.478 2.659 -0.048 1.00 57.59 838 HIS A O 1
ATOM 6658 N N . HIS A 1 839 ? 6.275 2.596 -0.428 1.00 61.06 839 HIS A N 1
ATOM 6659 C CA . HIS A 1 839 ? 6.337 1.586 -1.487 1.00 61.06 839 HIS A CA 1
ATOM 6660 C C . HIS A 1 839 ? 7.168 2.079 -2.695 1.00 61.06 839 HIS A C 1
ATOM 6662 O O . HIS A 1 839 ? 6.690 2.959 -3.404 1.00 61.06 839 HIS A O 1
ATOM 6668 N N . PRO A 1 840 ? 8.336 1.479 -3.005 1.00 60.75 840 PRO A N 1
ATOM 6669 C CA . PRO A 1 840 ? 9.308 1.968 -3.993 1.00 60.75 840 PRO A CA 1
ATOM 6670 C C . PRO A 1 840 ? 8.802 1.908 -5.433 1.00 60.75 840 PRO A C 1
ATOM 6672 O O . PRO A 1 840 ? 9.407 2.478 -6.325 1.00 60.75 840 PRO A O 1
ATOM 6675 N N . PHE A 1 841 ? 7.714 1.174 -5.677 1.00 64.31 841 PHE A N 1
ATOM 6676 C CA . PHE A 1 841 ? 7.088 1.058 -6.998 1.00 64.31 841 PHE A CA 1
ATOM 6677 C C . PHE A 1 841 ? 5.880 1.987 -7.171 1.00 64.31 841 PHE A C 1
ATOM 6679 O O . PHE A 1 841 ? 5.051 1.746 -8.045 1.00 64.31 841 PHE A O 1
ATOM 6686 N N . LYS A 1 842 ? 5.704 2.965 -6.277 1.00 64.00 842 LYS A N 1
ATOM 6687 C CA . LYS A 1 842 ? 4.670 3.995 -6.405 1.00 64.00 842 LYS A CA 1
ATOM 6688 C C . LYS A 1 842 ? 5.324 5.316 -6.812 1.00 64.00 842 LYS A C 1
ATOM 6690 O O . LYS A 1 842 ? 6.456 5.546 -6.392 1.00 64.00 842 LYS A O 1
ATOM 6695 N N . PRO A 1 843 ? 4.618 6.173 -7.567 1.00 59.31 843 PRO A N 1
ATOM 6696 C CA . PRO A 1 843 ? 5.131 7.483 -7.938 1.00 59.31 843 PRO A CA 1
ATOM 6697 C C . PRO A 1 843 ? 5.515 8.289 -6.706 1.00 59.31 843 PRO A C 1
ATOM 6699 O O . PRO A 1 843 ? 4.795 8.303 -5.701 1.00 59.31 843 PRO A O 1
ATOM 6702 N N . ILE A 1 844 ? 6.653 8.955 -6.809 1.00 67.31 844 ILE A N 1
ATOM 6703 C CA . ILE A 1 844 ? 7.123 9.910 -5.821 1.00 67.31 844 ILE A CA 1
ATOM 6704 C C . ILE A 1 844 ? 6.445 11.250 -6.068 1.00 67.31 844 ILE A C 1
ATOM 6706 O O . ILE A 1 844 ? 6.287 11.674 -7.205 1.00 67.31 844 ILE A O 1
ATOM 6710 N N . PHE A 1 845 ? 6.053 11.915 -4.987 1.00 71.25 845 PHE A N 1
ATOM 6711 C CA . PHE A 1 845 ? 5.375 13.205 -5.061 1.00 71.25 845 PHE A CA 1
ATOM 6712 C C . PHE A 1 845 ? 6.349 14.369 -5.318 1.00 71.25 845 PHE A C 1
ATOM 6714 O O . PHE A 1 845 ? 6.029 15.307 -6.036 1.00 71.25 845 PHE A O 1
ATOM 6721 N N . SER A 1 846 ? 7.567 14.297 -4.767 1.00 77.69 846 SER A N 1
ATOM 6722 C CA . SER A 1 846 ? 8.628 15.293 -4.969 1.00 77.69 846 SER A CA 1
ATOM 6723 C C . SER A 1 846 ? 9.990 14.623 -5.152 1.00 77.69 846 SER A C 1
ATOM 6725 O O . SER A 1 846 ? 10.490 13.954 -4.239 1.00 77.69 846 SER A O 1
ATOM 6727 N N . SER A 1 847 ? 10.586 14.821 -6.332 1.00 79.69 847 SER A N 1
ATOM 6728 C CA . SER A 1 847 ? 11.939 14.354 -6.666 1.00 79.69 847 SER A CA 1
ATOM 6729 C C . SER A 1 847 ? 12.966 14.971 -5.712 1.00 79.69 847 SER A C 1
ATOM 6731 O O . SER A 1 847 ? 13.717 14.261 -5.046 1.00 79.69 847 SER A O 1
ATOM 6733 N N . THR A 1 848 ? 12.894 16.293 -5.538 1.00 83.88 848 THR A N 1
ATOM 6734 C CA . THR A 1 848 ? 13.742 17.085 -4.644 1.00 83.88 848 THR A CA 1
ATOM 6735 C C . THR A 1 848 ? 13.705 16.587 -3.205 1.00 83.88 848 THR A C 1
ATOM 6737 O O . THR A 1 848 ? 14.755 16.302 -2.638 1.00 83.88 848 THR A O 1
ATOM 6740 N N . CYS A 1 849 ? 12.522 16.440 -2.600 1.00 84.00 849 CYS A N 1
ATOM 6741 C CA . CYS A 1 849 ? 12.422 16.016 -1.198 1.00 84.00 849 CYS A CA 1
ATOM 6742 C C . CYS A 1 849 ? 12.942 14.592 -0.996 1.00 84.00 849 CYS A C 1
ATOM 6744 O O . CYS A 1 849 ? 13.536 14.293 0.035 1.00 84.00 849 CYS A O 1
ATOM 6746 N N . SER A 1 850 ? 12.774 13.730 -1.997 1.00 81.31 850 SER A N 1
ATOM 6747 C CA . SER A 1 850 ? 13.308 12.370 -1.959 1.00 81.31 850 SER A CA 1
ATOM 6748 C C . SER A 1 850 ? 14.834 12.370 -2.069 1.00 81.31 850 SER A C 1
ATOM 6750 O O . SER A 1 850 ? 15.505 11.660 -1.317 1.00 81.31 850 SER A O 1
ATOM 6752 N N . CYS A 1 851 ? 15.407 13.204 -2.946 1.00 85.69 851 CYS A N 1
ATOM 6753 C CA . CYS A 1 851 ? 16.855 13.385 -3.037 1.00 85.69 851 CYS A CA 1
ATOM 6754 C C . CYS A 1 851 ? 17.439 13.989 -1.750 1.00 85.69 851 CYS A C 1
ATOM 6756 O O . CYS A 1 851 ? 18.474 13.524 -1.278 1.00 85.69 851 CYS A O 1
ATOM 6758 N N . LEU A 1 852 ? 16.767 14.973 -1.143 1.00 87.19 852 LEU A N 1
ATOM 6759 C CA . LEU A 1 852 ? 17.155 15.536 0.155 1.00 87.19 852 LEU A CA 1
ATOM 6760 C C . LEU A 1 852 ? 17.124 14.468 1.251 1.00 87.19 852 LEU A C 1
ATOM 6762 O O . LEU A 1 852 ? 18.091 14.326 1.993 1.00 87.19 852 LEU A O 1
ATOM 6766 N N . ALA A 1 853 ? 16.067 13.656 1.303 1.00 82.56 853 ALA A N 1
ATOM 6767 C CA . ALA A 1 853 ? 15.946 12.569 2.265 1.00 82.56 853 ALA A CA 1
ATOM 6768 C C . ALA A 1 853 ? 17.081 11.544 2.144 1.00 82.56 853 ALA A C 1
ATOM 6770 O O . ALA A 1 853 ? 17.667 11.154 3.159 1.00 82.56 853 ALA A O 1
ATOM 6771 N N . LEU A 1 854 ? 17.434 11.143 0.917 1.00 82.06 854 LEU A N 1
ATOM 6772 C CA . LEU A 1 854 ? 18.565 10.246 0.683 1.00 82.06 854 LEU A CA 1
ATOM 6773 C C . LEU A 1 854 ? 19.894 10.906 1.070 1.00 82.06 854 LEU A C 1
ATOM 6775 O O . LEU A 1 854 ? 20.647 10.328 1.851 1.00 82.06 854 LEU A O 1
ATOM 6779 N N . ALA A 1 855 ? 20.153 12.127 0.598 1.00 85.19 855 ALA A N 1
ATOM 6780 C CA . ALA A 1 855 ? 21.390 12.847 0.888 1.00 85.19 855 ALA A CA 1
ATOM 6781 C C . ALA A 1 855 ? 21.593 13.057 2.397 1.00 85.19 855 ALA A C 1
ATOM 6783 O O . ALA A 1 855 ? 22.630 12.690 2.948 1.00 85.19 855 ALA A O 1
ATOM 6784 N N . THR A 1 856 ? 20.581 13.568 3.098 1.00 83.62 856 THR A N 1
ATOM 6785 C CA . THR A 1 856 ? 20.628 13.756 4.550 1.00 83.62 856 THR A CA 1
ATOM 6786 C C . THR A 1 856 ? 20.808 12.437 5.280 1.00 83.62 856 THR A C 1
ATOM 6788 O O . THR A 1 856 ? 21.607 12.372 6.211 1.00 83.62 856 THR A O 1
ATOM 6791 N N . THR A 1 857 ? 20.112 11.373 4.875 1.00 78.50 857 THR A N 1
ATOM 6792 C CA . THR A 1 857 ? 20.285 10.075 5.534 1.00 78.50 857 THR A CA 1
ATOM 6793 C C . THR A 1 857 ? 21.720 9.566 5.394 1.00 78.50 857 THR A C 1
ATOM 6795 O O . THR A 1 857 ? 22.306 9.122 6.379 1.00 78.50 857 THR A O 1
ATOM 6798 N N . GLU A 1 858 ? 22.309 9.672 4.205 1.00 78.25 858 GLU A N 1
ATOM 6799 C CA . GLU A 1 858 ? 23.684 9.236 3.938 1.00 78.25 858 GLU A CA 1
ATOM 6800 C C . GLU A 1 858 ? 24.724 10.071 4.701 1.00 78.25 858 GLU A C 1
ATOM 6802 O O . GLU A 1 858 ? 25.675 9.517 5.261 1.00 78.25 858 GLU A O 1
ATOM 6807 N N . MET A 1 859 ? 24.519 11.388 4.813 1.00 78.44 859 MET A N 1
ATOM 6808 C CA . MET A 1 859 ? 25.388 12.259 5.616 1.00 78.44 859 MET A CA 1
ATOM 6809 C C . MET A 1 859 ? 25.255 11.976 7.120 1.00 78.44 859 MET A C 1
ATOM 6811 O O . MET A 1 859 ? 26.254 11.941 7.835 1.00 78.44 859 MET A O 1
ATOM 6815 N N . MET A 1 860 ? 24.039 11.724 7.617 1.00 75.75 860 MET A N 1
ATOM 6816 C CA . MET A 1 860 ? 23.775 11.576 9.055 1.00 75.75 860 MET A CA 1
ATOM 6817 C C . MET A 1 860 ? 24.062 10.163 9.597 1.00 75.75 860 MET A C 1
ATOM 6819 O O . MET A 1 860 ? 24.547 10.025 10.722 1.00 75.75 860 MET A O 1
ATOM 6823 N N . GLN A 1 861 ? 23.841 9.100 8.811 1.00 64.06 861 GLN A N 1
ATOM 6824 C CA . GLN A 1 861 ? 24.129 7.718 9.233 1.00 64.06 861 GLN A CA 1
ATOM 6825 C C . GLN A 1 861 ? 25.620 7.432 9.427 1.00 64.06 861 GLN A C 1
ATOM 6827 O O . GLN A 1 861 ? 25.992 6.549 10.205 1.00 64.06 861 GLN A O 1
ATOM 6832 N N . ASN A 1 862 ? 26.481 8.145 8.705 1.00 52.59 862 ASN A N 1
ATOM 6833 C CA . ASN A 1 862 ? 27.909 7.866 8.701 1.00 52.59 862 ASN A CA 1
ATOM 6834 C C . ASN A 1 862 ? 28.704 8.668 9.743 1.00 52.59 862 ASN A C 1
ATOM 6836 O O . ASN A 1 862 ? 29.935 8.563 9.784 1.00 52.59 862 ASN A O 1
ATOM 6840 N N . ILE A 1 863 ? 28.032 9.393 10.645 1.00 48.59 863 ILE A N 1
ATOM 6841 C CA . ILE A 1 863 ? 28.693 10.037 11.781 1.00 48.59 863 ILE A CA 1
ATOM 6842 C C . ILE A 1 863 ? 29.074 8.959 12.812 1.00 48.59 863 ILE A C 1
ATOM 6844 O O . ILE A 1 863 ? 28.371 8.690 13.791 1.00 48.59 863 ILE A O 1
ATOM 6848 N N . GLN A 1 864 ? 30.206 8.286 12.583 1.00 42.16 864 GLN A N 1
ATOM 6849 C CA . GLN A 1 864 ? 30.811 7.431 13.599 1.00 42.16 864 GLN A CA 1
ATOM 6850 C C . GLN A 1 864 ? 31.144 8.283 14.825 1.00 42.16 864 GLN A C 1
ATOM 6852 O O . GLN A 1 864 ? 31.722 9.361 14.708 1.00 42.16 864 GLN A O 1
ATOM 6857 N N . SER A 1 865 ? 30.851 7.769 16.023 1.00 40.38 865 SER A N 1
ATOM 6858 C CA . SER A 1 865 ? 31.465 8.318 17.233 1.00 40.38 865 SER A CA 1
ATOM 6859 C C . SER A 1 865 ? 32.987 8.312 17.024 1.00 40.38 865 SER A C 1
ATOM 6861 O O . SER A 1 865 ? 33.504 7.248 16.658 1.00 40.38 865 SER A O 1
ATOM 6863 N N . PRO A 1 866 ? 33.701 9.436 17.226 1.00 35.72 866 PRO A N 1
ATOM 6864 C CA . PRO A 1 866 ? 35.138 9.507 16.985 1.00 35.72 866 PRO A CA 1
ATOM 6865 C C . PRO A 1 866 ? 35.852 8.319 17.638 1.00 35.72 866 PRO A C 1
ATOM 6867 O O . PRO A 1 866 ? 35.555 7.960 18.779 1.00 35.72 866 PRO A O 1
ATOM 6870 N N . GLN A 1 867 ? 36.758 7.658 16.922 1.00 32.88 867 GLN A N 1
ATOM 6871 C CA . GLN A 1 867 ? 37.519 6.528 17.459 1.00 32.88 867 GLN A CA 1
ATOM 6872 C C . GLN A 1 867 ? 38.954 6.963 17.742 1.00 32.88 867 GLN A C 1
ATOM 6874 O O . GLN A 1 867 ? 39.579 7.670 16.954 1.00 32.88 867 GLN A O 1
ATOM 6879 N N . LEU A 1 868 ? 39.506 6.512 18.868 1.00 31.12 868 LEU A N 1
ATOM 6880 C CA . LEU A 1 868 ? 40.938 6.621 19.129 1.00 31.12 868 LEU A CA 1
ATOM 6881 C C . LEU A 1 868 ? 41.698 5.776 18.094 1.00 31.12 868 LEU A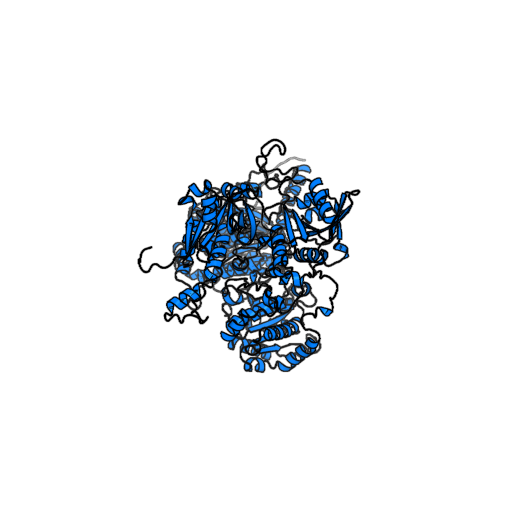 C 1
ATOM 6883 O O . LEU A 1 868 ? 41.194 4.748 17.647 1.00 31.12 868 LEU A O 1
ATOM 6887 N N . LEU A 1 869 ? 42.952 6.137 17.801 1.00 29.94 869 LEU A N 1
ATOM 6888 C CA . LEU A 1 869 ? 43.876 5.450 16.870 1.00 29.94 869 LEU A CA 1
ATOM 6889 C C . LEU A 1 869 ? 44.059 3.922 17.091 1.00 29.94 869 LEU A C 1
ATOM 6891 O O . LEU A 1 869 ? 44.748 3.271 16.313 1.00 29.94 869 LEU A O 1
ATOM 6895 N N . GLY A 1 870 ? 43.458 3.339 18.135 1.00 27.53 870 GLY A N 1
ATOM 6896 C CA . GLY A 1 870 ? 43.387 1.897 18.402 1.00 27.53 870 GLY A CA 1
ATOM 6897 C C . GLY A 1 870 ? 42.001 1.252 18.224 1.00 27.53 870 GLY A C 1
ATOM 6898 O O . GLY A 1 870 ? 41.813 0.136 18.702 1.00 27.53 870 GLY A O 1
ATOM 6899 N N . GLY A 1 871 ? 41.025 1.932 17.608 1.00 31.47 871 GLY A N 1
ATOM 6900 C CA . GLY A 1 871 ? 39.669 1.410 17.357 1.00 31.47 871 GLY A CA 1
ATOM 6901 C C . GLY A 1 871 ? 38.746 1.372 18.584 1.00 31.47 871 GLY A C 1
ATOM 6902 O O . GLY A 1 871 ? 37.677 0.767 18.543 1.00 31.47 871 GLY A O 1
ATOM 6903 N N . ALA A 1 872 ? 39.148 1.992 19.698 1.00 31.83 872 ALA A N 1
ATOM 6904 C CA . ALA A 1 872 ? 38.276 2.194 20.851 1.00 31.83 872 ALA A CA 1
ATOM 6905 C C . ALA A 1 872 ? 37.477 3.498 20.662 1.00 31.83 872 ALA A C 1
ATOM 6907 O O . ALA A 1 872 ? 38.088 4.508 20.303 1.00 31.83 872 ALA A O 1
ATOM 6908 N N . PRO A 1 873 ? 36.152 3.515 20.901 1.00 40.41 873 PRO A N 1
ATOM 6909 C CA . PRO A 1 873 ? 35.367 4.748 20.835 1.00 40.41 873 PRO A CA 1
ATOM 6910 C C . PRO A 1 873 ? 35.937 5.787 21.811 1.00 40.41 873 PRO A C 1
ATOM 6912 O O . PRO A 1 873 ? 36.312 5.422 22.931 1.00 40.41 873 PRO A O 1
ATOM 6915 N N . LEU A 1 874 ? 36.027 7.058 21.396 1.00 39.06 874 LEU A N 1
ATOM 6916 C CA . LEU A 1 874 ? 36.373 8.153 22.302 1.00 39.06 874 LEU A CA 1
ATOM 6917 C C . LEU A 1 874 ? 35.378 8.118 23.465 1.00 39.06 874 LEU A C 1
ATOM 6919 O O . LEU A 1 874 ? 34.162 8.093 23.257 1.00 39.06 874 LEU A O 1
ATOM 6923 N N . ALA A 1 875 ? 35.891 8.113 24.692 1.00 42.59 875 ALA A N 1
ATOM 6924 C CA . ALA A 1 875 ? 35.076 8.466 25.838 1.00 42.59 875 ALA A CA 1
ATOM 6925 C C . ALA A 1 875 ? 34.788 9.964 25.714 1.00 42.59 875 ALA A C 1
ATOM 6927 O O . ALA A 1 875 ? 35.616 10.788 26.086 1.00 42.59 875 ALA A O 1
ATOM 6928 N N . VAL A 1 876 ? 33.659 10.300 25.096 1.00 48.78 876 VAL A N 1
ATOM 6929 C CA . VAL A 1 876 ? 33.125 11.657 25.111 1.00 48.78 876 VAL A CA 1
ATOM 6930 C C . VAL A 1 876 ? 32.705 11.908 26.558 1.00 48.78 876 VAL A C 1
ATOM 6932 O O . VAL A 1 876 ? 31.797 11.249 27.064 1.00 48.78 876 VAL A O 1
ATOM 6935 N N . GLU A 1 877 ? 33.461 12.746 27.270 1.00 41.12 877 GLU A N 1
ATOM 6936 C CA . GLU A 1 877 ? 33.226 13.026 28.696 1.00 41.12 877 GLU A CA 1
ATOM 6937 C C . GLU A 1 877 ? 31.949 13.852 28.914 1.00 41.12 877 GLU A C 1
ATOM 6939 O O . GLU A 1 877 ? 31.425 13.878 30.027 1.00 41.12 877 GLU A O 1
ATOM 6944 N N . ASP A 1 878 ? 31.419 14.459 27.846 1.00 47.97 878 ASP A N 1
ATOM 6945 C CA . ASP A 1 878 ? 30.221 15.287 27.868 1.00 47.97 878 ASP A CA 1
ATOM 6946 C C . ASP A 1 878 ? 28.962 14.505 27.438 1.00 47.97 878 ASP A C 1
ATOM 6948 O O . ASP A 1 878 ? 28.854 13.965 26.325 1.00 47.97 878 ASP A O 1
ATOM 6952 N N . GLU A 1 879 ? 27.971 14.424 28.330 1.00 48.56 879 GLU A N 1
ATOM 6953 C CA . GLU A 1 879 ? 26.711 13.716 28.058 1.00 48.56 879 GLU A CA 1
ATOM 6954 C C . GLU A 1 879 ? 25.941 14.343 26.885 1.00 48.56 879 GLU A C 1
ATOM 6956 O O . GLU A 1 879 ? 25.206 13.630 26.191 1.00 48.56 879 GLU A O 1
ATOM 6961 N N . ASP A 1 880 ? 26.125 15.640 26.630 1.00 49.03 880 ASP A N 1
ATOM 6962 C CA . ASP A 1 880 ? 25.408 16.367 25.583 1.00 49.03 880 ASP A CA 1
ATOM 6963 C C . ASP A 1 880 ? 26.017 16.166 24.186 1.00 49.03 880 ASP A C 1
ATOM 6965 O O . ASP A 1 880 ? 25.269 15.939 23.229 1.00 49.03 880 ASP A O 1
ATOM 6969 N N . GLU A 1 881 ? 27.343 16.067 24.055 1.00 45.50 881 GLU A N 1
ATOM 6970 C CA . GLU A 1 881 ? 27.980 15.637 22.798 1.00 45.50 881 GLU A CA 1
ATOM 6971 C C . GLU A 1 881 ? 27.644 14.175 22.471 1.00 45.50 881 GLU A C 1
ATOM 6973 O O . GLU A 1 881 ? 27.330 13.823 21.332 1.00 45.50 881 GLU A O 1
ATOM 6978 N N . THR A 1 882 ? 27.595 13.305 23.484 1.00 47.22 882 THR A N 1
ATOM 6979 C CA . THR A 1 882 ? 27.201 11.901 23.293 1.00 47.22 882 THR A CA 1
ATOM 6980 C C . THR A 1 882 ? 25.730 11.765 22.858 1.00 47.22 882 THR A C 1
ATOM 6982 O O . THR A 1 882 ? 25.380 10.827 22.132 1.00 47.22 882 THR A O 1
ATOM 6985 N N . LYS A 1 883 ? 24.843 12.682 23.282 1.00 46.75 883 LYS A N 1
ATOM 6986 C CA . LYS A 1 883 ? 23.456 12.774 22.783 1.00 46.75 883 LYS A CA 1
ATOM 6987 C C . LYS A 1 883 ? 23.401 13.302 21.352 1.00 46.75 883 LYS A C 1
ATOM 6989 O O . LYS A 1 883 ? 22.600 12.777 20.580 1.00 46.75 883 LYS A O 1
ATOM 6994 N N . ARG A 1 884 ? 24.245 14.278 20.995 1.00 44.94 884 ARG A N 1
ATOM 6995 C CA . ARG A 1 884 ? 24.343 14.848 19.640 1.00 44.94 884 ARG A CA 1
ATOM 6996 C C . ARG A 1 884 ? 24.597 13.745 18.605 1.00 44.94 884 ARG A C 1
ATOM 6998 O O . ARG A 1 884 ? 23.760 13.534 17.738 1.00 44.94 884 ARG A O 1
ATOM 7005 N N . TYR A 1 885 ? 25.620 12.911 18.796 1.00 43.12 885 TYR A N 1
ATOM 7006 C CA . TYR A 1 885 ? 25.912 11.781 17.892 1.00 43.12 885 TYR A CA 1
ATOM 7007 C C . TYR A 1 885 ? 24.875 10.643 17.927 1.00 43.12 885 TYR A C 1
ATOM 7009 O O . TYR A 1 885 ? 24.687 9.934 16.940 1.00 43.12 885 TYR A O 1
ATOM 7017 N N . LYS A 1 886 ? 24.159 10.453 19.044 1.00 44.12 886 LYS A N 1
ATOM 7018 C CA . LYS A 1 886 ? 23.044 9.488 19.116 1.00 44.12 886 LYS A CA 1
ATOM 7019 C C . LYS A 1 886 ? 21.797 9.953 18.359 1.00 44.12 886 LYS A C 1
ATOM 7021 O O . LYS A 1 886 ? 21.035 9.090 17.932 1.00 44.12 886 LYS A O 1
ATOM 7026 N N . ARG A 1 887 ? 21.581 11.268 18.208 1.00 45.09 887 ARG A N 1
ATOM 7027 C CA . ARG A 1 887 ? 20.436 11.832 17.469 1.00 45.09 887 ARG A CA 1
ATOM 7028 C C . ARG A 1 887 ? 20.542 11.622 15.955 1.00 45.09 887 ARG A C 1
ATOM 7030 O O . ARG A 1 887 ? 19.506 11.501 15.318 1.00 45.09 887 ARG A O 1
ATOM 7037 N N . TYR A 1 888 ? 21.749 11.530 15.392 1.00 50.31 888 TYR A N 1
ATOM 7038 C CA . TYR A 1 888 ? 21.949 11.535 13.934 1.00 50.31 888 TYR A CA 1
ATOM 7039 C C . TYR A 1 888 ? 21.950 10.162 13.254 1.00 50.31 888 TYR A C 1
ATOM 7041 O O . TYR A 1 888 ? 21.908 10.089 12.035 1.00 50.31 888 TYR A O 1
ATOM 7049 N N . ASN A 1 889 ? 21.845 9.059 13.999 1.00 53.78 889 ASN A N 1
ATOM 7050 C CA . ASN A 1 889 ? 21.517 7.758 13.405 1.00 53.78 889 ASN A CA 1
ATOM 7051 C C . ASN A 1 889 ? 20.024 7.690 13.030 1.00 53.78 889 ASN A C 1
ATOM 7053 O O . ASN A 1 889 ? 19.315 6.807 13.511 1.00 53.78 889 ASN A O 1
ATOM 7057 N N . ASN A 1 890 ? 19.528 8.618 12.206 1.00 60.47 890 ASN A N 1
ATOM 7058 C CA . ASN A 1 890 ? 18.152 8.691 11.715 1.00 60.47 890 ASN A CA 1
ATOM 7059 C C . ASN A 1 890 ? 18.090 8.447 10.200 1.00 60.47 890 ASN A C 1
ATOM 7061 O O . ASN A 1 890 ? 18.998 8.811 9.465 1.00 60.47 890 ASN A O 1
ATOM 7065 N N . ILE A 1 891 ? 17.034 7.754 9.771 1.00 67.38 891 ILE A N 1
ATOM 7066 C CA . ILE A 1 891 ? 16.642 7.583 8.369 1.00 67.38 891 ILE A CA 1
ATOM 7067 C C . ILE A 1 891 ? 15.528 8.591 8.125 1.00 67.38 891 ILE A C 1
ATOM 7069 O O . ILE A 1 891 ? 14.624 8.664 8.959 1.00 67.38 891 ILE A O 1
ATOM 7073 N N . PHE A 1 892 ? 15.606 9.329 7.022 1.00 74.56 892 PHE A N 1
ATOM 7074 C CA . PHE A 1 892 ? 14.622 10.336 6.643 1.00 74.56 892 PHE A CA 1
ATOM 7075 C C . PHE A 1 892 ? 13.851 9.906 5.391 1.00 74.56 892 PHE A C 1
ATOM 7077 O O . PHE A 1 892 ? 14.379 9.214 4.517 1.00 74.56 892 PHE A O 1
ATOM 7084 N N . SER A 1 893 ? 12.594 10.330 5.316 1.00 74.44 893 SER A N 1
ATOM 7085 C CA . SER A 1 893 ? 11.692 10.176 4.172 1.00 74.44 893 SER A CA 1
ATOM 7086 C C . SER A 1 893 ? 11.473 11.507 3.458 1.00 74.44 893 SER A C 1
ATOM 7088 O O . SER A 1 893 ? 11.710 12.570 4.028 1.00 74.44 893 SER A O 1
ATOM 7090 N N . ALA A 1 894 ? 10.978 11.468 2.221 1.00 77.81 894 ALA A N 1
ATOM 7091 C CA . ALA A 1 894 ? 10.590 12.681 1.501 1.00 77.81 894 ALA A CA 1
ATOM 7092 C C . ALA A 1 894 ? 9.500 13.471 2.252 1.00 77.81 894 ALA A C 1
ATOM 7094 O O . ALA A 1 894 ? 9.486 14.701 2.241 1.00 77.81 894 ALA A O 1
ATOM 7095 N N . GLU A 1 895 ? 8.606 12.759 2.932 1.00 76.94 895 GLU A N 1
ATOM 7096 C CA . GLU A 1 895 ? 7.527 13.301 3.746 1.00 76.94 895 GLU A CA 1
ATOM 7097 C C . GLU A 1 895 ? 8.037 14.065 4.971 1.00 76.94 895 GLU A C 1
ATOM 7099 O O . GLU A 1 895 ? 7.479 15.113 5.285 1.00 76.94 895 GLU A O 1
ATOM 7104 N N . ASP A 1 896 ? 9.121 13.613 5.614 1.00 77.25 896 ASP A N 1
ATOM 7105 C CA . ASP A 1 896 ? 9.734 14.346 6.734 1.00 77.25 896 ASP A CA 1
ATOM 7106 C C . ASP A 1 896 ? 10.158 15.755 6.298 1.00 77.25 896 ASP A C 1
ATOM 7108 O O . ASP A 1 896 ? 9.948 16.726 7.023 1.00 77.25 896 ASP A O 1
ATOM 7112 N N . PHE A 1 897 ? 10.691 15.879 5.080 1.00 80.62 897 PHE A N 1
ATOM 7113 C CA . PHE A 1 897 ? 11.072 17.164 4.494 1.00 80.62 897 PHE A CA 1
ATOM 7114 C C . PHE A 1 897 ? 9.862 18.006 4.098 1.00 80.62 897 PHE A C 1
ATOM 7116 O O . PHE A 1 897 ? 9.840 19.204 4.364 1.00 80.62 897 PHE A O 1
ATOM 7123 N N . LEU A 1 898 ? 8.844 17.397 3.487 1.00 78.88 898 LEU A N 1
ATOM 7124 C CA . LEU A 1 898 ? 7.641 18.114 3.052 1.00 78.88 898 LEU A CA 1
ATOM 7125 C C . LEU A 1 898 ? 6.806 18.620 4.228 1.00 78.88 898 LEU A C 1
ATOM 7127 O O . LEU A 1 898 ? 6.302 19.741 4.192 1.00 78.88 898 LEU A O 1
ATOM 7131 N N . TYR A 1 899 ? 6.667 17.824 5.287 1.00 79.31 899 TYR A N 1
ATOM 7132 C CA . TYR A 1 899 ? 5.885 18.203 6.462 1.00 79.31 899 TYR A CA 1
ATOM 7133 C C . TYR A 1 899 ? 6.599 19.189 7.371 1.00 79.31 899 TYR A C 1
ATOM 7135 O O . TYR A 1 899 ? 5.908 19.939 8.063 1.00 79.31 899 TYR A O 1
ATOM 7143 N N . ALA A 1 900 ? 7.930 19.241 7.306 1.00 79.00 900 ALA A N 1
ATOM 7144 C CA . ALA A 1 900 ? 8.743 20.263 7.950 1.00 79.00 900 ALA A CA 1
ATOM 7145 C C . ALA A 1 900 ? 8.577 21.664 7.326 1.00 79.00 900 ALA A C 1
ATOM 7147 O O . ALA A 1 900 ? 8.995 22.651 7.928 1.00 79.00 900 ALA A O 1
ATOM 7148 N N . LEU A 1 901 ? 7.962 21.781 6.141 1.00 76.38 901 LEU A N 1
ATOM 7149 C CA . LEU A 1 901 ? 7.723 23.081 5.517 1.00 76.38 901 LEU A CA 1
ATOM 7150 C C . LEU A 1 901 ? 6.635 23.880 6.263 1.00 76.38 901 LEU A C 1
ATOM 7152 O O . LEU A 1 901 ? 5.601 23.308 6.631 1.00 76.38 901 LEU A O 1
ATOM 7156 N N . PRO A 1 902 ? 6.799 25.213 6.412 1.00 69.94 902 PRO A N 1
ATOM 7157 C CA . PRO A 1 902 ? 5.813 26.071 7.078 1.00 69.94 902 PRO A CA 1
ATOM 7158 C C . PRO A 1 902 ? 4.430 26.033 6.418 1.00 69.94 902 PRO A C 1
ATOM 7160 O O . PRO A 1 902 ? 3.409 26.069 7.097 1.00 69.94 902 PRO A O 1
ATOM 7163 N N . SER A 1 903 ? 4.392 25.927 5.086 1.00 70.50 903 SER A N 1
ATOM 7164 C CA . SER A 1 903 ? 3.160 25.803 4.307 1.00 70.50 903 SER A CA 1
ATOM 7165 C C . SER A 1 903 ? 3.317 24.735 3.227 1.00 70.50 903 SER A C 1
ATOM 7167 O O . SER A 1 903 ? 4.135 24.882 2.317 1.00 70.50 903 SER A O 1
ATOM 7169 N N . PHE A 1 904 ? 2.502 23.685 3.307 1.00 77.44 904 PHE A N 1
ATOM 7170 C CA . PHE A 1 904 ? 2.357 22.650 2.285 1.00 77.44 904 PHE A CA 1
ATOM 7171 C C . PHE A 1 904 ? 0.905 22.655 1.793 1.00 77.44 904 PHE A C 1
ATOM 7173 O O . PHE A 1 904 ? -0.012 22.718 2.611 1.00 77.44 904 PHE A O 1
ATOM 7180 N N . ASN A 1 905 ? 0.703 22.621 0.474 1.00 79.88 905 ASN A N 1
ATOM 7181 C CA . ASN A 1 905 ? -0.607 22.518 -0.170 1.00 79.88 905 ASN A CA 1
ATOM 7182 C C . ASN A 1 905 ? -0.504 21.558 -1.362 1.00 79.88 905 ASN A C 1
ATOM 7184 O O . ASN A 1 905 ? 0.330 21.768 -2.242 1.00 79.88 905 ASN A O 1
ATOM 7188 N N . VAL A 1 906 ? -1.331 20.514 -1.387 1.00 80.69 906 VAL A N 1
ATOM 7189 C CA . VAL A 1 906 ? -1.251 19.441 -2.388 1.00 80.69 906 VAL A CA 1
ATOM 7190 C C . VAL A 1 906 ? -1.526 19.967 -3.793 1.00 80.69 906 VAL A C 1
ATOM 7192 O O . VAL A 1 906 ? -0.795 19.631 -4.718 1.00 80.69 906 VAL A O 1
ATOM 7195 N N . HIS A 1 907 ? -2.549 20.808 -3.953 1.00 83.31 907 HIS A N 1
ATOM 7196 C CA . HIS A 1 907 ? -2.931 21.345 -5.259 1.00 83.31 907 HIS A CA 1
ATOM 7197 C C . HIS A 1 907 ? -1.814 22.200 -5.862 1.00 83.31 907 HIS A C 1
ATOM 7199 O O . HIS A 1 907 ? -1.439 22.003 -7.014 1.00 83.31 907 HIS A O 1
ATOM 7205 N N . ASP A 1 908 ? -1.255 23.125 -5.079 1.00 79.19 908 ASP A N 1
ATOM 7206 C CA . ASP A 1 908 ? -0.181 23.996 -5.555 1.00 79.19 908 ASP A CA 1
ATOM 7207 C C . ASP A 1 908 ? 1.045 23.195 -5.997 1.00 79.19 908 ASP A C 1
ATOM 7209 O O . ASP A 1 908 ? 1.658 23.541 -6.999 1.00 79.19 908 ASP A O 1
ATOM 7213 N N . TRP A 1 909 ? 1.369 22.114 -5.290 1.00 76.75 909 TRP A N 1
ATOM 7214 C CA . TRP A 1 909 ? 2.489 21.239 -5.631 1.00 76.75 909 TRP A CA 1
ATOM 7215 C C . TRP A 1 909 ? 2.261 20.380 -6.882 1.00 76.75 909 TRP A C 1
ATOM 7217 O O . TRP A 1 909 ? 3.226 20.058 -7.567 1.00 76.75 909 TRP A O 1
ATOM 7227 N N . GLU A 1 910 ? 1.016 20.002 -7.175 1.00 74.31 910 GLU A N 1
ATOM 7228 C CA . GLU A 1 910 ? 0.664 19.219 -8.369 1.00 74.31 910 GLU A CA 1
ATOM 7229 C C . GLU A 1 910 ? 0.502 20.095 -9.623 1.00 74.31 910 GLU A C 1
ATOM 7231 O O . GLU A 1 910 ? 0.804 19.655 -10.730 1.00 74.31 910 GLU A O 1
ATOM 7236 N N . VAL A 1 911 ? 0.017 21.334 -9.465 1.00 72.12 911 VAL A N 1
ATOM 7237 C CA . VAL A 1 911 ? -0.283 22.237 -10.592 1.00 72.12 911 VAL A CA 1
ATOM 7238 C C . VAL A 1 911 ? 0.893 23.152 -10.942 1.00 72.12 911 VAL A C 1
ATOM 7240 O O . VAL A 1 911 ? 1.068 23.492 -12.115 1.00 72.12 911 VAL A O 1
ATOM 7243 N N . LYS A 1 912 ? 1.709 23.570 -9.964 1.00 67.06 912 LYS A N 1
ATOM 7244 C CA . LYS A 1 912 ? 2.890 24.408 -10.231 1.00 67.06 912 LYS A CA 1
ATOM 7245 C C . LYS A 1 912 ? 4.059 23.545 -10.677 1.00 67.06 912 LYS A C 1
ATOM 7247 O O . LYS A 1 912 ? 4.269 22.442 -10.175 1.00 67.06 912 LYS A O 1
ATOM 7252 N N . ALA A 1 913 ? 4.870 24.068 -11.594 1.00 57.41 913 ALA A N 1
ATOM 7253 C CA . ALA A 1 913 ? 6.108 23.396 -11.957 1.00 57.41 913 ALA A CA 1
ATOM 7254 C C . ALA A 1 913 ? 7.024 23.326 -10.724 1.00 57.41 913 ALA A C 1
ATOM 7256 O O . ALA A 1 913 ? 7.244 24.340 -10.062 1.00 57.41 913 ALA A O 1
ATOM 7257 N N . GLN A 1 914 ? 7.598 22.153 -10.424 1.00 57.53 914 GLN A N 1
ATOM 7258 C CA . GLN A 1 914 ? 8.540 21.993 -9.302 1.00 57.53 914 GLN A CA 1
ATOM 7259 C C . GLN A 1 914 ? 9.711 22.993 -9.378 1.00 57.53 914 GLN A C 1
ATOM 7261 O O . GLN A 1 914 ? 10.241 23.398 -8.347 1.00 57.53 914 GLN A O 1
ATOM 7266 N N . SER A 1 915 ? 10.056 23.453 -10.587 1.00 54.47 915 SER A N 1
ATOM 7267 C CA . SER A 1 915 ? 11.037 24.510 -10.854 1.00 54.47 915 SER A CA 1
ATOM 7268 C C . SER A 1 915 ? 10.701 25.887 -10.259 1.00 54.47 915 SER A C 1
ATOM 7270 O O . SER A 1 915 ? 11.567 26.755 -10.236 1.00 54.47 915 SER A O 1
ATOM 7272 N N . GLU A 1 916 ? 9.461 26.128 -9.821 1.00 57.50 916 GLU A N 1
ATOM 7273 C CA . GLU A 1 916 ? 9.051 27.386 -9.177 1.00 57.50 916 GLU A CA 1
ATOM 7274 C C . GLU A 1 916 ? 9.448 27.453 -7.693 1.00 57.50 916 GLU A C 1
ATOM 7276 O O . GLU A 1 916 ? 9.451 28.538 -7.106 1.00 57.50 916 GLU A O 1
ATOM 7281 N N . TYR A 1 917 ? 9.803 26.319 -7.080 1.00 68.38 917 TYR A N 1
ATOM 7282 C CA . TYR A 1 917 ? 10.230 26.258 -5.686 1.00 68.38 917 TYR A CA 1
ATOM 7283 C C . TYR A 1 917 ? 11.754 26.345 -5.570 1.00 68.38 917 TYR A C 1
ATOM 7285 O O . TYR A 1 917 ? 12.494 25.593 -6.201 1.00 68.38 917 TYR A O 1
ATOM 7293 N N . SER A 1 918 ? 12.233 27.229 -4.693 1.00 82.44 918 SER A N 1
ATOM 7294 C CA . SER A 1 918 ? 13.645 27.278 -4.314 1.00 82.44 918 SER A CA 1
ATOM 7295 C C . SER A 1 918 ? 14.013 26.022 -3.521 1.00 82.44 918 SER A C 1
ATOM 7297 O O . SER A 1 918 ? 13.577 25.838 -2.381 1.00 82.44 918 SER A O 1
ATOM 7299 N N . ILE A 1 919 ? 14.817 25.144 -4.132 1.00 85.88 919 ILE A N 1
ATOM 7300 C CA . ILE A 1 919 ? 15.306 23.914 -3.491 1.00 85.88 919 ILE A CA 1
ATOM 7301 C C . ILE A 1 919 ? 16.124 24.251 -2.237 1.00 85.88 919 ILE A C 1
ATOM 7303 O O . ILE A 1 919 ? 16.012 23.557 -1.229 1.00 85.88 919 ILE A O 1
ATOM 7307 N N . VAL A 1 920 ? 16.909 25.331 -2.283 1.00 89.81 920 VAL A N 1
ATOM 7308 C CA . VAL A 1 920 ? 17.743 25.787 -1.162 1.00 89.81 920 VAL A CA 1
ATOM 7309 C C . VAL A 1 920 ? 16.893 26.214 0.027 1.00 89.81 920 VAL A C 1
ATOM 7311 O O . VAL A 1 920 ? 17.130 25.744 1.139 1.00 89.81 920 VAL A O 1
ATOM 7314 N N . ASP A 1 921 ? 15.886 27.060 -0.199 1.00 88.31 921 ASP A N 1
ATOM 7315 C CA . ASP A 1 921 ? 15.021 27.542 0.883 1.00 88.31 921 ASP A CA 1
ATOM 7316 C C . ASP A 1 921 ? 14.255 26.378 1.510 1.00 88.31 921 ASP A C 1
ATOM 7318 O O . ASP A 1 921 ? 14.188 26.248 2.730 1.00 88.31 921 ASP A O 1
ATOM 7322 N N . MET A 1 922 ? 13.737 25.479 0.670 1.00 86.38 922 MET A N 1
ATOM 7323 C CA . MET A 1 922 ? 13.054 24.267 1.110 1.00 86.38 922 MET A CA 1
ATOM 7324 C C . MET A 1 922 ? 13.958 23.383 1.977 1.00 86.38 922 MET A C 1
ATOM 7326 O O . MET A 1 922 ? 13.553 22.974 3.066 1.00 86.38 922 MET A O 1
ATOM 7330 N N . ALA A 1 923 ? 15.181 23.111 1.514 1.00 89.69 923 ALA A N 1
ATOM 7331 C CA . ALA A 1 923 ? 16.144 22.283 2.227 1.00 89.69 923 ALA A CA 1
ATOM 7332 C C . ALA A 1 923 ? 16.538 22.908 3.570 1.00 89.69 923 ALA A C 1
ATOM 7334 O O . ALA A 1 923 ? 16.443 22.244 4.597 1.00 89.69 923 ALA A O 1
ATOM 7335 N N . ASN A 1 924 ? 16.900 24.193 3.585 1.00 91.44 924 ASN A N 1
ATOM 7336 C CA . ASN A 1 924 ? 17.350 24.880 4.798 1.00 91.44 924 ASN A CA 1
ATOM 7337 C C . ASN A 1 924 ? 16.234 25.033 5.841 1.00 91.44 924 ASN A C 1
ATOM 7339 O O . ASN A 1 924 ? 16.480 24.829 7.030 1.00 91.44 924 ASN A O 1
ATOM 7343 N N . MET A 1 925 ? 14.997 25.309 5.416 1.00 87.31 925 MET A N 1
ATOM 7344 C CA . MET A 1 925 ? 13.846 25.339 6.327 1.00 87.31 925 MET A CA 1
ATOM 7345 C C . MET A 1 925 ? 13.572 23.957 6.928 1.00 87.31 925 MET A C 1
ATOM 7347 O O . MET A 1 925 ? 13.353 23.840 8.135 1.00 87.31 925 MET A O 1
ATOM 7351 N N . ALA A 1 926 ? 13.641 22.900 6.112 1.00 85.44 926 ALA A N 1
ATOM 7352 C CA . ALA A 1 926 ? 13.479 21.535 6.596 1.00 85.44 926 ALA A CA 1
ATOM 7353 C C . ALA A 1 926 ? 14.620 21.116 7.539 1.00 85.44 926 ALA A C 1
ATOM 7355 O O . ALA A 1 926 ? 14.353 20.525 8.583 1.00 85.44 926 ALA A O 1
ATOM 7356 N N . PHE A 1 927 ? 15.877 21.457 7.233 1.00 88.19 927 PHE A N 1
ATOM 7357 C CA . PHE A 1 927 ? 17.022 21.186 8.108 1.00 88.19 927 PHE A CA 1
ATOM 7358 C C . PHE A 1 927 ? 16.865 21.860 9.470 1.00 88.19 927 PHE A C 1
ATOM 7360 O O . PHE A 1 927 ? 17.090 21.213 10.495 1.00 88.19 927 PHE A O 1
ATOM 7367 N N . LEU A 1 928 ? 16.409 23.115 9.494 1.00 85.06 928 LEU A N 1
ATOM 7368 C CA . LEU A 1 928 ? 16.138 23.845 10.730 1.00 85.06 928 LEU A CA 1
ATOM 7369 C C . LEU A 1 928 ? 15.042 23.161 11.563 1.00 85.06 928 LEU A C 1
ATOM 7371 O O . LEU A 1 928 ? 15.255 22.868 12.742 1.00 85.06 928 LEU A O 1
ATOM 7375 N N . ALA A 1 929 ? 13.898 22.849 10.949 1.00 79.38 929 ALA A N 1
ATOM 7376 C CA . ALA A 1 929 ? 12.767 22.205 11.622 1.00 79.38 929 ALA A CA 1
ATOM 7377 C C . ALA A 1 929 ? 13.109 20.791 12.135 1.00 79.38 929 ALA A C 1
ATOM 7379 O O . ALA A 1 929 ? 12.777 20.432 13.267 1.00 79.38 929 ALA A O 1
ATOM 7380 N N . LEU A 1 930 ? 13.847 20.009 11.341 1.00 77.12 930 LEU A N 1
ATOM 7381 C CA . LEU A 1 930 ? 14.326 18.670 11.704 1.00 77.12 930 LEU A CA 1
ATOM 7382 C C . LEU A 1 930 ? 15.563 18.696 12.624 1.00 77.12 930 LEU A C 1
ATOM 7384 O O . LEU A 1 930 ? 16.022 17.639 13.066 1.00 77.12 930 LEU A O 1
ATOM 7388 N N . LYS A 1 931 ? 16.088 19.887 12.952 1.00 79.00 931 LYS A N 1
ATOM 7389 C CA . LYS A 1 931 ? 17.249 20.110 13.836 1.00 79.00 931 LYS A CA 1
ATOM 7390 C C . LYS A 1 931 ? 18.514 19.396 13.327 1.00 79.00 931 LYS A C 1
ATOM 7392 O O . LYS A 1 931 ? 19.256 18.772 14.097 1.00 79.00 931 LYS A O 1
ATOM 7397 N N . LEU A 1 932 ? 18.747 19.482 12.018 1.00 79.81 932 LEU A N 1
ATOM 7398 C CA . LEU A 1 932 ? 19.872 18.881 11.301 1.00 79.81 932 LEU A CA 1
ATOM 7399 C C . LEU A 1 932 ? 21.020 19.890 11.138 1.00 79.81 932 LEU A C 1
ATOM 7401 O O . LEU A 1 932 ? 20.763 21.043 10.803 1.00 79.81 932 LEU A O 1
ATOM 7405 N N . PRO A 1 933 ? 22.287 19.486 11.339 1.00 84.38 933 PRO A N 1
ATOM 7406 C CA . PRO A 1 933 ? 23.451 20.360 11.212 1.00 84.38 933 PRO A CA 1
ATOM 7407 C C . PRO A 1 933 ? 23.888 20.473 9.742 1.00 84.38 933 PRO A C 1
ATOM 7409 O O . PRO A 1 933 ? 25.048 20.238 9.422 1.00 84.38 933 PRO A O 1
ATOM 7412 N N . LEU A 1 934 ? 22.951 20.761 8.840 1.00 87.31 934 LEU A N 1
ATOM 7413 C CA . LEU A 1 934 ? 23.179 20.808 7.397 1.00 87.31 934 LEU A CA 1
ATOM 7414 C C . LEU A 1 934 ? 22.771 22.169 6.836 1.00 87.31 934 LEU A C 1
ATOM 7416 O O . LEU A 1 934 ? 21.833 22.790 7.334 1.00 87.31 934 LEU A O 1
ATOM 7420 N N . VAL A 1 935 ? 23.447 22.592 5.770 1.00 91.75 935 VAL A N 1
ATOM 7421 C CA . VAL A 1 935 ? 23.074 23.763 4.972 1.00 91.75 935 VAL A CA 1
ATOM 7422 C C . VAL A 1 935 ? 23.139 23.422 3.485 1.00 91.75 935 VAL A C 1
ATOM 7424 O O . VAL A 1 935 ? 24.023 22.693 3.038 1.00 91.75 935 VAL A O 1
ATOM 7427 N N . ALA A 1 936 ? 22.173 23.924 2.723 1.00 92.75 936 ALA A N 1
ATOM 7428 C CA . ALA A 1 936 ? 22.121 23.851 1.271 1.00 92.75 936 ALA A CA 1
ATOM 7429 C C . ALA A 1 936 ? 22.510 25.202 0.653 1.00 92.75 936 ALA A C 1
ATOM 7431 O O . ALA A 1 936 ? 22.106 26.255 1.156 1.00 92.75 936 ALA A O 1
ATOM 7432 N N . LYS A 1 937 ? 23.252 25.163 -0.458 1.00 92.06 937 LYS A N 1
ATOM 7433 C CA . LYS A 1 937 ? 23.671 26.329 -1.255 1.00 92.06 937 LYS A CA 1
ATOM 7434 C C . LYS A 1 937 ? 23.444 26.072 -2.742 1.00 92.06 937 LYS A C 1
ATOM 7436 O O . LYS A 1 937 ? 23.669 24.954 -3.200 1.00 92.06 937 LYS A O 1
ATOM 7441 N N . ASP A 1 938 ? 23.024 27.092 -3.489 1.00 91.25 938 ASP A N 1
ATOM 7442 C CA . ASP A 1 938 ? 22.936 27.028 -4.953 1.00 91.25 938 ASP A CA 1
ATOM 7443 C C . ASP A 1 938 ? 24.224 27.568 -5.578 1.00 91.25 938 ASP A C 1
ATOM 7445 O O . ASP A 1 938 ? 24.488 28.773 -5.587 1.00 91.25 938 ASP A O 1
ATOM 7449 N N . MET A 1 939 ? 25.019 26.658 -6.130 1.00 89.75 939 MET A N 1
ATOM 7450 C CA . MET A 1 939 ? 26.307 26.983 -6.730 1.00 89.75 939 MET A CA 1
ATOM 7451 C C . MET A 1 939 ? 26.159 27.802 -8.014 1.00 89.75 939 MET A C 1
ATOM 7453 O O . MET A 1 939 ? 27.059 28.573 -8.326 1.00 89.75 939 MET A O 1
ATOM 7457 N N . LEU A 1 940 ? 25.046 27.691 -8.753 1.00 87.38 940 LEU A N 1
ATOM 7458 C CA . LEU A 1 940 ? 24.841 28.492 -9.970 1.00 87.38 940 LEU A CA 1
ATOM 7459 C C . LEU A 1 940 ? 24.507 29.951 -9.655 1.00 87.38 940 LEU A C 1
ATOM 7461 O O . LEU A 1 940 ? 24.826 30.840 -10.445 1.00 87.38 940 LEU A O 1
ATOM 7465 N N . GLN A 1 941 ? 23.875 30.209 -8.508 1.00 85.62 941 GLN A N 1
ATOM 7466 C CA . GLN A 1 941 ? 23.604 31.571 -8.059 1.00 85.62 941 GLN A CA 1
ATOM 7467 C C . GLN A 1 941 ? 24.898 32.288 -7.647 1.00 85.62 941 GLN A C 1
ATOM 7469 O O . GLN A 1 941 ? 25.059 33.479 -7.928 1.00 85.62 941 GLN A O 1
ATOM 7474 N N . GLU A 1 942 ? 25.816 31.570 -6.996 1.00 83.00 942 GLU A N 1
ATOM 7475 C CA . GLU A 1 942 ? 27.126 32.092 -6.588 1.00 83.00 942 GLU A CA 1
ATOM 7476 C C . GLU A 1 942 ? 28.118 32.167 -7.763 1.00 83.00 942 GLU A C 1
ATOM 7478 O O . GLU A 1 942 ? 28.894 33.123 -7.848 1.00 83.00 942 GLU A O 1
ATOM 7483 N N . HIS A 1 943 ? 28.044 31.204 -8.690 1.00 87.19 943 HIS A N 1
ATOM 7484 C CA . HIS A 1 943 ? 28.963 31.019 -9.816 1.00 87.19 943 HIS A CA 1
ATOM 7485 C C . HIS A 1 943 ? 28.222 30.736 -11.141 1.00 87.19 943 HIS A C 1
ATOM 7487 O O . HIS A 1 943 ? 28.189 29.594 -11.614 1.00 87.19 943 HIS A O 1
ATOM 7493 N N . PRO A 1 944 ? 27.635 31.757 -11.796 1.00 87.19 944 PRO A N 1
ATOM 7494 C CA . PRO A 1 944 ? 26.915 31.579 -13.063 1.00 87.19 944 PRO A CA 1
ATOM 7495 C C . PRO A 1 944 ? 27.777 31.011 -14.202 1.00 87.19 944 PRO A C 1
ATOM 7497 O O . PRO A 1 944 ? 27.257 30.382 -15.124 1.00 87.19 944 PRO A O 1
ATOM 7500 N N . GLU A 1 945 ? 29.097 31.210 -14.139 1.00 85.69 945 GLU A N 1
ATOM 7501 C CA . GLU A 1 945 ? 30.080 30.710 -15.105 1.00 85.69 945 GLU A CA 1
ATOM 7502 C C . GLU A 1 945 ? 30.136 29.177 -15.209 1.00 85.69 945 GLU A C 1
ATOM 7504 O O . GLU A 1 945 ? 30.646 28.651 -16.199 1.00 85.69 945 GLU A O 1
ATOM 7509 N N . LEU A 1 946 ? 29.583 28.446 -14.233 1.00 86.19 946 LEU A N 1
ATOM 7510 C CA . LEU A 1 946 ? 29.558 26.981 -14.224 1.00 86.19 946 LEU A CA 1
ATOM 7511 C C . LEU A 1 946 ? 28.834 26.383 -15.438 1.00 86.19 946 LEU A C 1
ATOM 7513 O O . LEU A 1 946 ? 29.169 25.281 -15.850 1.00 86.19 946 LEU A O 1
ATOM 7517 N N . LEU A 1 947 ? 27.874 27.089 -16.044 1.00 87.25 947 LEU A N 1
ATOM 7518 C CA . LEU A 1 947 ? 27.199 26.620 -17.266 1.00 87.25 947 LEU A CA 1
ATOM 7519 C C . LEU A 1 947 ? 27.974 26.941 -18.557 1.00 87.25 947 LEU A C 1
ATOM 7521 O O . LEU A 1 947 ? 27.578 26.501 -19.636 1.00 87.25 947 LEU A O 1
ATOM 7525 N N . GLU A 1 948 ? 29.072 27.693 -18.463 1.00 86.88 948 GLU A N 1
ATOM 7526 C CA . GLU A 1 948 ? 29.915 28.086 -19.599 1.00 86.88 948 GLU A CA 1
ATOM 7527 C 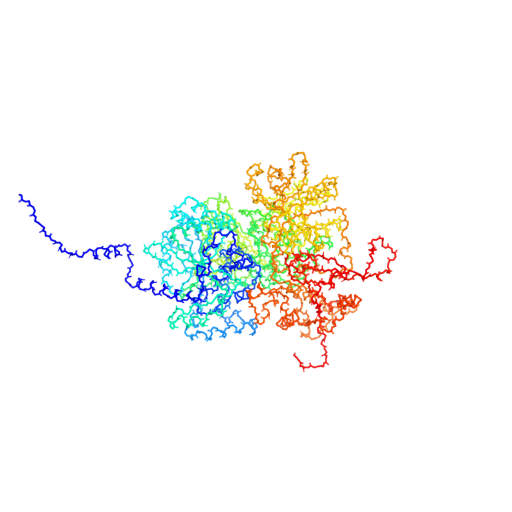C . GLU A 1 948 ? 31.285 27.383 -19.587 1.00 86.88 948 GLU A C 1
ATOM 7529 O O . GLU A 1 948 ? 31.905 27.233 -20.643 1.00 86.88 948 GLU A O 1
ATOM 7534 N N . ASP A 1 949 ? 31.745 26.920 -18.419 1.00 86.50 949 ASP A N 1
ATOM 7535 C CA . ASP A 1 949 ? 33.022 26.226 -18.224 1.00 86.50 949 ASP A CA 1
ATOM 7536 C C . ASP A 1 949 ? 32.823 24.786 -17.719 1.00 86.50 949 ASP A C 1
ATOM 7538 O O . ASP A 1 949 ? 32.523 24.541 -16.549 1.00 86.50 949 ASP A O 1
ATOM 7542 N N . ALA A 1 950 ? 33.068 23.814 -18.604 1.00 84.88 950 ALA A N 1
ATOM 7543 C CA . ALA A 1 950 ? 32.952 22.390 -18.297 1.00 84.88 950 ALA A CA 1
ATOM 7544 C C . ALA A 1 950 ? 33.892 21.926 -17.169 1.00 84.88 950 ALA A C 1
ATOM 7546 O O . ALA A 1 950 ? 33.532 21.027 -16.405 1.00 84.88 950 ALA A O 1
ATOM 7547 N N . ALA A 1 951 ? 35.077 22.531 -17.020 1.00 83.44 951 ALA A N 1
ATOM 7548 C CA . ALA A 1 951 ? 36.005 22.164 -15.951 1.00 83.44 951 ALA A CA 1
ATOM 7549 C C . ALA A 1 951 ? 35.485 22.634 -14.585 1.00 83.44 951 ALA A C 1
ATOM 7551 O O . ALA A 1 951 ? 35.498 21.869 -13.618 1.00 83.44 951 ALA A O 1
ATOM 7552 N N . ALA A 1 952 ? 34.961 23.860 -14.519 1.00 83.62 952 ALA A N 1
ATOM 7553 C CA . ALA A 1 952 ? 34.349 24.395 -13.307 1.00 83.62 952 ALA A CA 1
ATOM 7554 C C . ALA A 1 952 ? 33.070 23.620 -12.930 1.00 83.62 952 ALA A C 1
ATOM 7556 O O . ALA A 1 952 ? 32.888 23.268 -11.763 1.00 83.62 952 ALA A O 1
ATOM 7557 N N . PHE A 1 953 ? 32.234 23.263 -13.915 1.00 88.75 953 PHE A N 1
ATOM 7558 C CA . PHE A 1 953 ? 31.051 22.414 -13.715 1.00 88.75 953 PHE A CA 1
ATOM 7559 C C . PHE A 1 953 ? 31.408 21.051 -13.109 1.00 88.75 953 PHE A C 1
ATOM 7561 O O . PHE A 1 953 ? 30.765 20.583 -12.168 1.00 88.75 953 PHE A O 1
ATOM 7568 N N . THR A 1 954 ? 32.463 20.424 -13.633 1.00 86.75 954 THR A N 1
ATOM 7569 C CA . THR A 1 954 ? 32.965 19.131 -13.151 1.00 86.75 954 THR A CA 1
ATOM 7570 C C . THR A 1 954 ? 33.362 19.202 -11.681 1.00 86.75 954 THR A C 1
ATOM 7572 O O . THR A 1 954 ? 32.993 18.324 -10.899 1.00 86.75 954 THR A O 1
ATOM 7575 N N . GLU A 1 955 ? 34.079 20.256 -11.291 1.00 83.25 955 GLU A N 1
ATOM 7576 C CA . GLU A 1 955 ? 34.515 20.447 -9.908 1.00 83.25 955 GLU A CA 1
ATOM 7577 C C . GLU A 1 955 ? 33.325 20.686 -8.965 1.00 83.25 955 GLU A C 1
ATOM 7579 O O . GLU A 1 955 ? 33.251 20.078 -7.895 1.00 83.25 955 GLU A O 1
ATOM 7584 N N . ALA A 1 956 ? 32.331 21.470 -9.395 1.00 84.88 956 ALA A N 1
ATOM 7585 C CA . ALA A 1 956 ? 31.091 21.664 -8.638 1.00 84.88 956 ALA A CA 1
ATOM 7586 C C . ALA A 1 956 ? 30.311 20.346 -8.439 1.00 84.88 956 ALA A C 1
ATOM 7588 O O . ALA A 1 956 ? 29.748 20.103 -7.368 1.00 84.88 956 ALA A O 1
ATOM 7589 N N . CYS A 1 957 ? 30.320 19.457 -9.438 1.00 85.19 957 CYS A N 1
ATOM 7590 C CA . CYS A 1 957 ? 29.694 18.136 -9.337 1.00 85.19 957 CYS A CA 1
ATOM 7591 C C . CYS A 1 957 ? 30.445 17.187 -8.388 1.00 85.19 957 CYS A C 1
ATOM 7593 O O . CYS A 1 957 ? 29.816 16.353 -7.732 1.00 85.19 957 CYS A O 1
ATOM 7595 N N . ARG A 1 958 ? 31.780 17.285 -8.307 1.00 77.56 958 ARG A N 1
ATOM 7596 C CA . ARG A 1 958 ? 32.600 16.431 -7.428 1.00 77.56 958 ARG A CA 1
ATOM 7597 C C . ARG A 1 958 ? 32.290 16.678 -5.951 1.00 77.56 958 ARG A C 1
ATOM 7599 O O . ARG A 1 958 ? 32.112 15.709 -5.201 1.00 77.56 958 ARG A O 1
ATOM 7606 N N . GLY A 1 959 ? 32.184 17.949 -5.562 1.00 66.19 959 GLY A N 1
ATOM 7607 C CA . GLY A 1 959 ? 32.118 18.360 -4.158 1.00 66.19 959 GLY A CA 1
ATOM 7608 C C . GLY A 1 959 ? 33.427 18.069 -3.405 1.00 66.19 959 GLY A C 1
ATOM 7609 O O . GLY A 1 959 ? 34.434 17.669 -3.992 1.00 66.19 959 GLY A O 1
ATOM 7610 N N . VAL A 1 960 ? 33.426 18.246 -2.083 1.00 57.09 960 VAL A N 1
ATOM 7611 C CA . VAL A 1 960 ? 34.573 17.898 -1.228 1.00 57.09 960 VAL A CA 1
ATOM 7612 C C . VAL A 1 960 ? 34.541 16.399 -0.925 1.00 57.09 960 VAL A C 1
ATOM 7614 O O . VAL A 1 960 ? 33.544 15.877 -0.427 1.00 57.09 960 VAL A O 1
ATOM 7617 N N . SER A 1 961 ? 35.648 15.704 -1.209 1.00 45.34 961 SER A N 1
ATOM 7618 C CA . SER A 1 961 ? 35.792 14.259 -0.979 1.00 45.34 961 SER A CA 1
ATOM 7619 C C . SER A 1 961 ? 35.508 13.869 0.481 1.00 45.34 961 SER A C 1
ATOM 7621 O O . SER A 1 961 ? 36.090 14.431 1.409 1.00 45.34 961 SER A O 1
ATOM 7623 N N . GLY A 1 962 ? 34.627 12.882 0.678 1.00 50.66 962 GLY A N 1
ATOM 7624 C CA . GLY A 1 962 ? 34.160 12.411 1.986 1.00 50.66 962 GLY A CA 1
ATOM 7625 C C . GLY A 1 962 ? 32.668 12.675 2.225 1.00 50.66 962 GLY A C 1
ATOM 7626 O O . GLY A 1 962 ? 31.958 13.153 1.351 1.00 50.66 962 GLY A O 1
ATOM 7627 N N . LEU A 1 963 ? 32.180 12.354 3.426 1.00 55.72 963 LEU A N 1
ATOM 7628 C CA . LEU A 1 963 ? 30.764 12.483 3.825 1.00 55.72 963 LEU A CA 1
ATOM 7629 C C . LEU A 1 963 ? 30.355 13.916 4.215 1.00 55.72 963 LEU A C 1
ATOM 7631 O O . LEU A 1 963 ? 29.271 14.127 4.746 1.00 55.72 963 LEU A O 1
ATOM 7635 N N . LEU A 1 964 ? 31.239 14.886 3.970 1.00 65.62 964 LEU A N 1
ATOM 7636 C CA . LEU A 1 964 ? 31.067 16.288 4.350 1.00 65.62 964 LEU A CA 1
ATOM 7637 C C . LEU A 1 964 ? 30.179 17.055 3.369 1.00 65.62 964 LEU A C 1
ATOM 7639 O O . LEU A 1 964 ? 29.565 18.039 3.770 1.00 65.62 964 LEU A O 1
ATOM 7643 N N . THR A 1 965 ? 30.114 16.617 2.102 1.00 80.31 965 THR A N 1
ATOM 7644 C CA . THR A 1 965 ? 29.283 17.265 1.081 1.00 80.31 965 THR A CA 1
ATOM 7645 C C . THR A 1 965 ? 28.598 16.272 0.141 1.00 80.31 965 THR A C 1
ATOM 7647 O O . THR A 1 965 ? 29.190 15.270 -0.272 1.00 80.31 965 THR A O 1
ATOM 7650 N N . ILE A 1 966 ? 27.354 16.568 -0.240 1.00 88.31 966 ILE A N 1
ATOM 7651 C CA . ILE A 1 966 ? 26.617 15.868 -1.301 1.00 88.31 966 ILE A CA 1
ATOM 7652 C C . ILE A 1 966 ? 26.066 16.903 -2.285 1.00 88.31 966 ILE A C 1
ATOM 7654 O O . ILE A 1 966 ? 25.471 17.896 -1.878 1.00 88.31 966 ILE A O 1
ATOM 7658 N N . THR A 1 967 ? 26.239 16.646 -3.583 1.00 90.56 967 THR A N 1
ATOM 7659 C CA . THR A 1 967 ? 25.749 17.512 -4.662 1.00 90.56 967 THR A CA 1
ATOM 7660 C C . THR A 1 967 ? 24.488 16.925 -5.290 1.00 90.56 967 THR A C 1
ATOM 7662 O O . THR A 1 967 ? 24.469 15.755 -5.688 1.00 90.56 967 THR A O 1
ATOM 7665 N N . LEU A 1 968 ? 23.450 17.749 -5.402 1.00 92.19 968 LEU A N 1
ATOM 7666 C CA . LEU A 1 968 ? 22.227 17.490 -6.155 1.00 92.19 968 LEU A CA 1
ATOM 7667 C C . LEU A 1 968 ? 22.233 18.365 -7.413 1.00 92.19 968 LEU A C 1
ATOM 7669 O O . LEU A 1 968 ? 22.669 19.513 -7.378 1.00 92.19 968 LEU A O 1
ATOM 7673 N N . ILE A 1 969 ? 21.713 17.840 -8.516 1.00 92.12 969 ILE A N 1
ATOM 7674 C CA . ILE A 1 969 ? 21.552 18.576 -9.771 1.00 92.12 969 ILE A CA 1
ATOM 7675 C C . ILE A 1 969 ? 20.070 18.588 -10.109 1.00 92.12 969 ILE A C 1
ATOM 7677 O O . ILE A 1 969 ? 19.468 17.525 -10.249 1.00 92.12 969 ILE A O 1
ATOM 7681 N N . ALA A 1 970 ? 19.494 19.781 -10.235 1.00 91.31 970 ALA A N 1
ATOM 7682 C CA . ALA A 1 970 ? 18.176 19.964 -10.825 1.00 91.31 970 ALA A CA 1
ATOM 7683 C C . ALA A 1 970 ? 18.327 20.137 -12.338 1.00 91.31 970 ALA A C 1
ATOM 7685 O O . ALA A 1 970 ? 19.237 20.839 -12.787 1.00 91.31 970 ALA A O 1
ATOM 7686 N N . TYR A 1 971 ? 17.465 19.497 -13.122 1.00 90.62 971 TYR A N 1
ATOM 7687 C CA . TYR A 1 971 ? 17.546 19.489 -14.581 1.00 90.62 971 TYR A CA 1
ATOM 7688 C C . TYR A 1 971 ? 16.172 19.415 -15.255 1.00 90.62 971 TYR A C 1
ATOM 7690 O O . TYR A 1 971 ? 15.178 18.956 -14.689 1.00 90.62 971 TYR A O 1
ATOM 7698 N N . ASP A 1 972 ? 16.151 19.850 -16.510 1.00 87.81 972 ASP A N 1
ATOM 7699 C CA . ASP A 1 972 ? 15.052 19.706 -17.461 1.00 87.81 972 ASP A CA 1
ATOM 7700 C C . ASP A 1 972 ? 15.009 18.263 -17.996 1.00 87.81 972 ASP A C 1
ATOM 7702 O O . ASP A 1 972 ? 15.958 17.778 -18.630 1.00 87.81 972 ASP A O 1
ATOM 7706 N N . THR A 1 973 ? 13.909 17.553 -17.732 1.00 84.31 973 THR A N 1
ATOM 7707 C CA . THR A 1 973 ? 13.770 16.142 -18.120 1.00 84.31 973 THR A CA 1
ATOM 7708 C C . THR A 1 973 ? 13.599 15.965 -19.626 1.00 84.31 973 THR A C 1
ATOM 7710 O O . THR A 1 973 ? 13.895 14.884 -20.143 1.00 84.31 973 THR A O 1
ATOM 7713 N N . ASP A 1 974 ? 13.172 16.997 -20.359 1.00 83.56 974 ASP A N 1
ATOM 7714 C CA . ASP A 1 974 ? 12.987 16.910 -21.811 1.00 83.56 974 ASP A CA 1
ATOM 7715 C C . ASP A 1 974 ? 14.345 16.862 -22.504 1.00 83.56 974 ASP A C 1
ATOM 7717 O O . ASP A 1 974 ? 14.615 16.032 -23.377 1.00 83.56 974 ASP A O 1
ATOM 7721 N N . LYS A 1 975 ? 15.270 17.677 -21.998 1.00 84.56 975 LYS A N 1
ATOM 7722 C CA . LYS A 1 975 ? 16.651 17.722 -22.475 1.00 84.56 975 LYS A CA 1
ATOM 7723 C C . LYS A 1 975 ? 17.477 16.508 -22.060 1.00 84.56 975 LYS A C 1
ATOM 7725 O O . LYS A 1 975 ? 18.385 16.135 -22.796 1.00 84.56 975 LYS A O 1
ATOM 7730 N N . LEU A 1 976 ? 17.184 15.889 -20.911 1.00 84.75 976 LEU A N 1
ATOM 7731 C CA . LEU A 1 976 ? 17.962 14.747 -20.403 1.00 84.75 976 LEU A CA 1
ATOM 7732 C C . LEU A 1 976 ? 17.386 13.374 -20.796 1.00 84.75 976 LEU A C 1
ATOM 7734 O O . LEU A 1 976 ? 18.126 12.387 -20.946 1.00 84.75 976 LEU A O 1
ATOM 7738 N N . HIS A 1 977 ? 16.061 13.294 -20.943 1.00 80.88 977 HIS A N 1
ATOM 7739 C CA . HIS A 1 977 ? 15.322 12.044 -21.134 1.00 80.88 977 HIS A CA 1
ATOM 7740 C C . HIS A 1 977 ? 14.280 12.069 -22.261 1.00 80.88 977 HIS A C 1
ATOM 7742 O O . HIS A 1 977 ? 13.697 11.013 -22.529 1.00 80.88 977 HIS A O 1
ATOM 7748 N N . GLY A 1 978 ? 14.026 13.216 -22.902 1.00 76.88 978 GLY A N 1
ATOM 7749 C CA . GLY A 1 978 ? 12.995 13.357 -23.937 1.00 76.88 978 GLY A CA 1
ATOM 7750 C C . GLY A 1 978 ? 11.564 13.263 -23.400 1.00 76.88 978 GLY A C 1
ATOM 7751 O O . GLY A 1 978 ? 10.698 12.697 -24.075 1.00 76.88 978 GLY A O 1
ATOM 7752 N N . LEU A 1 979 ? 11.339 13.697 -22.152 1.00 75.88 979 LEU A N 1
ATOM 7753 C CA . LEU A 1 979 ? 10.011 13.825 -21.549 1.00 75.88 979 LEU A CA 1
ATOM 7754 C C . LEU A 1 979 ? 9.818 15.219 -20.940 1.00 75.88 979 LEU A C 1
ATOM 7756 O O . LEU A 1 979 ? 10.689 15.652 -20.188 1.00 75.88 979 LEU A O 1
ATOM 7760 N N . PRO A 1 980 ? 8.664 15.873 -21.140 1.00 74.75 980 PRO A N 1
ATOM 7761 C CA . PRO A 1 980 ? 8.410 17.193 -20.572 1.00 74.75 980 PRO A CA 1
ATOM 7762 C C . PRO A 1 980 ? 8.425 17.163 -19.037 1.00 74.75 980 PRO A C 1
ATOM 7764 O O . PRO A 1 980 ? 7.811 16.283 -18.435 1.00 74.75 980 PRO A O 1
ATOM 7767 N N . GLY A 1 981 ? 9.093 18.139 -18.412 1.00 78.44 981 GLY A N 1
ATOM 7768 C CA . GLY A 1 981 ? 9.134 18.290 -16.955 1.00 78.44 981 GLY A CA 1
ATOM 7769 C C . GLY A 1 981 ? 10.482 18.770 -16.409 1.00 78.44 981 GLY A C 1
ATOM 7770 O O . GLY A 1 981 ? 11.387 19.158 -17.146 1.00 78.44 981 GLY A O 1
ATOM 7771 N N . SER A 1 982 ? 10.606 18.736 -15.085 1.00 82.56 982 SER A N 1
ATOM 7772 C CA . SER A 1 982 ? 11.838 19.022 -14.346 1.00 82.56 982 SER A CA 1
ATOM 7773 C C . SER A 1 982 ? 12.006 18.004 -13.225 1.00 82.56 982 SER A C 1
ATOM 7775 O O . SER A 1 982 ? 11.011 17.576 -12.640 1.00 82.56 982 SER A O 1
ATOM 7777 N N . SER A 1 983 ? 13.243 17.654 -12.893 1.00 86.75 983 SER A N 1
ATOM 7778 C CA . SER A 1 983 ? 13.559 16.724 -11.807 1.00 86.75 983 SER A CA 1
ATOM 7779 C C . SER A 1 983 ? 14.867 17.118 -11.118 1.00 86.75 983 SER A C 1
ATOM 7781 O O . SER A 1 983 ? 15.566 18.029 -11.561 1.00 86.75 983 SER A O 1
ATOM 7783 N N . ALA A 1 984 ? 15.194 16.430 -10.029 1.00 89.06 984 ALA A N 1
ATOM 7784 C CA . ALA A 1 984 ? 16.493 16.485 -9.378 1.00 89.06 984 ALA A CA 1
ATOM 7785 C C . ALA A 1 984 ? 17.120 15.089 -9.315 1.00 89.06 984 ALA A C 1
ATOM 7787 O O . ALA A 1 984 ? 16.414 14.086 -9.314 1.00 89.06 984 ALA A O 1
ATOM 7788 N N . GLY A 1 985 ? 18.446 15.022 -9.246 1.00 90.06 985 GLY A N 1
ATOM 7789 C CA . GLY A 1 985 ? 19.203 13.783 -9.082 1.00 90.06 985 GLY A CA 1
ATOM 7790 C C . GLY A 1 985 ? 20.440 14.020 -8.226 1.00 90.06 985 GLY A C 1
ATOM 7791 O O . GLY A 1 985 ? 20.932 15.144 -8.129 1.00 90.06 985 GLY A O 1
ATOM 7792 N N . ILE A 1 986 ? 20.946 12.970 -7.583 1.00 90.88 986 ILE A N 1
ATOM 7793 C CA . ILE A 1 986 ? 22.132 13.067 -6.720 1.00 90.88 986 ILE A CA 1
ATOM 7794 C C . ILE A 1 986 ? 23.359 12.602 -7.495 1.00 90.88 986 ILE A C 1
ATOM 7796 O O . ILE A 1 986 ? 23.342 11.539 -8.119 1.00 90.88 986 ILE A O 1
ATOM 7800 N N . VAL A 1 987 ? 24.450 13.362 -7.422 1.00 90.50 987 VAL A N 1
ATOM 7801 C CA . VAL A 1 987 ? 25.712 12.992 -8.071 1.00 90.50 987 VAL A CA 1
ATOM 7802 C C . VAL A 1 987 ? 26.339 11.792 -7.367 1.00 90.50 987 VAL A C 1
ATOM 7804 O O . VAL A 1 987 ? 26.829 11.903 -6.241 1.00 90.50 987 VAL A O 1
ATOM 7807 N N . ASN A 1 988 ? 26.361 10.651 -8.056 1.00 87.12 988 ASN A N 1
ATOM 7808 C CA . ASN A 1 988 ? 26.922 9.391 -7.569 1.00 87.12 988 ASN A CA 1
ATOM 7809 C C . ASN A 1 988 ? 28.377 9.187 -7.995 1.00 87.12 988 ASN A C 1
ATOM 7811 O O . ASN A 1 988 ? 29.159 8.603 -7.248 1.00 87.12 988 ASN A O 1
ATOM 7815 N N . ARG A 1 989 ? 28.754 9.667 -9.184 1.00 87.00 989 ARG A N 1
ATOM 7816 C CA . ARG A 1 989 ? 30.130 9.607 -9.694 1.00 87.00 989 ARG A CA 1
ATOM 7817 C C . ARG A 1 989 ? 30.399 10.759 -10.650 1.00 87.00 989 ARG A C 1
ATOM 7819 O O . ARG A 1 989 ? 29.524 11.132 -11.423 1.00 87.00 989 ARG A O 1
ATOM 7826 N N . VAL A 1 990 ? 31.634 11.248 -10.643 1.00 85.44 990 VAL A N 1
ATOM 7827 C CA . VAL A 1 990 ? 32.178 12.134 -11.677 1.00 85.44 990 VAL A CA 1
ATOM 7828 C C . VAL A 1 990 ? 33.463 11.496 -12.189 1.00 85.44 990 VAL A C 1
ATOM 7830 O O . VAL A 1 990 ? 34.379 11.280 -11.399 1.00 85.44 990 VAL A O 1
ATOM 7833 N N . ALA A 1 991 ? 33.518 11.161 -13.475 1.00 81.25 991 ALA A N 1
ATOM 7834 C CA . ALA A 1 991 ? 34.690 10.577 -14.120 1.00 81.25 991 ALA A CA 1
ATOM 7835 C C . ALA A 1 991 ? 35.331 11.610 -15.052 1.00 81.25 991 ALA A C 1
ATOM 7837 O O . ALA A 1 991 ? 34.647 12.205 -15.888 1.00 81.25 991 ALA A O 1
ATOM 7838 N N . THR A 1 992 ? 36.641 11.819 -14.913 1.00 73.56 992 THR A N 1
ATOM 7839 C CA . THR A 1 992 ? 37.407 12.730 -15.776 1.00 73.56 992 THR A CA 1
ATOM 7840 C C . THR A 1 992 ? 38.409 11.967 -16.626 1.00 73.56 992 THR A C 1
ATOM 7842 O O . THR A 1 992 ? 38.828 10.868 -16.275 1.00 73.56 992 THR A O 1
ATOM 7845 N N . LEU A 1 993 ? 38.815 12.561 -17.751 1.00 61.28 993 LEU A N 1
ATOM 7846 C CA . LEU A 1 993 ? 39.830 11.971 -18.627 1.00 61.28 993 LEU A CA 1
ATOM 7847 C C . LEU A 1 993 ? 41.210 11.836 -17.958 1.00 61.28 993 LEU A C 1
ATOM 7849 O O . LEU A 1 993 ? 42.007 11.032 -18.420 1.00 61.28 993 LEU A O 1
ATOM 7853 N N . ASP A 1 994 ? 41.487 12.588 -16.888 1.00 52.50 994 ASP A N 1
ATOM 7854 C CA . ASP A 1 994 ? 42.789 12.606 -16.205 1.00 52.50 994 ASP A CA 1
ATOM 7855 C C . ASP A 1 994 ? 42.917 11.557 -15.079 1.00 52.50 994 ASP A C 1
ATOM 7857 O O . ASP A 1 994 ? 43.970 11.464 -14.452 1.00 52.50 994 ASP A O 1
ATOM 7861 N N . ASP A 1 995 ? 41.899 10.720 -14.834 1.00 51.00 995 ASP A N 1
ATOM 7862 C CA . ASP A 1 995 ? 41.953 9.642 -13.826 1.00 51.00 995 ASP A CA 1
ATOM 7863 C C . ASP A 1 995 ? 42.822 8.423 -14.287 1.00 51.00 995 ASP A C 1
ATOM 7865 O O . ASP A 1 995 ? 42.720 7.320 -13.747 1.00 51.00 995 ASP A O 1
ATOM 7869 N N . GLU A 1 996 ? 43.708 8.619 -15.280 1.00 46.59 996 GLU A N 1
ATOM 7870 C CA . GLU A 1 996 ? 44.620 7.641 -15.913 1.00 46.59 996 GLU A CA 1
ATOM 7871 C C . GLU A 1 996 ? 45.885 7.283 -15.083 1.00 46.59 996 GLU A C 1
ATOM 7873 O O . GLU A 1 996 ? 46.990 7.230 -15.625 1.00 46.59 996 GLU A O 1
ATOM 7878 N N . GLU A 1 997 ? 45.786 6.985 -13.783 1.00 42.59 997 GLU A N 1
ATOM 7879 C CA . GLU A 1 997 ? 46.961 6.505 -13.009 1.00 42.59 997 GLU A CA 1
ATOM 7880 C C . GLU A 1 997 ? 46.941 5.016 -12.612 1.00 42.59 997 GLU A C 1
ATOM 7882 O O . GLU A 1 997 ? 47.739 4.595 -11.778 1.00 42.59 997 GLU A O 1
ATOM 7887 N N . ASP A 1 998 ? 46.141 4.171 -13.274 1.00 41.16 998 ASP A N 1
ATOM 7888 C CA . ASP A 1 998 ? 46.303 2.708 -13.196 1.00 41.16 998 ASP A CA 1
ATOM 7889 C C . ASP A 1 998 ? 46.360 2.061 -14.597 1.00 41.16 998 ASP A C 1
ATOM 7891 O O . ASP A 1 998 ? 45.372 1.583 -15.150 1.00 41.16 998 ASP A O 1
ATOM 7895 N N . GLU A 1 999 ? 47.570 1.996 -15.172 1.00 39.62 999 GLU A N 1
ATOM 7896 C CA . GLU A 1 999 ? 47.905 1.435 -16.503 1.00 39.62 999 GLU A CA 1
ATOM 7897 C C . GLU A 1 999 ? 47.553 -0.066 -16.715 1.00 39.62 999 GLU A C 1
ATOM 7899 O O . GLU A 1 999 ? 47.949 -0.659 -17.722 1.00 39.62 999 GLU A O 1
ATOM 7904 N N . ASN A 1 1000 ? 46.830 -0.723 -15.801 1.00 40.56 1000 ASN A N 1
ATOM 7905 C CA . ASN A 1 1000 ? 46.577 -2.170 -15.850 1.00 40.56 1000 ASN A CA 1
ATOM 7906 C C . ASN A 1 1000 ? 45.124 -2.590 -16.128 1.00 40.56 1000 ASN A C 1
ATOM 7908 O O . ASN A 1 1000 ? 44.893 -3.798 -16.230 1.00 40.56 1000 ASN A O 1
ATOM 7912 N N . ASP A 1 1001 ? 44.170 -1.667 -16.295 1.00 38.47 1001 ASP A N 1
ATOM 7913 C CA . ASP A 1 1001 ? 42.765 -2.029 -16.543 1.00 38.47 1001 ASP A CA 1
ATOM 7914 C C . ASP A 1 1001 ? 42.314 -1.750 -17.999 1.00 38.47 1001 ASP A C 1
ATOM 7916 O O . ASP A 1 1001 ? 42.195 -0.596 -18.415 1.00 38.47 1001 ASP A O 1
ATOM 7920 N N . PRO A 1 1002 ? 42.072 -2.781 -18.838 1.00 36.59 1002 PRO A N 1
ATOM 7921 C CA . PRO A 1 1002 ? 41.788 -2.607 -20.261 1.00 36.59 1002 PRO A CA 1
ATOM 7922 C C . PRO A 1 1002 ? 40.326 -2.241 -20.597 1.00 36.59 1002 PRO A C 1
ATOM 7924 O O . PRO A 1 1002 ? 39.946 -2.350 -21.767 1.00 36.59 1002 PRO A O 1
ATOM 7927 N N . GLN A 1 1003 ? 39.498 -1.818 -19.631 1.00 39.84 1003 GLN A N 1
ATOM 7928 C CA . GLN A 1 1003 ? 38.077 -1.481 -19.854 1.00 39.84 1003 GLN A CA 1
ATOM 7929 C C . GLN A 1 1003 ? 37.672 -0.024 -19.549 1.00 39.84 1003 GLN A C 1
ATOM 7931 O O . GLN A 1 1003 ? 36.494 0.247 -19.325 1.00 39.84 1003 GLN A O 1
ATOM 7936 N N . VAL A 1 1004 ? 38.598 0.937 -19.612 1.00 40.34 1004 VAL A N 1
ATOM 7937 C CA . VAL A 1 1004 ? 38.275 2.362 -19.394 1.00 40.34 1004 VAL A CA 1
ATOM 7938 C C . VAL A 1 1004 ? 37.986 3.101 -20.714 1.00 40.34 1004 VAL A C 1
ATOM 7940 O O . VAL A 1 1004 ? 38.630 2.879 -21.744 1.00 40.34 1004 VAL A O 1
ATOM 7943 N N . PHE A 1 1005 ? 36.941 3.934 -20.679 1.00 41.38 1005 PHE A N 1
ATOM 7944 C CA . PHE A 1 1005 ? 36.323 4.663 -21.790 1.00 41.38 1005 PHE A CA 1
ATOM 7945 C C . PHE A 1 1005 ? 37.321 5.487 -22.623 1.00 41.38 1005 PHE A C 1
ATOM 7947 O O . PHE A 1 1005 ? 38.041 6.331 -22.106 1.00 41.38 1005 PHE A O 1
ATOM 7954 N N . LYS A 1 1006 ? 37.283 5.308 -23.950 1.00 36.84 1006 LYS A N 1
ATOM 7955 C CA . LYS A 1 1006 ? 37.925 6.196 -24.934 1.00 36.84 1006 LYS A CA 1
ATOM 7956 C C . LYS A 1 1006 ? 36.861 7.082 -25.583 1.00 36.84 1006 LYS A C 1
ATOM 7958 O O . LYS A 1 1006 ? 36.367 6.745 -26.658 1.00 36.84 1006 LYS A O 1
ATOM 7963 N N . GLY A 1 1007 ? 36.468 8.158 -24.909 1.00 39.66 1007 GLY A N 1
ATOM 7964 C CA . GLY A 1 1007 ? 35.578 9.189 -25.454 1.00 39.66 1007 GLY A CA 1
ATOM 7965 C C . GLY A 1 1007 ? 36.314 10.519 -25.622 1.00 39.66 1007 GLY A C 1
ATOM 7966 O O . GLY A 1 1007 ? 37.137 10.871 -24.786 1.00 39.66 1007 GLY A O 1
ATOM 7967 N N . GLU A 1 1008 ? 36.038 11.252 -26.701 1.00 38.72 1008 GLU A N 1
ATOM 7968 C CA . GLU A 1 1008 ? 36.428 12.662 -26.844 1.00 38.72 1008 GLU A CA 1
ATOM 7969 C C . GLU A 1 1008 ? 35.392 13.522 -26.079 1.00 38.72 1008 GLU A C 1
ATOM 7971 O O . GLU A 1 1008 ? 34.230 13.524 -26.477 1.00 38.72 1008 GLU A O 1
ATOM 7976 N N . GLY A 1 1009 ? 35.758 14.206 -24.982 1.00 54.47 1009 GLY A N 1
ATOM 7977 C CA . GLY A 1 1009 ? 34.840 15.066 -24.195 1.00 54.47 1009 GLY A CA 1
ATOM 7978 C C . GLY A 1 1009 ? 35.364 15.430 -22.794 1.00 54.47 1009 GLY A C 1
ATOM 7979 O O . GLY A 1 1009 ? 36.348 14.847 -22.355 1.00 54.47 1009 GLY A O 1
ATOM 7980 N N . ALA A 1 1010 ? 34.744 16.381 -22.079 1.00 59.62 1010 ALA A N 1
ATOM 7981 C CA . ALA A 1 1010 ? 35.237 16.878 -20.778 1.00 59.62 1010 ALA A CA 1
ATOM 7982 C C . ALA A 1 1010 ? 35.127 15.879 -19.593 1.00 59.62 1010 ALA A C 1
ATOM 7984 O O . ALA A 1 1010 ? 35.657 16.155 -18.518 1.00 59.62 1010 ALA A O 1
ATOM 7985 N N . GLY A 1 1011 ? 34.470 14.721 -19.774 1.00 80.31 1011 GLY A N 1
ATOM 7986 C CA . GLY A 1 1011 ? 34.209 13.701 -18.740 1.00 80.31 1011 GLY A CA 1
ATOM 7987 C C . GLY A 1 1011 ? 32.730 13.275 -18.673 1.00 80.31 1011 GLY A C 1
ATOM 7988 O O . GLY A 1 1011 ? 31.920 13.685 -19.509 1.00 80.31 1011 GLY A O 1
ATOM 7989 N N . THR A 1 1012 ? 32.361 12.451 -17.685 1.00 88.06 1012 THR A N 1
ATOM 7990 C CA . THR A 1 1012 ? 30.970 12.010 -17.446 1.00 88.06 1012 THR A CA 1
ATOM 7991 C C . THR A 1 1012 ? 30.544 12.190 -15.991 1.00 88.06 1012 THR A C 1
ATOM 7993 O O . THR A 1 1012 ? 31.353 12.131 -15.062 1.00 88.06 1012 THR A O 1
ATOM 7996 N N . VAL A 1 1013 ? 29.242 12.379 -15.786 1.00 89.69 1013 VAL A N 1
ATOM 7997 C CA . VAL A 1 1013 ? 28.604 12.393 -14.469 1.00 89.69 1013 VAL A CA 1
ATOM 7998 C C . VAL A 1 1013 ? 27.553 11.291 -14.429 1.00 89.69 1013 VAL A C 1
ATOM 8000 O O . VAL A 1 1013 ? 26.728 11.166 -15.335 1.00 89.69 1013 VAL A O 1
ATOM 8003 N N . GLN A 1 1014 ? 27.585 10.484 -13.372 1.00 90.25 1014 GLN A N 1
ATOM 8004 C CA . GLN A 1 1014 ? 26.550 9.504 -13.069 1.00 90.25 1014 GLN A CA 1
ATOM 8005 C C . GLN A 1 1014 ? 25.646 10.051 -11.964 1.00 90.25 1014 GLN A C 1
ATOM 8007 O O . GLN A 1 1014 ? 26.118 10.374 -10.869 1.00 90.25 1014 GLN A O 1
ATOM 8012 N N . LEU A 1 1015 ? 24.351 10.118 -12.247 1.00 90.19 1015 LEU A N 1
ATOM 8013 C CA . LEU A 1 1015 ? 23.305 10.526 -11.319 1.00 90.19 1015 LEU A CA 1
ATOM 8014 C C . LEU A 1 1015 ? 22.553 9.306 -10.789 1.00 90.19 1015 LEU A C 1
ATOM 8016 O O . LEU A 1 1015 ? 22.316 8.347 -11.525 1.00 90.19 1015 LEU A O 1
ATOM 8020 N N . VAL A 1 1016 ? 22.154 9.372 -9.522 1.00 87.75 1016 VAL A N 1
ATOM 8021 C CA . VAL A 1 1016 ? 21.008 8.619 -9.007 1.00 87.75 1016 VAL A CA 1
ATOM 8022 C C . VAL A 1 1016 ? 19.768 9.464 -9.279 1.00 87.75 1016 VAL A C 1
ATOM 8024 O O . VAL A 1 1016 ? 19.623 10.555 -8.722 1.00 87.75 1016 VAL A O 1
ATOM 8027 N N . GLU A 1 1017 ? 18.915 8.971 -10.171 1.00 85.81 1017 GLU A N 1
ATOM 8028 C CA . GLU A 1 1017 ? 17.715 9.653 -10.652 1.00 85.81 1017 GLU A CA 1
ATOM 8029 C C . GLU A 1 1017 ? 16.697 9.886 -9.541 1.00 85.81 1017 GLU A C 1
ATOM 8031 O O . GLU A 1 1017 ? 16.330 8.954 -8.814 1.00 85.81 1017 GLU A O 1
ATOM 8036 N N . GLY A 1 1018 ? 16.207 11.127 -9.458 1.00 75.81 1018 GLY A N 1
ATOM 8037 C CA . GLY A 1 1018 ? 15.116 11.502 -8.568 1.00 75.81 1018 GLY A CA 1
ATOM 8038 C C . GLY A 1 1018 ? 13.738 11.570 -9.227 1.00 75.81 1018 GLY A C 1
ATOM 8039 O O . GLY A 1 1018 ? 12.743 11.789 -8.536 1.00 75.81 1018 GLY A O 1
ATOM 8040 N N . ASP A 1 1019 ? 13.659 11.375 -10.546 1.00 73.44 1019 ASP A N 1
ATOM 8041 C CA . ASP A 1 1019 ? 12.401 11.413 -11.298 1.00 73.44 1019 ASP A CA 1
ATOM 8042 C C . ASP A 1 1019 ? 11.424 10.348 -10.757 1.00 73.44 1019 ASP A C 1
ATOM 8044 O O . ASP A 1 1019 ? 11.797 9.176 -10.673 1.00 73.44 1019 ASP A O 1
ATOM 8048 N N . PRO A 1 1020 ? 10.169 10.701 -10.416 1.00 63.94 1020 PRO A N 1
ATOM 8049 C CA . PRO A 1 1020 ? 9.160 9.753 -9.942 1.00 63.94 1020 PRO A CA 1
ATOM 8050 C C . PRO A 1 1020 ? 8.990 8.490 -10.794 1.00 63.94 1020 PRO A C 1
ATOM 8052 O O . PRO A 1 1020 ? 8.695 7.425 -10.247 1.00 63.94 1020 PRO A O 1
ATOM 8055 N N . ALA A 1 1021 ? 9.187 8.585 -12.112 1.00 65.56 1021 ALA A N 1
ATOM 8056 C CA . ALA A 1 1021 ? 9.090 7.448 -13.026 1.00 65.56 1021 ALA A CA 1
ATOM 8057 C C . ALA A 1 1021 ? 10.380 6.608 -13.098 1.00 65.56 1021 ALA A C 1
ATOM 8059 O O . ALA A 1 1021 ? 10.343 5.477 -13.588 1.00 65.56 1021 ALA A O 1
ATOM 8060 N N . ARG A 1 1022 ? 11.515 7.145 -12.631 1.00 72.56 1022 ARG A N 1
ATOM 8061 C CA . ARG A 1 1022 ? 12.867 6.559 -12.747 1.00 72.56 1022 ARG A CA 1
ATOM 8062 C C . ARG A 1 1022 ? 13.632 6.521 -11.419 1.00 72.56 1022 ARG A C 1
ATOM 8064 O O . ARG A 1 1022 ? 14.846 6.334 -11.422 1.00 72.56 1022 ARG A O 1
ATOM 8071 N N . TRP A 1 1023 ? 12.947 6.691 -10.292 1.00 75.19 1023 TRP A N 1
ATOM 8072 C CA . TRP A 1 1023 ? 13.579 6.855 -8.985 1.00 75.19 1023 TRP A CA 1
ATOM 8073 C C . TRP A 1 1023 ? 14.581 5.742 -8.670 1.00 75.19 1023 TRP A C 1
ATOM 8075 O O . TRP A 1 1023 ? 14.247 4.553 -8.708 1.00 75.19 1023 TRP A O 1
ATOM 8085 N N . GLY A 1 1024 ? 15.806 6.140 -8.325 1.00 73.50 1024 GLY A N 1
ATOM 8086 C CA . GLY A 1 1024 ? 16.898 5.232 -7.977 1.00 73.50 1024 GLY A CA 1
ATOM 8087 C C . GLY A 1 1024 ? 17.668 4.655 -9.165 1.00 73.50 1024 GLY A C 1
ATOM 8088 O O . GLY A 1 1024 ? 18.631 3.920 -8.949 1.00 73.50 1024 GLY A O 1
ATOM 8089 N N . MET A 1 1025 ? 17.294 4.972 -10.410 1.00 78.44 1025 MET A N 1
ATOM 8090 C CA . MET A 1 1025 ? 18.072 4.557 -11.577 1.00 78.44 1025 MET A CA 1
ATOM 8091 C C . MET A 1 1025 ? 19.422 5.266 -11.640 1.00 78.44 1025 MET A C 1
ATOM 8093 O O . MET A 1 1025 ? 19.537 6.453 -11.352 1.00 78.44 1025 MET A O 1
ATOM 8097 N N . LEU A 1 1026 ? 20.437 4.535 -12.098 1.00 84.31 1026 LEU A N 1
ATOM 8098 C CA . LEU A 1 1026 ? 21.745 5.099 -12.406 1.00 84.31 1026 LEU A CA 1
ATOM 8099 C C . LEU A 1 1026 ? 21.757 5.599 -13.851 1.00 84.31 1026 LEU A C 1
ATOM 8101 O O . LEU A 1 1026 ? 21.622 4.805 -14.786 1.00 84.31 1026 LEU A O 1
ATOM 8105 N N . VAL A 1 1027 ? 21.934 6.906 -14.033 1.00 86.00 1027 VAL A N 1
ATOM 8106 C CA . VAL A 1 1027 ? 21.996 7.544 -15.352 1.00 86.00 1027 VAL A CA 1
ATOM 8107 C C . VAL A 1 1027 ? 23.343 8.224 -15.525 1.00 86.00 1027 VAL A C 1
ATOM 8109 O O . VAL A 1 1027 ? 23.690 9.144 -14.797 1.00 86.00 1027 VAL A O 1
ATOM 8112 N N . GLU A 1 1028 ? 24.110 7.765 -16.511 1.00 88.12 1028 GLU A N 1
ATOM 8113 C CA . GLU A 1 1028 ? 25.389 8.366 -16.887 1.00 88.12 1028 GLU A CA 1
ATOM 8114 C C . GLU A 1 1028 ? 25.219 9.282 -18.103 1.00 88.12 1028 GLU A C 1
ATOM 8116 O O . GLU A 1 1028 ? 24.581 8.905 -19.096 1.00 88.12 1028 GLU A O 1
ATOM 8121 N N . ARG A 1 1029 ? 25.759 10.500 -18.011 1.00 89.75 1029 ARG A N 1
ATOM 8122 C CA . ARG A 1 1029 ? 25.689 11.535 -19.050 1.00 89.75 1029 ARG A CA 1
ATOM 8123 C C . ARG A 1 1029 ? 27.025 12.232 -19.216 1.00 89.75 1029 ARG A C 1
ATOM 8125 O O . ARG A 1 1029 ? 27.809 12.323 -18.270 1.00 89.75 1029 ARG A O 1
ATOM 8132 N N . THR A 1 1030 ? 27.279 12.715 -20.427 1.00 89.75 1030 THR A N 1
ATOM 8133 C CA . THR A 1 1030 ? 28.423 13.603 -20.664 1.00 89.75 1030 THR A CA 1
ATOM 8134 C C . THR A 1 1030 ? 28.201 14.931 -19.946 1.00 89.75 1030 THR A C 1
ATOM 8136 O O . THR A 1 1030 ? 27.058 15.339 -19.711 1.00 89.75 1030 THR A O 1
ATOM 8139 N N . ILE A 1 1031 ? 29.288 15.604 -19.572 1.00 89.19 1031 ILE A N 1
ATOM 8140 C CA . ILE A 1 1031 ? 29.202 16.916 -18.917 1.00 89.19 1031 ILE A CA 1
ATOM 8141 C C . ILE A 1 1031 ? 28.459 17.913 -19.808 1.00 89.19 1031 ILE A C 1
ATOM 8143 O O . ILE A 1 1031 ? 27.613 18.649 -19.316 1.00 89.19 1031 ILE A O 1
ATOM 8147 N N . GLU A 1 1032 ? 28.696 17.892 -21.117 1.00 88.19 1032 GLU A N 1
ATOM 8148 C CA . GLU A 1 1032 ? 28.067 18.810 -22.066 1.00 88.19 1032 GLU A CA 1
ATOM 8149 C C . GLU A 1 1032 ? 26.544 18.604 -22.157 1.00 88.19 1032 GLU A C 1
ATOM 8151 O O . GLU A 1 1032 ? 25.785 19.577 -22.160 1.00 88.19 1032 GLU A O 1
ATOM 8156 N N . GLU A 1 1033 ? 26.081 17.347 -22.189 1.00 88.50 1033 GLU A N 1
ATOM 8157 C CA . GLU A 1 1033 ? 24.647 17.018 -22.146 1.00 88.50 1033 GLU A CA 1
ATOM 8158 C C . GLU A 1 1033 ? 24.011 17.474 -20.830 1.00 88.50 1033 GLU A C 1
ATOM 8160 O O . GLU A 1 1033 ? 22.927 18.064 -20.828 1.00 88.50 1033 GLU A O 1
ATOM 8165 N N . LEU A 1 1034 ? 24.689 17.218 -19.708 1.00 90.31 1034 LEU A N 1
ATOM 8166 C CA . LEU A 1 1034 ? 24.172 17.548 -18.387 1.00 90.31 1034 LEU A CA 1
ATOM 8167 C C . LEU A 1 1034 ? 24.135 19.063 -18.153 1.00 90.31 1034 LEU A C 1
ATOM 8169 O O . LEU A 1 1034 ? 23.124 19.570 -17.671 1.00 90.31 1034 LEU A O 1
ATOM 8173 N N . MET A 1 1035 ? 25.171 19.802 -18.555 1.00 91.06 1035 MET A N 1
ATOM 8174 C CA . MET A 1 1035 ? 25.210 21.269 -18.502 1.00 91.06 1035 MET A CA 1
ATOM 8175 C C . MET A 1 1035 ? 24.037 21.894 -19.265 1.00 91.06 1035 MET A C 1
ATOM 8177 O O . MET A 1 1035 ? 23.406 22.821 -18.766 1.00 91.06 1035 MET A O 1
ATOM 8181 N N . ALA A 1 1036 ? 23.696 21.367 -20.448 1.00 89.06 1036 ALA A N 1
ATOM 8182 C CA . ALA A 1 1036 ? 22.589 21.885 -21.257 1.00 89.06 1036 ALA A CA 1
ATOM 8183 C C . ALA A 1 1036 ? 21.201 21.662 -20.619 1.00 89.06 1036 ALA A C 1
ATOM 8185 O O . ALA A 1 1036 ? 20.260 22.424 -20.889 1.00 89.06 1036 ALA A O 1
ATOM 8186 N N . ALA A 1 1037 ? 21.074 20.614 -19.800 1.00 90.94 1037 ALA A N 1
ATOM 8187 C CA . ALA A 1 1037 ? 19.853 20.259 -19.084 1.00 90.94 1037 ALA A CA 1
ATOM 8188 C C . ALA A 1 1037 ? 19.761 20.882 -17.681 1.00 90.94 1037 ALA A C 1
ATOM 8190 O O . ALA A 1 1037 ? 18.654 21.046 -17.176 1.00 90.94 1037 ALA A O 1
ATOM 8191 N N . THR A 1 1038 ? 20.890 21.226 -17.056 1.00 92.50 1038 THR A N 1
ATOM 8192 C CA . THR A 1 1038 ? 20.957 21.673 -15.657 1.00 92.50 1038 THR A CA 1
ATOM 8193 C C . THR A 1 1038 ? 20.261 23.018 -15.452 1.00 92.50 1038 THR A C 1
ATOM 8195 O O . THR A 1 1038 ? 20.496 23.981 -16.180 1.00 92.50 1038 THR A O 1
ATOM 8198 N N . THR A 1 1039 ? 19.428 23.089 -14.416 1.00 90.00 1039 THR A N 1
ATOM 8199 C CA . THR A 1 1039 ? 18.738 24.304 -13.970 1.00 90.00 1039 THR A CA 1
ATOM 8200 C C . THR A 1 1039 ? 19.263 24.824 -12.630 1.00 90.00 1039 THR A C 1
ATOM 8202 O O . THR A 1 1039 ? 19.201 26.028 -12.409 1.00 90.00 1039 THR A O 1
ATOM 8205 N N . ALA A 1 1040 ? 19.777 23.954 -11.749 1.00 90.44 1040 ALA A N 1
ATOM 8206 C CA . ALA A 1 1040 ? 20.413 24.327 -10.477 1.00 90.44 1040 ALA A CA 1
ATOM 8207 C C . ALA A 1 1040 ? 21.439 23.270 -10.032 1.00 90.44 1040 ALA A C 1
ATOM 8209 O O . ALA A 1 1040 ? 21.261 22.082 -10.312 1.00 90.44 1040 ALA A O 1
ATOM 8210 N N . ILE A 1 1041 ? 22.479 23.689 -9.302 1.00 92.19 1041 ILE A N 1
ATOM 8211 C CA . ILE A 1 1041 ? 23.462 22.792 -8.669 1.00 92.19 1041 ILE A CA 1
ATOM 8212 C C . ILE A 1 1041 ? 23.437 23.069 -7.170 1.00 92.19 1041 ILE A C 1
ATOM 8214 O O . ILE A 1 1041 ? 23.902 24.113 -6.720 1.00 92.19 1041 ILE A O 1
ATOM 8218 N N . ILE A 1 1042 ? 22.895 22.133 -6.397 1.00 92.31 1042 ILE A N 1
ATOM 8219 C CA . ILE A 1 1042 ? 22.682 22.300 -4.962 1.00 92.31 1042 ILE A CA 1
ATOM 8220 C C . ILE A 1 1042 ? 23.747 21.524 -4.196 1.00 92.31 1042 ILE A C 1
ATOM 8222 O O . ILE A 1 1042 ? 23.797 20.295 -4.258 1.00 92.31 1042 ILE A O 1
ATOM 8226 N N . LEU A 1 1043 ? 24.584 22.240 -3.452 1.00 91.19 1043 LEU A N 1
ATOM 8227 C CA . LEU A 1 1043 ? 25.568 21.659 -2.547 1.00 91.19 1043 LEU A CA 1
ATOM 8228 C C . LEU A 1 1043 ? 24.974 21.584 -1.140 1.00 91.19 1043 LEU A C 1
ATOM 8230 O O . LEU A 1 1043 ? 24.591 22.609 -0.580 1.00 91.19 1043 LEU A O 1
ATOM 8234 N N . ILE A 1 1044 ? 24.907 20.382 -0.572 1.00 90.38 1044 ILE A N 1
ATOM 8235 C CA . ILE A 1 1044 ? 24.557 20.156 0.833 1.00 90.38 1044 ILE A CA 1
ATOM 8236 C C . ILE A 1 1044 ? 25.851 19.909 1.597 1.00 90.38 1044 ILE A C 1
ATOM 8238 O O . ILE A 1 1044 ? 26.611 19.013 1.226 1.00 90.38 1044 ILE A O 1
ATOM 8242 N N . GLU A 1 1045 ? 26.089 20.666 2.662 1.00 88.25 1045 GLU A N 1
ATOM 8243 C CA . GLU A 1 1045 ? 27.288 20.557 3.497 1.00 88.25 1045 GLU A CA 1
ATOM 8244 C C . GLU A 1 1045 ? 26.950 20.525 4.995 1.00 88.25 1045 GLU A C 1
ATOM 8246 O O . GLU A 1 1045 ? 25.933 21.068 5.435 1.00 88.25 1045 GLU A O 1
ATOM 8251 N N . GLU A 1 1046 ? 27.793 19.857 5.786 1.00 82.62 1046 GLU A N 1
ATOM 8252 C CA . GLU A 1 1046 ? 27.679 19.851 7.249 1.00 82.62 1046 GLU A CA 1
ATOM 8253 C C . GLU A 1 1046 ? 28.177 21.176 7.844 1.00 82.62 1046 GLU A C 1
ATOM 8255 O O . GLU A 1 1046 ? 29.275 21.645 7.537 1.00 82.62 1046 GLU A O 1
ATOM 8260 N N . VAL A 1 1047 ? 27.385 21.762 8.746 1.00 79.25 1047 VAL A N 1
ATOM 8261 C CA . VAL A 1 1047 ? 27.770 22.964 9.490 1.00 79.25 1047 VAL A CA 1
ATOM 8262 C C . VAL A 1 1047 ? 28.800 22.571 10.550 1.00 79.25 1047 VAL A C 1
ATOM 8264 O O . VAL A 1 1047 ? 28.463 22.109 11.646 1.00 79.25 1047 VAL A O 1
ATOM 8267 N N . MET A 1 1048 ? 30.079 22.755 10.225 1.00 62.06 1048 MET A N 1
ATOM 8268 C CA . MET A 1 1048 ? 31.172 22.664 11.189 1.00 62.06 1048 MET A CA 1
ATOM 8269 C C . MET A 1 1048 ? 30.993 23.804 12.192 1.00 62.06 1048 MET A C 1
ATOM 8271 O O . MET A 1 1048 ? 31.034 24.971 11.817 1.00 62.06 1048 MET A O 1
ATOM 8275 N N . GLY A 1 1049 ? 30.722 23.472 13.456 1.00 50.03 1049 GLY A N 1
ATOM 8276 C CA . GLY A 1 1049 ? 30.542 24.483 14.493 1.00 50.03 1049 GLY A CA 1
ATOM 8277 C C . GLY A 1 1049 ? 31.817 25.301 14.649 1.00 50.03 1049 GLY A C 1
ATOM 8278 O O . GLY A 1 1049 ? 32.791 24.801 15.208 1.00 50.03 1049 GLY A O 1
ATOM 8279 N N . ASP A 1 1050 ? 31.803 26.543 14.178 1.00 38.84 1050 ASP A N 1
ATOM 8280 C CA . ASP A 1 1050 ? 32.794 27.520 14.590 1.00 38.84 1050 ASP A CA 1
ATOM 8281 C C . ASP A 1 1050 ? 32.521 27.857 16.060 1.00 38.84 1050 ASP A C 1
ATOM 8283 O O . ASP A 1 1050 ? 31.439 28.314 16.439 1.00 38.84 1050 ASP A O 1
ATOM 8287 N N . GLU A 1 1051 ? 33.517 27.608 16.909 1.00 37.84 1051 GLU A N 1
ATOM 8288 C CA . GLU A 1 1051 ? 33.635 28.198 18.240 1.00 37.84 1051 GLU A CA 1
ATOM 8289 C C . GLU A 1 1051 ? 33.806 29.723 18.110 1.00 37.84 1051 GLU A C 1
ATOM 8291 O O . GLU A 1 1051 ? 34.851 30.237 18.472 1.00 37.84 1051 GLU A O 1
ATOM 8296 N N . GLU A 1 1052 ? 32.843 30.454 17.543 1.00 34.56 1052 GLU A N 1
ATOM 8297 C CA . GLU A 1 1052 ? 32.722 31.916 17.639 1.00 34.56 1052 GLU A CA 1
ATOM 8298 C C . GLU A 1 1052 ? 31.483 32.403 16.864 1.00 34.56 1052 GLU A C 1
ATOM 8300 O O . GLU A 1 1052 ? 31.551 32.716 15.680 1.00 34.56 1052 GLU A O 1
ATOM 8305 N N . GLY A 1 1053 ? 30.345 32.530 17.558 1.00 31.41 1053 GLY A N 1
ATOM 8306 C CA . GLY A 1 1053 ? 29.247 33.389 17.101 1.00 31.41 1053 GLY A CA 1
ATOM 8307 C C . GLY A 1 1053 ? 27.849 32.832 17.324 1.00 31.41 1053 GLY A C 1
ATOM 8308 O O . GLY A 1 1053 ? 27.244 32.279 16.415 1.00 31.41 1053 GLY A O 1
ATOM 8309 N N . GLU A 1 1054 ? 27.299 33.055 18.517 1.00 35.28 1054 GLU A N 1
ATOM 8310 C CA . GLU A 1 1054 ? 25.850 33.195 18.682 1.00 35.28 1054 GLU A CA 1
ATOM 8311 C C . GLU A 1 1054 ? 25.366 34.330 17.760 1.00 35.28 1054 GLU A C 1
ATOM 8313 O O . GLU A 1 1054 ? 25.657 35.487 18.045 1.00 35.28 1054 GLU A O 1
ATOM 8318 N N . GLU A 1 1055 ? 24.711 33.997 16.645 1.00 31.64 1055 GLU A N 1
ATOM 8319 C CA . GLU A 1 1055 ? 23.626 34.743 15.973 1.00 31.64 1055 GLU A CA 1
ATOM 8320 C C . GLU A 1 1055 ? 23.410 34.177 14.554 1.00 31.64 1055 GLU A C 1
ATOM 8322 O O . GLU A 1 1055 ? 24.039 34.638 13.601 1.00 31.64 1055 GLU A O 1
ATOM 8327 N N . GLN A 1 1056 ? 22.502 33.200 14.417 1.00 28.05 1056 GLN A N 1
ATOM 8328 C CA . GLN A 1 1056 ? 21.515 33.116 13.328 1.00 28.05 1056 GLN A CA 1
ATOM 8329 C C . GLN A 1 1056 ? 20.455 32.055 13.621 1.00 28.05 1056 GLN A C 1
ATOM 8331 O O . GLN A 1 1056 ? 20.836 30.901 13.918 1.00 28.05 1056 GLN A O 1
#

Secondary structure (DSSP, 8-state):
------------SSSHHHHHHHHTT---HHHHHHHHHHHHHHHHHHTTS-BHHHHS-TTTTTSTTHIIIIIB-TT---HHHHHHHHHHHHHH-S---HHHHHHHTT--THHHH-----HHHHHHHHHHHHHHHH---TTT-TT--GGGGHHHHHHHHHS-HHHHHHGGGEEEEEEE----BS---GGGS-TTTT-PPP--SHHHHHHHHHHHTT-TTEEEEEEE-HHHHHHHHHHHHHHT-SSHHHHHHHHHT----TTPPPEEEEEEEEETTTTEEEEEEEEEBSS--PPP--S-HHHHHHHHHHTTTSTTEEEEEEEEEHHHHHHHHSSBPTTT-SB-EEEEEEE-TTPPPPPPPSS-HHHHTSGGGTSB-GGGS-TTS-HHHHHHHHHHHHIIIIIS-HHHHHHHHS---SSSTT-------BS-HHHHHHHHT--HHHHTSPP-TTHHHHHHHHHHHHHHHTT-TTT-EEEEE---BGGG-TTSPBSS-HHHHHHHHHHHHHHT-EEEEEEEHHHHTTB----SSS-EEEEEEEEEETTTTEEEEEES-TTTS-SEEEEEHHHHHHHHTTT-EEEEES-HHHHHHTTTHHHHHHHHHHHTT-SS--GGG-TT-----SS--HHHHHHHHHHHTTS---HHHHHHHS-S-GGGGG-S---HHHHHHHHHHHHHHHHTT--EEEEEE--EETTBPPTT-S-TTTS---TT--EE-HHHHHHHHHHHHH-TTTEEEEEE--HHHHHT-TTT--SS---SEEEEEEEETTTTEEEEE---SSGGGSEEEEEHHHHHHHHHSEETTTTEE-EEEEEESS--GGGTTT-----GGGT-SS-TTS--S-HHHHHHHHHHHHHHHT-PPPB-TTSPBP----HHHHHHHHHS-----HHHHHHTSS---HHHHHHS-GGGS-HHHHHHHHHHHTT-SEEEEEHHHH-GGGGT-HHHHHHHHH-STTTTEEEEEEEEHHHHHSSSSEEEEEEEEEE-TT----TT-TT----SSS-EEEEEE--TTTTT-EEEEEHHHHHHHEEEEEEEEE----SS----

Organism: NCBI:txid59799

pLDDT: mean 78.48, std 17.0, range [23.45, 98.12]